Protein AF-0000000083392955 (afdb_homodimer)

pLDDT: mean 83.99, std 23.97, range [16.77, 98.88]

Secondary structure (DSSP, 8-state):
--------------------------------------S-------------S-----TT-GGGGBSSS-BSSGGGGB-TT--EEEE---SSHHHHHHHHHHHHHHHHHTT-EEEEPPB---TTS-GGG--B-HHHHB-HHHHHHHHTS--EEHHHHB----TT-S-TT--S--EEEEEEE---TT--SPPP-HHHHHHHTEEEEEEEPPGGGBSSTTTT---EEHHHHHHHH-SSS---TT-TTPPEEE--SSS----PPPSSEEEES--TTEE-SS-SSGGGSTT-HHHHHTGGG-PBPHHHHHHHHHHHHHHTT--TTPPPPPEEEEE---HHHHHT--STTTSS--HHHHHHHHHHHHHHHHHHH-PPP-EEEEE-----HHHHHHHHHTT-EE--HHHHTHHHHH-TTHHHHHHHHHHHT-SEEEEETT-HHHHHHHHHHHHHHS-EEEEE---/--------------------------------------S-------------S-----TT-GGGGBSSS-BSSGGGGB-TT--EEEE---SSHHHHHHHHHHHHHHHHHTT-EEEEPPB---TTS-GGG--B-HHHHB-HHHHHHHHTS--EEHHHHB----TT-S-TT--S--EEEEEEE---TT--SPPP-HHHHHHHTEEEEEEEPPGGGBSSTTTT---EEHHHHHHHH-SSS---TT-TTPPEEE--SSS----PPPSSEEEES--TTEE-SS-SSGGGSTT-HHHHHTGGG-PBPHHHHHHHHHHHHHHTT--TTPPPPPEEEEE---HHHHHT--STTTSS--HHHHHHHHHHHHHHHHHHH-----EEEEE-----HHHHHHHHHTT-EE--HHHHTHHHHH-TTHHHHHHHHHHHT-SEEEEETT-HHHHHHHHHHHHHHS-EEEEE---

Organism: Coprinellus micaceus (NCBI:txid71717)

Radius of gyration: 33.85 Å; Cα contacts (8 Å, |Δi|>4): 1683; chains: 2; bounding box: 64×130×114 Å

Solvent-accessible surface area (backbone atoms only — not comparable to full-atom values): 50991 Å² total; per-residue (Å²): 143,88,90,86,79,93,73,92,71,87,88,76,90,69,85,74,79,78,80,78,72,84,72,80,72,77,79,75,74,76,72,76,79,74,78,73,79,71,83,60,63,79,67,70,77,72,74,74,67,77,83,74,69,88,66,77,76,54,93,30,40,47,74,78,66,33,72,55,72,45,26,71,47,49,74,79,16,54,42,90,90,54,40,31,27,38,52,44,48,47,47,43,71,52,50,28,49,50,9,52,44,38,44,45,46,46,14,68,52,31,75,23,40,25,34,44,51,55,47,49,38,41,82,78,38,56,72,87,56,39,39,46,48,53,65,74,48,26,35,54,69,58,35,22,64,73,66,61,37,44,60,38,41,46,63,56,30,19,58,52,57,50,59,84,40,92,56,37,52,65,39,88,43,73,42,81,44,14,17,34,23,53,60,26,76,84,51,74,61,73,64,74,34,63,54,50,34,34,25,68,14,48,34,54,9,25,24,52,58,64,59,79,27,28,71,47,58,94,64,62,37,57,36,32,19,46,48,35,48,22,36,64,64,15,70,54,70,56,54,64,76,80,54,94,68,62,61,75,56,37,61,12,81,81,78,58,44,82,44,66,56,33,79,46,57,32,32,32,40,45,36,63,47,53,22,64,66,60,46,79,79,32,81,82,41,59,41,23,53,48,42,73,73,46,50,76,54,63,40,66,24,66,68,58,49,52,52,22,48,53,50,47,27,61,46,66,71,47,56,95,81,52,79,81,72,62,25,35,26,32,36,53,72,34,54,72,54,37,67,67,33,72,61,88,91,33,34,60,56,51,74,62,60,51,51,55,52,50,52,53,50,47,51,48,39,32,73,75,66,68,41,82,67,85,44,40,38,43,46,62,67,63,86,49,66,66,59,53,49,52,41,48,73,73,67,40,29,46,77,55,48,72,84,65,34,34,51,83,60,64,32,62,71,41,56,62,47,34,51,49,49,44,29,40,72,15,46,26,29,39,21,30,54,94,35,60,62,27,48,54,30,27,50,34,9,28,76,73,52,74,27,47,56,50,65,43,73,33,102,144,88,84,81,78,81,76,84,81,80,84,72,86,69,85,77,82,81,79,82,72,85,70,79,72,76,80,73,73,75,71,76,77,73,77,73,79,72,80,62,64,79,68,71,78,69,76,76,66,78,83,75,70,86,69,77,77,55,95,29,41,48,74,76,66,33,71,55,72,44,26,71,47,49,75,79,14,53,42,92,89,55,38,30,29,39,53,44,47,47,47,44,69,52,51,27,49,50,10,52,44,40,46,45,46,47,14,67,50,30,74,23,38,25,34,42,51,55,48,49,40,32,89,78,39,58,72,86,56,38,40,45,47,53,65,74,48,25,36,54,68,60,34,21,63,74,67,61,37,44,62,37,42,46,65,56,31,20,58,53,61,49,59,82,40,93,57,38,52,66,38,87,43,74,41,80,43,14,17,34,22,53,60,26,76,84,52,72,58,74,63,74,33,63,52,50,35,34,26,68,14,48,36,54,9,27,24,52,58,63,59,80,28,28,71,46,59,92,64,60,37,56,35,32,20,46,48,34,48,23,36,64,63,15,72,54,71,55,54,65,77,80,52,94,68,61,62,75,55,37,61,13,82,80,79,58,44,82,44,68,56,33,80,46,56,31,31,33,39,44,37,63,46,51,22,62,65,60,47,78,77,31,80,81,43,61,42,25,52,48,44,73,72,46,50,77,55,63,42,66,24,66,68,57,48,50,52,21,49,53,49,48,27,62,45,67,72,47,57,94,82,52,79,81,70,62,23,35,25,32,35,52,72,34,52,73,56,37,67,67,32,71,61,88,94,34,35,63,56,52,73,61,61,50,51,56,50,49,51,52,48,47,51,47,38,32,73,76,67,67,42,83,65,85,43,41,38,44,46,61,68,62,85,50,65,68,59,54,50,52,40,48,73,71,67,40,30,44,78,55,47,74,82,64,34,34,51,81,60,64,32,62,70,41,57,63,47,34,50,49,48,43,28,40,71,14,46,27,30,38,19,30,53,95,34,58,63,30,48,55,29,25,50,34,8,28,73,73,52,73,28,48,55,46,65,43,72,36,101

Structure (mmCIF, N/CA/C/O backbone):
data_AF-0000000083392955-model_v1
#
loop_
_entity.id
_entity.type
_entity.pdbx_description
1 polymer 'GDP-fucose protein O-fucosyltransferase'
#
loop_
_atom_site.group_PDB
_atom_site.id
_atom_site.type_symbol
_atom_site.label_atom_id
_atom_site.label_alt_id
_atom_site.label_comp_id
_atom_site.label_asym_id
_atom_site.label_entity_id
_atom_site.label_seq_id
_atom_site.pdbx_PDB_ins_code
_atom_site.Cartn_x
_atom_site.Cartn_y
_atom_site.Cartn_z
_atom_site.occupancy
_atom_site.B_iso_or_equiv
_atom_site.auth_seq_id
_atom_site.auth_comp_id
_atom_site.auth_asym_id
_atom_site.auth_atom_id
_atom_site.pdbx_PDB_model_num
ATOM 1 N N . MET A 1 1 ? 22.5 -73.875 43.156 1 19.03 1 MET A N 1
ATOM 2 C CA . MET A 1 1 ? 22.109 -74.875 42.188 1 19.03 1 MET A CA 1
ATOM 3 C C . MET A 1 1 ? 21.906 -74.25 40.812 1 19.03 1 MET A C 1
ATOM 5 O O . MET A 1 1 ? 21.656 -73.062 40.688 1 19.03 1 MET A O 1
ATOM 9 N N . PHE A 1 2 ? 21.406 -75.125 39.594 1 19.45 2 PHE A N 1
ATOM 10 C CA . PHE A 1 2 ? 21.891 -75.562 38.312 1 19.45 2 PHE A CA 1
ATOM 11 C C . PHE A 1 2 ? 21.453 -74.625 37.219 1 19.45 2 PHE A C 1
ATOM 13 O O . PHE A 1 2 ? 22.266 -74.188 36.375 1 19.45 2 PHE A O 1
ATOM 20 N N . LEU A 1 3 ? 20.156 -74.625 36.781 1 18.59 3 LEU A N 1
ATOM 21 C CA . LEU A 1 3 ? 19.656 -75.062 35.5 1 18.59 3 LEU A CA 1
ATOM 22 C C . LEU A 1 3 ? 19.844 -74 34.438 1 18.59 3 LEU A C 1
ATOM 24 O O . LEU A 1 3 ? 19.688 -72.812 34.719 1 18.59 3 LEU A O 1
ATOM 28 N N . LEU A 1 4 ? 19.875 -74.438 33.094 1 18.86 4 LEU A N 1
ATOM 29 C CA . LEU A 1 4 ? 20.484 -74.562 31.781 1 18.86 4 LEU A CA 1
ATOM 30 C C . LEU A 1 4 ? 19.922 -73.5 30.828 1 18.86 4 LEU A C 1
ATOM 32 O O . LEU A 1 4 ? 20.688 -72.812 30.156 1 18.86 4 LEU A O 1
ATOM 36 N N . LEU A 1 5 ? 18.625 -73.5 30.25 1 16.77 5 LEU A N 1
ATOM 37 C CA . LEU A 1 5 ? 18.25 -74.125 29 1 16.77 5 LEU A CA 1
ATOM 38 C C . LEU A 1 5 ? 18.219 -73.125 27.859 1 16.77 5 LEU A C 1
ATOM 40 O O . LEU A 1 5 ? 18.812 -73.375 26.812 1 16.77 5 LEU A O 1
ATOM 44 N N . CYS A 1 6 ? 17.047 -72.875 27.219 1 18.86 6 CYS A N 1
ATOM 45 C CA . CYS A 1 6 ? 16.75 -73.312 25.844 1 18.86 6 CYS A CA 1
ATOM 46 C C . CYS A 1 6 ? 17.25 -72.25 24.844 1 18.86 6 CYS A C 1
ATOM 48 O O . CYS A 1 6 ? 17.297 -71.062 25.156 1 18.86 6 CYS A O 1
ATOM 50 N N . MET A 1 7 ? 17.547 -72.562 23.391 1 17.59 7 MET A N 1
ATOM 51 C CA . MET A 1 7 ? 18.172 -72.812 22.094 1 17.59 7 MET A CA 1
ATOM 52 C C . MET A 1 7 ? 17.562 -71.875 21.031 1 17.59 7 MET A C 1
ATOM 54 O O . MET A 1 7 ? 18.062 -71.812 19.906 1 17.59 7 MET A O 1
ATOM 58 N N . LEU A 1 8 ? 16.375 -71.312 21.031 1 18.67 8 LEU A N 1
ATOM 59 C CA . LEU A 1 8 ? 15.695 -71.5 19.75 1 18.67 8 LEU A CA 1
ATOM 60 C C . LEU A 1 8 ? 16.516 -70.938 18.609 1 18.67 8 LEU A C 1
ATOM 62 O O . LEU A 1 8 ? 17.047 -69.812 18.703 1 18.67 8 LEU A O 1
ATOM 66 N N . ILE A 1 9 ? 16.781 -71.625 17.297 1 18.81 9 ILE A N 1
ATOM 67 C CA . ILE A 1 9 ? 17.453 -71.938 16.047 1 18.81 9 ILE A CA 1
ATOM 68 C C . ILE A 1 9 ? 17 -71 14.945 1 18.81 9 ILE A C 1
ATOM 70 O O . ILE A 1 9 ? 17.641 -70.938 13.898 1 18.81 9 ILE A O 1
ATOM 74 N N . VAL A 1 10 ? 16.094 -70.062 15.016 1 19.66 10 VAL A N 1
ATOM 75 C CA . VAL A 1 10 ? 15.359 -70.062 13.758 1 19.66 10 VAL A CA 1
ATOM 76 C C . VAL A 1 10 ? 16.328 -69.938 12.586 1 19.66 10 VAL A C 1
ATOM 78 O O . VAL A 1 10 ? 17.328 -69.188 12.672 1 19.66 10 VAL A O 1
ATOM 81 N N . ILE A 1 11 ? 16.078 -70.625 11.422 1 19.22 11 ILE A N 1
ATOM 82 C CA . ILE A 1 11 ? 16.406 -71.25 10.156 1 19.22 11 ILE A CA 1
ATOM 83 C C . ILE A 1 11 ? 16.984 -70.25 9.188 1 19.22 11 ILE A C 1
ATOM 85 O O . ILE A 1 11 ? 16.688 -69.062 9.305 1 19.22 11 ILE A O 1
ATOM 89 N N . GLY A 1 12 ? 17.688 -70.688 8.016 1 17.78 12 GLY A N 1
ATOM 90 C CA . GLY A 1 12 ? 18.672 -70.688 6.945 1 17.78 12 GLY A CA 1
ATOM 91 C C . GLY A 1 12 ? 18.266 -69.938 5.723 1 17.78 12 GLY A C 1
ATOM 92 O O . GLY A 1 12 ? 19.078 -69.688 4.82 1 17.78 12 GLY A O 1
ATOM 93 N N . SER A 1 13 ? 16.922 -69.75 5.277 1 18.7 13 SER A N 1
ATOM 94 C CA . SER A 1 13 ? 16.812 -70.062 3.852 1 18.7 13 SER A CA 1
ATOM 95 C C . SER A 1 13 ? 17.547 -69 3.012 1 18.7 13 SER A C 1
ATOM 97 O O . SER A 1 13 ? 17.609 -67.812 3.373 1 18.7 13 SER A O 1
ATOM 99 N N . THR A 1 14 ? 18.422 -69.438 1.959 1 19.56 14 THR A N 1
ATOM 100 C CA . THR A 1 14 ? 19.375 -69.125 0.909 1 19.56 14 THR A CA 1
ATOM 101 C C . THR A 1 14 ? 18.719 -68.375 -0.229 1 19.56 14 THR A C 1
ATOM 103 O O . THR A 1 14 ? 19.344 -68.062 -1.252 1 19.56 14 THR A O 1
ATOM 106 N N . LEU A 1 15 ? 17.5 -67.75 -0.23 1 19.7 15 LEU A N 1
ATOM 107 C CA . LEU A 1 15 ? 16.969 -67.688 -1.587 1 19.7 15 LEU A CA 1
ATOM 108 C C . LEU A 1 15 ? 17.922 -66.875 -2.49 1 19.7 15 LEU A C 1
ATOM 110 O O . LEU A 1 15 ? 18.328 -65.812 -2.166 1 19.7 15 LEU A O 1
ATOM 114 N N . SER A 1 16 ? 18.656 -67.562 -3.449 1 18.59 16 SER A N 1
ATOM 115 C CA . SER A 1 16 ? 19.609 -67.312 -4.512 1 18.59 16 SER A CA 1
ATOM 116 C C . SER A 1 16 ? 19.047 -66.312 -5.543 1 18.59 16 SER A C 1
ATOM 118 O O . SER A 1 16 ? 18.266 -66.75 -6.414 1 18.59 16 SER A O 1
ATOM 120 N N . LEU A 1 17 ? 18.25 -65.312 -5.215 1 19.48 17 LEU A N 1
ATOM 121 C CA . LEU A 1 17 ? 17.562 -64.75 -6.367 1 19.48 17 LEU A CA 1
ATOM 122 C C . LEU A 1 17 ? 18.547 -64.375 -7.469 1 19.48 17 LEU A C 1
ATOM 124 O O . LEU A 1 17 ? 19.547 -63.719 -7.211 1 19.48 17 LEU A O 1
ATOM 128 N N . PHE A 1 18 ? 18.516 -65.25 -8.578 1 19.3 18 PHE A N 1
ATOM 129 C CA . PHE A 1 18 ? 19.219 -65.25 -9.859 1 19.3 18 PHE A CA 1
ATOM 130 C C . PHE A 1 18 ? 19.109 -63.906 -10.57 1 19.3 18 PHE A C 1
ATOM 132 O O . PHE A 1 18 ? 18.016 -63.375 -10.719 1 19.3 18 PHE A O 1
ATOM 139 N N . SER A 1 19 ? 20.078 -62.969 -10.383 1 19.78 19 SER A N 1
ATOM 140 C CA . SER A 1 19 ? 20.375 -61.719 -11.094 1 19.78 19 SER A CA 1
ATOM 141 C C . SER A 1 19 ? 20.391 -61.938 -12.602 1 19.78 19 SER A C 1
ATOM 143 O O . SER A 1 19 ? 21.328 -62.531 -13.148 1 19.78 19 SER A O 1
ATOM 145 N N . LEU A 1 20 ? 19.203 -62.406 -13.188 1 19.58 20 LEU A N 1
ATOM 146 C CA . LEU A 1 20 ? 19.156 -62.594 -14.641 1 19.58 20 LEU A CA 1
ATOM 147 C C . LEU A 1 20 ? 19.656 -61.344 -15.359 1 19.58 20 LEU A C 1
ATOM 149 O O . LEU A 1 20 ? 19.203 -60.25 -15.086 1 19.58 20 LEU A O 1
ATOM 153 N N . SER A 1 21 ? 20.875 -61.344 -16.047 1 21.2 21 SER A N 1
ATOM 154 C CA . SER A 1 21 ? 21.766 -60.531 -16.875 1 21.2 21 SER A CA 1
ATOM 155 C C . SER A 1 21 ? 21.094 -60.156 -18.188 1 21.2 21 SER A C 1
ATOM 157 O O . SER A 1 21 ? 21.75 -59.688 -19.125 1 21.2 21 SER A O 1
ATOM 159 N N . THR A 1 22 ? 19.75 -60.219 -18.438 1 21.56 22 THR A N 1
ATOM 160 C CA . THR A 1 22 ? 19.438 -60.25 -19.859 1 21.56 22 THR A CA 1
ATOM 161 C C . THR A 1 22 ? 19.906 -58.969 -20.547 1 21.56 22 THR A C 1
ATOM 163 O O . THR A 1 22 ? 19.656 -57.875 -20.047 1 21.56 22 THR A O 1
ATOM 166 N N . THR A 1 23 ? 21.016 -58.969 -21.453 1 22.42 23 THR A N 1
ATOM 167 C CA . THR A 1 23 ? 21.766 -58.125 -22.359 1 22.42 23 THR A CA 1
ATOM 168 C C . THR A 1 23 ? 20.859 -57.531 -23.438 1 22.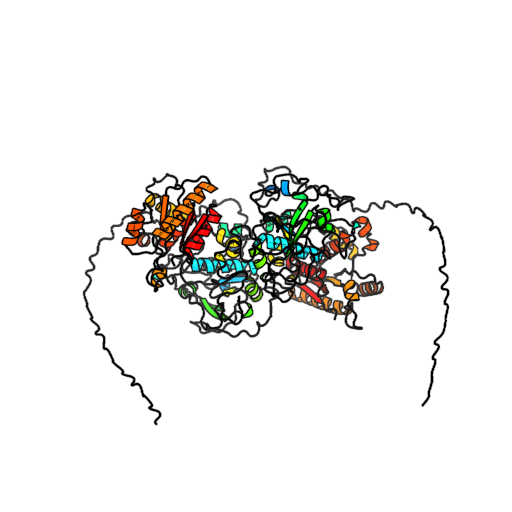42 23 THR A C 1
ATOM 170 O O . THR A 1 23 ? 21.328 -56.938 -24.406 1 22.42 23 THR A O 1
ATOM 173 N 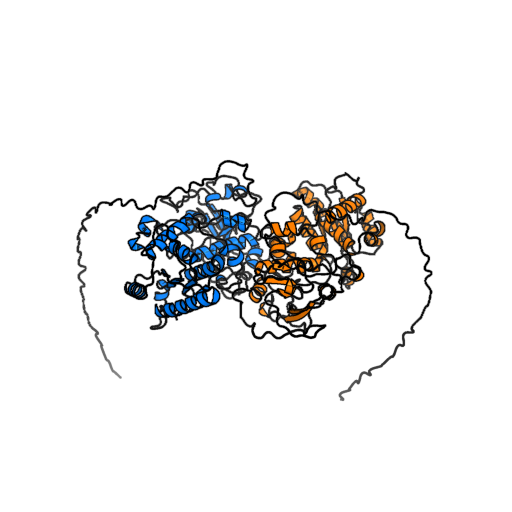N . ALA A 1 24 ? 19.562 -57.75 -23.5 1 23.28 24 ALA A N 1
ATOM 174 C CA . ALA A 1 24 ? 18.969 -57.531 -24.828 1 23.28 24 ALA A CA 1
ATOM 175 C C . ALA A 1 24 ? 19.141 -56.094 -25.281 1 23.28 24 ALA A C 1
ATOM 177 O O . ALA A 1 24 ? 18.844 -55.156 -24.547 1 23.28 24 ALA A O 1
ATOM 178 N N . ALA A 1 25 ? 19.906 -55.875 -26.375 1 23.69 25 ALA A N 1
ATOM 179 C CA . ALA A 1 25 ? 20.328 -54.719 -27.141 1 23.69 25 ALA A CA 1
ATOM 180 C C . ALA A 1 25 ? 19.125 -53.938 -27.672 1 23.69 25 ALA A C 1
ATOM 182 O O . ALA A 1 25 ? 18.344 -54.469 -28.469 1 23.69 25 ALA A O 1
ATOM 183 N N . PRO A 1 26 ? 18.344 -53.219 -26.922 1 22.53 26 PRO A N 1
ATOM 184 C CA . PRO A 1 26 ? 17.062 -52.812 -27.516 1 22.53 26 PRO A CA 1
ATOM 185 C C . PRO A 1 26 ? 17.219 -52.125 -28.859 1 22.53 26 PRO A C 1
ATOM 187 O O . PRO A 1 26 ? 18.156 -51.344 -29.047 1 22.53 26 PRO A O 1
ATOM 190 N N . ARG A 1 27 ? 16.922 -52.781 -29.922 1 20.64 27 ARG A N 1
ATOM 191 C CA . ARG A 1 27 ? 16.891 -52.312 -31.297 1 20.64 27 ARG A CA 1
ATOM 192 C C . ARG A 1 27 ? 16.312 -50.906 -31.391 1 20.64 27 ARG A C 1
ATOM 194 O O . ARG A 1 27 ? 15.234 -50.656 -30.844 1 20.64 27 ARG A O 1
ATOM 201 N N . ARG A 1 28 ? 17.094 -49.938 -31.859 1 23.45 28 ARG A N 1
ATOM 202 C CA . ARG A 1 28 ? 17.156 -48.5 -32.156 1 23.45 28 ARG A CA 1
ATOM 203 C C . ARG A 1 28 ? 16.156 -48.156 -33.25 1 23.45 28 ARG A C 1
ATOM 205 O O . ARG A 1 28 ? 16.562 -47.844 -34.375 1 23.45 28 ARG A O 1
ATOM 212 N N . ASP A 1 29 ? 15.188 -49.062 -33.438 1 19.38 29 ASP A N 1
ATOM 213 C CA . ASP A 1 29 ? 14.633 -48.656 -34.719 1 19.38 29 ASP A CA 1
ATOM 214 C C . ASP A 1 29 ? 14.18 -47.219 -34.719 1 19.38 29 ASP A C 1
ATOM 216 O O . ASP A 1 29 ? 13.664 -46.719 -33.719 1 19.38 29 ASP A O 1
ATOM 220 N N . TRP A 1 30 ? 14.711 -46.406 -35.656 1 20.78 30 TRP A N 1
ATOM 221 C CA . TRP A 1 30 ? 14.664 -45 -36.094 1 20.78 30 TRP A CA 1
ATOM 222 C C . TRP A 1 30 ? 13.234 -44.594 -36.438 1 20.78 30 TRP A C 1
ATOM 224 O O . TRP A 1 30 ? 12.656 -45.125 -37.406 1 20.78 30 TRP A O 1
ATOM 234 N N . ILE A 1 31 ? 12.289 -44.75 -35.594 1 24.34 31 ILE A N 1
ATOM 235 C CA . ILE A 1 31 ? 11.016 -44.312 -36.156 1 24.34 31 ILE A CA 1
ATOM 236 C C . ILE A 1 31 ? 11.156 -42.875 -36.688 1 24.34 31 ILE A C 1
ATOM 238 O O . ILE A 1 31 ? 11.641 -42 -36 1 24.34 31 ILE A O 1
ATOM 242 N N . PRO A 1 32 ? 11.117 -42.656 -37.969 1 23.09 32 PRO A N 1
ATOM 243 C CA . PRO A 1 32 ? 11.234 -41.375 -38.656 1 23.09 32 PRO A CA 1
ATOM 244 C C . PRO A 1 32 ? 10.344 -40.312 -38.062 1 23.09 32 PRO A C 1
ATOM 246 O O . PRO A 1 32 ? 9.281 -40.594 -37.531 1 23.09 32 PRO A O 1
ATOM 249 N N . SER A 1 33 ? 10.969 -39.219 -37.594 1 22.69 33 SER A N 1
ATOM 250 C CA . SER A 1 33 ? 10.484 -37.938 -37.094 1 22.69 33 SER A CA 1
ATOM 251 C C . SER A 1 33 ? 9.367 -37.375 -38 1 22.69 33 SER A C 1
ATOM 253 O O . SER A 1 33 ? 9.617 -37 -39.125 1 22.69 33 SER A O 1
ATOM 255 N N . VAL A 1 34 ? 8.32 -38.156 -38.062 1 23.47 34 VAL A N 1
ATOM 256 C CA . VAL A 1 34 ? 7.312 -37.5 -38.875 1 23.47 34 VAL A CA 1
ATOM 257 C C . VAL A 1 34 ? 7.074 -36.062 -38.375 1 23.47 34 VAL A C 1
ATOM 259 O O . VAL A 1 34 ? 6.906 -35.875 -37.188 1 23.47 34 VAL A O 1
ATOM 262 N N . ASN A 1 35 ? 7.59 -35.062 -39.062 1 23.75 35 ASN A N 1
ATOM 263 C CA . ASN A 1 35 ? 7.527 -33.594 -39.094 1 23.75 35 ASN A CA 1
ATOM 264 C C . ASN A 1 35 ? 6.094 -33.094 -38.938 1 23.75 35 ASN A C 1
ATOM 266 O O . ASN A 1 35 ? 5.391 -32.938 -39.938 1 23.75 35 ASN A O 1
ATOM 270 N N . PHE A 1 36 ? 5.309 -33.719 -38.125 1 24.27 36 PHE A N 1
ATOM 271 C CA . PHE A 1 36 ? 4.012 -33.062 -38.219 1 24.27 36 PHE A CA 1
ATOM 272 C C . PHE A 1 36 ? 4.105 -31.594 -37.781 1 24.27 36 PHE A C 1
ATOM 274 O O . PHE A 1 36 ? 4.645 -31.297 -36.719 1 24.27 36 PHE A O 1
ATOM 281 N N . GLY A 1 37 ? 4.117 -30.516 -38.625 1 27.23 37 GLY A N 1
ATOM 282 C CA . GLY A 1 37 ? 4.109 -29.062 -38.688 1 27.23 37 GLY A CA 1
ATOM 283 C C . GLY A 1 37 ? 3.15 -28.422 -37.719 1 27.23 37 GLY A C 1
ATOM 284 O O . GLY A 1 37 ? 2.631 -27.328 -37.969 1 27.23 37 GLY A O 1
ATOM 285 N N . GLY A 1 38 ? 2.693 -29.094 -36.719 1 30.77 38 GLY A N 1
ATOM 286 C CA . GLY A 1 38 ? 1.738 -28.266 -35.969 1 30.77 38 GLY A CA 1
ATOM 287 C C . GLY A 1 38 ? 2.361 -27.031 -35.375 1 30.77 38 GLY A C 1
ATOM 288 O O . GLY A 1 38 ? 3.578 -26.984 -35.156 1 30.77 38 GLY A O 1
ATOM 289 N N . ALA A 1 39 ? 1.661 -25.812 -35.25 1 36.84 39 ALA A N 1
ATOM 290 C CA . ALA A 1 39 ? 1.943 -24.391 -35.156 1 36.84 39 ALA A CA 1
ATOM 291 C C . ALA A 1 39 ? 2.594 -24.016 -33.844 1 36.84 39 ALA A C 1
ATOM 293 O O . ALA A 1 39 ? 1.902 -23.672 -32.875 1 36.84 39 ALA A O 1
ATOM 294 N N . CYS A 1 40 ? 3.295 -24.906 -33.219 1 41.59 40 CYS A N 1
ATOM 295 C CA . CYS A 1 40 ? 3.973 -24.188 -32.156 1 41.59 40 CYS A CA 1
ATOM 296 C C . CYS A 1 40 ? 4.941 -23.156 -32.719 1 41.59 40 CYS A C 1
ATOM 298 O O . CYS A 1 40 ? 6.145 -23.406 -32.844 1 41.59 40 CYS A O 1
ATOM 300 N N . GLN A 1 41 ? 4.84 -22.625 -33.938 1 31.86 41 GLN A N 1
ATOM 301 C CA . GLN A 1 41 ? 5.875 -21.734 -34.438 1 31.86 41 GLN A CA 1
ATOM 302 C C . GLN A 1 41 ? 6.117 -20.578 -33.438 1 31.86 41 GLN A C 1
ATOM 304 O O . GLN A 1 41 ? 5.172 -20.062 -32.844 1 31.86 41 GLN A O 1
ATOM 309 N N . LYS A 1 42 ? 7.242 -20.516 -33.094 1 39.25 42 LYS A N 1
ATOM 310 C CA . LYS A 1 42 ? 7.738 -19.328 -32.406 1 39.25 42 LYS A CA 1
ATOM 311 C C . LYS A 1 42 ? 7.324 -18.062 -33.125 1 39.25 42 LYS A C 1
ATOM 313 O O . LYS A 1 42 ? 7.906 -17.703 -34.156 1 39.25 42 LYS A O 1
ATOM 318 N N . GLN A 1 43 ? 5.996 -17.875 -33.438 1 30.84 43 GLN A N 1
ATOM 319 C CA . GLN A 1 43 ? 5.852 -16.547 -34.031 1 30.84 43 GLN A CA 1
ATOM 320 C C . GLN A 1 43 ? 6.566 -15.484 -33.219 1 30.84 43 GLN A C 1
ATOM 322 O O . GLN A 1 43 ? 6.348 -15.383 -32 1 30.84 43 GLN A O 1
ATOM 327 N N . GLU A 1 44 ? 7.582 -15.078 -33.781 1 31.92 44 GLU A N 1
ATOM 328 C CA . GLU A 1 44 ? 8.234 -13.883 -33.25 1 31.92 44 GLU A CA 1
ATOM 329 C C . GLU A 1 44 ? 7.219 -12.789 -32.938 1 31.92 44 GLU A C 1
ATOM 331 O O . GLU A 1 44 ? 6.375 -12.469 -33.781 1 31.92 44 GLU A O 1
ATOM 336 N N . VAL A 1 45 ? 6.895 -12.688 -31.797 1 33.22 45 VAL A N 1
ATOM 337 C CA . VAL A 1 45 ? 6.098 -11.523 -31.438 1 33.22 45 VAL A CA 1
ATOM 338 C C . VAL A 1 45 ? 6.684 -10.273 -32.094 1 33.22 45 VAL A C 1
ATOM 340 O O . VAL A 1 45 ? 7.801 -9.867 -31.781 1 33.22 45 VAL A O 1
ATOM 343 N N . LEU A 1 46 ? 6.402 -10.102 -33.406 1 29.44 46 LEU A N 1
ATOM 344 C CA . LEU A 1 46 ? 6.633 -8.75 -33.906 1 29.44 46 LEU A CA 1
ATOM 345 C C . LEU A 1 46 ? 5.934 -7.719 -33.031 1 29.44 46 LEU A C 1
ATOM 347 O O . LEU A 1 46 ? 4.711 -7.758 -32.875 1 29.44 46 LEU A O 1
ATOM 351 N N . ASP A 1 47 ? 6.668 -7.254 -32.125 1 30.69 47 ASP A N 1
ATOM 352 C CA . ASP A 1 47 ? 6.207 -5.988 -31.562 1 30.69 47 ASP A CA 1
ATOM 353 C C . ASP A 1 47 ? 5.871 -4.988 -32.656 1 30.69 47 ASP A C 1
ATOM 355 O O . ASP A 1 47 ? 6.754 -4.543 -33.406 1 30.69 47 ASP A O 1
ATOM 359 N N . ASP A 1 48 ? 4.977 -5.219 -33.438 1 31.12 48 ASP A N 1
ATOM 360 C CA . ASP A 1 48 ? 4.559 -4.129 -34.312 1 31.12 48 ASP A CA 1
ATOM 361 C C . ASP A 1 48 ? 4.375 -2.83 -33.531 1 31.12 48 ASP A C 1
ATOM 363 O O . ASP A 1 48 ? 3.27 -2.52 -33.062 1 31.12 48 ASP A O 1
ATOM 367 N N . VAL A 1 49 ? 5.352 -2.375 -32.812 1 30.39 49 VAL A N 1
ATOM 368 C CA . VAL A 1 49 ? 5.281 -0.968 -32.438 1 30.39 49 VAL A CA 1
ATOM 369 C C . VAL A 1 49 ? 5.289 -0.095 -33.688 1 30.39 49 VAL A C 1
ATOM 371 O O . VAL A 1 49 ? 6.188 -0.21 -34.531 1 30.39 49 VAL A O 1
ATOM 374 N N . ALA A 1 50 ? 4.215 0.391 -34.156 1 31.02 50 ALA A N 1
ATOM 375 C CA . ALA A 1 50 ? 4.207 1.531 -35.062 1 31.02 50 ALA A CA 1
ATOM 376 C C . ALA A 1 50 ? 5.355 2.486 -34.75 1 31.02 50 ALA A C 1
ATOM 378 O O . ALA A 1 50 ? 5.664 2.74 -33.594 1 31.02 50 ALA A O 1
ATOM 379 N N . PRO A 1 51 ? 6.324 2.816 -35.688 1 33.09 51 PRO A N 1
ATOM 380 C CA . PRO A 1 51 ? 7.438 3.75 -35.5 1 33.09 51 PRO A CA 1
ATOM 381 C C . PRO A 1 51 ? 7.027 5.02 -34.75 1 33.09 51 PRO A C 1
ATOM 383 O O . PRO A 1 51 ? 7.883 5.824 -34.375 1 33.09 51 PRO A O 1
ATOM 386 N N . THR A 1 52 ? 5.852 5.641 -35.062 1 33.53 52 THR A N 1
ATOM 387 C CA . THR A 1 52 ? 5.848 7.039 -35.5 1 33.53 52 THR A CA 1
ATOM 388 C C . THR A 1 52 ? 6.289 7.945 -34.344 1 33.53 52 THR A C 1
ATOM 390 O O . THR A 1 52 ? 7.055 8.891 -34.562 1 33.53 52 THR A O 1
ATOM 393 N N . GLU A 1 53 ? 5.172 8.438 -33.531 1 35.25 53 GLU A N 1
ATOM 394 C CA . GLU A 1 53 ? 5.164 9.688 -32.781 1 35.25 53 GLU A CA 1
ATOM 395 C C . GLU A 1 53 ? 6.16 9.641 -31.625 1 35.25 53 GLU A C 1
ATOM 397 O O . GLU A 1 53 ? 6.441 8.57 -31.078 1 35.25 53 GLU A O 1
ATOM 402 N N . VAL A 1 54 ? 7.055 10.555 -31.484 1 38.47 54 VAL A N 1
ATOM 403 C CA . VAL A 1 54 ? 7.957 10.797 -30.359 1 38.47 54 VAL A CA 1
ATOM 404 C C . VAL A 1 54 ? 7.336 10.25 -29.078 1 38.47 54 VAL A C 1
ATOM 406 O O . VAL A 1 54 ? 6.371 10.812 -28.562 1 38.47 54 VAL A O 1
ATOM 409 N N . LEU A 1 55 ? 7.07 9.008 -28.891 1 43.66 55 LEU A N 1
ATOM 410 C CA . LEU A 1 55 ? 6.383 8.344 -27.797 1 43.66 55 LEU A CA 1
ATOM 411 C C . LEU A 1 55 ? 6.906 8.836 -26.438 1 43.66 55 LEU A C 1
ATOM 413 O O . LEU A 1 55 ? 8.094 8.695 -26.141 1 43.66 55 LEU A O 1
ATOM 417 N N . GLN A 1 56 ? 6.379 9.844 -25.984 1 53.5 56 GLN A N 1
ATOM 418 C CA . GLN A 1 56 ? 6.664 10.297 -24.625 1 53.5 56 GLN A CA 1
ATOM 419 C C . GLN A 1 56 ? 6.855 9.117 -23.672 1 53.5 56 GLN A C 1
ATOM 421 O O . GLN A 1 56 ? 5.969 8.266 -23.547 1 53.5 56 GLN A O 1
ATOM 426 N N . VAL A 1 57 ? 8.102 8.766 -23.438 1 63.41 57 VAL A N 1
ATOM 427 C CA . VAL A 1 57 ? 8.477 7.715 -22.5 1 63.41 57 VAL A CA 1
ATOM 428 C C . VAL A 1 57 ? 7.789 7.953 -21.156 1 63.41 57 VAL A C 1
ATOM 430 O O . VAL A 1 57 ? 7.973 9 -20.531 1 63.41 57 VAL A O 1
ATOM 433 N N . GLU A 1 58 ? 6.941 6.984 -20.875 1 77.94 58 GLU A N 1
ATOM 434 C CA . GLU A 1 58 ? 6.207 7.078 -19.609 1 77.94 58 GLU A CA 1
ATOM 435 C C . GLU A 1 58 ? 7.152 7.082 -18.422 1 77.94 58 GLU A C 1
ATOM 437 O O . GLU A 1 58 ? 8.25 6.52 -18.484 1 77.94 58 GLU A O 1
ATOM 442 N N . PRO A 1 59 ? 6.832 7.715 -17.359 1 78.56 59 PRO A N 1
ATOM 443 C CA . PRO A 1 59 ? 7.699 7.797 -16.172 1 78.56 59 PRO A CA 1
ATOM 444 C C . PRO A 1 59 ? 8.008 6.426 -15.578 1 78.56 59 PRO A C 1
ATOM 446 O O . PRO A 1 59 ? 8.945 6.293 -14.789 1 78.56 59 PRO A O 1
ATOM 449 N N . TRP A 1 60 ? 7.309 5.438 -16.031 1 84.31 60 TRP A N 1
ATOM 450 C CA . TRP A 1 60 ? 7.539 4.117 -15.453 1 84.31 60 TRP A CA 1
ATOM 451 C C . TRP A 1 60 ? 8.188 3.186 -16.469 1 84.31 60 TRP A C 1
ATOM 453 O O . TRP A 1 60 ? 8.258 1.974 -16.25 1 84.31 60 TRP A O 1
ATOM 463 N N . ASP A 1 61 ? 8.695 3.85 -17.469 1 85.69 61 ASP A N 1
ATOM 464 C CA . ASP A 1 61 ? 9.406 3.047 -18.453 1 85.69 61 ASP A CA 1
ATOM 465 C C . ASP A 1 61 ? 10.688 2.459 -17.859 1 85.69 61 ASP A C 1
ATOM 467 O O . ASP A 1 61 ? 11.508 3.186 -17.297 1 85.69 61 ASP A O 1
ATOM 471 N N . SER A 1 62 ? 10.844 1.241 -18.031 1 84.75 62 SER A N 1
ATOM 472 C CA . SER A 1 62 ? 11.938 0.505 -17.422 1 84.75 62 SER A CA 1
ATOM 473 C C . SER A 1 62 ? 13.289 1.025 -17.906 1 84.75 62 SER A C 1
ATOM 475 O O . SER A 1 62 ? 14.273 1.001 -17.156 1 84.75 62 SER A O 1
ATOM 477 N N . SER A 1 63 ? 13.367 1.516 -19.078 1 87.94 63 SER A N 1
ATOM 478 C CA . SER A 1 63 ? 14.633 1.974 -19.641 1 87.94 63 SER A CA 1
ATOM 479 C C . SER A 1 63 ? 15.164 3.186 -18.891 1 87.94 63 SER A C 1
ATOM 481 O O . SER A 1 63 ? 16.359 3.48 -18.953 1 87.94 63 SER A O 1
ATOM 483 N N . ARG A 1 64 ? 14.305 3.805 -18.141 1 92 64 ARG A N 1
ATOM 484 C CA . ARG A 1 64 ? 14.695 4.992 -17.391 1 92 64 ARG A CA 1
ATOM 485 C C . ARG A 1 64 ? 15.391 4.617 -16.078 1 92 64 ARG A C 1
ATOM 487 O O . ARG A 1 64 ? 15.945 5.477 -15.398 1 92 64 ARG A O 1
ATOM 494 N N . TYR A 1 65 ? 15.398 3.391 -15.828 1 96.81 65 TYR A N 1
ATOM 495 C CA . TYR A 1 65 ? 15.828 3.016 -14.484 1 96.81 65 TYR A CA 1
ATOM 496 C C . TYR A 1 65 ? 17.062 2.119 -14.531 1 96.81 65 TYR A C 1
ATOM 498 O O . TYR A 1 65 ? 17.391 1.456 -13.547 1 96.81 65 TYR A O 1
ATOM 506 N N . VAL A 1 66 ? 17.641 2.045 -15.695 1 97.62 66 VAL A N 1
ATOM 507 C CA . VAL A 1 66 ? 18.969 1.451 -15.914 1 97.62 66 VAL A CA 1
ATOM 508 C C . VAL A 1 66 ? 19.828 2.396 -16.75 1 97.62 66 VAL A C 1
ATOM 510 O O . VAL A 1 66 ? 19.312 3.363 -17.328 1 97.62 66 VAL A O 1
ATOM 513 N N . LEU A 1 67 ? 21.078 2.15 -16.797 1 97.5 67 LEU A N 1
ATOM 514 C CA . LEU A 1 67 ? 22.016 3.035 -17.5 1 97.5 67 LEU A CA 1
ATOM 515 C C . LEU A 1 67 ? 21.969 2.775 -19 1 97.5 67 LEU A C 1
ATOM 517 O O . LEU A 1 67 ? 22.25 3.678 -19.797 1 97.5 67 LEU A O 1
ATOM 521 N N . GLY A 1 68 ? 21.656 1.534 -19.406 1 96.44 68 GLY A N 1
ATOM 522 C CA . GLY A 1 68 ? 21.625 1.185 -20.812 1 96.44 68 GLY A CA 1
ATOM 523 C C . GLY A 1 68 ? 21.266 -0.272 -21.062 1 96.44 68 GLY A C 1
ATOM 524 O O . GLY A 1 68 ? 20.453 -0.85 -20.344 1 96.44 68 GLY A O 1
ATOM 525 N N . SER A 1 69 ? 21.875 -0.769 -22.109 1 96.56 69 SER A N 1
ATOM 526 C CA . SER A 1 69 ? 21.688 -2.178 -22.438 1 96.56 69 SER A CA 1
ATOM 527 C C . SER A 1 69 ? 22.25 -3.08 -21.344 1 96.56 69 SER A C 1
ATOM 529 O O . SER A 1 69 ? 23.156 -2.682 -20.609 1 96.56 69 SER A O 1
ATOM 531 N N . PRO A 1 70 ? 21.703 -4.262 -21.266 1 96.44 70 PRO A N 1
ATOM 532 C CA . PRO A 1 70 ? 22.203 -5.188 -20.266 1 96.44 70 PRO A CA 1
ATOM 533 C C . PRO A 1 70 ? 23.719 -5.363 -20.344 1 96.44 70 PRO A C 1
ATOM 535 O O . PRO A 1 70 ? 24.297 -5.363 -21.438 1 96.44 70 PRO A O 1
ATOM 538 N N . THR A 1 71 ? 24.312 -5.531 -19.172 1 96.88 71 THR A N 1
ATOM 539 C CA . THR A 1 71 ? 25.766 -5.676 -19.078 1 96.88 71 THR A CA 1
ATOM 540 C C . THR A 1 71 ? 26.141 -7.039 -18.5 1 96.88 71 THR A C 1
ATOM 542 O O . THR A 1 71 ? 25.266 -7.77 -18.016 1 96.88 71 THR A O 1
ATOM 545 N N . ALA A 1 72 ? 27.406 -7.402 -18.594 1 95.75 72 ALA A N 1
ATOM 546 C CA . ALA A 1 72 ? 27.891 -8.672 -18.062 1 95.75 72 ALA A CA 1
ATOM 547 C C . ALA A 1 72 ? 27.703 -8.734 -16.547 1 95.75 72 ALA A C 1
ATOM 549 O O . ALA A 1 72 ? 27.328 -9.773 -16 1 95.75 72 ALA A O 1
ATOM 550 N N . LYS A 1 73 ? 27.906 -7.574 -15.93 1 96.81 73 LYS A N 1
ATOM 551 C CA . LYS A 1 73 ? 27.688 -7.406 -14.5 1 96.81 73 LYS A CA 1
ATOM 552 C C . LYS A 1 73 ? 26.469 -6.516 -14.227 1 96.81 73 LYS A C 1
ATOM 554 O O . LYS A 1 73 ? 26.344 -5.441 -14.812 1 96.81 73 LYS A O 1
ATOM 559 N N . TYR A 1 74 ? 25.625 -6.996 -13.305 1 97.31 74 TYR A N 1
ATOM 560 C CA . TYR A 1 74 ? 24.422 -6.211 -13.062 1 97.31 74 TYR A CA 1
ATOM 561 C C . TYR A 1 74 ? 24.766 -4.844 -12.484 1 97.31 74 TYR A C 1
ATOM 563 O O . TYR A 1 74 ? 24.094 -3.852 -12.781 1 97.31 74 TYR A O 1
ATOM 571 N N . ARG A 1 75 ? 25.797 -4.738 -11.703 1 97.31 75 ARG A N 1
ATOM 572 C CA . ARG A 1 75 ? 26.172 -3.52 -11 1 97.31 75 ARG A CA 1
ATOM 573 C C . ARG A 1 75 ? 26.516 -2.404 -11.984 1 97.31 75 ARG A C 1
ATOM 575 O O . ARG A 1 75 ? 26.297 -1.226 -11.695 1 97.31 75 ARG A O 1
ATOM 582 N N . ASP A 1 76 ? 26.969 -2.807 -13.102 1 97.31 76 ASP A N 1
ATOM 583 C CA . ASP A 1 76 ? 27.391 -1.834 -14.094 1 97.31 76 ASP A CA 1
ATOM 584 C C . ASP A 1 76 ? 26.203 -1.138 -14.742 1 97.31 76 ASP A C 1
ATOM 586 O O . ASP A 1 76 ? 26.359 -0.107 -15.398 1 97.31 76 ASP A O 1
ATOM 590 N N . ASN A 1 77 ? 25.062 -1.687 -14.562 1 98.06 77 ASN A N 1
ATOM 591 C CA . ASN A 1 77 ? 23.906 -1.168 -15.281 1 98.06 77 ASN A CA 1
ATOM 592 C C . ASN A 1 77 ? 22.922 -0.476 -14.344 1 98.06 77 ASN A C 1
ATOM 594 O O . ASN A 1 77 ? 21.906 0.063 -14.781 1 98.06 77 ASN A O 1
ATOM 598 N N . LEU A 1 78 ? 23.188 -0.487 -13.055 1 98.38 78 LEU A N 1
ATOM 599 C CA . LEU A 1 78 ? 22.312 0.164 -12.086 1 98.38 78 LEU A CA 1
ATOM 600 C C . LEU A 1 78 ? 22.594 1.661 -12.016 1 98.38 78 LEU A C 1
ATOM 602 O O . LEU A 1 78 ? 23.75 2.084 -12.078 1 98.38 78 LEU A O 1
ATOM 606 N N . ARG A 1 79 ? 21.578 2.367 -11.906 1 97.75 79 ARG A N 1
ATOM 607 C CA . ARG A 1 79 ? 21.719 3.805 -11.688 1 97.75 79 ARG A CA 1
ATOM 608 C C . ARG A 1 79 ? 22.172 4.102 -10.266 1 97.75 79 ARG A C 1
ATOM 610 O O . ARG A 1 79 ? 21.797 3.391 -9.328 1 97.75 79 ARG A O 1
ATOM 617 N N . ASN A 1 80 ? 22.797 5.234 -10.086 1 94.38 80 ASN A N 1
ATOM 618 C CA . ASN A 1 80 ? 23.312 5.605 -8.766 1 94.38 80 ASN A CA 1
ATOM 619 C C . ASN A 1 80 ? 22.234 6.289 -7.922 1 94.38 80 ASN A C 1
ATOM 621 O O . ASN A 1 80 ? 22.375 6.383 -6.699 1 94.38 80 ASN A O 1
ATOM 625 N N . ASP A 1 81 ? 21.203 6.719 -8.555 1 92.94 81 ASP A N 1
ATOM 626 C CA . ASP A 1 81 ? 20.203 7.496 -7.848 1 92.94 81 ASP A CA 1
ATOM 627 C C . ASP A 1 81 ? 18.938 6.664 -7.594 1 92.94 81 ASP A C 1
ATOM 629 O O . ASP A 1 81 ? 17.875 7.211 -7.305 1 92.94 81 ASP A O 1
ATOM 633 N N . THR A 1 82 ? 19.109 5.332 -7.84 1 96.25 82 THR A N 1
ATOM 634 C CA . THR A 1 82 ? 17.953 4.445 -7.75 1 96.25 82 THR A CA 1
ATOM 635 C C . THR A 1 82 ? 18.25 3.254 -6.844 1 96.25 82 THR A C 1
ATOM 637 O O . THR A 1 82 ? 19.359 2.705 -6.883 1 96.25 82 THR A O 1
ATOM 640 N N . ASN A 1 83 ? 17.328 2.91 -6.039 1 97.31 83 ASN A N 1
ATOM 641 C CA . ASN A 1 83 ? 17.406 1.688 -5.246 1 97.31 83 ASN A CA 1
ATOM 642 C C . ASN A 1 83 ? 16.547 0.576 -5.84 1 97.31 83 ASN A C 1
ATOM 644 O O . ASN A 1 83 ? 15.492 0.844 -6.422 1 97.31 83 ASN A O 1
ATOM 648 N N . TYR A 1 84 ? 17.016 -0.646 -5.672 1 98.69 84 TYR A N 1
ATOM 649 C CA . TYR A 1 84 ? 16.375 -1.79 -6.312 1 98.69 84 TYR A CA 1
ATOM 650 C C . TYR A 1 84 ? 16.078 -2.883 -5.293 1 98.69 84 TYR A C 1
ATOM 652 O O . TYR A 1 84 ? 16.641 -2.896 -4.199 1 98.69 84 TYR A O 1
ATOM 660 N N . ILE A 1 85 ? 15.18 -3.76 -5.676 1 98.81 85 ILE A N 1
ATOM 661 C CA . ILE A 1 85 ? 14.844 -4.914 -4.848 1 98.81 85 ILE A CA 1
ATOM 662 C C . ILE A 1 85 ? 14.672 -6.148 -5.73 1 98.81 85 ILE A C 1
ATOM 664 O O . ILE A 1 85 ? 14.156 -6.051 -6.848 1 98.81 85 I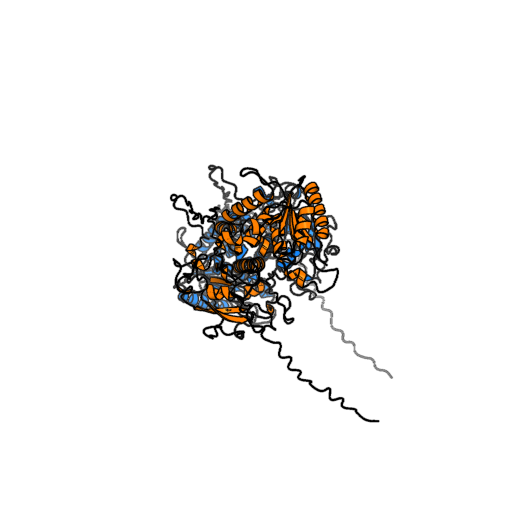LE A O 1
ATOM 668 N N . THR A 1 86 ? 15.102 -7.285 -5.234 1 98.75 86 THR A N 1
ATOM 669 C CA . THR A 1 86 ? 14.875 -8.555 -5.914 1 98.75 86 THR A CA 1
ATOM 670 C C . THR A 1 86 ? 14.75 -9.695 -4.906 1 98.75 86 THR A C 1
ATOM 672 O O . THR A 1 86 ? 14.906 -9.484 -3.699 1 98.75 86 THR A O 1
ATOM 675 N N . SER A 1 87 ? 14.281 -10.797 -5.367 1 98.06 87 SER A N 1
ATOM 676 C CA . SER A 1 87 ? 14.156 -12.039 -4.609 1 98.06 87 SER A CA 1
ATOM 677 C C . SER A 1 87 ? 14.18 -13.258 -5.527 1 98.06 87 SER A C 1
ATOM 679 O O . SER A 1 87 ? 14.055 -13.117 -6.746 1 98.06 87 SER A O 1
ATOM 681 N N . TRP A 1 88 ? 14.453 -14.32 -4.984 1 93.94 88 TRP A N 1
ATOM 682 C CA . TRP A 1 88 ? 14.266 -15.578 -5.699 1 93.94 88 TRP A CA 1
ATOM 683 C C . TRP A 1 88 ? 13.086 -16.359 -5.129 1 93.94 88 TRP A C 1
ATOM 685 O O . TRP A 1 88 ? 12.352 -15.852 -4.27 1 93.94 88 TRP A O 1
ATOM 695 N N . ALA A 1 89 ? 12.82 -17.422 -5.754 1 93.44 89 ALA A N 1
ATOM 696 C CA . ALA A 1 89 ? 11.68 -18.234 -5.352 1 93.44 89 ALA A CA 1
ATOM 697 C C . ALA A 1 89 ? 11.945 -19.719 -5.605 1 93.44 89 ALA A C 1
ATOM 699 O O . ALA A 1 89 ? 12.945 -20.078 -6.23 1 93.44 89 ALA A O 1
ATOM 700 N N . ASN A 1 90 ? 11.102 -20.484 -4.941 1 92.62 90 ASN A N 1
ATOM 701 C CA . ASN A 1 90 ? 11.203 -21.922 -5.16 1 92.62 90 ASN A CA 1
ATOM 702 C C . ASN A 1 90 ? 9.828 -22.578 -5.172 1 92.62 90 ASN A C 1
ATOM 704 O O . ASN A 1 90 ? 8.805 -21.891 -5.133 1 92.62 90 ASN A O 1
ATOM 708 N N . ALA A 1 91 ? 9.828 -23.859 -5.422 1 92.88 91 ALA A N 1
ATOM 709 C CA . ALA A 1 91 ? 8.617 -24.672 -5.469 1 92.88 91 ALA A CA 1
ATOM 710 C C . ALA A 1 91 ? 7.93 -24.547 -6.828 1 92.88 91 ALA A C 1
ATOM 712 O O . ALA A 1 91 ? 8.594 -24.391 -7.855 1 92.88 91 ALA A O 1
ATOM 713 N N . GLY A 1 92 ? 6.668 -24.828 -6.855 1 92.12 92 GLY A N 1
ATOM 714 C CA . GLY A 1 92 ? 5.922 -24.797 -8.109 1 92.12 92 GLY A CA 1
ATOM 715 C C . GLY A 1 92 ? 5.664 -23.391 -8.617 1 92.12 92 GLY A C 1
ATOM 716 O O . GLY A 1 92 ? 5.98 -22.406 -7.934 1 92.12 92 GLY A O 1
ATOM 717 N N . PHE A 1 93 ? 5.07 -23.328 -9.727 1 94.69 93 PHE A N 1
ATOM 718 C CA . PHE A 1 93 ? 4.871 -22.078 -10.445 1 94.69 93 PHE A CA 1
ATOM 719 C C . PHE A 1 93 ? 4.125 -21.062 -9.586 1 94.69 93 PHE A C 1
ATOM 721 O O . PHE A 1 93 ? 4.566 -19.922 -9.43 1 94.69 93 PHE A O 1
ATOM 728 N N . THR A 1 94 ? 3.047 -21.469 -9 1 96.81 94 THR A N 1
ATOM 729 C CA . THR A 1 94 ? 2.199 -20.5 -8.289 1 96.81 94 THR A CA 1
ATOM 730 C C . THR A 1 94 ? 2.873 -20.031 -7 1 96.81 94 THR A C 1
ATOM 732 O O . THR A 1 94 ? 2.715 -18.891 -6.598 1 96.81 94 THR A O 1
ATOM 735 N N . ASN A 1 95 ? 3.613 -20.938 -6.398 1 96.56 95 ASN A N 1
ATOM 736 C CA . ASN A 1 95 ? 4.371 -20.516 -5.23 1 96.56 95 ASN A CA 1
ATOM 737 C C . ASN A 1 95 ? 5.414 -19.453 -5.598 1 96.56 95 ASN A C 1
ATOM 739 O O . ASN A 1 95 ? 5.594 -18.469 -4.871 1 96.56 95 ASN A O 1
ATOM 743 N N . GLN A 1 96 ? 6.074 -19.688 -6.73 1 97.31 96 GLN A N 1
ATOM 744 C CA . GLN A 1 96 ? 7.02 -18.688 -7.211 1 97.31 96 GLN A CA 1
ATOM 745 C C . GLN A 1 96 ? 6.309 -17.375 -7.551 1 97.31 96 GLN A C 1
ATOM 747 O O . GLN A 1 96 ? 6.805 -16.297 -7.238 1 97.31 96 GLN A O 1
ATOM 752 N N . PHE A 1 97 ? 5.129 -17.562 -8.164 1 98.31 97 PHE A N 1
ATOM 753 C CA . PHE A 1 97 ? 4.32 -16.391 -8.5 1 98.31 97 PHE A CA 1
ATOM 754 C C . PHE A 1 97 ? 4.004 -15.578 -7.25 1 98.31 97 PHE A C 1
ATOM 756 O O . PHE A 1 97 ? 4.238 -14.367 -7.219 1 98.31 97 PHE A O 1
ATOM 763 N N . ILE A 1 98 ? 3.533 -16.188 -6.207 1 98.62 98 ILE A N 1
ATOM 764 C CA . ILE A 1 98 ? 3.178 -15.523 -4.957 1 98.62 98 ILE A CA 1
ATOM 765 C C . ILE A 1 98 ? 4.41 -14.836 -4.367 1 98.62 98 ILE A C 1
ATOM 767 O O . ILE A 1 98 ? 4.352 -13.672 -3.963 1 98.62 98 ILE A O 1
ATOM 771 N N . SER A 1 99 ? 5.516 -15.523 -4.402 1 98.19 99 SER A N 1
ATOM 772 C CA . SER A 1 99 ? 6.758 -14.992 -3.846 1 98.19 99 SER A CA 1
ATOM 773 C C . SER A 1 99 ? 7.191 -13.727 -4.578 1 98.19 99 SER A C 1
ATOM 775 O O . SER A 1 99 ? 7.535 -12.727 -3.949 1 98.19 99 SER A O 1
ATOM 777 N N . LEU A 1 100 ? 7.113 -13.766 -5.867 1 98.62 100 LEU A N 1
ATOM 778 C CA . LEU A 1 100 ? 7.602 -12.648 -6.676 1 98.62 100 LEU A CA 1
ATOM 779 C C . LEU A 1 100 ? 6.629 -11.477 -6.621 1 98.62 100 LEU A C 1
ATOM 781 O O . LEU A 1 100 ? 7.047 -10.32 -6.66 1 98.62 100 LEU A O 1
ATOM 785 N N . VAL A 1 101 ? 5.359 -11.766 -6.531 1 98.88 101 VAL A N 1
ATOM 786 C CA . VAL A 1 101 ? 4.371 -10.703 -6.383 1 98.88 101 VAL A CA 1
ATOM 787 C C . VAL A 1 101 ? 4.527 -10.039 -5.02 1 98.88 101 VAL A C 1
ATOM 789 O O . VAL A 1 101 ? 4.418 -8.812 -4.898 1 98.88 101 VAL A O 1
ATOM 792 N N . ASN A 1 102 ? 4.809 -10.852 -4 1 98.81 102 ASN A N 1
ATOM 793 C CA . ASN A 1 102 ? 5.145 -10.297 -2.695 1 98.81 102 ASN A CA 1
ATOM 794 C C . ASN A 1 102 ? 6.332 -9.344 -2.781 1 98.81 102 ASN A C 1
ATOM 796 O O . ASN A 1 102 ? 6.336 -8.289 -2.141 1 98.81 102 ASN A O 1
ATOM 800 N N . MET A 1 103 ? 7.277 -9.68 -3.568 1 98.81 103 MET A N 1
ATOM 801 C CA . MET A 1 103 ? 8.469 -8.859 -3.744 1 98.81 103 MET A CA 1
ATOM 802 C C . MET A 1 103 ? 8.125 -7.531 -4.406 1 98.81 103 MET A C 1
ATOM 804 O O . MET A 1 103 ? 8.602 -6.477 -3.984 1 98.81 103 MET A O 1
ATOM 808 N N . ILE A 1 104 ? 7.309 -7.578 -5.406 1 98.75 104 ILE A N 1
ATOM 809 C CA . ILE A 1 104 ? 6.902 -6.359 -6.094 1 98.75 104 ILE A CA 1
ATOM 810 C C . ILE A 1 104 ? 6.164 -5.441 -5.125 1 98.75 104 ILE A C 1
ATOM 812 O O . ILE A 1 104 ? 6.422 -4.234 -5.082 1 98.75 104 ILE A O 1
ATOM 816 N N . TYR A 1 105 ? 5.297 -6.035 -4.328 1 98.69 105 TYR A N 1
ATOM 817 C CA . TYR A 1 105 ? 4.57 -5.262 -3.328 1 98.69 105 TYR A CA 1
ATOM 818 C C . TYR A 1 105 ? 5.535 -4.617 -2.338 1 98.69 105 TYR A C 1
ATOM 820 O O . TYR A 1 105 ? 5.391 -3.439 -1.999 1 98.69 105 TYR A O 1
ATOM 828 N N . LEU A 1 106 ? 6.48 -5.395 -1.869 1 98.69 106 LEU A N 1
ATOM 829 C CA . LEU A 1 106 ? 7.477 -4.848 -0.956 1 98.69 106 LEU A CA 1
ATOM 830 C C . LEU A 1 106 ? 8.281 -3.736 -1.627 1 98.69 106 LEU A C 1
ATOM 832 O O . LEU A 1 106 ? 8.656 -2.758 -0.979 1 98.69 106 LEU A O 1
ATOM 836 N N . GLY A 1 107 ? 8.562 -3.885 -2.92 1 98.31 107 GLY A N 1
ATOM 837 C CA . GLY A 1 107 ? 9.188 -2.811 -3.672 1 98.31 107 GLY A CA 1
ATOM 838 C C . GLY A 1 107 ? 8.398 -1.517 -3.637 1 98.31 107 GLY A C 1
ATOM 839 O O . GLY A 1 107 ? 8.969 -0.437 -3.477 1 98.31 107 GLY A O 1
ATOM 840 N N . MET A 1 108 ? 7.109 -1.633 -3.717 1 96.69 108 MET A N 1
ATOM 841 C CA . MET A 1 108 ? 6.227 -0.471 -3.646 1 96.69 108 MET A CA 1
ATOM 842 C C . MET A 1 108 ? 6.32 0.199 -2.279 1 96.69 108 MET A C 1
ATOM 844 O O . MET A 1 108 ? 6.332 1.428 -2.186 1 96.69 108 MET A O 1
ATOM 848 N N . LEU A 1 109 ? 6.445 -0.615 -1.267 1 96.94 109 LEU A N 1
ATOM 849 C CA . LEU A 1 109 ? 6.469 -0.089 0.094 1 96.94 109 LEU A CA 1
ATOM 850 C C . LEU A 1 109 ? 7.812 0.563 0.399 1 96.94 109 LEU A C 1
ATOM 852 O O . LEU A 1 109 ? 7.934 1.33 1.356 1 96.94 109 LEU A O 1
ATOM 856 N N . THR A 1 110 ? 8.852 0.264 -0.355 1 96.62 110 THR A N 1
ATOM 857 C CA . THR A 1 110 ? 10.195 0.642 0.053 1 96.62 110 THR A CA 1
ATOM 858 C C . THR A 1 110 ? 10.82 1.6 -0.959 1 96.62 110 THR A C 1
ATOM 860 O O . THR A 1 110 ? 12.023 1.87 -0.908 1 96.62 110 THR A O 1
ATOM 863 N N . ASP A 1 111 ? 10.062 2.1 -1.874 1 92.56 111 ASP A N 1
ATOM 864 C CA . ASP A 1 111 ? 10.586 2.99 -2.906 1 92.56 111 ASP A CA 1
ATOM 865 C C . ASP A 1 111 ? 11.773 2.357 -3.629 1 92.56 111 ASP A C 1
ATOM 867 O O . ASP A 1 111 ? 12.836 2.975 -3.756 1 92.56 111 ASP A O 1
ATOM 871 N N . ARG A 1 112 ? 11.648 1.116 -3.957 1 97.19 112 ARG A N 1
ATOM 872 C CA . ARG A 1 112 ? 12.656 0.365 -4.695 1 97.19 112 ARG A CA 1
ATOM 873 C C . ARG A 1 112 ? 12.078 -0.202 -5.988 1 97.19 112 ARG A C 1
ATOM 875 O O . ARG A 1 112 ? 10.938 -0.661 -6.016 1 97.19 112 ARG A O 1
ATOM 882 N N . VAL A 1 113 ? 12.875 -0.173 -7.008 1 98.31 113 VAL A N 1
ATOM 883 C CA . VAL A 1 113 ? 12.477 -0.726 -8.297 1 98.31 113 VAL A CA 1
ATOM 884 C C . VAL A 1 113 ? 12.641 -2.244 -8.281 1 98.31 113 VAL A C 1
ATOM 886 O O . VAL A 1 113 ? 13.75 -2.754 -8.102 1 98.31 113 VAL A O 1
ATOM 889 N N . PRO A 1 114 ? 11.586 -2.959 -8.477 1 98.69 114 PRO A N 1
ATOM 890 C CA . PRO A 1 114 ? 11.727 -4.414 -8.539 1 98.69 114 PRO A CA 1
ATOM 891 C C . PRO A 1 114 ? 12.484 -4.879 -9.781 1 98.69 114 PRO A C 1
ATOM 893 O O . PRO A 1 114 ? 12.234 -4.379 -10.883 1 98.69 114 PRO A O 1
ATOM 896 N N . ILE A 1 115 ? 13.375 -5.727 -9.586 1 98.75 115 ILE A N 1
ATOM 897 C CA . ILE A 1 115 ? 13.984 -6.516 -10.648 1 98.75 115 ILE A CA 1
ATOM 898 C C . ILE A 1 115 ? 13.547 -7.973 -10.531 1 98.75 115 ILE A C 1
ATOM 900 O O . ILE A 1 115 ? 14.062 -8.719 -9.695 1 98.75 115 ILE A O 1
ATOM 904 N N . VAL A 1 116 ? 12.688 -8.352 -11.359 1 98.5 116 VAL A N 1
ATOM 905 C CA . VAL A 1 116 ? 12.016 -9.633 -11.219 1 98.5 116 VAL A CA 1
ATOM 906 C C . VAL A 1 116 ? 12.812 -10.719 -11.93 1 98.5 116 VAL A C 1
ATOM 908 O O . VAL A 1 116 ? 13.164 -10.57 -13.109 1 98.5 116 VAL A O 1
ATOM 911 N N . PRO A 1 117 ? 13.141 -11.758 -11.25 1 97.69 117 PRO A N 1
ATOM 912 C CA . PRO A 1 117 ? 13.766 -12.906 -11.906 1 97.69 117 PRO A CA 1
ATOM 913 C C . PRO A 1 117 ? 12.773 -13.719 -12.742 1 97.69 117 PRO A C 1
ATOM 915 O O . PRO A 1 117 ? 11.562 -13.508 -12.641 1 97.69 117 PRO A O 1
ATOM 918 N N . PRO A 1 118 ? 13.328 -14.547 -13.578 1 97.31 118 PRO A N 1
ATOM 919 C CA . PRO A 1 118 ? 12.43 -15.484 -14.258 1 97.31 118 PRO A CA 1
ATOM 920 C C . PRO A 1 118 ? 11.891 -16.562 -13.32 1 97.31 118 PRO A C 1
ATOM 922 O O . PRO A 1 118 ? 12.344 -16.672 -12.18 1 97.31 118 PRO A O 1
ATOM 925 N N . PHE A 1 119 ? 10.898 -17.234 -13.781 1 97 119 PHE A N 1
ATOM 926 C CA . PHE A 1 119 ? 10.562 -18.516 -13.156 1 97 119 PHE A CA 1
ATOM 927 C C . PHE A 1 119 ? 11.602 -19.578 -13.5 1 97 119 PHE A C 1
ATOM 929 O O . PHE A 1 119 ? 12.086 -19.641 -14.633 1 97 119 PHE A O 1
ATOM 936 N N . ALA A 1 120 ? 11.93 -20.359 -12.477 1 96 120 ALA A N 1
ATOM 937 C CA . ALA A 1 120 ? 12.961 -21.375 -12.664 1 96 120 ALA A CA 1
ATOM 938 C C . ALA A 1 120 ? 12.492 -22.719 -12.133 1 96 120 ALA A C 1
ATOM 940 O O . ALA A 1 120 ? 11.734 -22.797 -11.164 1 96 120 ALA A O 1
ATOM 941 N N . PRO A 1 121 ? 13.039 -23.766 -12.805 1 94.38 121 PRO A N 1
ATOM 942 C CA . PRO A 1 121 ? 12.641 -25.109 -12.398 1 94.38 121 PRO A CA 1
ATOM 943 C C . PRO A 1 121 ? 13.023 -25.438 -10.961 1 94.38 121 PRO A C 1
ATOM 945 O O . PRO A 1 121 ? 14.117 -25.094 -10.508 1 94.38 121 PRO A O 1
ATOM 948 N N . ASP A 1 122 ? 12.102 -26.078 -10.328 1 90.75 122 ASP A N 1
ATOM 949 C CA . ASP A 1 122 ? 12.273 -26.641 -8.992 1 90.75 122 ASP A CA 1
ATOM 950 C C . ASP A 1 122 ? 11.352 -27.828 -8.781 1 90.75 122 ASP A C 1
ATOM 952 O O . ASP A 1 122 ? 11.281 -28.734 -9.625 1 90.75 122 ASP A O 1
ATOM 956 N N . HIS A 1 123 ? 10.594 -28.156 -7.828 1 81.12 123 HIS A N 1
ATOM 957 C CA . HIS A 1 123 ? 9.773 -29.281 -7.375 1 81.12 123 HIS A CA 1
ATOM 958 C C . HIS A 1 123 ? 9 -29.891 -8.539 1 81.12 123 HIS A C 1
ATOM 960 O O . HIS A 1 123 ? 8.992 -31.125 -8.703 1 81.12 123 HIS A O 1
ATOM 966 N N . HIS A 1 124 ? 8.297 -29.156 -9.43 1 81.62 124 HIS A N 1
ATOM 967 C CA . HIS A 1 124 ? 7.324 -29.688 -10.375 1 81.62 124 HIS A CA 1
ATOM 968 C C . HIS A 1 124 ? 7.781 -29.484 -11.82 1 81.62 124 HIS A C 1
ATOM 970 O O . HIS A 1 124 ? 7.109 -29.922 -12.758 1 81.62 124 HIS A O 1
ATOM 976 N N . ILE A 1 125 ? 8.82 -28.875 -12.023 1 90.44 125 ILE A N 1
ATOM 977 C CA . ILE A 1 125 ? 9.383 -28.594 -13.344 1 90.44 125 ILE A CA 1
ATOM 978 C C . ILE A 1 125 ? 10.836 -29.078 -13.398 1 90.44 125 ILE A C 1
ATOM 980 O O . ILE A 1 125 ? 11.633 -28.766 -12.516 1 90.44 125 ILE A O 1
ATOM 984 N N . THR A 1 126 ? 11.086 -29.859 -14.367 1 91.5 126 THR A N 1
ATOM 985 C CA . THR A 1 126 ? 12.422 -30.438 -14.469 1 91.5 126 THR A CA 1
ATOM 986 C C . THR A 1 126 ? 13.438 -29.375 -14.883 1 91.5 126 THR A C 1
ATOM 988 O O . THR A 1 126 ? 13.086 -28.406 -15.555 1 91.5 126 THR A O 1
ATOM 991 N N . ARG A 1 127 ? 14.641 -29.578 -14.516 1 91.56 127 ARG A N 1
ATOM 992 C CA . ARG A 1 127 ? 15.727 -28.641 -14.805 1 91.56 127 ARG A CA 1
ATOM 993 C C . ARG A 1 127 ? 15.867 -28.422 -16.297 1 91.56 127 ARG A C 1
ATOM 995 O O . ARG A 1 127 ? 16.219 -27.328 -16.75 1 91.56 127 ARG A O 1
ATOM 1002 N N . GLU A 1 128 ? 15.555 -29.391 -17.062 1 90.44 128 GLU A N 1
ATOM 1003 C CA . GLU A 1 128 ? 15.727 -29.359 -18.516 1 90.44 128 GLU A CA 1
ATOM 1004 C C . GLU A 1 128 ? 14.734 -28.406 -19.156 1 90.44 128 GLU A C 1
ATOM 1006 O O . GLU A 1 128 ? 14.945 -27.953 -20.297 1 90.44 128 GLU A O 1
ATOM 1011 N N . ALA A 1 129 ? 13.727 -28.078 -18.438 1 93 129 ALA A N 1
ATOM 1012 C CA . ALA A 1 129 ? 12.711 -27.188 -18.984 1 93 129 ALA A CA 1
ATOM 1013 C C . ALA A 1 129 ? 13.242 -25.766 -19.125 1 93 129 ALA A C 1
ATOM 1015 O O . ALA A 1 129 ? 12.664 -24.953 -19.844 1 93 129 ALA A O 1
ATOM 1016 N N . GLY A 1 130 ? 14.391 -25.453 -18.438 1 94.25 130 GLY A N 1
ATOM 1017 C CA . GLY A 1 130 ? 14.93 -24.094 -18.469 1 94.25 130 GLY A CA 1
ATOM 1018 C C . GLY A 1 130 ? 14.062 -23.094 -17.734 1 94.25 130 GLY A C 1
ATOM 1019 O O . GLY A 1 130 ? 13.18 -23.469 -16.969 1 94.25 130 GLY A O 1
ATOM 1020 N N . ILE A 1 131 ? 14.359 -21.828 -17.969 1 95.44 131 ILE A N 1
ATOM 1021 C CA . ILE A 1 131 ? 13.648 -20.75 -17.297 1 95.44 131 ILE A CA 1
ATOM 1022 C C . ILE A 1 131 ? 12.57 -20.188 -18.234 1 95.44 131 ILE A C 1
ATOM 1024 O O . ILE A 1 131 ? 12.609 -20.422 -19.438 1 95.44 131 ILE A O 1
ATOM 1028 N N . ILE A 1 132 ? 11.625 -19.531 -17.703 1 96.31 132 ILE A N 1
ATOM 1029 C CA . ILE A 1 132 ? 10.664 -18.719 -18.438 1 96.31 132 ILE A CA 1
ATOM 1030 C C . ILE A 1 132 ? 10.539 -17.359 -17.766 1 96.31 132 ILE A C 1
ATOM 1032 O O . ILE A 1 132 ? 10.398 -17.266 -16.547 1 96.31 132 ILE A O 1
ATOM 1036 N N . THR A 1 133 ? 10.664 -16.312 -18.562 1 96.81 133 THR A N 1
ATOM 1037 C CA . THR A 1 133 ? 10.734 -14.992 -17.969 1 96.81 133 THR A CA 1
ATOM 1038 C C . THR A 1 133 ? 9.359 -14.531 -17.5 1 96.81 133 THR A C 1
ATOM 1040 O O . THR A 1 133 ? 8.336 -15.023 -18 1 96.81 133 THR A O 1
ATOM 1043 N N . PHE A 1 134 ? 9.375 -13.68 -16.578 1 97.75 134 PHE A N 1
ATOM 1044 C CA . PHE A 1 134 ? 8.141 -13.102 -16.031 1 97.75 134 PHE A CA 1
ATOM 1045 C C . PHE A 1 134 ? 7.34 -12.414 -17.141 1 97.75 134 PHE A C 1
ATOM 1047 O O . PHE A 1 134 ? 6.125 -12.594 -17.234 1 97.75 134 PHE A O 1
ATOM 1054 N N . GLY A 1 135 ? 8 -11.75 -18.047 1 96.69 135 GLY A N 1
ATOM 1055 C CA . GLY A 1 135 ? 7.383 -11 -19.125 1 96.69 135 GLY A CA 1
ATOM 1056 C C . GLY A 1 135 ? 6.895 -11.875 -20.266 1 96.69 135 GLY A C 1
ATOM 1057 O O . GLY A 1 135 ? 6.113 -11.43 -21.109 1 96.69 135 GLY A O 1
ATOM 1058 N N . GLU A 1 136 ? 7.371 -13.039 -20.328 1 96.06 136 GLU A N 1
ATOM 1059 C CA . GLU A 1 136 ? 6.832 -13.984 -21.312 1 96.06 136 GLU A CA 1
ATOM 1060 C C . GLU A 1 136 ? 5.445 -14.469 -20.906 1 96.06 136 GLU A C 1
ATOM 1062 O O . GLU A 1 136 ? 4.648 -14.875 -21.75 1 96.06 136 GLU A O 1
ATOM 1067 N N . ILE A 1 137 ? 5.188 -14.398 -19.656 1 98.25 137 ILE A N 1
ATOM 1068 C CA . ILE A 1 137 ? 3.916 -14.898 -19.141 1 98.25 137 ILE A CA 1
ATOM 1069 C C . ILE A 1 137 ? 2.947 -13.734 -18.938 1 98.25 137 ILE A C 1
ATOM 1071 O O . ILE A 1 137 ? 1.778 -13.812 -19.328 1 98.25 137 ILE A O 1
ATOM 1075 N N . PHE A 1 138 ? 3.451 -12.656 -18.359 1 98.62 138 PHE A N 1
ATOM 1076 C CA . PHE A 1 138 ? 2.57 -11.57 -17.938 1 98.62 138 PHE A CA 1
ATOM 1077 C C . PHE A 1 138 ? 2.857 -10.305 -18.75 1 98.62 138 PHE A C 1
ATOM 1079 O O . PHE A 1 138 ? 4.004 -10.055 -19.125 1 98.62 138 PHE A O 1
ATOM 1086 N N . ASN A 1 139 ? 1.872 -9.531 -18.984 1 97.81 139 ASN A N 1
ATOM 1087 C CA . ASN A 1 139 ? 1.975 -8.242 -19.656 1 97.81 139 ASN A CA 1
ATOM 1088 C C . ASN A 1 139 ? 2.557 -7.172 -18.75 1 97.81 139 ASN A C 1
ATOM 1090 O O . ASN A 1 139 ? 1.813 -6.465 -18.062 1 97.81 139 ASN A O 1
ATOM 1094 N N . LEU A 1 140 ? 3.826 -6.988 -18.844 1 96.38 140 LEU A N 1
ATOM 1095 C CA . LEU A 1 140 ? 4.512 -6.082 -17.922 1 96.38 140 LEU A CA 1
ATOM 1096 C C . LEU A 1 140 ? 4.227 -4.629 -18.281 1 96.38 140 LEU A C 1
ATOM 1098 O O . LEU A 1 140 ? 4.27 -3.75 -17.422 1 96.38 140 LEU A O 1
ATOM 1102 N N . THR A 1 141 ? 3.979 -4.359 -19.547 1 94.31 141 THR A N 1
ATOM 1103 C CA . THR A 1 141 ? 3.592 -3.012 -19.938 1 94.31 141 THR A CA 1
ATOM 1104 C C . THR A 1 141 ? 2.314 -2.582 -19.219 1 94.31 141 THR A C 1
ATOM 1106 O O . THR A 1 141 ? 2.25 -1.487 -18.656 1 94.31 141 THR A O 1
ATOM 1109 N N . HIS A 1 142 ? 1.398 -3.502 -19.25 1 95.25 142 HIS A N 1
ATOM 1110 C CA . HIS A 1 142 ? 0.143 -3.242 -18.562 1 95.25 142 HIS A CA 1
ATOM 1111 C C . HIS A 1 142 ? 0.37 -3.057 -17.062 1 95.25 142 HIS A C 1
ATOM 1113 O O . HIS A 1 142 ? -0.174 -2.129 -16.453 1 95.25 142 HIS A O 1
ATOM 1119 N N . LEU A 1 143 ? 1.152 -3.918 -16.5 1 96.81 143 LEU A N 1
ATOM 1120 C CA . LEU A 1 143 ? 1.375 -3.869 -15.055 1 96.81 143 LEU A CA 1
ATOM 1121 C C . LEU A 1 143 ? 2.037 -2.555 -14.656 1 96.81 143 LEU A C 1
ATOM 1123 O O . LEU A 1 143 ? 1.597 -1.898 -13.703 1 96.81 143 LEU A O 1
ATOM 1127 N N . ARG A 1 144 ? 3.074 -2.125 -15.367 1 95.75 144 ARG A N 1
ATOM 1128 C CA . ARG A 1 144 ? 3.773 -0.872 -15.102 1 95.75 144 ARG A CA 1
ATOM 1129 C C . ARG A 1 144 ? 2.822 0.316 -15.188 1 95.75 144 ARG A C 1
ATOM 1131 O O . ARG A 1 144 ? 2.838 1.194 -14.32 1 95.75 144 ARG A O 1
ATOM 1138 N N . ALA A 1 145 ? 2.051 0.28 -16.156 1 91.88 145 ALA A N 1
ATOM 1139 C CA . ALA A 1 145 ? 1.116 1.381 -16.375 1 91.88 145 ALA A CA 1
ATOM 1140 C C . ALA A 1 145 ? 0.065 1.438 -15.266 1 91.88 145 ALA A C 1
ATOM 1142 O O . ALA A 1 145 ? -0.307 2.521 -14.812 1 91.88 145 ALA A O 1
ATOM 1143 N N . THR A 1 146 ? -0.358 0.292 -14.914 1 92.38 146 THR A N 1
ATOM 1144 C CA . THR A 1 146 ? -1.407 0.21 -13.906 1 92.38 146 THR A CA 1
ATOM 1145 C C . THR A 1 146 ? -0.873 0.624 -12.531 1 92.38 146 THR A C 1
ATOM 1147 O O . THR A 1 146 ? -1.517 1.394 -11.82 1 92.38 146 THR A O 1
ATOM 1150 N N . LEU A 1 147 ? 0.318 0.145 -12.258 1 92.75 147 LEU A N 1
ATOM 1151 C CA . LEU A 1 147 ? 0.892 0.425 -10.953 1 92.75 147 LEU A CA 1
ATOM 1152 C C . LEU A 1 147 ? 1.618 1.767 -10.953 1 92.75 147 LEU A C 1
ATOM 1154 O O . LEU A 1 147 ? 1.915 2.316 -9.883 1 92.75 147 LEU A O 1
ATOM 1158 N N . ARG A 1 148 ? 2.105 2.195 -12.102 1 89.5 148 ARG A N 1
ATOM 1159 C CA . ARG A 1 148 ? 2.881 3.416 -12.297 1 89.5 148 ARG A CA 1
ATOM 1160 C C . ARG A 1 148 ? 4.234 3.324 -11.602 1 89.5 148 ARG A C 1
ATOM 1162 O O . ARG A 1 148 ? 4.672 4.281 -10.953 1 89.5 148 ARG A O 1
ATOM 1169 N N . ILE A 1 149 ? 4.684 2.223 -11.617 1 93 149 ILE A N 1
ATOM 1170 C CA . ILE A 1 149 ? 6.039 2.02 -11.109 1 93 149 ILE A CA 1
ATOM 1171 C C . ILE A 1 149 ? 6.859 1.249 -12.141 1 93 149 ILE A C 1
ATOM 1173 O O . ILE A 1 149 ? 6.312 0.481 -12.938 1 93 149 ILE A O 1
ATOM 1177 N N . PRO A 1 150 ? 8.125 1.501 -12.078 1 95.75 150 PRO A N 1
ATOM 1178 C CA . PRO A 1 150 ? 8.984 0.664 -12.922 1 95.75 150 PRO A CA 1
ATOM 1179 C C . PRO A 1 150 ? 9.109 -0.765 -12.398 1 95.75 150 PRO A C 1
ATOM 1181 O O . PRO A 1 150 ? 9.125 -0.981 -11.18 1 95.75 150 PRO A O 1
ATOM 1184 N N . ILE A 1 151 ? 9.062 -1.65 -13.227 1 98.06 151 ILE A N 1
ATOM 1185 C CA . ILE A 1 151 ? 9.336 -3.059 -12.961 1 98.06 151 ILE A CA 1
ATOM 1186 C C . ILE A 1 151 ? 10.305 -3.602 -14.008 1 98.06 151 ILE A C 1
ATOM 1188 O O . ILE A 1 151 ? 10.008 -3.59 -15.203 1 98.06 151 ILE A O 1
ATOM 1192 N N . LEU A 1 152 ? 11.422 -4.02 -13.539 1 98.38 152 LEU A N 1
ATOM 1193 C CA . LEU A 1 152 ? 12.453 -4.574 -14.414 1 98.38 152 LEU A CA 1
ATOM 1194 C C . LEU A 1 152 ? 12.469 -6.098 -14.336 1 98.38 152 LEU A C 1
ATOM 1196 O O . LEU A 1 152 ? 12.031 -6.676 -13.336 1 98.38 152 LEU A O 1
ATOM 1200 N N . GLU A 1 153 ? 12.93 -6.66 -15.383 1 97.88 153 GLU A N 1
ATOM 1201 C CA . GLU A 1 153 ? 13.391 -8.039 -15.336 1 97.88 153 GLU A CA 1
ATOM 1202 C C . GLU A 1 153 ? 14.914 -8.109 -15.266 1 97.88 153 GLU A C 1
ATOM 1204 O O . GLU A 1 153 ? 15.609 -7.207 -15.742 1 97.88 153 GLU A O 1
ATOM 1209 N N . TRP A 1 154 ? 15.383 -9.133 -14.719 1 97.25 154 TRP A N 1
ATOM 1210 C CA . TRP A 1 154 ? 16.828 -9.273 -14.617 1 97.25 154 TRP A CA 1
ATOM 1211 C C . TRP A 1 154 ? 17.484 -9.164 -15.992 1 97.25 154 TRP A C 1
ATOM 1213 O O . TRP A 1 154 ? 18.594 -8.641 -16.125 1 97.25 154 TRP A O 1
ATOM 1223 N N . ARG A 1 155 ? 16.859 -9.555 -17.031 1 95.44 155 ARG A N 1
ATOM 1224 C CA . ARG A 1 155 ? 17.422 -9.492 -18.375 1 95.44 155 ARG A CA 1
ATOM 1225 C C . ARG A 1 155 ? 17.516 -8.055 -18.859 1 95.44 155 ARG A C 1
ATOM 1227 O O . ARG A 1 155 ? 18.172 -7.773 -19.875 1 95.44 155 ARG A O 1
ATOM 1234 N N . ASP A 1 156 ? 16.75 -7.172 -18.203 1 96.38 156 ASP A N 1
ATOM 1235 C CA . ASP A 1 156 ? 16.875 -5.75 -18.516 1 96.38 156 ASP A CA 1
ATOM 1236 C C . ASP A 1 156 ? 18.156 -5.176 -17.938 1 96.38 156 ASP A C 1
ATOM 1238 O O . ASP A 1 156 ? 18.609 -4.105 -18.359 1 96.38 156 ASP A O 1
ATOM 1242 N N . VAL A 1 157 ? 18.766 -5.848 -17 1 97.81 157 VAL A N 1
ATOM 1243 C CA . VAL A 1 157 ? 19.875 -5.301 -16.219 1 97.81 157 VAL A CA 1
ATOM 1244 C C . VAL A 1 157 ? 21.172 -6.012 -16.594 1 97.81 157 VAL A C 1
ATOM 1246 O O . VAL A 1 157 ? 22.219 -5.371 -16.781 1 97.81 157 VAL A O 1
ATOM 1249 N N . LYS A 1 158 ? 21.062 -7.289 -16.734 1 96.88 158 LYS A N 1
ATOM 1250 C CA . LYS A 1 158 ? 22.234 -8.141 -16.953 1 96.88 158 LYS A CA 1
ATOM 1251 C C . LYS A 1 158 ? 22.078 -8.969 -18.219 1 96.88 158 LYS A C 1
ATOM 1253 O O . LYS A 1 158 ? 20.984 -9.453 -18.531 1 96.88 158 LYS A O 1
ATOM 1258 N N . ASP A 1 159 ? 23.25 -9.141 -18.875 1 95.19 159 ASP A N 1
ATOM 1259 C CA . ASP A 1 159 ? 23.281 -10.016 -20.047 1 95.19 159 ASP A CA 1
ATOM 1260 C C . ASP A 1 159 ? 23.188 -11.477 -19.641 1 95.19 159 ASP A C 1
ATOM 1262 O O . ASP A 1 159 ? 24.156 -12.07 -19.172 1 95.19 159 ASP A O 1
ATOM 1266 N N . LEU A 1 160 ? 21.984 -12.031 -19.812 1 95.75 160 LEU A N 1
ATOM 1267 C CA . LEU A 1 160 ? 21.688 -13.391 -19.375 1 95.75 160 LEU A CA 1
ATOM 1268 C C . LEU A 1 160 ? 21.25 -14.25 -20.547 1 95.75 160 LEU A C 1
ATOM 1270 O O . LEU A 1 160 ? 20.766 -13.734 -21.562 1 95.75 160 LEU A O 1
ATOM 1274 N N . PRO A 1 161 ? 21.438 -15.539 -20.375 1 93.5 161 PRO A N 1
ATOM 1275 C CA . PRO A 1 161 ? 20.891 -16.422 -21.406 1 93.5 161 PRO A CA 1
ATOM 1276 C C . PRO A 1 161 ? 19.375 -16.266 -21.562 1 93.5 161 PRO A C 1
ATOM 1278 O O . PRO A 1 161 ? 18.672 -16.078 -20.578 1 93.5 161 PRO A O 1
ATOM 1281 N N . SER A 1 162 ? 19 -16.344 -22.75 1 91.25 162 SER A N 1
ATOM 1282 C CA . SER A 1 162 ? 17.562 -16.266 -23.031 1 91.25 162 SER A CA 1
ATOM 1283 C C . SER A 1 162 ? 16.859 -17.547 -22.578 1 91.25 162 SER A C 1
ATOM 1285 O O . SER A 1 162 ? 17.5 -18.547 -22.281 1 91.25 162 SER A O 1
ATOM 1287 N N . SER A 1 163 ? 15.602 -17.531 -22.547 1 89.75 163 SER A N 1
ATOM 1288 C CA . SER A 1 163 ? 14.781 -18.672 -22.156 1 89.75 163 SER A CA 1
ATOM 1289 C C . SER A 1 163 ? 14.898 -19.797 -23.156 1 89.75 163 SER A C 1
ATOM 1291 O O . SER A 1 163 ? 14.578 -20.953 -22.859 1 89.75 163 SER A O 1
ATOM 1293 N N . SER A 1 164 ? 15.359 -19.469 -24.328 1 87.62 164 SER A N 1
ATOM 1294 C CA . SER A 1 164 ? 15.5 -20.469 -25.391 1 87.62 164 SER A CA 1
ATOM 1295 C C . SER A 1 164 ? 16.922 -21 -25.453 1 87.62 164 SER A C 1
ATOM 1297 O O . SER A 1 164 ? 17.234 -21.859 -26.281 1 87.62 164 SER A O 1
ATOM 1299 N N . ALA A 1 165 ? 17.656 -20.547 -24.516 1 89.19 165 ALA A N 1
ATOM 1300 C CA . ALA A 1 165 ? 19.062 -20.953 -24.547 1 89.19 165 ALA A CA 1
ATOM 1301 C C . ALA A 1 165 ? 19.219 -22.422 -24.172 1 89.19 165 ALA A C 1
ATOM 1303 O O . ALA A 1 165 ? 18.469 -22.922 -23.312 1 89.19 165 ALA A O 1
ATOM 1304 N N . LEU A 1 166 ? 20.203 -23.047 -24.703 1 85.69 166 LEU A N 1
ATOM 1305 C CA . LEU A 1 166 ? 20.516 -24.438 -24.406 1 85.69 166 LEU A CA 1
ATOM 1306 C C . LEU A 1 166 ? 21.047 -24.594 -22.984 1 85.69 166 LEU A C 1
ATOM 1308 O O . LEU A 1 166 ? 20.812 -25.609 -22.328 1 85.69 166 LEU A O 1
ATOM 1312 N N . GLN A 1 167 ? 21.734 -23.641 -22.625 1 89.38 167 GLN A N 1
ATOM 1313 C CA . GLN A 1 167 ? 22.312 -23.609 -21.281 1 89.38 167 GLN A CA 1
ATOM 1314 C C . GLN A 1 167 ? 21.844 -22.375 -20.516 1 89.38 167 GLN A C 1
ATOM 1316 O O . GLN A 1 167 ? 22.609 -21.422 -20.312 1 89.38 167 GLN A O 1
ATOM 1321 N N . PRO A 1 168 ? 20.719 -22.484 -19.938 1 92.06 168 PRO A N 1
ATOM 1322 C CA . PRO A 1 168 ? 20.141 -21.281 -19.344 1 92.06 168 PRO A CA 1
ATOM 1323 C C . PRO A 1 168 ? 20.734 -20.953 -17.984 1 92.06 168 PRO A C 1
ATOM 1325 O O . PRO A 1 168 ? 20.484 -19.875 -17.438 1 92.06 168 PRO A O 1
ATOM 1328 N N . TYR A 1 169 ? 21.609 -21.891 -17.453 1 90.62 169 TYR A N 1
ATOM 1329 C CA . TYR A 1 169 ? 22.109 -21.688 -16.094 1 90.62 169 TYR A CA 1
ATOM 1330 C C . TYR A 1 169 ? 23.578 -21.281 -16.109 1 90.62 169 TYR A C 1
ATOM 1332 O O . TYR A 1 169 ? 24.219 -21.219 -15.062 1 90.62 169 TYR A O 1
ATOM 1340 N N . ASP A 1 170 ? 24.125 -21.078 -17.281 1 82.62 170 ASP A N 1
ATOM 1341 C CA . ASP A 1 170 ? 25.531 -20.719 -17.406 1 82.62 170 ASP A CA 1
ATOM 1342 C C . ASP A 1 170 ? 25.719 -19.219 -17.594 1 82.62 170 ASP A C 1
ATOM 1344 O O . ASP A 1 170 ? 25.75 -18.734 -18.719 1 82.62 170 ASP A O 1
ATOM 1348 N N . ALA A 1 171 ? 25.766 -18.578 -16.453 1 75.56 171 ALA A N 1
ATOM 1349 C CA . ALA A 1 171 ? 26.031 -17.141 -16.531 1 75.56 171 ALA A CA 1
ATOM 1350 C C . ALA A 1 171 ? 27.516 -16.875 -16.766 1 75.56 171 ALA A C 1
ATOM 1352 O O . ALA A 1 171 ? 28.375 -17.609 -16.25 1 75.56 171 ALA A O 1
ATOM 1353 N N . VAL A 1 172 ? 27.703 -15.93 -17.516 1 73.62 172 VAL A N 1
ATOM 1354 C CA . VAL A 1 172 ? 29.078 -15.594 -17.891 1 73.62 172 VAL A CA 1
ATOM 1355 C C . VAL A 1 172 ? 29.828 -15.086 -16.656 1 73.62 172 VAL A C 1
ATOM 1357 O O . VAL A 1 172 ? 30.984 -15.477 -16.422 1 73.62 172 VAL A O 1
ATOM 1360 N N . GLU A 1 173 ? 29.234 -14.25 -15.945 1 90.12 173 GLU A N 1
ATOM 1361 C CA . GLU A 1 173 ? 29.844 -13.641 -14.766 1 90.12 173 GLU A CA 1
ATOM 1362 C C . GLU A 1 173 ? 29.016 -13.898 -13.516 1 90.12 173 GLU A C 1
ATOM 1364 O O . GLU A 1 173 ? 27.797 -13.672 -13.516 1 90.12 173 GLU A O 1
ATOM 1369 N N . VAL A 1 174 ? 29.703 -14.398 -12.492 1 94.81 174 VAL A N 1
ATOM 1370 C CA . VAL A 1 174 ? 29.062 -14.602 -11.195 1 94.81 174 VAL A CA 1
ATOM 1371 C C . VAL A 1 174 ? 29.453 -13.469 -10.25 1 94.81 174 VAL A C 1
ATOM 1373 O O . VAL A 1 174 ? 30.641 -13.227 -10.016 1 94.81 174 VAL A O 1
ATOM 1376 N N . GLU A 1 175 ? 28.516 -12.766 -9.742 1 96.62 175 GLU A N 1
ATOM 1377 C CA . GLU A 1 175 ? 28.766 -11.594 -8.898 1 96.62 175 GLU A CA 1
ATOM 1378 C C . GLU A 1 175 ? 28.391 -11.867 -7.449 1 96.62 175 GLU A C 1
ATOM 1380 O O . GLU A 1 175 ? 27.375 -12.523 -7.18 1 96.62 175 GLU A O 1
ATOM 1385 N N . ASP A 1 176 ? 29.219 -11.312 -6.574 1 97.75 176 ASP A N 1
ATOM 1386 C CA . ASP A 1 176 ? 28.969 -11.422 -5.137 1 97.75 176 ASP A CA 1
ATOM 1387 C C . ASP A 1 176 ? 27.906 -10.422 -4.688 1 97.75 176 ASP A C 1
ATOM 1389 O O . ASP A 1 176 ? 27.875 -9.281 -5.152 1 97.75 176 ASP A O 1
ATOM 1393 N N . ILE A 1 177 ? 27.047 -10.891 -3.74 1 97.44 177 ILE A N 1
ATOM 1394 C CA . ILE A 1 177 ? 26.047 -9.977 -3.203 1 97.44 177 ILE A CA 1
ATOM 1395 C C . ILE A 1 177 ? 25.609 -10.438 -1.816 1 97.44 177 ILE A C 1
ATOM 1397 O O . ILE A 1 177 ? 25.547 -11.641 -1.551 1 97.44 177 ILE A O 1
ATOM 1401 N N . GLY A 1 178 ? 25.422 -9.523 -0.899 1 97.06 178 GLY A N 1
ATOM 1402 C CA . GLY A 1 178 ? 24.781 -9.82 0.377 1 97.06 178 GLY A CA 1
ATOM 1403 C C . GLY A 1 178 ? 23.281 -9.617 0.36 1 97.06 178 GLY A C 1
ATOM 1404 O O . GLY A 1 178 ? 22.797 -8.586 -0.105 1 97.06 178 GLY A O 1
ATOM 1405 N N . CYS A 1 179 ? 22.5 -10.656 0.837 1 97.44 179 CYS A N 1
ATOM 1406 C CA . CYS A 1 179 ? 21.047 -10.617 0.805 1 97.44 179 CYS A CA 1
ATOM 1407 C C . CYS A 1 179 ? 20.469 -10.883 2.188 1 97.44 179 CYS A C 1
ATOM 1409 O O . CYS A 1 179 ? 21.172 -11.297 3.1 1 97.44 179 CYS A O 1
ATOM 1411 N N . TRP A 1 180 ? 19.219 -10.57 2.309 1 96.81 180 TRP A N 1
ATOM 1412 C CA . TRP A 1 180 ? 18.438 -10.922 3.492 1 96.81 180 TRP A CA 1
ATOM 1413 C C . TRP A 1 180 ? 17.844 -12.32 3.359 1 96.81 180 TRP A C 1
ATOM 1415 O O . TRP A 1 180 ? 17.5 -12.75 2.258 1 96.81 180 TRP A O 1
ATOM 1425 N N . SER A 1 181 ? 17.719 -13 4.516 1 97 181 SER A N 1
ATOM 1426 C CA . SER A 1 181 ? 16.938 -14.219 4.574 1 97 181 SER A CA 1
ATOM 1427 C C . SER A 1 181 ? 15.719 -14.055 5.484 1 97 181 SER A C 1
ATOM 1429 O O . SER A 1 181 ? 15.844 -13.555 6.605 1 97 181 SER A O 1
ATOM 1431 N N . THR A 1 182 ? 14.625 -14.492 5.008 1 96.5 182 THR A N 1
ATOM 1432 C CA . THR A 1 182 ? 13.414 -14.453 5.812 1 96.5 182 THR A CA 1
ATOM 1433 C C . THR A 1 182 ? 13.133 -15.812 6.449 1 96.5 182 THR A C 1
ATOM 1435 O O . THR A 1 182 ? 12.047 -16.047 6.973 1 96.5 182 THR A O 1
ATOM 1438 N N . ARG A 1 183 ? 14.062 -16.656 6.41 1 95.06 183 ARG A N 1
ATOM 1439 C CA . ARG A 1 183 ? 13.906 -17.969 7.027 1 95.06 183 ARG A CA 1
ATOM 1440 C C . ARG A 1 183 ? 13.766 -17.844 8.539 1 95.06 183 ARG A C 1
ATOM 1442 O O . ARG A 1 183 ? 14.336 -16.938 9.156 1 95.06 183 ARG A O 1
ATOM 1449 N N . GLN A 1 184 ? 13.055 -18.812 9.055 1 93.94 184 GLN A N 1
ATOM 1450 C CA . GLN A 1 184 ? 12.789 -18.797 10.492 1 93.94 184 GLN A CA 1
ATOM 1451 C C . GLN A 1 184 ? 14.062 -19 11.297 1 93.94 184 GLN A C 1
ATOM 1453 O O . GLN A 1 184 ? 15.086 -19.422 10.75 1 93.94 184 GLN A O 1
ATOM 1458 N N . GLU A 1 185 ? 13.992 -18.797 12.531 1 90.5 185 GLU A N 1
ATOM 1459 C CA . GLU A 1 185 ? 15.156 -18.734 13.414 1 90.5 185 GLU A CA 1
ATOM 1460 C C . GLU A 1 185 ? 15.828 -20.109 13.531 1 90.5 185 GLU A C 1
ATOM 1462 O O . GLU A 1 185 ? 17.047 -20.188 13.68 1 90.5 185 GLU A O 1
ATOM 1467 N N . SER A 1 186 ? 15.086 -21.078 13.422 1 91.88 186 SER A N 1
ATOM 1468 C CA . SER A 1 186 ? 15.625 -22.422 13.57 1 91.88 186 SER A CA 1
ATOM 1469 C C . SER A 1 186 ? 16.375 -22.859 12.32 1 91.88 186 SER A C 1
ATOM 1471 O O . SER A 1 186 ? 17.109 -23.844 12.344 1 91.88 186 SER A O 1
ATOM 1473 N N . SER A 1 187 ? 16.125 -22.125 11.305 1 90.75 187 SER A N 1
ATOM 1474 C CA . SER A 1 187 ? 16.781 -22.5 10.047 1 90.75 187 SER A CA 1
ATOM 1475 C C . SER A 1 187 ? 18.141 -21.828 9.906 1 90.75 187 SER A C 1
ATOM 1477 O O . SER A 1 187 ? 18.25 -20.609 10.031 1 90.75 187 SER A O 1
ATOM 1479 N N . ASN A 1 188 ? 19.125 -22.609 9.578 1 89.75 188 ASN A N 1
ATOM 1480 C CA . ASN A 1 188 ? 20.453 -22.062 9.406 1 89.75 188 ASN A CA 1
ATOM 1481 C C . ASN A 1 188 ? 20.891 -22.062 7.945 1 89.75 188 ASN A C 1
ATOM 1483 O O . ASN A 1 188 ? 22.078 -21.906 7.637 1 89.75 188 ASN A O 1
ATOM 1487 N N . SER A 1 189 ? 19.969 -22.297 7.105 1 91.69 189 SER A N 1
ATOM 1488 C CA . SER A 1 189 ? 20.219 -22.266 5.668 1 91.69 189 SER A CA 1
ATOM 1489 C C . SER A 1 189 ? 19.219 -21.359 4.957 1 91.69 189 SER A C 1
ATOM 1491 O O . SER A 1 189 ? 18.109 -21.125 5.453 1 91.69 189 SER A O 1
ATOM 1493 N N . ALA A 1 190 ? 19.672 -20.859 3.826 1 92.06 190 ALA A N 1
ATOM 1494 C CA . ALA A 1 190 ? 18.766 -20.078 2.982 1 92.06 190 ALA A CA 1
ATOM 1495 C C . ALA A 1 190 ? 17.859 -20.984 2.154 1 92.06 190 ALA A C 1
ATOM 1497 O O . ALA A 1 190 ? 18.141 -22.188 2.021 1 92.06 190 ALA A O 1
ATOM 1498 N N . THR A 1 191 ? 16.812 -20.391 1.712 1 90.69 191 THR A N 1
ATOM 1499 C CA . THR A 1 191 ? 15.938 -21.156 0.822 1 90.69 191 THR A CA 1
ATOM 1500 C C . THR A 1 191 ? 16.672 -21.547 -0.452 1 90.69 191 THR A C 1
ATOM 1502 O O . THR A 1 191 ? 17.328 -20.703 -1.087 1 90.69 191 THR A O 1
ATOM 1505 N N . PRO A 1 192 ? 16.594 -22.781 -0.743 1 84.94 192 PRO A N 1
ATOM 1506 C CA . PRO A 1 192 ? 17.266 -23.234 -1.962 1 84.94 192 PRO A CA 1
ATOM 1507 C C . PRO A 1 192 ? 16.641 -22.656 -3.23 1 84.94 192 PRO A C 1
ATOM 1509 O O . PRO A 1 192 ? 15.43 -22.75 -3.424 1 84.94 192 PRO A O 1
ATOM 1512 N N . ALA A 1 193 ? 17.375 -22 -4.016 1 90.44 193 ALA A N 1
ATOM 1513 C CA . ALA A 1 193 ? 16.969 -21.453 -5.309 1 90.44 193 ALA A CA 1
ATOM 1514 C C . ALA A 1 193 ? 18.109 -21.547 -6.32 1 90.44 193 ALA A C 1
ATOM 1516 O O . ALA A 1 193 ? 18.406 -20.562 -7.008 1 90.44 193 ALA A O 1
ATOM 1517 N N . GLU A 1 194 ? 18.594 -22.719 -6.438 1 89.94 194 GLU A N 1
ATOM 1518 C CA . GLU A 1 194 ? 19.828 -22.906 -7.184 1 89.94 194 GLU A CA 1
ATOM 1519 C C . GLU A 1 194 ? 19.656 -22.516 -8.648 1 89.94 194 GLU A C 1
ATOM 1521 O O . GLU A 1 194 ? 20.516 -21.859 -9.227 1 89.94 194 GLU A O 1
ATOM 1526 N N . THR A 1 195 ? 18.578 -22.938 -9.266 1 92.19 195 THR A N 1
ATOM 1527 C CA . THR A 1 195 ? 18.375 -22.656 -10.688 1 92.19 195 THR A CA 1
ATOM 1528 C C . THR A 1 195 ? 18.25 -21.156 -10.93 1 92.19 195 THR A C 1
ATOM 1530 O O . THR A 1 195 ? 18.75 -20.641 -11.93 1 92.19 195 THR A O 1
ATOM 1533 N N . HIS A 1 196 ? 17.656 -20.438 -9.969 1 92.38 196 HIS A N 1
ATOM 1534 C CA . HIS A 1 196 ? 17.609 -18.969 -10.062 1 92.38 196 HIS A CA 1
ATOM 1535 C C . HIS A 1 196 ? 19.016 -18.375 -9.984 1 92.38 196 HIS A C 1
ATOM 1537 O O . HIS A 1 196 ? 19.422 -17.609 -10.859 1 92.38 196 HIS A O 1
ATOM 1543 N N . ILE A 1 197 ? 19.703 -18.781 -8.984 1 93.38 197 ILE A N 1
ATOM 1544 C CA . ILE A 1 197 ? 21 -18.203 -8.625 1 93.38 197 ILE A CA 1
ATOM 1545 C C . ILE A 1 197 ? 22 -18.469 -9.742 1 93.38 197 ILE A C 1
ATOM 1547 O O . ILE A 1 197 ? 22.75 -17.562 -10.141 1 93.38 197 ILE A O 1
ATOM 1551 N N . ARG A 1 198 ? 21.938 -19.609 -10.281 1 93.75 198 ARG A N 1
ATOM 1552 C CA . ARG A 1 198 ? 22.844 -19.969 -11.367 1 93.75 198 ARG A CA 1
ATOM 1553 C C . ARG A 1 198 ? 22.484 -19.203 -12.641 1 93.75 198 ARG A C 1
ATOM 1555 O O . ARG A 1 198 ? 23.375 -18.688 -13.328 1 93.75 198 ARG A O 1
ATOM 1562 N N . HIS A 1 199 ? 21.25 -19.156 -12.945 1 95.75 199 HIS A N 1
ATOM 1563 C CA . HIS A 1 199 ? 20.844 -18.422 -14.133 1 95.75 199 HIS A CA 1
ATOM 1564 C C . HIS A 1 199 ? 21.266 -16.969 -14.055 1 95.75 199 HIS A C 1
ATOM 1566 O O . HIS A 1 199 ? 21.766 -16.391 -15.031 1 95.75 199 HIS A O 1
ATOM 1572 N N . LEU A 1 200 ? 21.109 -16.344 -12.875 1 96.06 200 LEU A N 1
ATOM 1573 C CA . LEU A 1 200 ? 21.344 -14.922 -12.695 1 96.06 200 LEU A CA 1
ATOM 1574 C C . LEU A 1 200 ? 22.844 -14.633 -12.562 1 96.06 200 LEU A C 1
ATOM 1576 O O . LEU A 1 200 ? 23.266 -13.477 -12.672 1 96.06 200 LEU A O 1
ATOM 1580 N N . GLY A 1 201 ? 23.562 -15.703 -12.344 1 95.25 201 GLY A N 1
ATOM 1581 C CA . GLY A 1 201 ? 24.984 -15.5 -12.125 1 95.25 201 GLY A CA 1
ATOM 1582 C C . GLY A 1 201 ? 25.281 -14.648 -10.914 1 95.25 201 GLY A C 1
ATOM 1583 O O . GLY A 1 201 ? 26.047 -13.68 -11 1 95.25 201 GLY A O 1
ATOM 1584 N N . ILE A 1 202 ? 24.688 -15.016 -9.805 1 95.94 202 ILE A N 1
ATOM 1585 C CA . ILE A 1 202 ? 24.953 -14.312 -8.555 1 95.94 202 ILE A CA 1
ATOM 1586 C C . ILE A 1 202 ? 25.375 -15.312 -7.484 1 95.94 202 ILE A C 1
ATOM 1588 O O . ILE A 1 202 ? 25.094 -16.516 -7.586 1 95.94 202 ILE A O 1
ATOM 1592 N N . ASP A 1 203 ? 26.141 -14.852 -6.52 1 96.5 203 ASP A N 1
ATOM 1593 C CA . ASP A 1 203 ? 26.609 -15.633 -5.375 1 96.5 203 ASP A CA 1
ATOM 1594 C C . ASP A 1 203 ? 26.234 -14.945 -4.059 1 96.5 203 ASP A C 1
ATOM 1596 O O . ASP A 1 203 ? 27.062 -14.234 -3.477 1 96.5 203 ASP A O 1
ATOM 1600 N N . PRO A 1 204 ? 25.047 -15.242 -3.541 1 97.25 204 PRO A N 1
ATOM 1601 C CA . PRO A 1 204 ? 24.562 -14.484 -2.381 1 97.25 204 PRO A CA 1
ATOM 1602 C C . PRO A 1 204 ? 25.047 -15.07 -1.056 1 97.25 204 PRO A C 1
ATOM 1604 O O . PRO A 1 204 ? 25.172 -16.297 -0.921 1 97.25 204 PRO A O 1
ATOM 1607 N N . SER A 1 205 ? 25.438 -14.25 -0.164 1 97.25 205 SER A N 1
ATOM 1608 C CA . SER A 1 205 ? 25.422 -14.531 1.267 1 97.25 205 SER A CA 1
ATOM 1609 C C . SER A 1 205 ? 24.172 -13.992 1.929 1 97.25 205 SER A C 1
ATOM 1611 O O . SER A 1 205 ? 23.469 -13.156 1.352 1 97.25 205 SER A O 1
ATOM 1613 N N . TYR A 1 206 ? 23.859 -14.516 3.162 1 97.06 206 TYR A N 1
ATOM 1614 C CA . TYR A 1 206 ? 22.562 -14.148 3.713 1 97.06 206 TYR A CA 1
ATOM 1615 C C . TYR A 1 206 ? 22.688 -13.727 5.172 1 97.06 206 TYR A C 1
ATOM 1617 O O . TYR A 1 206 ? 23.375 -14.375 5.957 1 97.06 206 TYR A O 1
ATOM 1625 N N . THR A 1 207 ? 22.078 -12.68 5.469 1 95.5 207 THR A N 1
ATOM 1626 C CA . THR A 1 207 ? 21.797 -12.227 6.828 1 95.5 207 THR A CA 1
ATOM 1627 C C . THR A 1 207 ? 20.312 -12.391 7.16 1 95.5 207 THR A C 1
ATOM 1629 O O . THR A 1 207 ? 19.453 -12.008 6.371 1 95.5 207 THR A O 1
ATOM 1632 N N . ARG A 1 208 ? 20.031 -12.984 8.289 1 94.88 208 ARG A N 1
ATOM 1633 C CA . ARG A 1 208 ? 18.641 -13.172 8.664 1 94.88 208 ARG A CA 1
ATOM 1634 C C . ARG A 1 208 ? 17.984 -11.836 9.031 1 94.88 208 ARG A C 1
ATOM 1636 O O . ARG A 1 208 ? 18.594 -11.008 9.703 1 94.88 208 ARG A O 1
ATOM 1643 N N . THR A 1 209 ? 16.781 -11.664 8.602 1 94.12 209 THR A N 1
ATOM 1644 C CA . THR A 1 209 ? 16.031 -10.484 9.039 1 94.12 209 THR A CA 1
ATOM 1645 C C . THR A 1 209 ? 15.836 -10.5 10.547 1 94.12 209 THR A C 1
ATOM 1647 O O . THR A 1 209 ? 15.773 -11.57 11.164 1 94.12 209 THR A O 1
ATOM 1650 N N . PRO A 1 210 ? 15.742 -9.336 11.133 1 92.5 210 PRO A N 1
ATOM 1651 C CA . PRO A 1 210 ? 15.539 -9.297 12.586 1 92.5 210 PRO A CA 1
ATOM 1652 C C . PRO A 1 210 ? 14.273 -10.031 13.023 1 92.5 210 PRO A C 1
ATOM 1654 O O . PRO A 1 210 ? 13.273 -10.039 12.297 1 92.5 210 PRO A O 1
ATOM 1657 N N . GLY A 1 211 ? 14.344 -10.531 14.273 1 91.25 211 GLY A N 1
ATOM 1658 C CA . GLY A 1 211 ? 13.25 -11.336 14.805 1 91.25 211 GLY A CA 1
ATOM 1659 C C . GLY A 1 211 ? 11.945 -10.578 14.891 1 91.25 211 GLY A C 1
ATOM 1660 O O . GLY A 1 211 ? 10.867 -11.164 14.75 1 91.25 211 GLY A O 1
ATOM 1661 N N . TYR A 1 212 ? 12.008 -9.297 15.047 1 91.5 212 TYR A N 1
ATOM 1662 C CA . TYR A 1 212 ? 10.797 -8.508 15.25 1 91.5 212 TYR A CA 1
ATOM 1663 C C . TYR A 1 212 ? 10.016 -8.367 13.945 1 91.5 212 TYR A C 1
ATOM 1665 O O . TYR A 1 212 ? 8.875 -7.91 13.953 1 91.5 212 TYR A O 1
ATOM 1673 N N . THR A 1 213 ? 10.625 -8.734 12.82 1 94.69 213 THR A N 1
ATOM 1674 C CA . THR A 1 213 ? 9.922 -8.664 11.539 1 94.69 213 THR A CA 1
ATOM 1675 C C . THR A 1 213 ? 8.945 -9.82 11.398 1 94.69 213 THR A C 1
ATOM 1677 O O . THR A 1 213 ? 8.102 -9.82 10.5 1 94.69 213 THR A O 1
ATOM 1680 N N . ARG A 1 214 ? 8.984 -10.742 12.297 1 95.5 214 ARG A N 1
ATOM 1681 C CA . ARG A 1 214 ? 8.156 -11.945 12.211 1 95.5 214 ARG A CA 1
ATOM 1682 C C . ARG A 1 214 ? 6.758 -11.68 12.766 1 95.5 214 ARG A C 1
ATOM 1684 O O . ARG A 1 214 ? 6.57 -10.805 13.609 1 95.5 214 ARG A O 1
ATOM 1691 N N . MET A 1 215 ? 5.832 -12.453 12.289 1 94.5 215 MET A N 1
ATOM 1692 C CA . MET A 1 215 ? 4.457 -12.367 12.773 1 94.5 215 MET A CA 1
ATOM 1693 C C . MET A 1 215 ? 4.383 -12.68 14.266 1 94.5 215 MET A C 1
ATOM 1695 O O . MET A 1 215 ? 3.678 -12 15.008 1 94.5 215 MET A O 1
ATOM 1699 N N . THR A 1 216 ? 5.062 -13.703 14.656 1 93.19 216 THR A N 1
ATOM 1700 C CA . THR A 1 216 ? 5.18 -14.078 16.062 1 93.19 216 THR A CA 1
ATOM 1701 C C . THR A 1 216 ? 6.645 -14.211 16.469 1 93.19 216 THR A C 1
ATOM 1703 O O . THR A 1 216 ? 7.203 -15.312 16.438 1 93.19 216 THR A O 1
ATOM 1706 N N . PRO A 1 217 ? 7.223 -13.133 16.969 1 90.06 217 PRO A N 1
ATOM 1707 C CA . PRO A 1 217 ? 8.641 -13.172 17.312 1 90.06 217 PRO A CA 1
ATOM 1708 C C . PRO A 1 217 ? 8.961 -14.227 18.375 1 90.06 217 PRO A C 1
ATOM 1710 O O . PRO A 1 217 ? 8.195 -14.406 19.328 1 90.06 217 PRO A O 1
ATOM 1713 N N . GLY A 1 218 ? 10 -14.922 18.219 1 88.38 218 GLY A N 1
ATOM 1714 C CA . GLY A 1 218 ? 10.492 -15.875 19.188 1 88.38 218 GLY A CA 1
ATOM 1715 C C . GLY A 1 218 ? 9.805 -17.234 19.109 1 88.38 218 GLY A C 1
ATOM 1716 O O . GLY A 1 218 ? 10.031 -18.094 19.953 1 88.38 218 GLY A O 1
ATOM 1717 N N . ARG A 1 219 ? 8.977 -17.516 18.078 1 91 219 ARG A N 1
ATOM 1718 C CA . ARG A 1 219 ? 8.219 -18.75 17.984 1 91 219 ARG A CA 1
ATOM 1719 C C . ARG A 1 219 ? 8.539 -19.484 16.688 1 91 219 ARG A C 1
ATOM 1721 O O . ARG A 1 219 ? 7.695 -20.219 16.156 1 91 219 ARG A O 1
ATOM 1728 N N . ASP A 1 220 ? 9.695 -19.188 16.156 1 92.81 220 ASP A N 1
ATOM 1729 C CA . ASP A 1 220 ? 10.18 -19.828 14.945 1 92.81 220 ASP A CA 1
ATOM 1730 C C . ASP A 1 220 ? 9.148 -19.734 13.82 1 92.81 220 ASP A C 1
ATOM 1732 O O . ASP A 1 220 ? 8.852 -20.734 13.156 1 92.81 220 ASP A O 1
ATOM 1736 N N . ASP A 1 221 ? 8.586 -18.594 13.664 1 93.38 221 ASP A N 1
ATOM 1737 C CA . ASP A 1 221 ? 7.535 -18.312 12.688 1 93.38 221 ASP A CA 1
ATOM 1738 C C . ASP A 1 221 ? 8.125 -18.078 11.297 1 93.38 221 ASP A C 1
ATOM 1740 O O . ASP A 1 221 ? 9.094 -17.328 11.141 1 93.38 221 ASP A O 1
ATOM 1744 N N . SER A 1 222 ? 7.508 -18.688 10.297 1 95.12 222 SER A N 1
ATOM 1745 C CA . SER A 1 222 ? 7.992 -18.516 8.93 1 95.12 222 SER A CA 1
ATOM 1746 C C . SER A 1 222 ? 7.5 -17.188 8.328 1 95.12 222 SER A C 1
ATOM 1748 O O . SER A 1 222 ? 8.086 -16.688 7.375 1 95.12 222 SER A O 1
ATOM 1750 N N . HIS A 1 223 ? 6.449 -16.719 8.898 1 97.69 223 HIS A N 1
ATOM 1751 C CA . HIS A 1 223 ? 5.832 -15.547 8.289 1 97.69 223 HIS A CA 1
ATOM 1752 C C . HIS A 1 223 ? 6.504 -14.258 8.758 1 97.69 223 HIS A C 1
ATOM 1754 O O . HIS A 1 223 ? 6.832 -14.125 9.938 1 97.69 223 HIS A O 1
ATOM 1760 N N . VAL A 1 224 ? 6.742 -13.359 7.836 1 97.75 224 VAL A N 1
ATOM 1761 C CA . VAL A 1 224 ? 7.32 -12.047 8.094 1 97.75 224 VAL A CA 1
ATOM 1762 C C . VAL A 1 224 ? 6.336 -10.961 7.66 1 97.75 224 VAL A C 1
ATOM 1764 O O . VAL A 1 224 ? 5.527 -11.172 6.754 1 97.75 224 VAL A O 1
ATOM 1767 N N . ILE A 1 225 ? 6.426 -9.828 8.305 1 98.06 225 ILE A N 1
ATOM 1768 C CA . ILE A 1 225 ? 5.484 -8.734 8.07 1 98.06 225 ILE A CA 1
ATOM 1769 C C . ILE A 1 225 ? 6.098 -7.719 7.109 1 98.06 225 ILE A C 1
ATOM 1771 O O . ILE A 1 225 ? 7.188 -7.195 7.363 1 98.06 225 ILE A O 1
ATOM 1775 N N . PHE A 1 226 ? 5.387 -7.344 6.039 1 98.44 226 PHE A N 1
ATOM 1776 C CA . PHE A 1 226 ? 5.883 -6.488 4.969 1 98.44 226 PHE A CA 1
ATOM 1777 C C . PHE A 1 226 ? 6.316 -5.133 5.516 1 98.44 226 PHE A C 1
ATOM 1779 O O . PHE A 1 226 ? 7.395 -4.637 5.184 1 98.44 226 PHE A O 1
ATOM 1786 N N . SER A 1 227 ? 5.477 -4.555 6.344 1 97.5 227 SER A N 1
ATOM 1787 C CA . SER A 1 227 ? 5.777 -3.211 6.824 1 97.5 227 SER A CA 1
ATOM 1788 C C . SER A 1 227 ? 7.039 -3.197 7.68 1 97.5 227 SER A C 1
ATOM 1790 O O . SER A 1 227 ? 7.801 -2.23 7.656 1 97.5 227 SER A O 1
ATOM 1792 N N . LYS A 1 228 ? 7.238 -4.234 8.414 1 96.19 228 LYS A N 1
ATOM 1793 C CA . LYS A 1 228 ? 8.445 -4.332 9.234 1 96.19 228 LYS A CA 1
ATOM 1794 C C . LYS A 1 228 ? 9.672 -4.594 8.367 1 96.19 228 LYS A C 1
ATOM 1796 O O . LYS A 1 228 ? 10.75 -4.043 8.625 1 96.19 228 LYS A O 1
ATOM 1801 N N . LEU A 1 229 ? 9.516 -5.406 7.371 1 96.88 229 LEU A N 1
ATOM 1802 C CA . LEU A 1 229 ? 10.602 -5.582 6.41 1 96.88 229 LEU A CA 1
ATOM 1803 C C . LEU A 1 229 ? 10.922 -4.27 5.707 1 96.88 229 LEU A C 1
ATOM 1805 O O . LEU A 1 229 ? 12.094 -3.941 5.5 1 96.88 229 LEU A O 1
ATOM 1809 N N . ALA A 1 230 ? 9.883 -3.562 5.367 1 97.38 230 ALA A N 1
ATOM 1810 C CA . ALA A 1 230 ? 10.062 -2.273 4.707 1 97.38 230 ALA A CA 1
ATOM 1811 C C . ALA A 1 230 ? 10.883 -1.323 5.578 1 97.38 230 ALA A C 1
ATOM 1813 O O . ALA A 1 230 ? 11.766 -0.622 5.086 1 97.38 230 ALA A O 1
ATOM 1814 N N . ALA A 1 231 ? 10.586 -1.325 6.824 1 95.69 231 ALA A N 1
ATOM 1815 C CA . ALA A 1 231 ? 11.328 -0.476 7.75 1 95.69 231 ALA A CA 1
ATOM 1816 C C . ALA A 1 231 ? 12.812 -0.834 7.75 1 95.69 231 ALA A C 1
ATOM 1818 O O . ALA A 1 231 ? 13.672 0.049 7.809 1 95.69 231 ALA A O 1
ATOM 1819 N N . VAL A 1 232 ? 13.102 -2.088 7.598 1 94 232 VAL A N 1
ATOM 1820 C CA . VAL A 1 232 ? 14.469 -2.592 7.656 1 94 232 VAL A CA 1
ATOM 1821 C C . VAL A 1 232 ? 15.234 -2.164 6.406 1 94 232 VAL A C 1
ATOM 1823 O O . VAL A 1 232 ? 16.406 -1.798 6.48 1 94 232 VAL A O 1
ATOM 1826 N N . VAL A 1 233 ? 14.547 -2.084 5.309 1 95 233 VAL A N 1
ATOM 1827 C CA . VAL A 1 233 ? 15.32 -1.981 4.07 1 95 233 VAL A CA 1
ATOM 1828 C C . VAL A 1 233 ? 15.078 -0.619 3.426 1 95 233 VAL A C 1
ATOM 1830 O O . VAL A 1 233 ? 15.625 -0.323 2.361 1 95 233 VAL A O 1
ATOM 1833 N N . TYR A 1 234 ? 14.211 0.239 4.016 1 95.44 234 TYR A N 1
ATOM 1834 C CA . TYR A 1 234 ? 13.938 1.542 3.418 1 95.44 234 TYR A CA 1
ATOM 1835 C C . TYR A 1 234 ? 15.219 2.367 3.305 1 95.44 234 TYR A C 1
ATOM 1837 O O . TYR A 1 234 ? 15.977 2.488 4.27 1 95.44 234 TYR A O 1
ATOM 1845 N N . PRO A 1 235 ? 15.438 2.938 2.172 1 91.56 235 PRO A N 1
ATOM 1846 C CA . PRO A 1 235 ? 16.75 3.525 1.937 1 91.56 235 PRO A CA 1
ATOM 1847 C C . PRO A 1 235 ? 16.922 4.895 2.596 1 91.56 235 PRO A C 1
ATOM 1849 O O . PRO A 1 235 ? 18.031 5.262 3 1 91.56 235 PRO A O 1
ATOM 1852 N N . LYS A 1 236 ? 15.875 5.637 2.699 1 86.12 236 LYS A N 1
ATOM 1853 C CA . LYS A 1 236 ? 15.977 6.988 3.236 1 86.12 236 LYS A CA 1
ATOM 1854 C C . LYS A 1 236 ? 15.781 6.996 4.75 1 86.12 236 LYS A C 1
ATOM 1856 O O . LYS A 1 236 ? 14.828 6.398 5.258 1 86.12 236 LYS A O 1
ATOM 1861 N N . ARG A 1 237 ? 16.688 7.637 5.402 1 81.38 237 ARG A N 1
ATOM 1862 C CA . ARG A 1 237 ? 16.641 7.707 6.859 1 81.38 237 ARG A CA 1
ATOM 1863 C C . ARG A 1 237 ? 16.453 6.32 7.469 1 81.38 237 ARG A C 1
ATOM 1865 O O . ARG A 1 237 ? 15.453 6.059 8.141 1 81.38 237 ARG A O 1
ATOM 1872 N N . PRO A 1 238 ? 17.406 5.531 7.223 1 76.94 238 PRO A N 1
ATOM 1873 C CA . PRO A 1 238 ? 17.266 4.121 7.59 1 76.94 238 PRO A CA 1
ATOM 1874 C C . PRO A 1 238 ? 16.922 3.926 9.07 1 76.94 238 PRO A C 1
ATOM 1876 O O . PRO A 1 238 ? 17.422 4.676 9.914 1 76.94 238 PRO A O 1
ATOM 1879 N N . TYR A 1 239 ? 16.047 2.949 9.203 1 75.06 239 TYR A N 1
ATOM 1880 C CA . TYR A 1 239 ? 15.609 2.51 10.523 1 75.06 239 TYR A CA 1
ATOM 1881 C C . TYR A 1 239 ? 16.734 1.779 11.258 1 75.06 239 TYR A C 1
ATOM 1883 O O . TYR A 1 239 ? 17.203 0.736 10.797 1 75.06 239 TYR A O 1
ATOM 1891 N N . ARG A 1 240 ? 17.469 2.35 12.102 1 67.19 240 ARG A N 1
ATOM 1892 C CA . ARG A 1 240 ? 18.703 1.819 12.664 1 67.19 240 ARG A CA 1
ATOM 1893 C C . ARG A 1 240 ? 18.422 0.96 13.891 1 67.19 240 ARG A C 1
ATOM 1895 O O . ARG A 1 240 ? 19.344 0.386 14.477 1 67.19 240 ARG A O 1
ATOM 1902 N N . ARG A 1 241 ? 17.344 0.675 14.055 1 63.47 241 ARG A N 1
ATOM 1903 C CA . ARG A 1 241 ? 17.156 -0.156 15.242 1 63.47 241 ARG A CA 1
ATOM 1904 C C . ARG A 1 241 ? 17.766 -1.541 15.039 1 63.47 241 ARG A C 1
ATOM 1906 O O . ARG A 1 241 ? 17.391 -2.258 14.109 1 63.47 241 ARG A O 1
ATOM 1913 N N . GLU A 1 242 ? 18.75 -1.928 15.82 1 59.59 242 GLU A N 1
ATOM 1914 C CA . GLU A 1 242 ? 19.312 -3.258 16.031 1 59.59 242 GLU A CA 1
ATOM 1915 C C . GLU A 1 242 ? 19.984 -3.775 14.758 1 59.59 242 GLU A C 1
ATOM 1917 O O . GLU A 1 242 ? 20.109 -4.988 14.57 1 59.59 242 GLU A O 1
ATOM 1922 N N . MET A 1 243 ? 20.344 -2.85 13.797 1 64.25 243 MET A N 1
ATOM 1923 C CA . MET A 1 243 ? 20.922 -3.33 12.547 1 64.25 243 MET A CA 1
ATOM 1924 C C . MET A 1 243 ? 22.422 -3.576 12.711 1 64.25 243 MET A C 1
ATOM 1926 O O . MET A 1 243 ? 23 -4.414 12.008 1 64.25 243 MET A O 1
ATOM 1930 N N . GLU A 1 244 ? 23.109 -2.818 13.477 1 58.81 244 GLU A N 1
ATOM 1931 C CA . GLU A 1 244 ? 24.562 -2.76 13.484 1 58.81 244 GLU A CA 1
ATOM 1932 C C . GLU A 1 244 ? 25.172 -4.105 13.875 1 58.81 244 GLU A C 1
ATOM 1934 O O . GLU A 1 244 ? 26.297 -4.43 13.477 1 58.81 244 GLU A O 1
ATOM 1939 N N . ASN A 1 245 ? 24.25 -5.086 14.18 1 66.31 245 ASN A N 1
ATOM 1940 C CA . ASN A 1 245 ? 24.953 -6.285 14.625 1 66.31 245 ASN A CA 1
ATOM 1941 C C . ASN A 1 245 ? 24.203 -7.555 14.25 1 66.31 245 ASN A C 1
ATOM 1943 O O . ASN A 1 245 ? 24.219 -8.531 14.992 1 66.31 245 ASN A O 1
ATOM 1947 N N . LEU A 1 246 ? 23.719 -7.406 13.078 1 81.31 246 LEU A N 1
ATOM 1948 C CA . LEU A 1 246 ? 23.047 -8.656 12.734 1 81.31 246 LEU A CA 1
ATOM 1949 C C . LEU A 1 246 ? 24.031 -9.68 12.195 1 81.31 246 LEU A C 1
ATOM 1951 O O . LEU A 1 246 ? 24.781 -9.391 11.258 1 81.31 246 LEU A O 1
ATOM 1955 N N . PRO A 1 247 ? 24.094 -10.789 12.898 1 78.88 247 PRO A N 1
ATOM 1956 C CA . PRO A 1 247 ? 25.047 -11.805 12.438 1 78.88 247 PRO A CA 1
ATOM 1957 C C . PRO A 1 247 ? 24.672 -12.391 11.078 1 78.88 247 PRO A C 1
ATOM 1959 O O . PRO A 1 247 ? 23.484 -12.547 10.773 1 78.88 247 PRO A O 1
ATOM 1962 N N . LEU A 1 248 ? 25.719 -12.664 10.352 1 88.62 248 LEU A N 1
ATOM 1963 C CA . LEU A 1 248 ? 25.547 -13.375 9.094 1 88.62 248 LEU A CA 1
ATOM 1964 C C . LEU A 1 248 ? 25.016 -14.789 9.336 1 88.62 248 LEU A C 1
ATOM 1966 O O . LEU A 1 248 ? 25.531 -15.5 10.211 1 88.62 248 LEU A O 1
ATOM 1970 N N . MET A 1 249 ? 24.094 -15.125 8.57 1 92.56 249 MET A N 1
ATOM 1971 C CA . MET A 1 249 ? 23.453 -16.422 8.711 1 92.56 249 MET A CA 1
ATOM 1972 C C . MET A 1 249 ? 24.203 -17.484 7.902 1 92.56 249 MET A C 1
ATOM 1974 O O . MET A 1 249 ? 24.5 -18.562 8.414 1 92.56 249 MET A O 1
ATOM 1978 N N . VAL A 1 250 ? 24.469 -17.156 6.598 1 94.44 250 VAL A N 1
ATOM 1979 C CA . VAL A 1 250 ? 25.062 -18.141 5.691 1 94.44 250 VAL A CA 1
ATOM 1980 C C . VAL A 1 250 ? 26.062 -17.438 4.77 1 94.44 250 VAL A C 1
ATOM 1982 O O . VAL A 1 250 ? 25.766 -16.375 4.211 1 94.44 250 VAL A O 1
ATOM 1985 N N . GLU A 1 251 ? 27.25 -18.031 4.652 1 95.62 251 GLU A N 1
ATOM 1986 C CA . GLU A 1 251 ? 28.219 -17.578 3.656 1 95.62 251 GLU A CA 1
ATOM 1987 C C . GLU A 1 251 ? 27.812 -18 2.252 1 95.62 251 GLU A C 1
ATOM 1989 O O . GLU A 1 251 ? 27 -18.922 2.092 1 95.62 251 GLU A O 1
ATOM 1994 N N . SER A 1 252 ? 28.391 -17.328 1.247 1 95.31 252 SER A N 1
ATOM 1995 C CA . SER A 1 252 ? 28.016 -17.641 -0.127 1 95.31 252 SER A CA 1
ATOM 1996 C C . SER A 1 252 ? 28.547 -19.016 -0.53 1 95.31 252 SER A C 1
ATOM 1998 O O . SER A 1 252 ? 29.516 -19.516 0.043 1 95.31 252 SER A O 1
ATOM 2000 N N . ARG A 1 253 ? 27.953 -19.609 -1.445 1 91.31 253 ARG A N 1
ATOM 2001 C CA . ARG A 1 253 ? 28.234 -21 -1.806 1 91.31 253 ARG A CA 1
ATOM 2002 C C . ARG A 1 253 ? 29.5 -21.109 -2.648 1 91.31 253 ARG A C 1
ATOM 2004 O O . ARG A 1 253 ? 30.297 -22.016 -2.461 1 91.31 253 ARG A O 1
ATOM 2011 N N . TYR A 1 254 ? 29.703 -20.203 -3.535 1 90.44 254 TYR A N 1
ATOM 2012 C CA . TYR A 1 254 ? 30.75 -20.359 -4.539 1 90.44 254 TYR A CA 1
ATOM 2013 C C . TYR A 1 254 ? 32.031 -19.672 -4.098 1 90.44 254 TYR A C 1
ATOM 2015 O O . TYR A 1 254 ? 33.094 -20.312 -4.016 1 90.44 254 TYR A O 1
ATOM 2023 N N . HIS A 1 255 ? 31.875 -18.422 -3.756 1 95.31 255 HIS A N 1
ATOM 2024 C CA . HIS A 1 255 ? 33.062 -17.641 -3.42 1 95.31 255 HIS A CA 1
ATOM 2025 C C . HIS A 1 255 ? 33.281 -17.594 -1.911 1 95.31 255 HIS A C 1
ATOM 2027 O O . HIS A 1 255 ? 34.281 -17.047 -1.44 1 95.31 255 HIS A O 1
ATOM 2033 N N . GLN A 1 256 ? 32.344 -18.016 -1.141 1 95.62 256 GLN A N 1
ATOM 2034 C CA . GLN A 1 256 ? 32.438 -18.125 0.312 1 95.62 256 GLN A CA 1
ATOM 2035 C C . GLN A 1 256 ? 32.656 -16.766 0.958 1 95.62 256 GLN A C 1
ATOM 2037 O O . GLN A 1 256 ? 33.469 -16.656 1.896 1 95.62 256 GLN A O 1
ATOM 2042 N N . HIS A 1 257 ? 32.094 -15.82 0.365 1 95.88 257 HIS A N 1
ATOM 2043 C CA . HIS A 1 257 ? 32.188 -14.484 0.955 1 95.88 257 HIS A CA 1
ATOM 2044 C C . HIS A 1 257 ? 31.094 -14.273 2.008 1 95.88 257 HIS A C 1
ATOM 2046 O O . HIS A 1 257 ? 30.141 -15.039 2.084 1 95.88 257 HIS A O 1
ATOM 2052 N N . ARG A 1 258 ? 31.359 -13.258 2.834 1 94.88 258 ARG A N 1
ATOM 2053 C CA . ARG A 1 258 ? 30.453 -12.836 3.895 1 94.88 258 ARG A CA 1
ATOM 2054 C C . ARG A 1 258 ? 30.156 -11.344 3.789 1 94.88 258 ARG A C 1
ATOM 2056 O O . ARG A 1 258 ? 30.844 -10.523 4.391 1 94.88 258 ARG A O 1
ATOM 2063 N N . LEU A 1 259 ? 29.156 -11.047 3.053 1 95.19 259 LEU A N 1
ATOM 2064 C CA . LEU A 1 259 ? 28.797 -9.641 2.838 1 95.19 259 LEU A CA 1
ATOM 2065 C C . LEU A 1 259 ? 27.516 -9.289 3.57 1 95.19 259 LEU A C 1
ATOM 2067 O O . LEU A 1 259 ? 26.578 -10.094 3.615 1 95.19 259 LEU A O 1
ATOM 2071 N N . PRO A 1 260 ? 27.469 -8.109 4.125 1 93.62 260 PRO A N 1
ATOM 2072 C CA . PRO A 1 260 ? 26.172 -7.625 4.602 1 93.62 260 PRO A CA 1
ATOM 2073 C C . PRO A 1 260 ? 25.188 -7.383 3.469 1 93.62 260 PRO A C 1
ATOM 2075 O O . PRO A 1 260 ? 25.578 -7.27 2.307 1 93.62 260 PRO A O 1
ATOM 2078 N N . PRO A 1 261 ? 23.938 -7.305 3.781 1 95.19 261 PRO A N 1
ATOM 2079 C CA . PRO A 1 261 ? 22.953 -7.051 2.73 1 95.19 261 PRO A CA 1
ATOM 2080 C C . PRO A 1 261 ? 23.25 -5.785 1.932 1 95.19 261 PRO A C 1
ATOM 2082 O O . PRO A 1 261 ? 23.672 -4.773 2.504 1 95.19 261 PRO A O 1
ATOM 2085 N N . ASP A 1 262 ? 23.078 -5.918 0.663 1 95.88 262 ASP A N 1
ATOM 2086 C CA . ASP A 1 262 ? 23.359 -4.816 -0.251 1 95.88 262 ASP A CA 1
ATOM 2087 C C . ASP A 1 262 ? 22.344 -3.682 -0.078 1 95.88 262 ASP A C 1
ATOM 2089 O O . ASP A 1 262 ? 21.141 -3.896 -0.199 1 95.88 262 ASP A O 1
ATOM 2093 N N . PRO A 1 263 ? 22.797 -2.488 0.112 1 93.38 263 PRO A N 1
ATOM 2094 C CA . PRO A 1 263 ? 21.859 -1.399 0.377 1 93.38 263 PRO A CA 1
ATOM 2095 C C . PRO A 1 263 ? 21.172 -0.885 -0.89 1 93.38 263 PRO A C 1
ATOM 2097 O O . PRO A 1 263 ? 20.078 -0.329 -0.824 1 93.38 263 PRO A O 1
ATOM 2100 N N . GLN A 1 264 ? 21.844 -1.025 -2 1 96.94 264 GLN A N 1
ATOM 2101 C CA . GLN A 1 264 ? 21.25 -0.516 -3.23 1 96.94 264 GLN A CA 1
ATOM 2102 C C . GLN A 1 264 ? 20.328 -1.552 -3.861 1 96.94 264 GLN A C 1
ATOM 2104 O O . GLN A 1 264 ? 19.172 -1.252 -4.176 1 96.94 264 GLN A O 1
ATOM 2109 N N . LEU A 1 265 ? 20.875 -2.752 -4.082 1 98.44 265 LEU A N 1
ATOM 2110 C CA . LEU A 1 265 ? 20.047 -3.869 -4.535 1 98.44 265 LEU A CA 1
ATOM 2111 C C . LEU A 1 265 ? 19.703 -4.801 -3.375 1 98.44 265 LEU A C 1
ATOM 2113 O O . LEU A 1 265 ? 20.406 -5.789 -3.143 1 98.44 265 LEU A O 1
ATOM 2117 N N . THR A 1 266 ? 18.656 -4.441 -2.744 1 97.94 266 THR A N 1
ATOM 2118 C CA . THR A 1 266 ? 18.219 -5.305 -1.655 1 97.94 266 THR A CA 1
ATOM 2119 C C . THR A 1 266 ? 17.641 -6.613 -2.197 1 97.94 266 THR A C 1
ATOM 2121 O O . THR A 1 266 ? 16.891 -6.605 -3.172 1 97.94 266 THR A O 1
ATOM 2124 N N . CYS A 1 267 ? 18.062 -7.699 -1.595 1 97.94 267 CYS A N 1
ATOM 2125 C CA . CYS A 1 267 ? 17.594 -8.992 -2.082 1 97.94 267 CYS A CA 1
ATOM 2126 C C . CYS A 1 267 ? 17.219 -9.906 -0.922 1 97.94 267 CYS A C 1
ATOM 2128 O O . CYS A 1 267 ? 17.75 -9.773 0.182 1 97.94 267 CYS A O 1
ATOM 2130 N N . PHE A 1 268 ? 16.25 -10.75 -1.169 1 98.12 268 PHE A N 1
ATOM 2131 C CA . PHE A 1 268 ? 15.75 -11.727 -0.206 1 98.12 268 PHE A CA 1
ATOM 2132 C C . PHE A 1 268 ? 15.836 -13.133 -0.773 1 98.12 268 PHE A C 1
ATOM 2134 O O . PHE A 1 268 ? 15.641 -13.344 -1.974 1 98.12 268 PHE A O 1
ATOM 2141 N N . ASP A 1 269 ? 16.047 -14.125 0.049 1 96.81 269 ASP A N 1
ATOM 2142 C CA . ASP A 1 269 ? 16.062 -15.508 -0.415 1 96.81 269 ASP A CA 1
ATOM 2143 C C . ASP A 1 269 ? 14.648 -15.977 -0.776 1 96.81 269 ASP A C 1
ATOM 2145 O O . ASP A 1 269 ? 14.477 -16.766 -1.702 1 96.81 269 ASP A O 1
ATOM 2149 N N . ILE A 1 270 ? 13.688 -15.539 0.027 1 96.44 270 ILE A N 1
ATOM 2150 C CA . ILE A 1 270 ? 12.312 -15.93 -0.272 1 96.44 270 ILE A CA 1
ATOM 2151 C C . ILE A 1 270 ? 11.344 -14.945 0.38 1 96.44 270 ILE A C 1
ATOM 2153 O O . ILE A 1 270 ? 11.578 -14.484 1.498 1 96.44 270 ILE A O 1
ATOM 2157 N N . LEU A 1 271 ? 10.25 -14.664 -0.297 1 98.19 271 LEU A N 1
ATOM 2158 C CA . LEU A 1 271 ? 9.242 -13.766 0.266 1 98.19 271 LEU A CA 1
ATOM 2159 C C . LEU A 1 271 ? 7.863 -14.414 0.22 1 98.19 271 LEU A C 1
ATOM 2161 O O . LEU A 1 271 ? 6.852 -13.734 0.411 1 98.19 271 LEU A O 1
ATOM 2165 N N . TYR A 1 272 ? 7.805 -15.719 0.002 1 97.75 272 TYR A N 1
ATOM 2166 C CA . TYR A 1 272 ? 6.551 -16.453 -0.082 1 97.75 272 TYR A CA 1
ATOM 2167 C C . TYR A 1 272 ? 5.715 -16.266 1.176 1 97.75 272 TYR A C 1
ATOM 2169 O O . TYR A 1 272 ? 4.488 -16.141 1.1 1 97.75 272 TYR A O 1
ATOM 2177 N N . TYR A 1 273 ? 6.324 -16.141 2.311 1 97.88 273 TYR A N 1
ATOM 2178 C CA . TYR A 1 273 ? 5.625 -16.109 3.592 1 97.88 273 TYR A CA 1
ATOM 2179 C C . TYR A 1 273 ? 5.402 -14.68 4.051 1 97.88 273 TYR A C 1
ATOM 2181 O O . TYR A 1 273 ? 5.117 -14.43 5.227 1 97.88 273 TYR A O 1
ATOM 2189 N N . GLY A 1 274 ? 5.535 -13.734 3.17 1 98.19 274 GLY A N 1
ATOM 2190 C CA . GLY A 1 274 ? 5.219 -12.359 3.518 1 98.19 274 GLY A CA 1
ATOM 2191 C C . GLY A 1 274 ? 3.744 -12.141 3.805 1 98.19 274 GLY A C 1
ATOM 2192 O O . GLY A 1 274 ? 2.885 -12.719 3.135 1 98.19 274 GLY A O 1
ATOM 2193 N N . THR A 1 275 ? 3.451 -11.266 4.793 1 98 275 THR A N 1
ATOM 2194 C CA . THR A 1 275 ? 2.082 -10.914 5.16 1 98 275 THR A CA 1
ATOM 2195 C C . THR A 1 275 ? 1.993 -9.453 5.59 1 98 275 THR A C 1
ATOM 2197 O O . THR A 1 275 ? 3.008 -8.836 5.914 1 98 275 THR A O 1
ATOM 2200 N N . SER A 1 276 ? 0.827 -8.93 5.555 1 97.38 276 SER A N 1
ATOM 2201 C CA . SER A 1 276 ? 0.604 -7.566 6.016 1 97.38 276 SER A CA 1
ATOM 2202 C C . SER A 1 276 ? 0.572 -7.496 7.539 1 97.38 276 SER A C 1
ATOM 2204 O O . SER A 1 276 ? 0.656 -6.41 8.117 1 97.38 276 SER A O 1
ATOM 2206 N N . GLY A 1 277 ? 0.502 -8.641 8.164 1 95.75 277 GLY A N 1
ATOM 2207 C CA . GLY A 1 277 ? 0.427 -8.688 9.609 1 95.75 277 GLY A CA 1
ATOM 2208 C C . GLY A 1 277 ? -0.97 -8.977 10.125 1 95.75 277 GLY A C 1
ATOM 2209 O O . GLY A 1 277 ? -1.158 -9.227 11.32 1 95.75 277 GLY A O 1
ATOM 2210 N N . ALA A 1 278 ? -1.958 -9.039 9.227 1 94.56 278 ALA A N 1
ATOM 2211 C CA . ALA A 1 278 ? -3.332 -9.305 9.648 1 94.56 278 ALA A CA 1
ATOM 2212 C C . ALA A 1 278 ? -3.574 -10.797 9.828 1 94.56 278 ALA A C 1
ATOM 2214 O O . ALA A 1 278 ? -4.18 -11.219 10.82 1 94.56 278 ALA A O 1
ATOM 2215 N N . GLU A 1 279 ? -3.123 -11.594 8.883 1 94.31 279 GLU A N 1
ATOM 2216 C CA . GLU A 1 279 ? -3.25 -13.047 8.914 1 94.31 279 GLU A CA 1
ATOM 2217 C C . GLU A 1 279 ? -2.088 -13.711 8.18 1 94.31 279 GLU A C 1
ATOM 2219 O O . GLU A 1 279 ? -1.399 -13.078 7.383 1 94.31 279 GLU A O 1
ATOM 2224 N N . VAL A 1 280 ? -1.88 -14.945 8.547 1 94.62 280 VAL A N 1
ATOM 2225 C CA . VAL A 1 280 ? -0.92 -15.75 7.797 1 94.62 280 VAL A CA 1
ATOM 2226 C C . VAL A 1 280 ? -1.562 -16.25 6.508 1 94.62 280 VAL A C 1
ATOM 2228 O O . VAL A 1 280 ? -2.789 -16.328 6.406 1 94.62 280 VAL A O 1
ATOM 2231 N N . PHE A 1 281 ? -0.834 -16.547 5.5 1 95 281 PHE A N 1
ATOM 2232 C CA . PHE A 1 281 ? -1.317 -17.016 4.211 1 95 281 PHE A CA 1
ATOM 2233 C C . PHE A 1 281 ? -2.465 -16.156 3.707 1 95 281 PHE A C 1
ATOM 2235 O O . PHE A 1 281 ? -3.533 -16.656 3.363 1 95 281 PHE A O 1
ATOM 2242 N N . GLU A 1 282 ? -2.193 -14.906 3.58 1 94.06 282 GLU A N 1
ATOM 2243 C CA . GLU A 1 282 ? -3.197 -13.859 3.443 1 94.06 282 GLU A CA 1
ATOM 2244 C C . GLU A 1 282 ? -3.811 -13.859 2.045 1 94.06 282 GLU A C 1
ATOM 2246 O O . GLU A 1 282 ? -4.859 -13.25 1.821 1 94.06 282 GLU A O 1
ATOM 2251 N N . TRP A 1 283 ? -3.205 -14.516 1.103 1 96 283 TRP A N 1
ATOM 2252 C CA . TRP A 1 283 ? -3.713 -14.539 -0.265 1 96 283 TRP A CA 1
ATOM 2253 C C . TRP A 1 283 ? -5.125 -15.109 -0.311 1 96 283 TRP A C 1
ATOM 2255 O O . TRP A 1 283 ? -5.871 -14.867 -1.263 1 96 283 TRP A O 1
ATOM 2265 N N . ARG A 1 284 ? -5.488 -15.852 0.683 1 93.69 284 ARG A N 1
ATOM 2266 C CA . ARG A 1 284 ? -6.789 -16.516 0.701 1 93.69 284 ARG A CA 1
ATOM 2267 C C . ARG A 1 284 ? -7.895 -15.539 1.099 1 93.69 284 ARG A C 1
ATOM 2269 O O . ARG A 1 284 ? -9.078 -15.836 0.943 1 93.69 284 ARG A O 1
ATOM 2276 N N . PHE A 1 285 ? -7.527 -14.375 1.598 1 94.75 285 PHE A N 1
ATOM 2277 C CA . PHE A 1 285 ? -8.523 -13.422 2.084 1 94.75 285 PHE A CA 1
ATOM 2278 C C . PHE A 1 285 ? -8.734 -12.297 1.074 1 94.75 285 PHE A C 1
ATOM 2280 O O . PHE A 1 285 ? -7.801 -11.891 0.38 1 94.75 285 PHE A O 1
ATOM 2287 N N . GLY A 1 286 ? -9.938 -11.805 1.104 1 93.38 286 GLY A N 1
ATOM 2288 C CA . GLY A 1 286 ? -10.273 -10.711 0.201 1 93.38 286 GLY A CA 1
ATOM 2289 C C . GLY A 1 286 ? -9.438 -9.469 0.434 1 93.38 286 GLY A C 1
ATOM 2290 O O . GLY A 1 286 ? -9.125 -8.742 -0.509 1 93.38 286 GLY A O 1
ATOM 2291 N N . PHE A 1 287 ? -8.961 -9.234 1.594 1 95.75 287 PHE A N 1
ATOM 2292 C CA . PHE A 1 287 ? -8.305 -7.988 1.972 1 95.75 287 PHE A CA 1
ATOM 2293 C C . PHE A 1 287 ? -6.812 -8.039 1.646 1 95.75 287 PHE A C 1
ATOM 2295 O O . PHE A 1 287 ? -6.082 -7.082 1.907 1 95.75 287 PHE A O 1
ATOM 2302 N N . SER A 1 288 ? -6.312 -9.102 1.127 1 96.81 288 SER A N 1
ATOM 2303 C CA . SER A 1 288 ? -4.883 -9.211 0.855 1 96.81 288 SER A CA 1
ATOM 2304 C C . SER A 1 288 ? -4.391 -8.031 0.025 1 96.81 288 SER A C 1
ATOM 2306 O O . SER A 1 288 ? -4.758 -7.887 -1.144 1 96.81 288 SER A O 1
ATOM 2308 N N . PRO A 1 289 ? -3.543 -7.234 0.609 1 96.94 289 PRO A N 1
ATOM 2309 C CA . PRO A 1 289 ? -3.08 -6.086 -0.171 1 96.94 289 PRO A CA 1
ATOM 2310 C C . PRO A 1 289 ? -2.225 -6.492 -1.368 1 96.94 289 PRO A C 1
ATOM 2312 O O . PRO A 1 289 ? -2.262 -5.832 -2.41 1 96.94 289 PRO A O 1
ATOM 2315 N N . VAL A 1 290 ? -1.529 -7.578 -1.244 1 98.31 290 VAL A N 1
ATOM 2316 C CA . VAL A 1 290 ? -0.633 -8 -2.314 1 98.31 290 VAL A CA 1
ATOM 2317 C C . VAL A 1 290 ? -1.446 -8.398 -3.545 1 98.31 290 VAL A C 1
ATOM 2319 O O . VAL A 1 290 ? -1.139 -7.977 -4.664 1 98.31 290 VAL A O 1
ATOM 2322 N N . TRP A 1 291 ? -2.504 -9.188 -3.279 1 97.94 291 TRP A N 1
ATOM 2323 C CA . TRP A 1 291 ? -3.365 -9.539 -4.402 1 97.94 291 TRP A CA 1
ATOM 2324 C C . TRP A 1 291 ? -4.039 -8.297 -4.984 1 97.94 291 TRP A C 1
ATOM 2326 O O . TRP A 1 291 ? -4.023 -8.086 -6.199 1 97.94 291 TRP A O 1
ATOM 2336 N N . ASN A 1 292 ? -4.547 -7.488 -4.152 1 96.75 292 ASN A N 1
ATOM 2337 C CA . ASN A 1 292 ? -5.387 -6.371 -4.578 1 96.75 292 ASN A CA 1
ATOM 2338 C C . ASN A 1 292 ? -4.566 -5.285 -5.27 1 96.75 292 ASN A C 1
ATOM 2340 O O . ASN A 1 292 ? -5.047 -4.633 -6.195 1 96.75 292 ASN A O 1
ATOM 2344 N N . MET A 1 293 ? -3.34 -5.117 -4.84 1 96.56 293 MET A N 1
ATOM 2345 C CA . MET A 1 293 ? -2.555 -4.008 -5.367 1 96.56 293 MET A CA 1
ATOM 2346 C C . MET A 1 293 ? -1.66 -4.469 -6.516 1 96.56 293 MET A C 1
ATOM 2348 O O . MET A 1 293 ? -1.278 -3.672 -7.371 1 96.56 293 MET A O 1
ATOM 2352 N N . VAL A 1 294 ? -1.336 -5.77 -6.516 1 98.31 294 VAL A N 1
ATOM 2353 C CA . VAL A 1 294 ? -0.384 -6.223 -7.527 1 98.31 294 VAL A CA 1
ATOM 2354 C C . VAL A 1 294 ? -0.957 -7.422 -8.273 1 98.31 294 VAL A C 1
ATOM 2356 O O . VAL A 1 294 ? -1.167 -7.359 -9.492 1 98.31 294 VAL A O 1
ATOM 2359 N N . GLY A 1 295 ? -1.313 -8.445 -7.559 1 98.5 295 GLY A N 1
ATOM 2360 C CA . GLY A 1 295 ? -1.637 -9.75 -8.125 1 98.5 295 GLY A CA 1
ATOM 2361 C C . GLY A 1 295 ? -2.738 -9.695 -9.164 1 98.5 295 GLY A C 1
ATOM 2362 O O . GLY A 1 295 ? -2.621 -10.297 -10.234 1 98.5 295 GLY A O 1
ATOM 2363 N N . LYS A 1 296 ? -3.785 -9.031 -8.875 1 97.19 296 LYS A N 1
ATOM 2364 C CA . LYS A 1 296 ? -4.949 -9.055 -9.758 1 97.19 296 LYS A CA 1
ATOM 2365 C C . LYS A 1 296 ? -4.68 -8.281 -11.047 1 97.19 296 LYS A C 1
ATOM 2367 O O . LYS A 1 296 ? -5.453 -8.375 -12.008 1 97.19 296 LYS A O 1
ATOM 2372 N N . HIS A 1 297 ? -3.543 -7.555 -11.094 1 97.69 297 HIS A N 1
ATOM 2373 C CA . HIS A 1 297 ? -3.256 -6.738 -12.273 1 97.69 297 HIS A CA 1
ATOM 2374 C C . HIS A 1 297 ? -2.275 -7.441 -13.203 1 97.69 297 HIS A C 1
ATOM 2376 O O . HIS A 1 297 ? -1.915 -6.906 -14.25 1 97.69 297 HIS A O 1
ATOM 2382 N N . LEU A 1 298 ? -1.837 -8.594 -12.805 1 98.62 298 LEU A N 1
ATOM 2383 C CA . LEU A 1 298 ? -0.925 -9.367 -13.641 1 98.62 298 LEU A CA 1
ATOM 2384 C C . LEU A 1 298 ? -1.693 -10.18 -14.68 1 98.62 298 LEU A C 1
ATOM 2386 O O . LEU A 1 298 ? -1.889 -11.383 -14.516 1 98.62 298 LEU A O 1
ATOM 2390 N N . LEU A 1 299 ? -1.947 -9.5 -15.797 1 98.62 299 LEU A N 1
ATOM 2391 C CA . LEU A 1 299 ? -2.643 -10.141 -16.906 1 98.62 299 LEU A CA 1
ATOM 2392 C C . LEU A 1 299 ? -1.68 -10.977 -17.734 1 98.62 299 LEU A C 1
ATOM 2394 O O . LEU A 1 299 ? -0.526 -10.594 -17.938 1 98.62 299 LEU A O 1
ATOM 2398 N N . PHE A 1 300 ? -2.229 -12.039 -18.219 1 98.62 300 PHE A N 1
ATOM 2399 C CA . PHE A 1 300 ? -1.416 -12.883 -19.094 1 98.62 300 PHE A CA 1
ATOM 2400 C C . PHE A 1 300 ? -1.171 -12.195 -20.438 1 98.62 300 PHE A C 1
ATOM 2402 O O . PHE A 1 300 ? -2.002 -11.414 -20.891 1 98.62 300 PHE A O 1
ATOM 2409 N N . ASN A 1 301 ? -0.094 -12.539 -21.031 1 97.25 301 ASN A N 1
ATOM 2410 C CA . ASN A 1 301 ? 0.145 -12.117 -22.406 1 97.25 301 ASN A CA 1
ATOM 2411 C C . ASN A 1 301 ? -0.874 -12.719 -23.359 1 97.25 301 ASN A C 1
ATOM 2413 O O . ASN A 1 301 ? -1.275 -13.875 -23.203 1 97.25 301 ASN A O 1
ATOM 2417 N N . GLN A 1 302 ? -1.115 -11.961 -24.359 1 96.62 302 GLN A N 1
ATOM 2418 C CA . GLN A 1 302 ? -2.164 -12.352 -25.297 1 96.62 302 GLN A CA 1
ATOM 2419 C C . GLN A 1 302 ? -1.822 -13.664 -26 1 96.62 302 GLN A C 1
ATOM 2421 O O . GLN A 1 302 ? -2.709 -14.469 -26.281 1 96.62 302 GLN A O 1
ATOM 2426 N N . ARG A 1 303 ? -0.63 -13.836 -26.219 1 95.19 303 ARG A N 1
ATOM 2427 C CA . ARG A 1 303 ? -0.211 -15.055 -26.891 1 95.19 303 ARG A CA 1
ATOM 2428 C C . ARG A 1 303 ? -0.568 -16.281 -26.062 1 95.19 303 ARG A C 1
ATOM 2430 O O . ARG A 1 303 ? -1.029 -17.297 -26.609 1 95.19 303 ARG A O 1
ATOM 2437 N N . LEU A 1 304 ? -0.31 -16.219 -24.828 1 97.31 304 LEU A N 1
ATOM 2438 C CA . LEU A 1 304 ? -0.625 -17.328 -23.922 1 97.31 304 LEU A CA 1
ATOM 2439 C C . LEU A 1 304 ? -2.133 -17.516 -23.812 1 97.31 304 LEU A C 1
ATOM 2441 O O . LEU A 1 304 ? -2.613 -18.656 -23.766 1 97.31 304 LEU A O 1
ATOM 2445 N N . VAL A 1 305 ? -2.879 -16.469 -23.844 1 98.19 305 VAL A N 1
ATOM 2446 C CA . VAL A 1 305 ? -4.336 -16.531 -23.781 1 98.19 305 VAL A CA 1
ATOM 2447 C C . VAL A 1 305 ? -4.883 -17.219 -25.031 1 98.19 305 VAL A C 1
ATOM 2449 O O . VAL A 1 305 ? -5.734 -18.109 -24.922 1 98.19 305 VAL A O 1
ATOM 2452 N N . GLU A 1 306 ? -4.34 -16.859 -26.109 1 96.44 306 GLU A N 1
ATOM 2453 C CA . GLU A 1 306 ? -4.812 -17.453 -27.359 1 96.44 306 GLU A CA 1
ATOM 2454 C C . GLU A 1 306 ? -4.473 -18.938 -27.438 1 96.44 306 GLU A C 1
ATOM 2456 O O . GLU A 1 306 ? -5.262 -19.734 -27.953 1 96.44 306 GLU A O 1
ATOM 2461 N N . ARG A 1 307 ? -3.336 -19.234 -26.953 1 96.44 307 ARG A N 1
ATOM 2462 C CA . ARG A 1 307 ? -2.979 -20.641 -26.906 1 96.44 307 ARG A CA 1
ATOM 2463 C C . ARG A 1 307 ? -3.979 -21.438 -26.062 1 96.44 307 ARG A C 1
ATOM 2465 O O . ARG A 1 307 ? -4.469 -22.484 -26.484 1 96.44 307 ARG A O 1
ATOM 2472 N N . SER A 1 308 ? -4.277 -20.922 -24.922 1 98 308 SER A N 1
ATOM 2473 C CA . SER A 1 308 ? -5.227 -21.594 -24.031 1 98 308 SER A CA 1
ATOM 2474 C C . SER A 1 308 ? -6.613 -21.656 -24.656 1 98 308 SER A C 1
ATOM 2476 O O . SER A 1 308 ? -7.32 -22.656 -24.516 1 98 308 SER A O 1
ATOM 2478 N N . ARG A 1 309 ? -6.988 -20.656 -25.359 1 97.5 309 ARG A N 1
ATOM 2479 C CA . ARG A 1 309 ? -8.273 -20.672 -26.062 1 97.5 309 ARG A CA 1
ATOM 2480 C C . ARG A 1 309 ? -8.312 -21.781 -27.109 1 97.5 309 ARG A C 1
ATOM 2482 O O . ARG A 1 309 ? -9.359 -22.406 -27.312 1 97.5 309 ARG A O 1
ATOM 2489 N N . GLY A 1 310 ? -7.199 -21.922 -27.781 1 96.69 310 GLY A N 1
ATOM 2490 C CA . GLY A 1 310 ? -7.125 -23.031 -28.703 1 96.69 310 GLY A CA 1
ATOM 2491 C C . GLY A 1 310 ? -7.371 -24.375 -28.047 1 96.69 310 GLY A C 1
ATOM 2492 O O . GLY A 1 310 ? -8.125 -25.203 -28.578 1 96.69 310 GLY A O 1
ATOM 2493 N N . TYR A 1 311 ? -6.781 -24.594 -26.906 1 97.62 311 TYR A N 1
ATOM 2494 C CA . TYR A 1 311 ? -7 -25.828 -26.156 1 97.62 311 TYR A CA 1
ATOM 2495 C C . TYR A 1 311 ? -8.461 -25.953 -25.734 1 97.62 311 TYR A C 1
ATOM 2497 O O . TYR A 1 311 ? -9.039 -27.047 -25.812 1 97.62 311 TYR A O 1
ATOM 2505 N N . LEU A 1 312 ? -9.031 -24.875 -25.312 1 98.06 312 LEU A N 1
ATOM 2506 C CA . LEU A 1 312 ? -10.422 -24.875 -24.875 1 98.06 312 LEU A CA 1
ATOM 2507 C C . LEU A 1 312 ? -11.352 -25.266 -26.031 1 98.06 312 LEU A C 1
ATOM 2509 O O . LEU A 1 312 ? -12.273 -26.062 -25.859 1 98.06 312 LEU A O 1
ATOM 2513 N N . ARG A 1 313 ? -11.086 -24.719 -27.188 1 97.31 313 ARG A N 1
ATOM 2514 C CA . ARG A 1 313 ? -11.922 -25.016 -28.344 1 97.31 313 ARG A CA 1
ATOM 2515 C C . ARG A 1 313 ? -11.883 -26.5 -28.688 1 97.31 313 ARG A C 1
ATOM 2517 O O . ARG A 1 313 ? -12.922 -27.109 -28.953 1 97.31 313 ARG A O 1
ATOM 2524 N N . ARG A 1 314 ? -10.719 -27.047 -28.609 1 96.56 314 ARG A N 1
ATOM 2525 C CA . ARG A 1 314 ? -10.578 -28.469 -28.906 1 96.56 314 ARG A CA 1
ATOM 2526 C C . ARG A 1 314 ? -11.203 -29.328 -27.797 1 96.56 314 ARG A C 1
ATOM 2528 O O . ARG A 1 314 ? -11.883 -30.312 -28.078 1 96.56 314 ARG A O 1
ATOM 2535 N N . ALA A 1 315 ? -11.023 -28.875 -26.578 1 97.19 315 ALA A N 1
ATOM 2536 C CA . ALA A 1 315 ? -11.586 -29.625 -25.469 1 97.19 315 ALA A CA 1
ATOM 2537 C C . ALA A 1 315 ? -13.109 -29.609 -25.5 1 97.19 315 ALA A C 1
ATOM 2539 O O . ALA A 1 315 ? -13.766 -30.594 -25.125 1 97.19 315 ALA A O 1
ATOM 2540 N N . PHE A 1 316 ? -13.664 -28.484 -25.953 1 97.38 316 PHE A N 1
ATOM 2541 C CA . PHE A 1 316 ? -15.109 -28.312 -25.984 1 97.38 316 PHE A CA 1
ATOM 2542 C C . PHE A 1 316 ? -15.672 -28.672 -27.359 1 97.38 316 PHE A C 1
ATOM 2544 O O . PHE A 1 316 ? -16.859 -28.484 -27.609 1 97.38 316 PHE A O 1
ATOM 2551 N N . SER A 1 317 ? -14.883 -29.078 -28.25 1 95.56 317 SER A N 1
ATOM 2552 C CA . SER A 1 317 ? -15.281 -29.438 -29.609 1 95.56 317 SER A CA 1
ATOM 2553 C C . SER A 1 317 ? -15.969 -28.281 -30.312 1 95.56 317 SER A C 1
ATOM 2555 O O . SER A 1 317 ? -17.047 -28.438 -30.891 1 95.56 317 SER A O 1
ATOM 2557 N N . LEU A 1 318 ? -15.242 -27.156 -30.25 1 95.94 318 LEU A N 1
ATOM 2558 C CA . LEU A 1 318 ? -15.75 -25.953 -30.875 1 95.94 318 LEU A CA 1
ATOM 2559 C C . LEU A 1 318 ? -15.016 -25.656 -32.188 1 95.94 318 LEU A C 1
ATOM 2561 O O . LEU A 1 318 ? -13.859 -26.031 -32.344 1 95.94 318 LEU A O 1
ATOM 2565 N N . GLY A 1 319 ? -15.734 -24.969 -33.062 1 91.38 319 GLY A N 1
ATOM 2566 C CA . GLY A 1 319 ? -15.094 -24.484 -34.281 1 91.38 319 GLY A CA 1
ATOM 2567 C C . GLY A 1 319 ? -14.102 -23.375 -34.031 1 91.38 319 GLY A C 1
ATOM 2568 O O . GLY A 1 319 ? -14.078 -22.781 -32.938 1 91.38 319 GLY A O 1
ATOM 2569 N N . GLU A 1 320 ? -13.336 -23.094 -35.062 1 87.62 320 GLU A N 1
ATOM 2570 C CA . GLU A 1 320 ? -12.242 -22.141 -34.938 1 87.62 320 GLU A CA 1
ATOM 2571 C C . GLU A 1 320 ? -12.766 -20.734 -34.625 1 87.62 320 GLU A C 1
ATOM 2573 O O . GLU A 1 320 ? -12.109 -19.969 -33.906 1 87.62 320 GLU A O 1
ATOM 2578 N N . HIS A 1 321 ? -13.938 -20.375 -35 1 89.56 321 HIS A N 1
ATOM 2579 C CA . HIS A 1 321 ? -14.43 -19.016 -34.812 1 89.56 321 HIS A CA 1
ATOM 2580 C C . HIS A 1 321 ? -15.602 -18.969 -33.844 1 89.56 321 HIS A C 1
ATOM 2582 O O . HIS A 1 321 ? -16.172 -17.906 -33.594 1 89.56 321 HIS A O 1
ATOM 2588 N N . GLU A 1 322 ? -15.82 -20.109 -33.281 1 92.75 322 GLU A N 1
ATOM 2589 C CA . GLU A 1 322 ? -16.906 -20.156 -32.312 1 92.75 322 GLU A CA 1
ATOM 2590 C C . GLU A 1 322 ? -16.469 -19.562 -30.984 1 92.75 322 GLU A C 1
ATOM 2592 O O . GLU A 1 322 ? -15.359 -19.812 -30.531 1 92.75 322 GLU A O 1
ATOM 2597 N N . SER A 1 323 ? -17.391 -18.828 -30.438 1 94.44 323 SER A N 1
ATOM 2598 C CA . SER A 1 323 ? -17.109 -18.25 -29.125 1 94.44 323 SER A CA 1
ATOM 2599 C C . SER A 1 323 ? -17.094 -19.328 -28.047 1 94.44 323 SER A C 1
ATOM 2601 O O . SER A 1 323 ? -17.891 -20.281 -28.094 1 94.44 323 SER A O 1
ATOM 2603 N N . ILE A 1 324 ? -16.188 -19.203 -27.188 1 96.56 324 ILE A N 1
ATOM 2604 C CA . ILE A 1 324 ? -16.109 -20.125 -26.047 1 96.56 324 ILE A CA 1
ATOM 2605 C C . ILE A 1 324 ? -17.234 -19.812 -25.062 1 96.56 324 ILE A C 1
ATOM 2607 O O . ILE A 1 324 ? -17.328 -18.688 -24.547 1 96.56 324 ILE A O 1
ATOM 2611 N N . PRO A 1 325 ? -18.109 -20.672 -24.812 1 96.44 325 PRO A N 1
ATOM 2612 C CA . PRO A 1 325 ? -19.203 -20.422 -23.875 1 96.44 325 PRO A CA 1
ATOM 2613 C C . PRO A 1 325 ? -18.719 -20.312 -22.422 1 96.44 325 PRO A C 1
ATOM 2615 O O . PRO A 1 325 ? -17.609 -20.719 -22.109 1 96.44 325 PRO A O 1
ATOM 2618 N N . PRO A 1 326 ? -19.609 -19.734 -21.562 1 96.81 326 PRO A N 1
ATOM 2619 C CA . PRO A 1 326 ? -19.266 -19.766 -20.141 1 96.81 326 PRO A CA 1
ATOM 2620 C C . PRO A 1 326 ? -19.078 -21.172 -19.609 1 96.81 326 PRO A C 1
ATOM 2622 O O . PRO A 1 326 ? -19.797 -22.094 -20 1 96.81 326 PRO A O 1
ATOM 2625 N N . PHE A 1 327 ? -18.094 -21.328 -18.812 1 98.31 327 PHE A N 1
ATOM 2626 C CA . PHE A 1 327 ? -17.812 -22.656 -18.25 1 98.31 327 PHE A CA 1
ATOM 2627 C C . PHE A 1 327 ? -17.312 -22.531 -16.828 1 98.31 327 PHE A C 1
ATOM 2629 O O . PHE A 1 327 ? -17.016 -21.422 -16.359 1 98.31 327 PHE A O 1
ATOM 2636 N N . ILE A 1 328 ? -17.359 -23.672 -16.109 1 98.69 328 ILE A N 1
ATOM 2637 C CA . ILE A 1 328 ? -16.781 -23.781 -14.773 1 98.69 328 ILE A CA 1
ATOM 2638 C C . ILE A 1 328 ? -15.469 -24.562 -14.844 1 98.69 328 ILE A C 1
ATOM 2640 O O . ILE A 1 328 ? -15.414 -25.656 -15.406 1 98.69 328 ILE A O 1
ATOM 2644 N N . ALA A 1 329 ? -14.406 -23.906 -14.43 1 98.81 329 ALA A N 1
ATOM 2645 C CA . ALA A 1 329 ? -13.125 -24.594 -14.305 1 98.81 329 ALA A CA 1
ATOM 2646 C C . ALA A 1 329 ? -13.039 -25.359 -12.984 1 98.81 329 ALA A C 1
ATOM 2648 O O . ALA A 1 329 ? -13.477 -24.859 -11.945 1 98.81 329 ALA A O 1
ATOM 2649 N N . ILE A 1 330 ? -12.5 -26.578 -13.023 1 98.06 330 ILE A N 1
ATOM 2650 C CA . ILE A 1 330 ? -12.359 -27.453 -11.859 1 98.06 330 ILE A CA 1
ATOM 2651 C C . ILE A 1 330 ? -10.906 -27.906 -11.727 1 98.06 330 ILE A C 1
ATOM 2653 O O . ILE A 1 330 ? -10.336 -28.453 -12.672 1 98.06 330 ILE A O 1
ATOM 2657 N N . HIS A 1 331 ? -10.297 -27.594 -10.68 1 97.06 331 HIS A N 1
ATOM 2658 C CA . HIS A 1 331 ? -8.945 -28.094 -10.414 1 97.06 331 HIS A CA 1
ATOM 2659 C C . HIS A 1 331 ? -8.938 -29.094 -9.266 1 97.06 331 HIS A C 1
ATOM 2661 O O . HIS A 1 331 ? -9.18 -28.719 -8.117 1 97.06 331 HIS A O 1
ATOM 2667 N N . ILE A 1 332 ? -8.648 -30.297 -9.578 1 93.88 332 ILE A N 1
ATOM 2668 C CA . ILE A 1 332 ? -8.586 -31.375 -8.602 1 93.88 332 ILE A CA 1
ATOM 2669 C C . ILE A 1 332 ? -7.141 -31.828 -8.414 1 93.88 332 ILE A C 1
ATOM 2671 O O . ILE A 1 332 ? -6.625 -32.625 -9.219 1 93.88 332 ILE A O 1
ATOM 2675 N N . ARG A 1 333 ? -6.598 -31.359 -7.383 1 89.06 333 ARG A N 1
ATOM 2676 C CA . ARG A 1 333 ? -5.203 -31.688 -7.094 1 89.06 333 ARG A CA 1
ATOM 2677 C C . ARG A 1 333 ? -5.082 -33.062 -6.469 1 89.06 333 ARG A C 1
ATOM 2679 O O . ARG A 1 333 ? -5.703 -33.344 -5.445 1 89.06 333 ARG A O 1
ATOM 2686 N N . GLN A 1 334 ? -4.305 -34 -6.984 1 79.06 334 GLN A N 1
ATOM 2687 C CA . GLN A 1 334 ? -4.188 -35.375 -6.473 1 79.06 334 GLN A CA 1
ATOM 2688 C C . GLN A 1 334 ? -2.746 -35.688 -6.102 1 79.06 334 GLN A C 1
ATOM 2690 O O . GLN A 1 334 ? -2.492 -36.312 -5.066 1 79.06 334 GLN A O 1
ATOM 2695 N N . GLY A 1 335 ? -1.829 -35.25 -6.906 1 66.88 335 GLY A N 1
ATOM 2696 C CA . GLY A 1 335 ? -0.435 -35.625 -6.797 1 66.88 335 GLY A CA 1
ATOM 2697 C C . GLY A 1 335 ? 0.047 -35.719 -5.359 1 66.88 335 GLY A C 1
ATOM 2698 O O . GLY A 1 335 ? -0.26 -36.688 -4.652 1 66.88 335 GLY A O 1
ATOM 2699 N N . ASP A 1 336 ? 0.705 -34.75 -4.855 1 57.22 336 ASP A N 1
ATOM 2700 C CA . ASP A 1 336 ? 1.342 -34.719 -3.541 1 57.22 336 ASP A CA 1
ATOM 2701 C C . ASP A 1 336 ? 0.301 -34.719 -2.424 1 57.22 336 ASP A C 1
ATOM 2703 O O . ASP A 1 336 ? 0.587 -35.125 -1.298 1 57.22 336 ASP A O 1
ATOM 2707 N N . PHE A 1 337 ? -0.833 -34.312 -2.75 1 57.66 337 PHE A N 1
ATOM 2708 C CA . PHE A 1 337 ? -1.894 -34.281 -1.749 1 57.66 337 PHE A CA 1
ATOM 2709 C C . PHE A 1 337 ? -2.412 -35.688 -1.461 1 57.66 337 PHE A C 1
ATOM 2711 O O . PHE A 1 337 ? -2.801 -36 -0.331 1 57.66 337 PHE A O 1
ATOM 2718 N N . GLY A 1 338 ? -2.371 -36.438 -2.557 1 51.06 338 GLY A N 1
ATOM 2719 C CA . GLY A 1 338 ? -2.719 -37.844 -2.377 1 51.06 338 GLY A CA 1
ATOM 2720 C C . GLY A 1 338 ? -1.719 -38.625 -1.526 1 51.06 338 GLY A C 1
ATOM 2721 O O . GLY A 1 338 ? -2.1 -39.469 -0.739 1 51.06 338 GLY A O 1
ATOM 2722 N N . LEU A 1 339 ? -0.481 -38.219 -1.695 1 50.47 339 LEU A N 1
ATOM 2723 C CA . LEU A 1 339 ? 0.562 -38.906 -0.949 1 50.47 339 LEU A CA 1
ATOM 2724 C C . LEU A 1 339 ? 0.461 -38.594 0.541 1 50.47 339 LEU A C 1
ATOM 2726 O O . LEU A 1 339 ? 0.859 -39.406 1.376 1 50.47 339 LEU A O 1
ATOM 2730 N N . GLN A 1 340 ? 0.055 -37.438 0.863 1 50.88 340 GLN A N 1
ATOM 2731 C CA . GLN A 1 340 ? -0.057 -37.094 2.275 1 50.88 340 GLN A CA 1
ATOM 2732 C C . GLN A 1 340 ? -1.3 -37.719 2.9 1 50.88 340 GLN A C 1
ATOM 2734 O O . GLN A 1 340 ? -1.532 -37.562 4.102 1 50.88 340 GLN A O 1
ATOM 2739 N N . CYS A 1 341 ? -1.984 -38.312 2.078 1 51.78 341 CYS A N 1
ATOM 2740 C CA . CYS A 1 341 ? -3.201 -38.938 2.58 1 51.78 341 CYS A CA 1
ATOM 2741 C C . CYS A 1 341 ? -2.875 -40.188 3.396 1 51.78 341 CYS A C 1
ATOM 2743 O O . CYS A 1 341 ? -2.576 -41.25 2.836 1 51.78 341 CYS A O 1
ATOM 2745 N N . ASN A 1 342 ? -2.078 -40.156 4.328 1 43.38 342 ASN A N 1
ATOM 2746 C CA . ASN A 1 342 ? -1.836 -41.344 5.133 1 43.38 342 ASN A CA 1
ATOM 2747 C C . ASN A 1 342 ? -3.141 -41.938 5.633 1 43.38 342 ASN A C 1
ATOM 2749 O O . ASN A 1 342 ? -3.133 -43.031 6.258 1 43.38 342 ASN A O 1
ATOM 2753 N N . LEU A 1 343 ? -4.184 -41.125 6.246 1 42.41 343 LEU A N 1
ATOM 2754 C CA . LEU A 1 343 ? -5.293 -41.844 6.871 1 42.41 343 LEU A CA 1
ATOM 2755 C C . LEU A 1 343 ? -6.246 -42.375 5.816 1 42.41 343 LEU A C 1
ATOM 2757 O O . LEU A 1 343 ? -6.641 -41.656 4.891 1 42.41 343 LEU A O 1
ATOM 2761 N N . PRO A 1 344 ? -6.535 -43.625 5.777 1 39.12 344 PRO A N 1
ATOM 2762 C CA . PRO A 1 344 ? -7.527 -44.375 5.008 1 39.12 344 PRO A CA 1
ATOM 2763 C C . PRO A 1 344 ? -8.914 -43.75 5.055 1 39.12 344 PRO A C 1
ATOM 2765 O O . PRO A 1 344 ? -9.422 -43.438 6.133 1 39.12 344 PRO A O 1
ATOM 2768 N N . GLY A 1 345 ? -9.617 -43.25 3.908 1 42.25 345 GLY A N 1
ATOM 2769 C CA . GLY A 1 345 ? -10.969 -42.719 3.799 1 42.25 345 GLY A CA 1
ATOM 2770 C C . GLY A 1 345 ? -11.008 -41.219 3.594 1 42.25 345 GLY A C 1
ATOM 2771 O O . GLY A 1 345 ? -12.055 -40.656 3.283 1 42.25 345 GLY A O 1
ATOM 2772 N N . HIS A 1 346 ? -10.055 -40.375 4.168 1 44.81 346 HIS A N 1
ATOM 2773 C CA . HIS A 1 346 ? -10.219 -38.938 4.27 1 44.81 346 HIS A CA 1
ATOM 2774 C C . HIS A 1 346 ? -9.562 -38.219 3.09 1 44.81 346 HIS A C 1
ATOM 2776 O O . HIS A 1 346 ? -9.695 -37 2.947 1 44.81 346 HIS A O 1
ATOM 2782 N N . CYS A 1 347 ? -8.484 -38.625 2.441 1 48.97 347 CYS A N 1
ATOM 2783 C CA . CYS A 1 347 ? -7.531 -37.656 1.911 1 48.97 347 CYS A CA 1
ATOM 2784 C C . CYS A 1 347 ? -7.984 -37.125 0.557 1 48.97 347 CYS A C 1
ATOM 2786 O O . CYS A 1 347 ? -7.688 -35.969 0.199 1 48.97 347 CYS A O 1
ATOM 2788 N N . LEU A 1 348 ? -7.836 -38.125 -0.6 1 54.22 348 LEU A N 1
ATOM 2789 C CA . LEU A 1 348 ? -8.039 -37.594 -1.94 1 54.22 348 LEU A CA 1
ATOM 2790 C C . LEU A 1 348 ? -9.5 -37.219 -2.16 1 54.22 348 LEU A C 1
ATOM 2792 O O . LEU A 1 348 ? -10.398 -38 -1.885 1 54.22 348 LEU A O 1
ATOM 2796 N N . GLY A 1 349 ? -9.891 -36 -2.154 1 56.88 349 GLY A N 1
ATOM 2797 C CA . GLY A 1 349 ? -11.25 -35.594 -2.486 1 56.88 349 GLY A CA 1
ATOM 2798 C C . GLY A 1 349 ? -11.836 -36.344 -3.66 1 56.88 349 GLY A C 1
ATOM 2799 O O . GLY A 1 349 ? -11.18 -36.5 -4.695 1 56.88 349 GLY A O 1
ATOM 2800 N N . SER A 1 350 ? -12.758 -37.281 -3.334 1 67.44 350 SER A N 1
ATOM 2801 C CA . SER A 1 350 ? -13.492 -37.969 -4.391 1 67.44 350 SER A CA 1
ATOM 2802 C C . SER A 1 350 ? -14.102 -36.969 -5.383 1 67.44 350 SER A C 1
ATOM 2804 O O . SER A 1 350 ? -14.344 -35.812 -5.039 1 67.44 350 SER A O 1
ATOM 2806 N N . VAL A 1 351 ? -13.961 -37.375 -6.684 1 83.81 351 VAL A N 1
ATOM 2807 C CA . VAL A 1 351 ? -14.594 -36.594 -7.75 1 83.81 351 VAL A CA 1
ATOM 2808 C C . VAL A 1 351 ? -15.992 -36.188 -7.32 1 83.81 351 VAL A C 1
ATOM 2810 O O . VAL A 1 351 ? -16.469 -35.094 -7.703 1 83.81 351 VAL A O 1
ATOM 2813 N N . ASP A 1 352 ? -16.547 -36.938 -6.293 1 83.62 352 ASP A N 1
ATOM 2814 C CA . ASP A 1 352 ? -17.906 -36.688 -5.855 1 83.62 352 ASP A CA 1
ATOM 2815 C C . ASP A 1 352 ? -18.016 -35.344 -5.121 1 83.62 352 ASP A C 1
ATOM 2817 O O . ASP A 1 352 ? -19 -34.625 -5.277 1 83.62 352 ASP A O 1
ATOM 2821 N N . LEU A 1 353 ? -17.031 -35.094 -4.34 1 87.69 353 LEU A N 1
ATOM 2822 C CA . LEU A 1 353 ? -17.047 -33.812 -3.611 1 87.69 353 LEU A CA 1
ATOM 2823 C C . LEU A 1 353 ? -17.016 -32.656 -4.574 1 87.69 353 LEU A C 1
ATOM 2825 O O . LEU A 1 353 ? -17.641 -31.609 -4.309 1 87.69 353 LEU A O 1
ATOM 2829 N N . PHE A 1 354 ? -16.422 -32.812 -5.613 1 94.44 354 PHE A N 1
ATOM 2830 C CA . PHE A 1 354 ? -16.328 -31.75 -6.594 1 94.44 354 PHE A CA 1
ATOM 2831 C C . PHE A 1 354 ? -17.625 -31.625 -7.391 1 94.44 354 PHE A C 1
ATOM 2833 O O . PHE A 1 354 ? -18 -30.531 -7.793 1 94.44 354 PHE A O 1
ATOM 2840 N N . VAL A 1 355 ? -18.266 -32.75 -7.539 1 95.31 355 VAL A N 1
ATOM 2841 C CA . VAL A 1 355 ? -19.547 -32.719 -8.234 1 95.31 355 VAL A CA 1
ATOM 2842 C C . VAL A 1 355 ? -20.531 -31.844 -7.477 1 95.31 355 VAL A C 1
ATOM 2844 O O . VAL A 1 355 ? -21.203 -31 -8.07 1 95.31 355 VAL A O 1
ATOM 2847 N N . ASP A 1 356 ? -20.547 -32 -6.191 1 94.88 356 ASP A N 1
ATOM 2848 C CA . ASP A 1 356 ? -21.453 -31.219 -5.363 1 94.88 356 ASP A CA 1
ATOM 2849 C C . ASP A 1 356 ? -21.078 -29.734 -5.402 1 94.88 356 ASP A C 1
ATOM 2851 O O . ASP A 1 356 ? -21.953 -28.875 -5.488 1 94.88 356 ASP A O 1
ATOM 2855 N N . ALA A 1 357 ? -19.844 -29.484 -5.34 1 96.31 357 ALA A N 1
ATOM 2856 C CA . ALA A 1 357 ? -19.375 -28.094 -5.371 1 96.31 357 ALA A CA 1
ATOM 2857 C C . ALA A 1 357 ? -19.703 -27.438 -6.707 1 96.31 357 ALA A C 1
ATOM 2859 O O . ALA A 1 357 ? -20.078 -26.266 -6.754 1 96.31 357 ALA A O 1
ATOM 2860 N N . VAL A 1 358 ? -19.562 -28.172 -7.754 1 97.44 358 VAL A N 1
ATOM 2861 C CA . VAL A 1 358 ? -19.875 -27.656 -9.086 1 97.44 358 VAL A CA 1
ATOM 2862 C C . VAL A 1 358 ? -21.359 -27.312 -9.18 1 97.44 358 VAL A C 1
ATOM 2864 O O . VAL A 1 358 ? -21.719 -26.266 -9.711 1 97.44 358 VAL A O 1
ATOM 2867 N N . LYS A 1 359 ? -22.172 -28.156 -8.617 1 96.56 359 LYS A N 1
ATOM 2868 C CA . LYS A 1 359 ? -23.609 -27.891 -8.609 1 96.56 359 LYS A CA 1
ATOM 2869 C C . LYS A 1 359 ? -23.922 -26.609 -7.848 1 96.56 359 LYS A C 1
ATOM 2871 O O . LYS A 1 359 ? -24.766 -25.828 -8.281 1 96.56 359 LYS A O 1
ATOM 2876 N N . ARG A 1 360 ? -23.266 -26.438 -6.773 1 96.44 360 ARG A N 1
ATOM 2877 C CA . ARG A 1 360 ? -23.469 -25.219 -5.996 1 96.44 360 ARG A CA 1
ATOM 2878 C C . ARG A 1 360 ? -23.031 -23.984 -6.781 1 96.44 360 ARG A C 1
ATOM 2880 O O . ARG A 1 360 ? -23.703 -22.953 -6.758 1 96.44 360 ARG A O 1
ATOM 2887 N N . GLN A 1 361 ? -21.953 -24.156 -7.508 1 96.12 361 GLN A N 1
ATOM 2888 C CA . GLN A 1 361 ? -21.469 -23.047 -8.32 1 96.12 361 GLN A CA 1
ATOM 2889 C C . GLN A 1 361 ? -22.422 -22.719 -9.453 1 96.12 361 GLN A C 1
ATOM 2891 O O . GLN A 1 361 ? -22.641 -21.547 -9.781 1 96.12 361 GLN A O 1
ATOM 2896 N N . GLU A 1 362 ? -22.984 -23.703 -10.023 1 97.06 362 GLU A N 1
ATOM 2897 C CA . GLU A 1 362 ? -23.969 -23.516 -11.078 1 97.06 362 GLU A CA 1
ATOM 2898 C C . GLU A 1 362 ? -25.188 -22.75 -10.562 1 97.06 362 GLU A C 1
ATOM 2900 O O . GLU A 1 362 ? -25.672 -21.828 -11.211 1 97.06 362 GLU A O 1
ATOM 2905 N N . LYS A 1 363 ? -25.609 -23.172 -9.438 1 96.44 363 LYS A N 1
ATOM 2906 C CA . LYS A 1 363 ? -26.766 -22.516 -8.828 1 96.44 363 LYS A CA 1
ATOM 2907 C C . LYS A 1 363 ? -26.469 -21.047 -8.523 1 96.44 363 LYS A C 1
ATOM 2909 O O . LYS A 1 363 ? -27.328 -20.188 -8.742 1 96.44 363 LYS A O 1
ATOM 2914 N N . GLN A 1 364 ? -25.344 -20.844 -8.078 1 95.12 364 GLN A N 1
ATOM 2915 C CA . GLN A 1 364 ? -24.953 -19.484 -7.738 1 95.12 364 GLN A CA 1
ATOM 2916 C C . GLN A 1 364 ? -24.891 -18.609 -8.984 1 95.12 364 GLN A C 1
ATOM 2918 O O . GLN A 1 364 ? -25.359 -17.469 -8.969 1 95.12 364 GLN A O 1
ATOM 2923 N N . LEU A 1 365 ? -24.266 -19.062 -10.008 1 96 365 LEU A N 1
ATOM 2924 C CA . LEU A 1 365 ? -24.141 -18.312 -11.25 1 96 365 LEU A CA 1
ATOM 2925 C C . LEU A 1 365 ? -25.516 -18.047 -11.859 1 96 365 LEU A C 1
ATOM 2927 O O . LEU A 1 365 ? -25.766 -16.953 -12.375 1 96 365 LEU A O 1
ATOM 2931 N N . LEU A 1 366 ? -26.359 -19.047 -11.727 1 95.94 366 LEU A N 1
ATOM 2932 C CA . LEU A 1 366 ? -27.719 -18.875 -12.219 1 95.94 366 LEU A CA 1
ATOM 2933 C C . LEU A 1 366 ? -28.469 -17.812 -11.406 1 95.94 366 LEU A C 1
ATOM 2935 O O . LEU A 1 366 ? -29.109 -16.922 -11.969 1 95.94 366 LEU A O 1
ATOM 2939 N N . ALA A 1 367 ? -28.391 -17.906 -10.164 1 95.56 367 ALA A N 1
ATOM 2940 C CA . ALA A 1 367 ? -29.109 -17.016 -9.258 1 95.56 367 ALA A CA 1
ATOM 2941 C C . ALA A 1 367 ? -28.594 -15.586 -9.359 1 95.56 367 ALA A C 1
ATOM 2943 O O . ALA A 1 367 ? -29.391 -14.633 -9.383 1 95.56 367 ALA A O 1
ATOM 2944 N N . SER A 1 368 ? -27.312 -15.445 -9.445 1 92.12 368 SER A N 1
ATOM 2945 C CA . SER A 1 368 ? -26.719 -14.117 -9.328 1 92.12 368 SER A CA 1
ATOM 2946 C C . SER A 1 368 ? -26.594 -13.445 -10.688 1 92.12 368 SER A C 1
ATOM 2948 O O . SER A 1 368 ? -26.656 -12.219 -10.797 1 92.12 368 SER A O 1
ATOM 2950 N N . LYS A 1 369 ? -26.469 -14.234 -11.742 1 94.12 369 LYS A N 1
ATOM 2951 C CA . LYS A 1 369 ? -26.156 -13.633 -13.031 1 94.12 369 LYS A CA 1
ATOM 2952 C C . LYS A 1 369 ? -27.109 -14.109 -14.117 1 94.12 369 LYS A C 1
ATOM 2954 O O . LYS A 1 369 ? -27.016 -13.68 -15.266 1 94.12 369 LYS A O 1
ATOM 2959 N N . GLY A 1 370 ? -27.922 -15.016 -13.758 1 94.56 370 GLY A N 1
ATOM 2960 C CA . GLY A 1 370 ? -28.797 -15.594 -14.766 1 94.56 370 GLY A CA 1
ATOM 2961 C C . GLY A 1 370 ? -28.062 -16.406 -15.797 1 94.56 370 GLY A C 1
ATOM 2962 O O . GLY A 1 370 ? -28.531 -16.578 -16.922 1 94.56 370 GLY A O 1
ATOM 2963 N N . MET A 1 371 ? -26.906 -16.875 -15.453 1 95.38 371 MET A N 1
ATOM 2964 C CA . MET A 1 371 ? -26.031 -17.578 -16.391 1 95.38 371 MET A CA 1
ATOM 2965 C C . MET A 1 371 ? -26.172 -19.094 -16.25 1 95.38 371 MET A C 1
ATOM 2967 O O . MET A 1 371 ? -25.969 -19.641 -15.156 1 95.38 371 MET A O 1
ATOM 2971 N N . VAL A 1 372 ? -26.531 -19.719 -17.281 1 94.38 372 VAL A N 1
ATOM 2972 C CA . VAL A 1 372 ? -26.547 -21.172 -17.344 1 94.38 372 VAL A CA 1
ATOM 2973 C C . VAL A 1 372 ? -25.25 -21.688 -17.938 1 94.38 372 VAL A C 1
ATOM 2975 O O . VAL A 1 372 ? -24.875 -21.312 -19.047 1 94.38 372 VAL A O 1
ATOM 2978 N N . VAL A 1 373 ? -24.641 -22.484 -17.172 1 93.56 373 VAL A N 1
ATOM 2979 C CA . VAL A 1 373 ? -23.359 -23.031 -17.609 1 93.56 373 VAL A CA 1
ATOM 2980 C C . VAL A 1 373 ? -23.547 -24.469 -18.094 1 93.56 373 VAL A C 1
ATOM 2982 O O . VAL A 1 373 ? -24.266 -25.25 -17.469 1 93.56 373 VAL A O 1
ATOM 2985 N N . GLY A 1 374 ? -22.922 -24.766 -19.234 1 89.94 374 GLY A N 1
ATOM 2986 C CA . GLY A 1 374 ? -23.062 -26.109 -19.797 1 89.94 374 GLY A CA 1
ATOM 2987 C C . GLY A 1 374 ? -21.734 -26.766 -20.109 1 89.94 374 GLY A C 1
ATOM 2988 O O . GLY A 1 374 ? -21.688 -27.844 -20.703 1 89.94 374 GLY A O 1
ATOM 2989 N N . ARG A 1 375 ? -20.688 -26.141 -19.797 1 97 375 ARG A N 1
ATOM 2990 C CA . ARG A 1 375 ? -19.359 -26.703 -20.031 1 97 375 ARG A CA 1
ATOM 2991 C C . ARG A 1 375 ? -18.531 -26.703 -18.766 1 97 375 ARG A C 1
ATOM 2993 O O . ARG A 1 375 ? -18.625 -25.781 -17.953 1 97 375 ARG A O 1
ATOM 3000 N N . TRP A 1 376 ? -17.734 -27.797 -18.562 1 98.38 376 TRP A N 1
ATOM 3001 C CA . TRP A 1 376 ? -16.859 -27.969 -17.422 1 98.38 376 TRP A CA 1
ATOM 3002 C C . TRP A 1 376 ? -15.469 -28.391 -17.859 1 98.38 376 TRP A C 1
ATOM 3004 O O . TRP A 1 376 ? -15.32 -29.234 -18.75 1 98.38 376 TRP A O 1
ATOM 3014 N N . LEU A 1 377 ? -14.461 -27.75 -17.312 1 98.69 377 LEU A N 1
ATOM 3015 C CA . LEU A 1 377 ? -13.078 -28.078 -17.641 1 98.69 377 LEU A CA 1
ATOM 3016 C C . LEU A 1 377 ? -12.328 -28.516 -16.391 1 98.69 377 LEU A C 1
ATOM 3018 O O . LEU A 1 377 ? -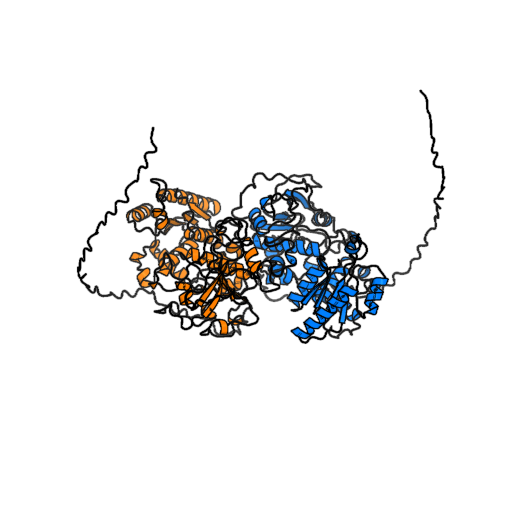12.18 -27.75 -15.438 1 98.69 377 LEU A O 1
ATOM 3022 N N . VAL A 1 378 ? -11.781 -29.719 -16.422 1 97.62 378 VAL A N 1
ATOM 3023 C CA . VAL A 1 378 ? -11.039 -30.266 -15.289 1 97.62 378 VAL A CA 1
ATOM 3024 C C . VAL A 1 378 ? -9.539 -30.203 -15.578 1 97.62 378 VAL A C 1
ATOM 3026 O O . VAL A 1 378 ? -9.102 -30.531 -16.688 1 97.62 378 VAL A O 1
ATOM 3029 N N . SER A 1 379 ? -8.805 -29.703 -14.664 1 96.56 379 SER A N 1
ATOM 3030 C CA . SER A 1 379 ? -7.352 -29.828 -14.641 1 96.56 379 SER A CA 1
ATOM 3031 C C . SER A 1 379 ? -6.891 -30.609 -13.414 1 96.56 379 SER A C 1
ATOM 3033 O O . SER A 1 379 ? -7.449 -30.453 -12.32 1 96.56 379 SER A O 1
ATOM 3035 N N . SER A 1 380 ? -5.953 -31.469 -13.594 1 92.94 380 SER A N 1
ATOM 3036 C CA . SER A 1 380 ? -5.41 -32.281 -12.516 1 92.94 380 SER A CA 1
ATOM 3037 C C . SER A 1 380 ? -4.027 -32.812 -12.875 1 92.94 380 SER A C 1
ATOM 3039 O O . SER A 1 380 ? -3.676 -32.906 -14.055 1 92.94 380 SER A O 1
ATOM 3041 N N . ASP A 1 381 ? -3.279 -33.125 -11.875 1 87.56 381 ASP A N 1
ATOM 3042 C CA . ASP A 1 381 ? -1.989 -33.75 -12.094 1 87.56 381 ASP A CA 1
ATOM 3043 C C . ASP A 1 381 ? -2.09 -35.281 -11.891 1 87.56 381 ASP A C 1
ATOM 3045 O O . ASP A 1 381 ? -1.072 -35.969 -11.766 1 87.56 381 ASP A O 1
ATOM 3049 N N . SER A 1 382 ? -3.295 -35.781 -11.891 1 88.31 382 SER A N 1
ATOM 3050 C CA . SER A 1 382 ? -3.504 -37.219 -11.727 1 88.31 382 SER A CA 1
ATOM 3051 C C . SER A 1 382 ? -2.994 -37.969 -12.938 1 88.31 382 SER A C 1
ATOM 3053 O O . SER A 1 382 ? -3.23 -37.594 -14.078 1 88.31 382 SER A O 1
ATOM 3055 N N . THR A 1 383 ? -2.357 -39.094 -12.633 1 84.69 383 THR A N 1
ATOM 3056 C CA . THR A 1 383 ? -1.93 -40 -13.695 1 84.69 383 THR A CA 1
ATOM 3057 C C . THR A 1 383 ? -2.783 -41.281 -13.703 1 84.69 383 THR A C 1
ATOM 3059 O O . THR A 1 383 ? -2.512 -42.219 -14.461 1 84.69 383 THR A O 1
ATOM 3062 N N . ASP A 1 384 ? -3.828 -41.281 -12.898 1 86.25 384 ASP A N 1
ATOM 3063 C CA . ASP A 1 384 ? -4.695 -42.438 -12.766 1 86.25 384 ASP A CA 1
ATOM 3064 C C . ASP A 1 384 ? -5.766 -42.469 -13.852 1 86.25 384 ASP A C 1
ATOM 3066 O O . ASP A 1 384 ? -6.648 -41.594 -13.875 1 86.25 384 ASP A O 1
ATOM 3070 N N . PRO A 1 385 ? -5.707 -43.531 -14.602 1 89.06 385 PRO A N 1
ATOM 3071 C CA . PRO A 1 385 ? -6.723 -43.594 -15.656 1 89.06 385 PRO A CA 1
ATOM 3072 C C . PRO A 1 385 ? -8.141 -43.688 -15.102 1 89.06 385 PRO A C 1
ATOM 3074 O O . PRO A 1 385 ? -9.086 -43.188 -15.727 1 89.06 385 PRO A O 1
ATOM 3077 N N . LYS A 1 386 ? -8.273 -44.281 -13.969 1 88.5 386 LYS A N 1
ATOM 3078 C CA . LYS A 1 386 ? -9.602 -44.375 -13.367 1 88.5 386 LYS A CA 1
ATOM 3079 C C . LYS A 1 386 ? -10.164 -43 -13.039 1 88.5 386 LYS A C 1
ATOM 3081 O O . LYS A 1 386 ? -11.367 -42.781 -13.164 1 88.5 386 LYS A O 1
ATOM 3086 N N . PHE A 1 387 ? -9.305 -42.125 -12.617 1 90.12 387 PHE A N 1
ATOM 3087 C CA . PHE A 1 387 ? -9.695 -40.75 -12.344 1 90.12 387 PHE A CA 1
ATOM 3088 C C . PHE A 1 387 ? -10.25 -40.094 -13.594 1 90.12 387 PHE A C 1
ATOM 3090 O O . PHE A 1 387 ? -11.312 -39.469 -13.555 1 90.12 387 PHE A O 1
ATOM 3097 N N . TRP A 1 388 ? -9.656 -40.219 -14.648 1 92.12 388 TRP A N 1
ATOM 3098 C CA . TRP A 1 388 ? -10.047 -39.562 -15.898 1 92.12 388 TRP A CA 1
ATOM 3099 C C . TRP A 1 388 ? -11.297 -40.219 -16.484 1 92.12 388 TRP A C 1
ATOM 3101 O O . TRP A 1 388 ? -12.117 -39.562 -17.125 1 92.12 388 TRP A O 1
ATOM 3111 N N . ASP A 1 389 ? -11.422 -41.531 -16.203 1 93 389 ASP A N 1
ATOM 3112 C CA . ASP A 1 389 ? -12.656 -42.219 -16.594 1 93 389 ASP A CA 1
ATOM 3113 C C . ASP A 1 389 ? -13.859 -41.594 -15.875 1 93 389 ASP A C 1
ATOM 3115 O O . ASP A 1 389 ? -14.922 -41.438 -16.469 1 93 389 ASP A O 1
ATOM 3119 N N . GLU A 1 390 ? -13.625 -41.375 -14.648 1 92.81 390 GLU A N 1
ATOM 3120 C CA . GLU A 1 390 ? -14.688 -40.75 -13.859 1 92.81 390 GLU A CA 1
ATOM 3121 C C . GLU A 1 390 ? -15.031 -39.375 -14.383 1 92.81 390 GLU A C 1
ATOM 3123 O O . GLU A 1 390 ? -16.203 -39 -14.484 1 92.81 390 GLU A O 1
ATOM 3128 N N . VAL A 1 391 ? -14.031 -38.594 -14.734 1 94.69 391 VAL A N 1
ATOM 3129 C CA . VAL A 1 391 ? -14.211 -37.25 -15.273 1 94.69 391 VAL A CA 1
ATOM 3130 C C . VAL A 1 391 ? -15.008 -37.312 -16.578 1 94.69 391 VAL A C 1
ATOM 3132 O O . VAL A 1 391 ? -15.969 -36.562 -16.75 1 94.69 391 VAL A O 1
ATOM 3135 N N . ASN A 1 392 ? -14.672 -38.281 -17.328 1 94.44 392 ASN A N 1
ATOM 3136 C CA . ASN A 1 392 ? -15.359 -38.469 -18.609 1 94.44 392 ASN A CA 1
ATOM 3137 C C . ASN A 1 392 ? -16.812 -38.875 -18.406 1 94.44 392 ASN A C 1
ATOM 3139 O O . ASN A 1 392 ? -17.688 -38.438 -19.141 1 94.44 392 ASN A O 1
ATOM 3143 N N . ALA A 1 393 ? -16.984 -39.719 -17.469 1 95.69 393 ALA A N 1
ATOM 3144 C CA . ALA A 1 393 ? -18.328 -40.219 -17.203 1 95.69 393 ALA A CA 1
ATOM 3145 C C . ALA A 1 393 ? -19.25 -39.094 -16.766 1 95.69 393 ALA A C 1
ATOM 3147 O O . ALA A 1 393 ? -20.453 -39.156 -16.984 1 95.69 393 ALA A O 1
ATOM 3148 N N . LEU A 1 394 ? -18.719 -38.062 -16.234 1 95.94 394 LEU A N 1
ATOM 3149 C CA . LEU A 1 394 ? -19.5 -36.906 -15.773 1 95.94 394 LEU A CA 1
ATOM 3150 C C . LEU A 1 394 ? -19.75 -35.938 -16.906 1 95.94 394 LEU A C 1
ATOM 3152 O O . LEU A 1 394 ? -20.484 -34.938 -16.734 1 95.94 394 LEU A O 1
ATOM 3156 N N . GLY A 1 395 ? -19.109 -36.188 -18.047 1 95.75 395 GLY A N 1
ATOM 3157 C CA . GLY A 1 395 ? -19.234 -35.281 -19.172 1 95.75 395 GLY A CA 1
ATOM 3158 C C . GLY A 1 395 ? -18.328 -34.062 -19.062 1 95.75 395 GLY A C 1
ATOM 3159 O O . GLY A 1 395 ? -18.547 -33.062 -19.766 1 95.75 395 GLY A O 1
ATOM 3160 N N . TRP A 1 396 ? -17.422 -34.062 -18.141 1 97.75 396 TRP A N 1
ATOM 3161 C CA . TRP A 1 396 ? -16.484 -32.969 -17.984 1 97.75 396 TRP A CA 1
ATOM 3162 C C . TRP A 1 396 ? -15.32 -33.094 -18.969 1 97.75 396 TRP A C 1
ATOM 3164 O O . TRP A 1 396 ? -14.867 -34.188 -19.266 1 97.75 396 TRP A O 1
ATOM 3174 N N . SER A 1 397 ? -14.93 -31.953 -19.5 1 97.88 397 SER A N 1
ATOM 3175 C CA . SER A 1 397 ? -13.812 -31.906 -20.438 1 97.88 397 SER A CA 1
ATOM 3176 C C . SER A 1 397 ? -12.492 -31.656 -19.719 1 97.88 397 SER A C 1
ATOM 3178 O O . SER A 1 397 ? -12.484 -31.266 -18.547 1 97.88 397 SER A O 1
ATOM 3180 N N . TYR A 1 398 ? -11.43 -31.906 -20.359 1 97.31 398 TYR A N 1
ATOM 3181 C CA . TYR A 1 398 ? -10.086 -31.625 -19.859 1 97.31 398 TYR A CA 1
ATOM 3182 C C . TYR A 1 398 ? -9.102 -31.469 -21.016 1 97.31 398 TYR A C 1
ATOM 3184 O O . TYR A 1 398 ? -9.398 -31.844 -22.156 1 97.31 398 TYR A O 1
ATOM 3192 N N . PHE A 1 399 ? -7.973 -30.828 -20.766 1 97.19 399 PHE A N 1
ATOM 3193 C CA . PHE A 1 399 ? -6.91 -30.781 -21.766 1 97.19 399 PHE A CA 1
ATOM 3194 C C . PHE A 1 399 ? -6.133 -32.094 -21.797 1 97.19 399 PHE A C 1
ATOM 3196 O O . PHE A 1 399 ? -5.496 -32.469 -20.797 1 97.19 399 PHE A O 1
ATOM 3203 N N . ASP A 1 400 ? -6.246 -32.781 -22.859 1 94.31 400 ASP A N 1
ATOM 3204 C CA . ASP A 1 400 ? -5.426 -33.969 -23.047 1 94.31 400 ASP A CA 1
ATOM 3205 C C . ASP A 1 400 ? -4.016 -33.625 -23.5 1 94.31 400 ASP A C 1
ATOM 3207 O O . ASP A 1 400 ? -3.703 -33.688 -24.688 1 94.31 400 ASP A O 1
ATOM 3211 N N . HIS A 1 401 ? -3.201 -33.375 -22.578 1 94.56 401 HIS A N 1
ATOM 3212 C CA . HIS A 1 401 ? -1.87 -32.844 -22.859 1 94.56 401 HIS A CA 1
ATOM 3213 C C . HIS A 1 401 ? -1.021 -33.875 -23.609 1 94.56 401 HIS A C 1
ATOM 3215 O O . HIS A 1 401 ? -0.119 -33.5 -24.359 1 94.56 401 HIS A O 1
ATOM 3221 N N . GLU A 1 402 ? -1.294 -35.094 -23.359 1 92.56 402 GLU A N 1
ATOM 3222 C CA . GLU A 1 402 ? -0.581 -36.125 -24.109 1 92.56 402 GLU A CA 1
ATOM 3223 C C . GLU A 1 402 ? -0.979 -36.094 -25.578 1 92.56 402 GLU A C 1
ATOM 3225 O O . GLU A 1 402 ? -0.117 -36.062 -26.453 1 92.56 402 GLU A O 1
ATOM 3230 N N . ALA A 1 403 ? -2.25 -36.125 -25.75 1 93.12 403 ALA A N 1
ATOM 3231 C CA . ALA A 1 403 ? -2.75 -36.094 -27.125 1 93.12 403 ALA A CA 1
ATOM 3232 C C . ALA A 1 403 ? -2.326 -34.812 -27.828 1 93.12 403 ALA A C 1
ATOM 3234 O O . ALA A 1 403 ? -2.037 -34.844 -29.031 1 93.12 403 ALA A O 1
ATOM 3235 N N . GLU A 1 404 ? -2.297 -33.781 -27.141 1 94.94 404 GLU A N 1
ATOM 3236 C CA . GLU A 1 404 ? -1.938 -32.469 -27.688 1 94.94 404 GLU A CA 1
ATOM 3237 C C . GLU A 1 404 ? -0.426 -32.344 -27.844 1 94.94 404 GLU A C 1
ATOM 3239 O O . GLU A 1 404 ? 0.055 -31.406 -28.484 1 94.94 404 GLU A O 1
ATOM 3244 N N . GLN A 1 405 ? 0.302 -33.219 -27.234 1 95.75 405 GLN A N 1
ATOM 3245 C CA . GLN A 1 405 ? 1.76 -33.156 -27.234 1 95.75 405 GLN A CA 1
ATOM 3246 C C . GLN A 1 405 ? 2.254 -31.812 -26.719 1 95.75 405 GLN A C 1
ATOM 3248 O O . GLN A 1 405 ? 3.119 -31.188 -27.344 1 95.75 405 GLN A O 1
ATOM 3253 N N . THR A 1 406 ? 1.622 -31.391 -25.656 1 94.94 406 THR A N 1
ATOM 3254 C CA . THR A 1 406 ? 1.93 -30.078 -25.109 1 94.94 406 THR A CA 1
ATOM 3255 C C . THR A 1 406 ? 3.398 -30 -24.703 1 94.94 406 THR A C 1
ATOM 3257 O O . THR A 1 406 ? 4.082 -29.016 -25.031 1 94.94 406 THR A O 1
ATOM 3260 N N . LEU A 1 407 ? 3.924 -30.984 -24.031 1 92.69 407 LEU A N 1
ATOM 3261 C CA . LEU A 1 407 ? 5.312 -31.016 -23.578 1 92.69 407 LEU A CA 1
ATOM 3262 C C . LEU A 1 407 ? 6.266 -30.938 -24.781 1 92.69 407 LEU A C 1
ATOM 3264 O O . LEU A 1 407 ? 7.184 -30.109 -24.797 1 92.69 407 LEU A O 1
ATOM 3268 N N . GLU A 1 408 ? 5.98 -31.734 -25.734 1 92.25 408 GLU A N 1
ATOM 3269 C CA . GLU A 1 408 ? 6.859 -31.859 -26.891 1 92.25 408 GLU A CA 1
ATOM 3270 C C . GLU A 1 408 ? 6.824 -30.609 -27.75 1 92.25 408 GLU A C 1
ATOM 3272 O O . GLU A 1 408 ? 7.855 -30.156 -28.266 1 92.25 408 GLU A O 1
ATOM 3277 N N . LYS A 1 409 ? 5.668 -30.062 -27.844 1 92 409 LYS A N 1
ATOM 3278 C CA . LYS A 1 409 ? 5.492 -28.953 -28.766 1 92 409 LYS A CA 1
ATOM 3279 C C . LYS A 1 409 ? 5.812 -27.625 -28.094 1 92 409 LYS A C 1
ATOM 3281 O O . LYS A 1 409 ? 6.289 -26.688 -28.75 1 92 409 LYS A O 1
ATOM 3286 N N . CYS A 1 410 ? 5.508 -27.531 -26.828 1 91.19 410 CYS A N 1
ATOM 3287 C CA . CYS A 1 410 ? 5.52 -26.203 -26.234 1 91.19 410 CYS A CA 1
ATOM 3288 C C . CYS A 1 410 ? 6.441 -26.156 -25.016 1 91.19 410 CYS A C 1
ATOM 3290 O O . CYS A 1 410 ? 6.754 -25.062 -24.516 1 91.19 410 CYS A O 1
ATOM 3292 N N . GLY A 1 411 ? 6.93 -27.297 -24.594 1 91.06 411 GLY A N 1
ATOM 3293 C CA . GLY A 1 411 ? 7.801 -27.312 -23.422 1 91.06 411 GLY A CA 1
ATOM 3294 C C . GLY A 1 411 ? 7.059 -27.594 -22.125 1 91.06 411 GLY A C 1
ATOM 3295 O O . GLY A 1 411 ? 5.832 -27.453 -22.062 1 91.06 411 GLY A O 1
ATOM 3296 N N . GLU A 1 412 ? 7.762 -27.828 -21.141 1 93.25 412 GLU A N 1
ATOM 3297 C CA . GLU A 1 412 ? 7.223 -28.328 -19.875 1 93.25 412 GLU A CA 1
ATOM 3298 C C . GLU A 1 412 ? 6.445 -27.234 -19.141 1 93.25 412 GLU A C 1
ATOM 3300 O O . GLU A 1 412 ? 5.461 -27.516 -18.453 1 93.25 412 GLU A O 1
ATOM 3305 N N . TRP A 1 413 ? 6.836 -25.969 -19.25 1 94.94 413 TRP A N 1
ATOM 3306 C CA . TRP A 1 413 ? 6.188 -24.859 -18.562 1 94.94 413 TRP A CA 1
ATOM 3307 C C . TRP A 1 413 ? 4.766 -24.656 -19.078 1 94.94 413 TRP A C 1
ATOM 3309 O O . TRP A 1 413 ? 3.906 -24.141 -18.359 1 94.94 413 TRP A O 1
ATOM 3319 N N . GLN A 1 414 ? 4.508 -25.094 -20.203 1 94.81 414 GLN A N 1
ATOM 3320 C CA . GLN A 1 414 ? 3.271 -24.719 -20.875 1 94.81 414 GLN A CA 1
ATOM 3321 C C . GLN A 1 414 ? 2.088 -25.516 -20.344 1 94.81 414 GLN A C 1
ATOM 3323 O O . GLN A 1 414 ? 0.949 -25.047 -20.375 1 94.81 414 GLN A O 1
ATOM 3328 N N . THR A 1 415 ? 2.322 -26.719 -19.906 1 93.81 415 THR A N 1
ATOM 3329 C CA . THR A 1 415 ? 1.229 -27.547 -19.422 1 93.81 415 THR A CA 1
ATOM 3330 C C . THR A 1 415 ? 0.486 -26.844 -18.281 1 93.81 415 THR A C 1
ATOM 3332 O O . THR A 1 415 ? -0.709 -26.562 -18.406 1 93.81 415 THR A O 1
ATOM 3335 N N . PRO A 1 416 ? 1.199 -26.453 -17.219 1 94.62 416 PRO A N 1
ATOM 3336 C CA . PRO A 1 416 ? 0.467 -25.75 -16.156 1 94.62 416 PRO A CA 1
ATOM 3337 C C . PRO A 1 416 ? 0.011 -24.359 -16.594 1 94.62 416 PRO A C 1
ATOM 3339 O O . PRO A 1 416 ? -1.021 -23.875 -16.125 1 94.62 416 PRO A O 1
ATOM 3342 N N . LEU A 1 417 ? 0.687 -23.719 -17.484 1 97.5 417 LEU A N 1
ATOM 3343 C CA . LEU A 1 417 ? 0.373 -22.344 -17.859 1 97.5 417 LEU A CA 1
ATOM 3344 C C . LEU A 1 417 ? -0.932 -22.281 -18.641 1 97.5 417 LEU A C 1
ATOM 3346 O O . LEU A 1 417 ? -1.777 -21.422 -18.375 1 97.5 417 LEU A O 1
ATOM 3350 N N . VAL A 1 418 ? -1.1 -23.188 -19.578 1 97.81 418 VAL A N 1
ATOM 3351 C CA . VAL A 1 418 ? -2.326 -23.172 -20.375 1 97.81 418 VAL A CA 1
ATOM 3352 C C . VAL A 1 418 ? -3.521 -23.5 -19.484 1 97.81 418 VAL A C 1
ATOM 3354 O O . VAL A 1 418 ? -4.609 -22.953 -19.656 1 97.81 418 VAL A O 1
ATOM 3357 N N . ASP A 1 419 ? -3.316 -24.375 -18.531 1 98 419 ASP A N 1
ATOM 3358 C CA . ASP A 1 419 ? -4.375 -24.672 -17.562 1 98 419 ASP A CA 1
ATOM 3359 C C . ASP A 1 419 ? -4.738 -23.438 -16.75 1 98 419 ASP A C 1
ATOM 3361 O O . ASP A 1 419 ? -5.918 -23.109 -16.594 1 98 419 ASP A O 1
ATOM 3365 N N . MET A 1 420 ? -3.752 -22.797 -16.297 1 98.06 420 MET A N 1
ATOM 3366 C CA . MET A 1 420 ? -3.945 -21.625 -15.453 1 98.06 420 MET A CA 1
ATOM 3367 C C . MET A 1 420 ? -4.684 -20.531 -16.203 1 98.06 420 MET A C 1
ATOM 3369 O O . MET A 1 420 ? -5.562 -19.859 -15.648 1 98.06 420 MET A O 1
ATOM 3373 N N . VAL A 1 421 ? -4.262 -20.328 -17.375 1 98.69 421 VAL A N 1
ATOM 3374 C CA . VAL A 1 421 ? -4.914 -19.312 -18.188 1 98.69 421 VAL A CA 1
ATOM 3375 C C . VAL A 1 421 ? -6.375 -19.703 -18.422 1 98.69 421 VAL A C 1
ATOM 3377 O O . VAL A 1 421 ? -7.27 -18.859 -18.328 1 98.69 421 VAL A O 1
ATOM 3380 N N . ALA A 1 422 ? -6.609 -20.953 -18.719 1 98.75 422 ALA A N 1
ATOM 3381 C CA . ALA A 1 422 ? -7.984 -21.406 -18.906 1 98.75 422 ALA A CA 1
ATOM 3382 C C . ALA A 1 422 ? -8.828 -21.141 -17.672 1 98.75 422 ALA A C 1
ATOM 3384 O O . ALA A 1 422 ? -9.977 -20.703 -17.766 1 98.75 422 ALA A O 1
ATOM 3385 N N . HIS A 1 423 ? -8.242 -21.453 -16.516 1 98.62 423 HIS A N 1
ATOM 3386 C CA . HIS A 1 423 ? -8.938 -21.156 -15.258 1 98.62 423 HIS A CA 1
ATOM 3387 C C . HIS A 1 423 ? -9.391 -19.703 -15.211 1 98.62 423 HIS A C 1
ATOM 3389 O O . HIS A 1 423 ? -10.523 -19.422 -14.836 1 98.62 423 HIS A O 1
ATOM 3395 N N . SER A 1 424 ? -8.562 -18.797 -15.609 1 98.5 424 SER A N 1
ATOM 3396 C CA . SER A 1 424 ? -8.812 -17.375 -15.484 1 98.5 424 SER A CA 1
ATOM 3397 C C . SER A 1 424 ? -9.922 -16.922 -16.422 1 98.5 424 SER A C 1
ATOM 3399 O O . SER A 1 424 ? -10.477 -15.828 -16.266 1 98.5 424 SER A O 1
ATOM 3401 N N . LEU A 1 425 ? -10.25 -17.703 -17.391 1 98.19 425 LEU A N 1
ATOM 3402 C CA . LEU A 1 425 ? -11.266 -17.359 -18.391 1 98.19 425 LEU A CA 1
ATOM 3403 C C . LEU A 1 425 ? -12.633 -17.891 -17.969 1 98.19 425 LEU A C 1
ATOM 3405 O O . LEU A 1 425 ? -13.641 -17.578 -18.625 1 98.19 425 LEU A O 1
ATOM 3409 N N . ALA A 1 426 ? -12.742 -18.625 -16.906 1 98.69 426 ALA A N 1
ATOM 3410 C CA . ALA A 1 426 ? -13.961 -19.328 -16.516 1 98.69 426 ALA A CA 1
ATOM 3411 C C . ALA A 1 426 ? -14.938 -18.375 -15.836 1 98.69 426 ALA A C 1
ATOM 3413 O O . ALA A 1 426 ? -14.539 -17.328 -15.297 1 98.69 426 ALA A O 1
ATOM 3414 N N . ALA A 1 427 ? -16.188 -18.75 -15.844 1 97.81 427 ALA A N 1
ATOM 3415 C CA . ALA A 1 427 ? -17.234 -18 -15.164 1 97.81 427 ALA A CA 1
ATOM 3416 C C . ALA A 1 427 ? -17.312 -18.391 -13.688 1 97.81 427 ALA A C 1
ATOM 3418 O O . ALA A 1 427 ? -17.766 -17.594 -12.852 1 97.81 427 ALA A O 1
ATOM 3419 N N . GLY A 1 428 ? -16.938 -19.562 -13.406 1 98.31 428 GLY A N 1
ATOM 3420 C CA . GLY A 1 428 ? -16.875 -20.109 -12.062 1 98.31 428 GLY A CA 1
ATOM 3421 C C . GLY A 1 428 ? -15.711 -21.047 -11.859 1 98.31 428 GLY A C 1
ATOM 3422 O O . GLY A 1 428 ? -15.133 -21.547 -12.828 1 98.31 428 GLY A O 1
ATOM 3423 N N . PHE A 1 429 ? -15.383 -21.234 -10.633 1 98.5 429 PHE A N 1
ATOM 3424 C CA . PHE A 1 429 ? -14.203 -22.047 -10.352 1 98.5 429 PHE A CA 1
ATOM 3425 C C . PHE A 1 429 ? -14.414 -22.906 -9.102 1 98.5 429 PHE A C 1
ATOM 3427 O O . PHE A 1 429 ? -14.969 -22.422 -8.109 1 98.5 429 PHE A O 1
ATOM 3434 N N . VAL A 1 430 ? -14.047 -24.141 -9.195 1 98.06 430 VAL A N 1
ATOM 3435 C CA . VAL A 1 430 ? -14 -25.062 -8.055 1 98.06 430 VAL A CA 1
ATOM 3436 C C . VAL A 1 430 ? -12.609 -25.688 -7.953 1 98.06 430 VAL A C 1
ATOM 3438 O O . VAL A 1 430 ? -12.094 -26.25 -8.922 1 98.06 430 VAL A O 1
ATOM 3441 N N . GLY A 1 431 ? -11.992 -25.5 -6.879 1 96.69 431 GLY A N 1
ATOM 3442 C CA . GLY A 1 431 ? -10.633 -26 -6.738 1 96.69 431 GLY A CA 1
ATOM 3443 C C . GLY A 1 431 ? -10.398 -26.734 -5.43 1 96.69 431 GLY A C 1
ATOM 3444 O O . GLY A 1 431 ? -11.336 -26.938 -4.652 1 96.69 431 GLY A O 1
ATOM 3445 N N . THR A 1 432 ? -9.211 -27.188 -5.234 1 93.88 432 THR A N 1
ATOM 3446 C CA . THR A 1 432 ? -8.781 -27.906 -4.047 1 93.88 432 THR A CA 1
ATOM 3447 C C . THR A 1 432 ? -8.281 -26.953 -2.977 1 93.88 432 THR A C 1
ATOM 3449 O O . THR A 1 432 ? -7.434 -26.094 -3.25 1 93.88 432 THR A O 1
ATOM 3452 N N . GLU A 1 433 ? -8.734 -27.125 -1.767 1 91.31 433 GLU A N 1
ATOM 3453 C CA . GLU A 1 433 ? -8.258 -26.312 -0.652 1 91.31 433 GLU A CA 1
ATOM 3454 C C . GLU A 1 433 ? -6.773 -26.547 -0.389 1 91.31 433 GLU A C 1
ATOM 3456 O O . GLU A 1 433 ? -6.277 -27.656 -0.548 1 91.31 433 GLU A O 1
ATOM 3461 N N . ASP A 1 434 ? -6.012 -25.484 -0.09 1 88.62 434 ASP A N 1
ATOM 3462 C CA . ASP A 1 434 ? -4.602 -25.453 0.283 1 88.62 434 ASP A CA 1
ATOM 3463 C C . ASP A 1 434 ? -3.705 -25.547 -0.951 1 88.62 434 ASP A C 1
ATOM 3465 O O . ASP A 1 434 ? -2.479 -25.578 -0.833 1 88.62 434 ASP A O 1
ATOM 3469 N N . SER A 1 435 ? -4.348 -25.672 -2.133 1 92.81 435 SER A N 1
ATOM 3470 C CA . SER A 1 435 ? -3.598 -25.547 -3.381 1 92.81 435 SER A CA 1
ATOM 3471 C C . SER A 1 435 ? -3.479 -24.078 -3.809 1 92.81 435 SER A C 1
ATOM 3473 O O . SER A 1 435 ? -4.484 -23.422 -4.094 1 92.81 435 SER A O 1
ATOM 3475 N N . THR A 1 436 ? -2.285 -23.656 -3.912 1 96 436 THR A N 1
ATOM 3476 C CA . THR A 1 436 ? -2.09 -22.281 -4.348 1 96 436 THR A CA 1
ATOM 3477 C C . THR A 1 436 ? -2.494 -22.109 -5.809 1 96 436 THR A C 1
ATOM 3479 O O . THR A 1 436 ? -2.951 -21.047 -6.215 1 96 436 THR A O 1
ATOM 3482 N N . PHE A 1 437 ? -2.393 -23.234 -6.562 1 96.5 437 PHE A N 1
ATOM 3483 C CA . PHE A 1 437 ? -2.848 -23.234 -7.945 1 96.5 437 PHE A CA 1
ATOM 3484 C C . PHE A 1 437 ? -4.352 -23 -8.023 1 96.5 437 PHE A C 1
ATOM 3486 O O . PHE A 1 437 ? -4.812 -22.141 -8.789 1 96.5 437 PHE A O 1
ATOM 3493 N N . SER A 1 438 ? -5.098 -23.641 -7.164 1 97 438 SER A N 1
ATOM 3494 C CA . SER A 1 438 ? -6.543 -23.453 -7.074 1 97 438 SER A CA 1
ATOM 3495 C C . SER A 1 438 ? -6.895 -22.062 -6.551 1 97 438 SER A C 1
ATOM 3497 O O . SER A 1 438 ? -7.777 -21.391 -7.09 1 97 438 SER A O 1
ATOM 3499 N N . LEU A 1 439 ? -6.148 -21.688 -5.59 1 97.62 439 LEU A N 1
ATOM 3500 C CA . LEU A 1 439 ? -6.434 -20.391 -4.957 1 97.62 439 LEU A CA 1
ATOM 3501 C C . LEU A 1 439 ? -6.32 -19.25 -5.965 1 97.62 439 LEU A C 1
ATOM 3503 O O . LEU A 1 439 ? -7.25 -18.469 -6.117 1 97.62 439 LEU A O 1
ATOM 3507 N N . VAL A 1 440 ? -5.242 -19.203 -6.66 1 98.5 440 VAL A N 1
ATOM 3508 C CA . VAL A 1 440 ? -4.996 -18.109 -7.59 1 98.5 440 VAL A CA 1
ATOM 3509 C C . VAL A 1 440 ? -5.953 -18.219 -8.773 1 98.5 440 VAL A C 1
ATOM 3511 O O . VAL A 1 440 ? -6.426 -17.203 -9.289 1 98.5 440 VAL A O 1
ATOM 3514 N N . GLY A 1 441 ? -6.242 -19.453 -9.141 1 98.38 441 GLY A N 1
ATOM 3515 C CA . GLY A 1 441 ? -7.262 -19.625 -10.164 1 98.38 441 GLY A CA 1
ATOM 3516 C C . GLY A 1 441 ? -8.609 -19.047 -9.773 1 98.38 441 GLY A C 1
ATOM 3517 O O . GLY A 1 441 ? -9.219 -18.297 -10.539 1 98.38 441 GLY A O 1
ATOM 3518 N N . GLY A 1 442 ? -9.031 -19.375 -8.594 1 98 442 GLY A N 1
ATOM 3519 C CA . GLY A 1 442 ? -10.289 -18.859 -8.086 1 98 442 GLY A CA 1
ATOM 3520 C C . GLY A 1 442 ? -10.305 -17.344 -7.969 1 98 442 GLY A C 1
ATOM 3521 O O . GLY A 1 442 ? -11.297 -16.703 -8.32 1 98 442 GLY A O 1
ATOM 3522 N N . ARG A 1 443 ? -9.211 -16.766 -7.547 1 97.62 443 ARG A N 1
ATOM 3523 C CA . ARG A 1 443 ? -9.133 -15.32 -7.375 1 97.62 443 ARG A CA 1
ATOM 3524 C C . ARG A 1 443 ? -9.227 -14.602 -8.719 1 97.62 443 ARG A C 1
ATOM 3526 O O . ARG A 1 443 ? -9.867 -13.555 -8.82 1 97.62 443 ARG A O 1
ATOM 3533 N N . ARG A 1 444 ? -8.602 -15.188 -9.711 1 98.44 444 ARG A N 1
ATOM 3534 C CA . ARG A 1 444 ? -8.68 -14.586 -11.039 1 98.44 444 ARG A CA 1
ATOM 3535 C C . ARG A 1 444 ? -10.102 -14.617 -11.578 1 98.44 444 ARG A C 1
ATOM 3537 O O . ARG A 1 444 ? -10.586 -13.633 -12.141 1 98.44 444 ARG A O 1
ATOM 3544 N N . VAL A 1 445 ? -10.781 -15.711 -11.336 1 98.06 445 VAL A N 1
ATOM 3545 C CA . VAL A 1 445 ? -12.164 -15.82 -11.789 1 98.06 445 VAL A CA 1
ATOM 3546 C C . VAL A 1 445 ? -13.016 -14.75 -11.109 1 98.06 445 VAL A C 1
ATOM 3548 O O . VAL A 1 445 ? -13.828 -14.086 -11.758 1 98.06 445 VAL A O 1
ATOM 3551 N N . GLU A 1 446 ? -12.805 -14.562 -9.883 1 96.06 446 GLU A N 1
ATOM 3552 C CA . GLU A 1 446 ? -13.586 -13.609 -9.117 1 96.06 446 GLU A CA 1
ATOM 3553 C C . GLU A 1 446 ? -13.289 -12.172 -9.547 1 96.06 446 GLU A C 1
ATOM 3555 O O . GLU A 1 446 ? -14.203 -11.406 -9.844 1 96.06 446 GLU A O 1
ATOM 3560 N N . ASP A 1 447 ? -12.078 -11.805 -9.703 1 95.81 447 ASP A N 1
ATOM 3561 C CA . ASP A 1 447 ? -11.711 -10.406 -9.883 1 95.81 447 ASP A CA 1
ATOM 3562 C C . ASP A 1 447 ? -11.703 -10.031 -11.367 1 95.81 447 ASP A C 1
ATOM 3564 O O . ASP A 1 447 ? -11.914 -8.867 -11.719 1 95.81 447 ASP A O 1
ATOM 3568 N N . TRP A 1 448 ? -11.398 -11.062 -12.211 1 97.44 448 TRP A N 1
ATOM 3569 C CA . TRP A 1 448 ? -11.289 -10.734 -13.633 1 97.44 448 TRP A CA 1
ATOM 3570 C C . TRP A 1 448 ? -12.625 -10.914 -14.344 1 97.44 448 TRP A C 1
ATOM 3572 O O . TRP A 1 448 ? -12.898 -10.25 -15.344 1 97.44 448 TRP A O 1
ATOM 3582 N N . ASN A 1 449 ? -13.453 -11.797 -13.773 1 95.94 449 ASN A N 1
ATOM 3583 C CA . ASN A 1 449 ? -14.672 -12.141 -14.5 1 95.94 449 ASN A CA 1
ATOM 3584 C C . ASN A 1 449 ? -15.914 -11.906 -13.648 1 95.94 449 ASN A C 1
ATOM 3586 O O . ASN A 1 449 ? -17.016 -12.289 -14.039 1 95.94 449 ASN A O 1
ATOM 3590 N N . ASN A 1 450 ? -15.719 -11.242 -12.484 1 93.06 450 ASN A N 1
ATOM 3591 C CA . ASN A 1 450 ? -16.828 -11.086 -11.555 1 93.06 450 ASN A CA 1
ATOM 3592 C C . ASN A 1 450 ? -17.531 -12.422 -11.289 1 93.06 450 ASN A C 1
ATOM 3594 O O . ASN A 1 450 ? -18.75 -12.492 -11.242 1 93.06 450 ASN A O 1
ATOM 3598 N N . GLY A 1 451 ? -16.703 -13.461 -11.242 1 93.62 451 GLY A N 1
ATOM 3599 C CA . GLY A 1 451 ? -17.219 -14.797 -10.984 1 93.62 451 GLY A CA 1
ATOM 3600 C C . GLY A 1 451 ? -17.141 -15.195 -9.523 1 93.62 451 GLY A C 1
ATOM 3601 O O . GLY A 1 451 ? -17.016 -14.344 -8.648 1 93.62 451 GLY A O 1
ATOM 3602 N N . SER A 1 452 ? -17.453 -16.484 -9.32 1 92.25 452 SER A N 1
ATOM 3603 C CA . SER A 1 452 ? -17.375 -17.031 -7.973 1 92.25 452 SER A CA 1
ATOM 3604 C C . SER A 1 452 ? -16.516 -18.297 -7.941 1 92.25 452 SER A C 1
ATOM 3606 O O . SER A 1 452 ? -16.359 -18.969 -8.969 1 92.25 452 SER A O 1
ATOM 3608 N N . TYR A 1 453 ? -15.914 -18.484 -6.824 1 96 453 TYR A N 1
ATOM 3609 C CA . TYR A 1 453 ? -15.156 -19.719 -6.715 1 96 453 TYR A CA 1
ATOM 3610 C C . TYR A 1 453 ? -15.344 -20.359 -5.344 1 96 453 TYR A C 1
ATOM 3612 O O . TYR A 1 453 ? -15.758 -19.688 -4.391 1 96 453 TYR A O 1
ATOM 3620 N N . GLU A 1 454 ? -15.102 -21.641 -5.309 1 95.94 454 GLU A N 1
ATOM 3621 C CA . GLU A 1 454 ? -15.172 -22.453 -4.094 1 95.94 454 GLU A CA 1
ATOM 3622 C C . GLU A 1 454 ? -13.984 -23.406 -4 1 95.94 454 GLU A C 1
ATOM 3624 O O . GLU A 1 454 ? -13.57 -23.984 -5 1 95.94 454 GLU A O 1
ATOM 3629 N N . LEU A 1 455 ? -13.414 -23.438 -2.846 1 94.44 455 LEU A N 1
ATOM 3630 C CA . LEU A 1 455 ? -12.344 -24.406 -2.596 1 94.44 455 LEU A CA 1
ATOM 3631 C C . LEU A 1 455 ? -12.836 -25.547 -1.709 1 94.44 455 LEU A C 1
ATOM 3633 O O . LEU A 1 455 ? -13.375 -25.312 -0.628 1 94.44 455 LEU A O 1
ATOM 3637 N N . VAL A 1 456 ? -12.617 -26.719 -2.168 1 92.31 456 VAL A N 1
ATOM 3638 C CA . VAL A 1 456 ? -13.141 -27.922 -1.526 1 92.31 456 VAL A CA 1
ATOM 3639 C C . VAL A 1 456 ? -12.055 -28.562 -0.659 1 92.31 456 VAL A C 1
ATOM 3641 O O . VAL A 1 456 ? -10.914 -28.719 -1.099 1 92.31 456 VAL A O 1
ATOM 3644 N N . THR A 1 457 ? -12.445 -28.859 0.615 1 85.19 457 THR A N 1
ATOM 3645 C CA . THR A 1 457 ? -11.555 -29.594 1.51 1 85.19 457 THR A CA 1
ATOM 3646 C C . THR A 1 457 ? -11.586 -31.078 1.206 1 85.19 457 THR A C 1
ATOM 3648 O O . THR A 1 457 ? -12.664 -31.672 1.067 1 85.19 457 THR A O 1
ATOM 3651 N N . GLN A 1 458 ? -10.453 -31.641 0.913 1 68.56 458 GLN A N 1
ATOM 3652 C CA . GLN A 1 458 ? -10.422 -33.062 0.591 1 68.56 458 GLN A CA 1
ATOM 3653 C C . GLN A 1 458 ? -10.328 -33.906 1.856 1 68.56 458 GLN A C 1
ATOM 3655 O O . GLN A 1 458 ? -10.5 -35.125 1.808 1 68.56 458 GLN A O 1
ATOM 3660 N N . HIS A 1 459 ? -10.633 -33.469 3.188 1 56.56 459 HIS A N 1
ATOM 3661 C CA . HIS A 1 459 ? -10.547 -34.375 4.336 1 56.56 459 HIS A CA 1
ATOM 3662 C C . HIS A 1 459 ? -11.875 -35.062 4.59 1 56.56 459 HIS A C 1
ATOM 3664 O O . HIS A 1 459 ? -12.938 -34.531 4.285 1 56.56 459 HIS A O 1
ATOM 3670 N N . MET B 1 1 ? -0.956 -0.444 75.625 1 20.48 1 MET B N 1
ATOM 3671 C CA . MET B 1 1 ? -1.25 0.947 75.25 1 20.48 1 MET B CA 1
ATOM 3672 C C . MET B 1 1 ? -1.883 1.053 73.875 1 20.48 1 MET B C 1
ATOM 3674 O O . MET B 1 1 ? -1.429 0.407 72.938 1 20.48 1 MET B O 1
ATOM 3678 N N . PHE B 1 2 ? -3.055 1.995 73.562 1 24.44 2 PHE B N 1
ATOM 3679 C CA . PHE B 1 2 ? -4.332 2.244 72.938 1 24.44 2 PHE B CA 1
ATOM 3680 C C . PHE B 1 2 ? -4.117 2.805 71.5 1 24.44 2 PHE B C 1
ATOM 3682 O O . PHE B 1 2 ? -3.098 3.445 71.25 1 24.44 2 PHE B O 1
ATOM 3689 N N . LEU B 1 3 ? -5.004 2.514 70.438 1 23.69 3 LEU B N 1
ATOM 3690 C CA . LEU B 1 3 ? -5.434 2.49 69.062 1 23.69 3 LEU B CA 1
ATOM 3691 C C . LEU B 1 3 ? -5.816 3.887 68.562 1 23.69 3 LEU B C 1
ATOM 3693 O O . LEU B 1 3 ? -6.945 4.332 68.812 1 23.69 3 LEU B O 1
ATOM 3697 N N . LEU B 1 4 ? -5.059 5.02 68.875 1 22.44 4 LEU B N 1
ATOM 3698 C CA . LEU B 1 4 ? -5.73 6.312 68.812 1 22.44 4 LEU B CA 1
ATOM 3699 C C . LEU B 1 4 ? -6.148 6.645 67.438 1 22.44 4 LEU B C 1
ATOM 3701 O O . LEU B 1 4 ? -5.32 6.645 66.5 1 22.44 4 LEU B O 1
ATOM 3705 N N . LEU B 1 5 ? -7.5 6.715 67 1 22.38 5 LEU B N 1
ATOM 3706 C CA . LEU B 1 5 ? -8.445 6.875 65.875 1 22.38 5 LEU B CA 1
ATOM 3707 C C . LEU B 1 5 ? -8.367 8.281 65.312 1 22.38 5 LEU B C 1
ATOM 3709 O O . LEU B 1 5 ? -8.836 9.242 65.938 1 22.38 5 LEU B O 1
ATOM 3713 N N . CYS B 1 6 ? -7.203 8.812 64.875 1 21.36 6 CYS B N 1
ATOM 3714 C CA . CYS B 1 6 ? -7.18 10.258 64.688 1 21.36 6 CYS B CA 1
ATOM 3715 C C . CYS B 1 6 ? -8.125 10.656 63.531 1 21.36 6 CYS B C 1
ATOM 3717 O O . CYS B 1 6 ? -7.949 10.219 62.406 1 21.36 6 CYS B O 1
ATOM 3719 N N . MET B 1 7 ? -9.391 11.055 63.781 1 20.38 7 MET B N 1
ATOM 3720 C CA . MET B 1 7 ? -10.555 11.461 63 1 20.38 7 MET B CA 1
ATOM 3721 C C . MET B 1 7 ? -10.289 12.773 62.281 1 20.38 7 MET B C 1
ATOM 3723 O O . MET B 1 7 ? -10.148 13.828 62.906 1 20.38 7 MET B O 1
ATOM 3727 N N . LEU B 1 8 ? -9.359 12.875 61.312 1 21.03 8 LEU B N 1
ATOM 3728 C CA . LEU B 1 8 ? -9.016 14.188 60.781 1 21.03 8 LEU B CA 1
ATOM 3729 C C . LEU B 1 8 ? -10.234 14.852 60.156 1 21.03 8 LEU B C 1
ATOM 3731 O O . LEU B 1 8 ? -10.914 14.25 59.312 1 21.03 8 LEU B O 1
ATOM 3735 N N . ILE B 1 9 ? -10.797 15.953 60.719 1 19.95 9 ILE B N 1
ATOM 3736 C CA . ILE B 1 9 ? -11.938 16.844 60.594 1 19.95 9 ILE B CA 1
ATOM 3737 C C . ILE B 1 9 ? -11.859 17.578 59.25 1 19.95 9 ILE B C 1
ATOM 3739 O O . ILE B 1 9 ? -10.797 18.078 58.875 1 19.95 9 ILE B O 1
ATOM 3743 N N . VAL B 1 10 ? -12.969 17.562 58.312 1 21.06 10 VAL B N 1
ATOM 3744 C CA . VAL B 1 10 ? -13.516 17.906 57 1 21.06 10 VAL B CA 1
ATOM 3745 C C . VAL B 1 10 ? -13.633 19.422 56.875 1 21.06 10 VAL B C 1
ATOM 3747 O O . VAL B 1 10 ? -14.219 19.922 55.938 1 21.06 10 VAL B O 1
ATOM 3750 N N . ILE B 1 11 ? -12.688 20.297 57.375 1 20.53 11 ILE B N 1
ATOM 3751 C CA . ILE B 1 11 ? -13.195 21.656 57.531 1 20.53 11 ILE B CA 1
ATOM 3752 C C . ILE B 1 11 ? -13.57 22.203 56.156 1 20.53 11 ILE B C 1
ATOM 3754 O O . ILE B 1 11 ? -12.789 22.109 55.188 1 20.53 11 ILE B O 1
ATOM 3758 N N . GLY B 1 12 ? -14.898 22.703 55.844 1 19.03 12 GLY B N 1
ATOM 3759 C CA . GLY B 1 12 ? -15.867 23.219 54.875 1 19.03 12 GLY B CA 1
ATOM 3760 C C . GLY B 1 12 ? -15.516 24.609 54.375 1 19.03 12 GLY B C 1
ATOM 3761 O O . GLY B 1 12 ? -16.344 25.281 53.781 1 19.03 12 GLY B O 1
ATOM 3762 N N . SER B 1 13 ? -14.297 25.203 54.5 1 19.33 13 SER B N 1
ATOM 3763 C CA . SER B 1 13 ? -14.398 26.672 54.438 1 19.33 13 SER B CA 1
ATOM 3764 C C . SER B 1 13 ? -14.875 27.125 53.062 1 19.33 13 SER B C 1
ATOM 3766 O O . SER B 1 13 ? -14.406 26.625 52.031 1 19.33 13 SER B O 1
ATOM 3768 N N . THR B 1 14 ? -16.078 27.812 52.938 1 19.88 14 THR B N 1
ATOM 3769 C CA . THR B 1 14 ? -16.969 28.453 51.969 1 19.88 14 THR B CA 1
ATOM 3770 C C . THR B 1 14 ? -16.328 29.688 51.344 1 19.88 14 THR B C 1
ATOM 3772 O O . THR B 1 14 ? -16.984 30.453 50.656 1 19.88 14 THR B O 1
ATOM 3775 N N . LEU B 1 15 ? -15.039 29.828 51 1 19.41 15 LEU B N 1
ATOM 3776 C CA . LEU B 1 15 ? -14.602 31.172 50.625 1 19.41 15 LEU B CA 1
ATOM 3777 C C . LEU B 1 15 ? -15.422 31.719 49.469 1 19.41 15 LEU B C 1
ATOM 3779 O O . LEU B 1 15 ? -15.508 31.078 48.438 1 19.41 15 LEU B O 1
ATOM 3783 N N . SER B 1 16 ? -16.422 32.656 49.688 1 18.95 16 SER B N 1
ATOM 3784 C CA . SER B 1 16 ? -17.375 33.438 48.969 1 18.95 16 SER B CA 1
ATOM 3785 C C . SER B 1 16 ? -16.672 34.406 47.969 1 18.95 16 SER B C 1
ATOM 3787 O O . SER B 1 16 ? -16.078 35.375 48.406 1 18.95 16 SER B O 1
ATOM 3789 N N . LEU B 1 17 ? -15.805 34.031 47.094 1 19.19 17 LEU B N 1
ATOM 3790 C CA . LEU B 1 17 ? -15.125 35 46.281 1 19.19 17 LEU B CA 1
ATOM 3791 C C . LEU B 1 17 ? -16.125 35.906 45.562 1 19.19 17 LEU B C 1
ATOM 3793 O O . LEU B 1 17 ? -17.094 35.406 44.969 1 19.19 17 LEU B O 1
ATOM 3797 N N . PHE B 1 18 ? -16.234 37.219 45.938 1 19.58 18 PHE B N 1
ATOM 3798 C CA . PHE B 1 18 ? -16.953 38.438 45.594 1 19.58 18 PHE B CA 1
ATOM 3799 C C . PHE B 1 18 ? -16.891 38.688 44.094 1 19.58 18 PHE B C 1
ATOM 3801 O O . PHE B 1 18 ? -15.859 38.469 43.438 1 19.58 18 PHE B O 1
ATOM 3808 N N . SER B 1 19 ? -18.062 38.844 43.312 1 19.34 19 SER B N 1
ATOM 3809 C CA . SER B 1 19 ? -18.578 39.062 41.969 1 19.34 19 SER B CA 1
ATOM 3810 C C . SER B 1 19 ? -18.219 40.469 41.5 1 19.34 19 SER B C 1
ATOM 3812 O O . SER B 1 19 ? -18.844 41.438 41.906 1 19.34 19 SER B O 1
ATOM 3814 N N . LEU B 1 20 ? -17 40.969 41.656 1 20.2 20 LEU B N 1
ATOM 3815 C CA . LEU B 1 20 ? -16.875 42.375 41.25 1 20.2 20 LEU B CA 1
ATOM 3816 C C . LEU B 1 20 ? -17.406 42.594 39.844 1 20.2 20 LEU B C 1
ATOM 3818 O O . LEU B 1 20 ? -16.953 41.938 38.906 1 20.2 20 LEU B O 1
ATOM 3822 N N . SER B 1 21 ? -18.641 43.188 39.625 1 20.72 21 SER B N 1
ATOM 3823 C CA . SER B 1 21 ? -19.547 43.562 38.562 1 20.72 21 SER B CA 1
ATOM 3824 C C . SER B 1 21 ? -18.938 44.719 37.719 1 20.72 21 SER B C 1
ATOM 3826 O O . SER B 1 21 ? -19.656 45.438 37.031 1 20.72 21 SER B O 1
ATOM 3828 N N . THR B 1 22 ? -17.656 44.938 37.594 1 20.92 22 THR B N 1
ATOM 3829 C CA . THR B 1 22 ? -17.344 46.25 37.062 1 20.92 22 THR B CA 1
ATOM 3830 C C . THR B 1 22 ? -17.922 46.438 35.656 1 20.92 22 THR B C 1
ATOM 3832 O O . THR B 1 22 ? -17.75 45.562 34.812 1 20.92 22 THR B O 1
ATOM 3835 N N . THR B 1 23 ? -19.031 47.25 35.438 1 22.14 23 THR B N 1
ATOM 3836 C CA . THR B 1 23 ? -19.891 47.719 34.344 1 22.14 23 THR B CA 1
ATOM 3837 C C . THR B 1 23 ? -19.094 48.5 33.312 1 22.14 23 THR B C 1
ATOM 3839 O O . THR B 1 23 ? -19.672 49.094 32.406 1 22.14 23 THR B O 1
ATOM 3842 N N . ALA B 1 24 ? -17.844 48.719 33.375 1 23.33 24 ALA B N 1
ATOM 3843 C CA . ALA B 1 24 ? -17.375 49.844 32.562 1 23.33 24 ALA B CA 1
ATOM 3844 C C . ALA B 1 24 ? -17.719 49.656 31.094 1 23.33 24 ALA B C 1
ATOM 3846 O O . ALA B 1 24 ? -17.484 48.562 30.531 1 23.33 24 ALA B O 1
ATOM 3847 N N . ALA B 1 25 ? -18.578 50.469 30.547 1 22.83 25 ALA B N 1
ATOM 3848 C CA . ALA B 1 25 ? -19.172 50.625 29.219 1 22.83 25 ALA B CA 1
ATOM 3849 C C . ALA B 1 25 ? -18.094 50.781 28.156 1 22.83 25 ALA B C 1
ATOM 3851 O O . ALA B 1 25 ? -17.328 51.75 28.188 1 22.83 25 ALA B O 1
ATOM 3852 N N . PRO B 1 26 ? -17.297 49.844 27.766 1 22.73 26 PRO B N 1
ATOM 3853 C CA . PRO B 1 26 ? -16.172 50.281 26.953 1 22.73 26 PRO B CA 1
ATOM 3854 C C . PRO B 1 26 ? -16.625 51.094 25.719 1 22.73 26 PRO B C 1
ATOM 3856 O O . PRO B 1 26 ? -17.641 50.75 25.125 1 22.73 26 PRO B O 1
ATOM 3859 N N . ARG B 1 27 ? -16.438 52.375 25.734 1 21.14 27 ARG B N 1
ATOM 3860 C CA . ARG B 1 27 ? -16.672 53.344 24.656 1 21.14 27 ARG B CA 1
ATOM 3861 C C . ARG B 1 27 ? -16.25 52.75 23.312 1 21.14 27 ARG B C 1
ATOM 3863 O O . ARG B 1 27 ? -15.141 52.25 23.156 1 21.14 27 ARG B O 1
ATOM 3870 N N . ARG B 1 28 ? -17.219 52.531 22.438 1 23.27 28 ARG B N 1
ATOM 3871 C CA . ARG B 1 28 ? -17.359 52 21.078 1 23.27 28 ARG B CA 1
ATOM 3872 C C . ARG B 1 28 ? -16.625 52.906 20.094 1 23.27 28 ARG B C 1
ATOM 3874 O O . ARG B 1 28 ? -17.25 53.688 19.391 1 23.27 28 ARG B O 1
ATOM 3881 N N . ASP B 1 29 ? -15.609 53.625 20.625 1 19.67 29 ASP B N 1
ATOM 3882 C CA . ASP B 1 29 ? -15.312 54.562 19.547 1 19.67 29 ASP B CA 1
ATOM 3883 C C . ASP B 1 29 ? -15.078 53.844 18.219 1 19.67 29 ASP B C 1
ATOM 3885 O O . ASP B 1 29 ? -14.461 52.781 18.188 1 19.67 29 ASP B O 1
ATOM 3889 N N . TRP B 1 30 ? -15.914 54.125 17.266 1 20.53 30 TRP B N 1
ATOM 3890 C CA . TRP B 1 30 ? -16.109 53.719 15.867 1 20.53 30 TRP B CA 1
ATOM 3891 C C . TRP B 1 30 ? -14.836 53.938 15.055 1 20.53 30 TRP B C 1
ATOM 3893 O O . TRP B 1 30 ? -14.406 55.094 14.859 1 20.53 30 TRP B O 1
ATOM 3903 N N . ILE B 1 31 ? -13.719 53.406 15.438 1 24.19 31 ILE B N 1
ATOM 3904 C CA . ILE B 1 31 ? -12.664 53.781 14.484 1 24.19 31 ILE B CA 1
ATOM 3905 C C . ILE B 1 31 ? -13.094 53.375 13.078 1 24.19 31 ILE B C 1
ATOM 3907 O O . ILE B 1 31 ? -13.523 52.25 12.844 1 24.19 31 ILE B O 1
ATOM 3911 N N . PRO B 1 32 ? -13.375 54.312 12.211 1 22.83 32 PRO B N 1
ATOM 3912 C CA . PRO B 1 32 ? -13.781 54.125 10.82 1 22.83 32 PRO B CA 1
ATOM 3913 C C . PRO B 1 32 ? -12.898 53.094 10.086 1 22.83 32 PRO B C 1
ATOM 3915 O O . PRO B 1 32 ? -11.695 53 10.359 1 22.83 32 PRO B O 1
ATOM 3918 N N . SER B 1 33 ? -13.484 51.969 9.742 1 22.09 33 SER B N 1
ATOM 3919 C CA . SER B 1 33 ? -12.953 50.906 8.906 1 22.09 33 SER B CA 1
ATOM 3920 C C . SER B 1 33 ? -12.211 51.469 7.695 1 22.09 33 SER B C 1
ATOM 3922 O O . SER B 1 33 ? -12.828 52.062 6.809 1 22.09 33 SER B O 1
ATOM 3924 N N . VAL B 1 34 ? -11.164 52.156 8 1 23.2 34 VAL B N 1
ATOM 3925 C CA . VAL B 1 34 ? -10.461 52.531 6.789 1 23.2 34 VAL B CA 1
ATOM 3926 C C . VAL B 1 34 ? -10.289 51.344 5.871 1 23.2 34 VAL B C 1
ATOM 3928 O O . VAL B 1 34 ? -9.883 50.25 6.324 1 23.2 34 VAL B O 1
ATOM 3931 N N . ASN B 1 35 ? -11.031 51.281 4.793 1 23.03 35 ASN B N 1
ATOM 3932 C CA . ASN B 1 35 ? -11.141 50.438 3.604 1 23.03 35 ASN B CA 1
ATOM 3933 C C . ASN B 1 35 ? -9.773 50.188 2.979 1 23.03 35 ASN B C 1
ATOM 3935 O O . ASN B 1 35 ? -9.305 50.969 2.148 1 23.03 35 ASN B O 1
ATOM 3939 N N . PHE B 1 36 ? -8.781 49.969 3.766 1 23.81 36 PHE B N 1
ATOM 3940 C CA . PHE B 1 36 ? -7.625 49.812 2.896 1 23.81 36 PHE B CA 1
ATOM 3941 C C . PHE B 1 36 ? -7.797 48.562 2.016 1 23.81 36 PHE B C 1
ATOM 3943 O O . PHE B 1 36 ? -8.141 47.5 2.504 1 23.81 36 PHE B O 1
ATOM 3950 N N . GLY B 1 37 ? -8.133 48.594 0.681 1 26.67 37 GLY B N 1
ATOM 3951 C CA . GLY B 1 37 ? -8.312 47.75 -0.497 1 26.67 37 GLY B CA 1
ATOM 3952 C C . GLY B 1 37 ? -7.246 46.688 -0.631 1 26.67 37 GLY B C 1
ATOM 3953 O O . GLY B 1 37 ? -6.863 46.312 -1.744 1 26.67 37 GLY B O 1
ATOM 3954 N N . GLY B 1 38 ? -6.52 46.344 0.36 1 30.66 38 GLY B N 1
ATOM 3955 C CA . GLY B 1 38 ? -5.543 45.344 -0.084 1 30.66 38 GLY B CA 1
ATOM 3956 C C . GLY B 1 38 ? -6.172 44.062 -0.547 1 30.66 38 GLY B C 1
ATOM 3957 O O . GLY B 1 38 ? -7.277 43.719 -0.127 1 30.66 38 GLY B O 1
ATOM 3958 N N . ALA B 1 39 ? -5.789 43.344 -1.686 1 34.81 39 ALA B N 1
ATOM 3959 C CA . ALA B 1 39 ? -6.305 42.406 -2.668 1 34.81 39 ALA B CA 1
ATOM 3960 C C . ALA B 1 39 ? -6.574 41.062 -2.029 1 34.81 39 ALA B C 1
ATOM 3962 O O . ALA B 1 39 ? -5.676 40.219 -1.928 1 34.81 39 ALA B O 1
ATOM 3963 N N . CYS B 1 40 ? -7.023 40.969 -0.875 1 41.94 40 CYS B N 1
ATOM 3964 C CA . CYS B 1 40 ? -7.516 39.625 -0.683 1 41.94 40 CYS B CA 1
ATOM 3965 C C . CYS B 1 40 ? -8.664 39.312 -1.64 1 41.94 40 CYS B C 1
ATOM 3967 O O . CYS B 1 40 ? -9.828 39.5 -1.297 1 41.94 40 CYS B O 1
ATOM 3969 N N . GLN B 1 41 ? -8.828 39.906 -2.811 1 32.31 41 GLN B N 1
ATOM 3970 C CA . GLN B 1 41 ? -10.008 39.625 -3.623 1 32.31 41 GLN B CA 1
ATOM 3971 C C . GLN B 1 41 ? -10.188 38.125 -3.824 1 32.31 41 GLN B C 1
ATOM 3973 O O . GLN B 1 41 ? -9.211 37.406 -4.027 1 32.31 41 GLN B O 1
ATOM 3978 N N . LYS B 1 42 ? -11.234 37.719 -3.471 1 38.88 42 LYS B N 1
ATOM 3979 C CA . LYS B 1 42 ? -11.734 36.406 -3.844 1 38.88 42 LYS B CA 1
ATOM 3980 C C . LYS B 1 42 ? -11.609 36.156 -5.348 1 38.88 42 LYS B C 1
ATOM 3982 O O . LYS B 1 42 ? -12.422 36.688 -6.125 1 38.88 42 LYS B O 1
ATOM 3987 N N . GLN B 1 43 ? -10.422 36.375 -5.965 1 30.61 43 GLN B N 1
ATOM 3988 C CA . GLN B 1 43 ? -10.531 36 -7.371 1 30.61 43 GLN B CA 1
ATOM 3989 C C . GLN B 1 43 ? -11.18 34.625 -7.523 1 30.61 43 GLN B C 1
ATOM 3991 O O . GLN B 1 43 ? -10.75 33.656 -6.902 1 30.61 43 GLN B O 1
ATOM 3996 N N . GLU B 1 44 ? -12.344 34.719 -8 1 32.28 44 GLU B N 1
ATOM 3997 C CA . GLU B 1 44 ? -12.992 33.5 -8.461 1 32.28 44 GLU B CA 1
ATOM 3998 C C . GLU B 1 44 ? -12.047 32.656 -9.305 1 32.28 44 GLU B C 1
ATOM 4000 O O . GLU B 1 44 ? -11.398 33.156 -10.227 1 32.28 44 GLU B O 1
ATOM 4005 N N . VAL B 1 45 ? -11.57 31.734 -8.742 1 33.88 45 VAL B N 1
ATOM 4006 C CA . VAL B 1 45 ? -10.797 30.781 -9.531 1 33.88 45 VAL B CA 1
ATOM 4007 C C . VAL B 1 45 ? -11.562 30.422 -10.805 1 33.88 45 VAL B C 1
ATOM 4009 O O . VAL B 1 45 ? -12.641 29.828 -10.75 1 33.88 45 VAL B O 1
ATOM 4012 N N . LEU B 1 46 ? -11.523 31.344 -11.781 1 29.59 46 LEU B N 1
ATOM 4013 C CA . LEU B 1 46 ? -11.914 30.844 -13.102 1 29.59 46 LEU B CA 1
ATOM 4014 C C . LEU B 1 46 ? -11.133 29.578 -13.453 1 29.59 46 LEU B C 1
ATOM 4016 O O . LEU B 1 46 ? -9.906 29.609 -13.516 1 29.59 46 LEU B O 1
ATOM 4020 N N . ASP B 1 47 ? -11.727 28.5 -13.125 1 31.48 47 ASP B N 1
ATOM 4021 C CA . ASP B 1 47 ? -11.242 27.312 -13.805 1 31.48 47 ASP B CA 1
ATOM 4022 C C . ASP B 1 47 ? -11.148 27.531 -15.312 1 31.48 47 ASP B C 1
ATOM 4024 O O . ASP B 1 47 ? -12.172 27.703 -15.984 1 31.48 47 ASP B O 1
ATOM 4028 N N . ASP B 1 48 ? -10.375 28.344 -15.742 1 31.25 48 ASP B N 1
ATOM 4029 C CA . ASP B 1 48 ? -10.156 28.359 -17.188 1 31.25 48 ASP B CA 1
ATOM 4030 C C . ASP B 1 48 ? -9.945 26.953 -17.719 1 31.25 48 ASP B C 1
ATOM 4032 O O . ASP B 1 48 ? -8.805 26.5 -17.859 1 31.25 48 ASP B O 1
ATOM 4036 N N . VAL B 1 49 ? -10.867 26.047 -17.516 1 30.34 49 VAL B N 1
ATOM 4037 C CA . VAL B 1 49 ? -10.828 24.875 -18.359 1 30.34 49 VAL B CA 1
ATOM 4038 C C . VAL B 1 49 ? -11.102 25.266 -19.812 1 30.34 49 VAL B C 1
ATOM 4040 O O . VAL B 1 49 ? -12.117 25.906 -20.109 1 30.34 49 VAL B O 1
ATOM 4043 N N . ALA B 1 50 ? -10.148 25.422 -20.641 1 30.72 50 ALA B N 1
ATOM 4044 C CA . ALA B 1 50 ? -10.367 25.391 -22.078 1 30.72 50 ALA B CA 1
ATOM 4045 C C . ALA B 1 50 ? -11.5 24.422 -22.438 1 30.72 50 ALA B C 1
ATOM 4047 O O . ALA B 1 50 ? -11.609 23.344 -21.859 1 30.72 50 ALA B O 1
ATOM 4048 N N . PRO B 1 51 ? -12.602 24.875 -23.125 1 32.81 51 PRO B N 1
ATOM 4049 C CA . PRO B 1 51 ? -13.758 24.078 -23.531 1 32.81 51 PRO B CA 1
ATOM 4050 C C . PRO B 1 51 ? -13.359 22.688 -24.031 1 32.81 51 PRO B C 1
ATOM 4052 O O . PRO B 1 51 ? -14.156 21.75 -23.953 1 32.81 51 PRO B O 1
ATOM 4055 N N . THR B 1 52 ? -12.492 22.609 -25.078 1 33.28 52 THR B N 1
ATOM 4056 C CA . THR B 1 52 ? -12.844 22.016 -26.359 1 33.28 52 THR B CA 1
ATOM 4057 C C . THR B 1 52 ? -12.914 20.484 -26.25 1 33.28 52 THR B C 1
ATOM 4059 O O . THR B 1 52 ? -13.641 19.844 -27 1 33.28 52 THR B O 1
ATOM 4062 N N . GLU B 1 53 ? -11.625 19.844 -26.156 1 35 53 GLU B N 1
ATOM 4063 C CA . GLU B 1 53 ? -11.492 18.469 -26.656 1 35 53 GLU B CA 1
ATOM 4064 C C . GLU B 1 53 ? -12.266 17.484 -25.781 1 35 53 GLU B C 1
ATOM 4066 O O . GLU B 1 53 ? -12.398 17.703 -24.562 1 35 53 GLU B O 1
ATOM 4071 N N . VAL B 1 54 ? -13.18 16.688 -26.281 1 37.81 54 VAL B N 1
ATOM 4072 C CA . VAL B 1 54 ? -13.891 15.578 -25.656 1 37.81 54 VAL B CA 1
ATOM 4073 C C . VAL B 1 54 ? -13.031 14.984 -24.547 1 37.81 54 VAL B C 1
ATOM 4075 O O . VAL B 1 54 ? -12.031 14.312 -24.812 1 37.81 54 VAL B O 1
ATOM 4078 N N . LEU B 1 55 ? -12.68 15.633 -23.469 1 43.34 55 LEU B N 1
ATOM 4079 C CA . LEU B 1 55 ? -11.766 15.25 -22.406 1 43.34 55 LEU B CA 1
ATOM 4080 C C . LEU B 1 55 ? -12.086 13.852 -21.891 1 43.34 55 LEU B C 1
ATOM 4082 O O . LEU B 1 55 ? -13.195 13.602 -21.391 1 43.34 55 LEU B O 1
ATOM 4086 N N . GLN B 1 56 ? -11.578 12.914 -22.453 1 53.5 56 GLN B N 1
ATOM 4087 C CA . GLN B 1 56 ? -11.672 11.547 -21.953 1 53.5 56 GLN B CA 1
ATOM 4088 C C . GLN B 1 56 ? -11.602 11.523 -20.422 1 53.5 56 GLN B C 1
ATOM 4090 O O . GLN B 1 56 ? -10.641 12.031 -19.828 1 53.5 56 GLN B O 1
ATOM 4095 N N . VAL B 1 57 ? -12.742 11.453 -19.781 1 64.06 57 VAL B N 1
ATOM 4096 C CA . VAL B 1 57 ? -12.867 11.344 -18.328 1 64.06 57 VAL B CA 1
ATOM 4097 C C . VAL B 1 57 ? -11.969 10.219 -17.812 1 64.06 57 VAL B C 1
ATOM 4099 O O . VAL B 1 57 ? -12.125 9.062 -18.219 1 64.06 57 VAL B O 1
ATOM 4102 N N . GLU B 1 58 ? -11.016 10.664 -17.047 1 79.19 58 GLU B N 1
ATOM 4103 C CA . GLU B 1 58 ? -10.07 9.703 -16.469 1 79.19 58 GLU B CA 1
ATOM 4104 C C . GLU B 1 58 ? -10.781 8.695 -15.57 1 79.19 58 GLU B C 1
ATOM 4106 O O . GLU B 1 58 ? -11.82 9.008 -14.984 1 79.19 58 GLU B O 1
ATOM 4111 N N . PRO B 1 59 ? -10.328 7.516 -15.461 1 80 59 PRO B N 1
ATOM 4112 C CA . PRO B 1 59 ? -10.969 6.484 -14.641 1 80 59 PRO B CA 1
ATOM 4113 C C . PRO B 1 59 ? -11.055 6.871 -13.164 1 80 59 PRO B C 1
ATOM 4115 O O . PRO B 1 59 ? -11.828 6.281 -12.406 1 80 59 PRO B O 1
ATOM 4118 N N . TRP B 1 60 ? -10.344 7.895 -12.805 1 85 60 TRP B N 1
ATOM 4119 C CA . TRP B 1 60 ? -10.352 8.273 -11.391 1 85 60 TRP B CA 1
ATOM 4120 C C . TRP B 1 60 ? -11.102 9.586 -11.188 1 85 60 TRP B C 1
ATOM 4122 O O . TRP B 1 60 ? -11.031 10.188 -10.109 1 85 60 TRP B O 1
ATOM 4132 N N . ASP B 1 61 ? -11.828 9.891 -12.203 1 86.62 61 ASP B N 1
ATOM 4133 C CA . ASP B 1 61 ? -12.641 11.102 -12.07 1 86.62 61 ASP B CA 1
ATOM 4134 C C . ASP B 1 61 ? -13.734 10.914 -11.016 1 86.62 61 ASP B C 1
ATOM 4136 O O . ASP B 1 61 ? -14.492 9.945 -11.07 1 86.62 61 ASP B O 1
ATOM 4140 N N . SER B 1 62 ? -13.805 11.812 -10.156 1 85.31 62 SER B N 1
ATOM 4141 C CA . SER B 1 62 ? -14.703 11.719 -9.016 1 85.31 62 SER B CA 1
ATOM 4142 C C . SER B 1 62 ? -16.156 11.633 -9.453 1 85.31 62 SER B C 1
ATOM 4144 O O . SER B 1 62 ? -16.984 11 -8.789 1 85.31 62 SER B O 1
ATOM 4146 N N . SER B 1 63 ? -16.5 12.219 -10.555 1 88.31 63 SER B N 1
ATOM 4147 C CA . SER B 1 63 ? -17.875 12.242 -11.023 1 88.31 63 SER B CA 1
ATOM 4148 C C . SER B 1 63 ? -18.359 10.836 -11.375 1 88.31 63 SER B C 1
ATOM 4150 O O . SER B 1 63 ? -19.562 10.586 -11.414 1 88.31 63 SER B O 1
ATOM 4152 N N . ARG B 1 64 ? -17.438 9.945 -11.539 1 92.31 64 ARG B N 1
ATOM 4153 C CA . ARG B 1 64 ? -17.781 8.578 -11.906 1 92.31 64 ARG B CA 1
ATOM 4154 C C . ARG B 1 64 ? -18.172 7.762 -10.68 1 92.31 64 ARG B C 1
ATOM 4156 O O . ARG B 1 64 ? -18.656 6.633 -10.805 1 92.31 64 ARG B O 1
ATOM 4163 N N . TYR B 1 65 ? -18.031 8.344 -9.578 1 96.94 65 TYR B N 1
ATOM 4164 C CA . TYR B 1 65 ? -18.156 7.527 -8.375 1 96.94 65 TYR B CA 1
ATOM 4165 C C . TYR B 1 65 ? -19.297 8.039 -7.492 1 96.94 65 TYR B C 1
ATOM 4167 O O . TYR B 1 65 ? -19.375 7.688 -6.312 1 96.94 65 TYR B O 1
ATOM 4175 N N . VAL B 1 66 ? -20.078 8.922 -8.055 1 97.75 66 VAL B N 1
ATOM 4176 C CA . VAL B 1 66 ? -21.344 9.359 -7.488 1 97.75 66 VAL B CA 1
ATOM 4177 C C . VAL B 1 66 ? -22.438 9.312 -8.562 1 97.75 66 VAL B C 1
ATOM 4179 O O . VAL B 1 66 ? -22.141 9.18 -9.75 1 97.75 66 VAL B O 1
ATOM 4182 N N . LEU B 1 67 ? -23.656 9.391 -8.156 1 97.62 67 LEU B N 1
ATOM 4183 C CA . LEU B 1 67 ? -24.766 9.281 -9.086 1 97.62 67 LEU B CA 1
ATOM 4184 C C . LEU B 1 67 ? -25 10.602 -9.828 1 97.62 67 LEU B C 1
ATOM 4186 O O . LEU B 1 67 ? -25.5 10.609 -10.953 1 97.62 67 LEU B O 1
ATOM 4190 N N . GLY B 1 68 ? -24.656 11.727 -9.195 1 96.62 68 GLY B N 1
ATOM 4191 C CA . GLY B 1 68 ? -24.859 13.031 -9.805 1 96.62 68 GLY B CA 1
ATOM 4192 C C . GLY B 1 68 ? -24.438 14.188 -8.914 1 96.62 68 GLY B C 1
ATOM 4193 O O . GLY B 1 68 ? -23.453 14.078 -8.18 1 96.62 68 GLY B O 1
ATOM 4194 N N . SER B 1 69 ? -25.188 15.25 -9.055 1 96.62 69 SER B N 1
ATOM 4195 C CA . SER B 1 69 ? -24.938 16.422 -8.219 1 96.62 69 SER B CA 1
ATOM 4196 C C . SER B 1 69 ? -25.203 16.109 -6.75 1 96.62 69 SER B C 1
ATOM 4198 O O . SER B 1 69 ? -26 15.211 -6.434 1 96.62 69 SER B O 1
ATOM 4200 N N . PRO B 1 70 ? -24.547 16.859 -5.906 1 96.5 70 PRO B N 1
ATOM 4201 C CA . PRO B 1 70 ? -24.766 16.625 -4.48 1 96.5 70 PRO B CA 1
ATOM 4202 C C . PRO B 1 70 ? -26.25 16.656 -4.105 1 96.5 70 PRO B C 1
ATOM 4204 O O . PRO B 1 70 ? -27.016 17.438 -4.676 1 96.5 70 PRO B O 1
ATOM 4207 N N . THR B 1 71 ? -26.594 15.836 -3.146 1 96.88 71 THR B N 1
ATOM 4208 C CA . THR B 1 71 ? -27.984 15.719 -2.699 1 96.88 71 THR B CA 1
ATOM 4209 C C . THR B 1 71 ? -28.109 16.109 -1.23 1 96.88 71 THR B C 1
ATOM 4211 O O . THR B 1 71 ? -27.109 16.281 -0.536 1 96.88 71 THR B O 1
ATOM 4214 N N . ALA B 1 72 ? -29.344 16.281 -0.773 1 95.88 72 ALA B N 1
ATOM 4215 C CA . ALA B 1 72 ? -29.594 16.641 0.621 1 95.88 72 ALA B CA 1
ATOM 4216 C C . ALA B 1 72 ? -29.125 15.539 1.563 1 95.88 72 ALA B C 1
ATOM 4218 O O . ALA B 1 72 ? -28.562 15.82 2.627 1 95.88 72 ALA B O 1
ATOM 4219 N N . LYS B 1 73 ? -29.297 14.328 1.111 1 96.88 73 LYS B N 1
ATOM 4220 C CA . LYS B 1 73 ? -28.828 13.148 1.827 1 96.88 73 LYS B CA 1
ATOM 4221 C C . LYS B 1 73 ? -27.672 12.477 1.083 1 96.88 73 LYS B C 1
ATOM 4223 O O . LYS B 1 73 ? -27.75 12.258 -0.127 1 96.88 73 LYS B O 1
ATOM 4228 N N . TYR B 1 74 ? -26.625 12.148 1.849 1 97.38 74 TYR B N 1
ATOM 4229 C CA . TYR B 1 74 ? -25.469 11.578 1.166 1 97.38 74 TYR B CA 1
ATOM 4230 C C . TYR B 1 74 ? -25.812 10.234 0.543 1 97.38 74 TYR B C 1
ATOM 4232 O O . TYR B 1 74 ? -25.312 9.883 -0.527 1 97.38 74 TYR B O 1
ATOM 4240 N N . ARG B 1 75 ? -26.688 9.477 1.15 1 97.38 75 ARG B N 1
ATOM 4241 C CA . ARG B 1 75 ? -27.031 8.125 0.723 1 97.38 75 ARG B CA 1
ATOM 4242 C C . ARG B 1 75 ? -27.641 8.133 -0.673 1 97.38 75 ARG B C 1
ATOM 4244 O O . ARG B 1 75 ? -27.484 7.172 -1.433 1 97.38 75 ARG B O 1
ATOM 4251 N N . ASP B 1 76 ? -28.25 9.188 -0.974 1 97.38 76 ASP B N 1
ATOM 4252 C CA . ASP B 1 76 ? -28.953 9.281 -2.252 1 97.38 76 ASP B CA 1
ATOM 4253 C C . ASP B 1 76 ? -27.969 9.438 -3.406 1 97.38 76 ASP B C 1
ATOM 4255 O O . ASP B 1 76 ? -28.328 9.266 -4.57 1 97.38 76 ASP B O 1
ATOM 4259 N N . ASN B 1 77 ? -26.781 9.773 -3.102 1 98.12 77 ASN B N 1
ATOM 4260 C CA . ASN B 1 77 ? -25.828 10.094 -4.16 1 98.12 77 ASN B CA 1
ATOM 4261 C C . ASN B 1 77 ? -24.75 9.023 -4.285 1 98.12 77 ASN B C 1
ATOM 4263 O O . ASN B 1 77 ? -23.875 9.109 -5.156 1 98.12 77 ASN B O 1
ATOM 4267 N N . LEU B 1 78 ? -24.766 8.023 -3.432 1 98.38 78 LEU B N 1
ATOM 4268 C CA . LEU B 1 78 ? -23.781 6.945 -3.498 1 98.38 78 LEU B CA 1
ATOM 4269 C C . LEU B 1 78 ? -24.172 5.91 -4.543 1 98.38 78 LEU B C 1
ATOM 4271 O O . LEU B 1 78 ? -25.359 5.582 -4.684 1 98.38 78 LEU B O 1
ATOM 4275 N N . ARG B 1 79 ? -23.219 5.457 -5.207 1 97.81 79 ARG B N 1
ATOM 4276 C CA . ARG B 1 79 ? -23.453 4.367 -6.152 1 97.81 79 ARG B CA 1
ATOM 4277 C C . ARG B 1 79 ? -23.656 3.045 -5.418 1 97.81 79 ARG B C 1
ATOM 4279 O O . ARG B 1 79 ? -23.062 2.82 -4.363 1 97.81 79 ARG B O 1
ATOM 4286 N N . ASN B 1 80 ? -24.312 2.115 -6.066 1 94.31 80 ASN B N 1
ATOM 4287 C CA . ASN B 1 80 ? -24.609 0.827 -5.445 1 94.31 80 ASN B CA 1
ATOM 4288 C C . ASN B 1 80 ? -23.469 -0.165 -5.656 1 94.31 80 ASN B C 1
ATOM 4290 O O . ASN B 1 80 ? -23.391 -1.192 -4.98 1 94.31 80 ASN B O 1
ATOM 4294 N N . ASP B 1 81 ? -22.594 0.149 -6.551 1 93 81 ASP B N 1
ATOM 4295 C CA . ASP B 1 81 ? -21.547 -0.799 -6.898 1 93 81 ASP B CA 1
ATOM 4296 C C . ASP B 1 81 ? -20.203 -0.349 -6.34 1 93 81 ASP B C 1
ATOM 4298 O O . ASP B 1 81 ? -19.156 -0.822 -6.781 1 93 81 ASP B O 1
ATOM 4302 N N . THR B 1 82 ? -20.281 0.682 -5.457 1 96.31 82 THR B N 1
ATOM 4303 C CA . THR B 1 82 ? -19.062 1.281 -4.938 1 96.31 82 THR B CA 1
ATOM 4304 C C . THR B 1 82 ? -19.094 1.326 -3.412 1 96.31 82 THR B C 1
ATOM 4306 O O . THR B 1 82 ? -20.125 1.61 -2.811 1 96.31 82 THR B O 1
ATOM 4309 N N . ASN B 1 83 ? -18.016 1.011 -2.816 1 97.25 83 ASN B N 1
ATOM 4310 C CA . ASN B 1 83 ? -17.828 1.18 -1.377 1 97.25 83 ASN B CA 1
ATOM 4311 C C . ASN B 1 83 ? -17 2.418 -1.054 1 97.25 83 ASN B C 1
ATOM 4313 O O . ASN B 1 83 ? -16.109 2.785 -1.815 1 97.25 83 ASN B O 1
ATOM 4317 N N . TYR B 1 84 ? -17.328 3.035 0.071 1 98.69 84 TYR B N 1
ATOM 4318 C CA . TYR B 1 84 ? -16.719 4.312 0.431 1 98.69 84 TYR B CA 1
ATOM 4319 C C . TYR B 1 84 ? -16.125 4.258 1.838 1 98.69 84 TYR B C 1
ATOM 4321 O O . TYR B 1 84 ? -16.484 3.387 2.633 1 98.69 84 TYR B O 1
ATOM 4329 N N . ILE B 1 85 ? -15.25 5.191 2.104 1 98.75 85 ILE B N 1
ATOM 4330 C CA . ILE B 1 85 ? -14.672 5.328 3.436 1 98.75 85 ILE B CA 1
ATOM 4331 C C . ILE B 1 85 ? -14.555 6.805 3.799 1 98.75 85 ILE B C 1
ATOM 4333 O O . ILE B 1 85 ? -14.266 7.641 2.939 1 98.75 85 ILE B O 1
ATOM 4337 N N . THR B 1 86 ? -14.781 7.117 5.051 1 98.75 86 THR B N 1
ATOM 4338 C CA . THR B 1 86 ? -14.578 8.469 5.562 1 98.75 86 THR B CA 1
ATOM 4339 C C . THR B 1 86 ? -14.172 8.438 7.031 1 98.75 86 THR B C 1
ATOM 4341 O O . THR B 1 86 ? -14.125 7.371 7.645 1 98.75 86 THR B O 1
ATOM 4344 N N . SER B 1 87 ? -13.695 9.531 7.492 1 98.06 87 SER B N 1
ATOM 4345 C CA . SER B 1 87 ? -13.328 9.758 8.883 1 98.06 87 SER B CA 1
ATOM 4346 C C . SER B 1 87 ? -13.406 11.234 9.242 1 98.06 87 SER B C 1
ATOM 4348 O O . SER B 1 87 ? -13.547 12.086 8.367 1 98.06 87 SER B O 1
ATOM 4350 N N . TRP B 1 88 ? -13.469 11.5 10.43 1 93.88 88 TRP B N 1
ATOM 4351 C CA . TRP B 1 88 ? -13.305 12.875 10.906 1 93.88 88 TRP B CA 1
ATOM 4352 C C . TRP B 1 88 ? -12 13.031 11.68 1 93.88 88 TRP B C 1
ATOM 4354 O O . TRP B 1 88 ? -11.18 12.102 11.727 1 93.88 88 TRP B O 1
ATOM 4364 N N . ALA B 1 89 ? -11.742 14.203 12.047 1 93.31 89 ALA B N 1
ATOM 4365 C CA . ALA B 1 89 ? -10.484 14.508 12.719 1 93.31 89 ALA B CA 1
ATOM 4366 C C . ALA B 1 89 ? -10.664 15.625 13.742 1 93.31 89 ALA B C 1
ATOM 4368 O O . ALA B 1 89 ? -11.719 16.266 13.797 1 93.31 89 ALA B O 1
ATOM 4369 N N . ASN B 1 90 ? -9.656 15.672 14.594 1 92.56 90 ASN B N 1
ATOM 4370 C CA . ASN B 1 90 ? -9.664 16.75 15.57 1 92.56 90 ASN B CA 1
ATOM 4371 C C . ASN B 1 90 ? -8.258 17.312 15.805 1 92.56 90 ASN B C 1
ATOM 4373 O O . ASN B 1 90 ? -7.32 16.953 15.094 1 92.56 90 ASN B O 1
ATOM 4377 N N . ALA B 1 91 ? -8.195 18.297 16.625 1 92.75 91 ALA B N 1
ATOM 4378 C CA . ALA B 1 91 ? -6.949 18.969 16.984 1 92.75 91 ALA B CA 1
ATOM 4379 C C . ALA B 1 91 ? -6.547 19.984 15.93 1 92.75 91 ALA B C 1
ATOM 4381 O O . ALA B 1 91 ? -7.402 20.609 15.297 1 92.75 91 ALA B O 1
ATOM 4382 N N . GLY B 1 92 ? -5.273 20.297 15.875 1 92.12 92 GLY B N 1
ATOM 4383 C CA . GLY B 1 92 ? -4.785 21.312 14.945 1 92.12 92 GLY B CA 1
ATOM 4384 C C . GLY B 1 92 ? -4.754 20.812 13.508 1 92.12 92 GLY B C 1
ATOM 4385 O O . GLY B 1 92 ? -5.023 19.641 13.242 1 92.12 92 GLY B O 1
ATOM 4386 N N . PHE B 1 93 ? -4.395 21.688 12.664 1 94.69 93 PHE B N 1
ATOM 4387 C CA . PHE B 1 93 ? -4.445 21.453 11.227 1 94.69 93 PHE B CA 1
ATOM 4388 C C . PHE B 1 93 ? -3.645 20.219 10.852 1 94.69 93 PHE B C 1
ATOM 4390 O O . PHE B 1 93 ? -4.148 19.328 10.156 1 94.69 93 PHE B O 1
ATOM 4397 N N . THR B 1 94 ? -2.439 20.125 11.305 1 96.81 94 THR B N 1
ATOM 4398 C CA . THR B 1 94 ? -1.562 19.047 10.859 1 96.81 94 THR B CA 1
ATOM 4399 C C . THR B 1 94 ? -2.023 17.703 11.414 1 96.81 94 THR B C 1
ATOM 4401 O O . THR B 1 94 ? -1.895 16.672 10.758 1 96.81 94 THR B O 1
ATOM 4404 N N . ASN B 1 95 ? -2.551 17.766 12.617 1 96.56 95 ASN B N 1
ATOM 4405 C CA . ASN B 1 95 ? -3.111 16.531 13.148 1 96.56 95 ASN B CA 1
ATOM 4406 C C . ASN B 1 95 ? -4.293 16.047 12.312 1 96.56 95 ASN B C 1
ATOM 4408 O O . ASN B 1 95 ? -4.422 14.844 12.047 1 96.56 95 ASN B O 1
ATOM 4412 N N . GLN B 1 96 ? -5.145 17 11.938 1 97.31 96 GLN B N 1
ATOM 4413 C CA . GLN B 1 96 ? -6.246 16.641 11.055 1 97.31 96 GLN B CA 1
ATOM 4414 C C . GLN B 1 96 ? -5.73 16.125 9.711 1 97.31 96 GLN B C 1
ATOM 4416 O O . GLN B 1 96 ? -6.25 15.148 9.164 1 97.31 96 GLN B O 1
ATOM 4421 N N . PHE B 1 97 ? -4.68 16.812 9.234 1 98.31 97 PHE B N 1
ATOM 4422 C CA . PHE B 1 97 ? -4.051 16.391 7.98 1 98.31 97 PHE B CA 1
ATOM 4423 C C . PHE B 1 97 ? -3.58 14.953 8.07 1 98.31 97 PHE B C 1
ATOM 4425 O O . PHE B 1 97 ? -3.91 14.133 7.203 1 98.31 97 PHE B O 1
ATOM 4432 N N . ILE B 1 98 ? -2.863 14.586 9.094 1 98.62 98 ILE B N 1
ATOM 4433 C CA . ILE B 1 98 ? -2.338 13.234 9.281 1 98.62 98 ILE B CA 1
ATOM 4434 C C . ILE B 1 98 ? -3.492 12.242 9.359 1 98.62 98 ILE B C 1
ATOM 4436 O O . ILE B 1 98 ? -3.461 11.195 8.703 1 98.62 98 ILE B O 1
ATOM 4440 N N . SER B 1 99 ? -4.516 12.602 10.078 1 98.19 99 SER B N 1
ATOM 4441 C CA . SER B 1 99 ? -5.672 11.727 10.242 1 98.19 99 SER B CA 1
ATOM 4442 C C . SER B 1 99 ? -6.344 11.438 8.906 1 98.19 99 SER B C 1
ATOM 4444 O O . SER B 1 99 ? -6.652 10.281 8.594 1 98.19 99 SER B O 1
ATOM 4446 N N . LEU B 1 100 ? -6.512 12.453 8.125 1 98.62 100 LEU B N 1
ATOM 4447 C CA . LEU B 1 100 ? -7.238 12.32 6.867 1 98.62 100 LEU B CA 1
ATOM 4448 C C . LEU B 1 100 ? -6.387 11.617 5.82 1 98.62 100 LEU B C 1
ATOM 4450 O O . LEU B 1 100 ? -6.906 10.867 4.988 1 98.62 100 LEU B O 1
ATOM 4454 N N . VAL B 1 101 ? -5.102 11.852 5.852 1 98.88 101 VAL B N 1
ATOM 4455 C CA . VAL B 1 101 ? -4.207 11.148 4.941 1 98.88 101 VAL B CA 1
ATOM 4456 C C . VAL B 1 101 ? -4.16 9.664 5.305 1 98.88 101 VAL B C 1
ATOM 4458 O O . VAL B 1 101 ? -4.141 8.805 4.422 1 98.88 101 VAL B O 1
ATOM 4461 N N . ASN B 1 102 ? -4.168 9.383 6.609 1 98.81 102 ASN B N 1
ATOM 4462 C CA . ASN B 1 102 ? -4.301 7.996 7.055 1 98.81 102 ASN B CA 1
ATOM 4463 C C . ASN B 1 102 ? -5.562 7.344 6.496 1 98.81 102 ASN B C 1
ATOM 4465 O O . ASN B 1 102 ? -5.535 6.184 6.086 1 98.81 102 ASN B O 1
ATOM 4469 N N . MET B 1 103 ? -6.598 8.086 6.441 1 98.81 103 MET B N 1
ATOM 4470 C CA . MET B 1 103 ? -7.867 7.582 5.93 1 98.81 103 MET B CA 1
ATOM 4471 C C . MET B 1 103 ? -7.77 7.27 4.441 1 98.81 103 MET B C 1
ATOM 4473 O O . MET B 1 103 ? -8.25 6.23 3.988 1 98.81 103 MET B O 1
ATOM 4477 N N . ILE B 1 104 ? -7.164 8.133 3.707 1 98.75 104 ILE B N 1
ATOM 4478 C CA . ILE B 1 104 ? -7.004 7.918 2.273 1 98.75 104 ILE B CA 1
ATOM 4479 C C . ILE B 1 104 ? -6.18 6.656 2.031 1 98.75 104 ILE B C 1
ATOM 4481 O O . ILE B 1 104 ? -6.527 5.832 1.181 1 98.75 104 ILE B O 1
ATOM 4485 N N . TYR B 1 105 ? -5.129 6.516 2.809 1 98.69 105 TYR B N 1
ATOM 4486 C CA . TYR B 1 105 ? -4.301 5.32 2.695 1 98.69 105 TYR B CA 1
ATOM 4487 C C . TYR B 1 105 ? -5.113 4.062 2.996 1 98.69 105 TYR B C 1
ATOM 4489 O O . TYR B 1 105 ? -5.012 3.066 2.275 1 98.69 105 TYR B O 1
ATOM 4497 N N . LEU B 1 106 ? -5.879 4.117 4.066 1 98.69 106 LEU B N 1
ATOM 4498 C CA . LEU B 1 106 ? -6.727 2.979 4.395 1 98.69 106 LEU B CA 1
ATOM 4499 C C . LEU B 1 106 ? -7.734 2.709 3.281 1 98.69 106 LEU B C 1
ATOM 4501 O O . LEU B 1 106 ? -8.062 1.554 3.004 1 98.69 106 LEU B O 1
ATOM 4505 N N . GLY B 1 107 ? -8.242 3.764 2.656 1 98.25 107 GLY B N 1
ATOM 4506 C CA . GLY B 1 107 ? -9.094 3.594 1.492 1 98.25 107 GLY B CA 1
ATOM 4507 C C . GLY B 1 107 ? -8.43 2.812 0.374 1 98.25 107 GLY B C 1
ATOM 4508 O O . GLY B 1 107 ? -9.062 1.949 -0.243 1 98.25 107 GLY B O 1
ATOM 4509 N N . MET B 1 108 ? -7.184 3.066 0.172 1 96.56 108 MET B N 1
ATOM 4510 C CA . MET B 1 108 ? -6.414 2.348 -0.841 1 96.56 108 MET B CA 1
ATOM 4511 C C . MET B 1 108 ? -6.301 0.868 -0.493 1 96.56 108 MET B C 1
ATOM 4513 O O . MET B 1 108 ? -6.402 0.01 -1.371 1 96.56 108 MET B O 1
ATOM 4517 N N . LEU B 1 109 ? -6.152 0.601 0.772 1 96.94 109 LEU B N 1
ATOM 4518 C CA . LEU B 1 109 ? -5.965 -0.777 1.213 1 96.94 109 LEU B CA 1
ATOM 4519 C C . LEU B 1 109 ? -7.281 -1.55 1.157 1 96.94 109 LEU B C 1
ATOM 4521 O O . LEU B 1 109 ? -7.281 -2.781 1.185 1 96.94 109 LEU B O 1
ATOM 4525 N N . THR B 1 110 ? -8.414 -0.865 1.119 1 96.56 110 THR B N 1
ATOM 4526 C CA . THR B 1 110 ? -9.688 -1.541 1.341 1 96.56 110 THR B CA 1
ATOM 4527 C C . THR B 1 110 ? -10.578 -1.435 0.106 1 96.56 110 THR B C 1
ATOM 4529 O O . THR B 1 110 ? -11.766 -1.748 0.164 1 96.56 110 THR B O 1
ATOM 4532 N N . ASP B 1 111 ? -10.047 -1 -0.99 1 92.5 111 ASP B N 1
ATOM 4533 C CA . ASP B 1 111 ? -10.844 -0.832 -2.205 1 92.5 111 ASP B CA 1
ATOM 4534 C C . ASP B 1 111 ? -12.078 0.02 -1.94 1 92.5 111 ASP B C 1
ATOM 4536 O O . ASP B 1 111 ? -13.195 -0.374 -2.285 1 92.5 111 ASP B O 1
ATOM 4540 N N . ARG B 1 112 ? -11.906 1.081 -1.221 1 97.12 112 ARG B N 1
ATOM 4541 C CA . ARG B 1 112 ? -12.969 2.033 -0.906 1 97.12 112 ARG B CA 1
ATOM 4542 C C . ARG B 1 112 ? -12.602 3.438 -1.375 1 97.12 112 ARG B C 1
ATOM 4544 O O . ARG B 1 112 ? -11.445 3.857 -1.25 1 97.12 112 ARG B O 1
ATOM 4551 N N . VAL B 1 113 ? -13.562 4.129 -1.891 1 98.31 113 VAL B N 1
ATOM 4552 C CA . VAL B 1 113 ? -13.375 5.504 -2.336 1 98.31 113 VAL B CA 1
ATOM 4553 C C . VAL B 1 113 ? -13.391 6.445 -1.133 1 98.31 113 VAL B C 1
ATOM 4555 O O . VAL B 1 113 ? -14.398 6.527 -0.419 1 98.31 113 VAL B O 1
ATOM 4558 N N . PRO B 1 114 ? -12.336 7.133 -0.908 1 98.69 114 PRO B N 1
ATOM 4559 C CA . PRO B 1 114 ? -12.352 8.102 0.191 1 98.69 114 PRO B CA 1
ATOM 4560 C C . PRO B 1 114 ? -13.289 9.281 -0.076 1 98.69 114 PRO B C 1
ATOM 4562 O O . PRO B 1 114 ? -13.297 9.82 -1.184 1 98.69 114 PRO B O 1
ATOM 4565 N N . ILE B 1 115 ? -14.047 9.594 0.861 1 98.75 115 ILE B N 1
ATOM 4566 C CA . ILE B 1 115 ? -14.781 10.852 0.922 1 98.75 115 ILE B CA 1
ATOM 4567 C C . ILE B 1 115 ? -14.203 11.734 2.025 1 98.75 115 ILE B C 1
ATOM 4569 O O . ILE B 1 115 ? -14.484 11.523 3.207 1 98.75 115 ILE B O 1
ATOM 4573 N N . VAL B 1 116 ? -13.5 12.688 1.635 1 98.5 116 VAL B N 1
ATOM 4574 C CA . VAL B 1 116 ? -12.695 13.461 2.576 1 98.5 116 VAL B CA 1
ATOM 4575 C C . VAL B 1 116 ? -13.523 14.633 3.119 1 98.5 116 VAL B C 1
ATOM 4577 O O . VAL B 1 116 ? -14.109 15.398 2.35 1 98.5 116 VAL B O 1
ATOM 4580 N N . PRO B 1 117 ? -13.609 14.75 4.402 1 97.75 117 PRO B N 1
ATOM 4581 C CA . PRO B 1 117 ? -14.242 15.93 4.992 1 97.75 117 PRO B CA 1
ATOM 4582 C C . PRO B 1 117 ? -13.359 17.172 4.906 1 97.75 117 PRO B C 1
ATOM 4584 O O . PRO B 1 117 ? -12.172 17.078 4.574 1 97.75 117 PRO B O 1
ATOM 4587 N N . PRO B 1 118 ? -13.984 18.297 5.129 1 97.31 118 PRO B N 1
ATOM 4588 C CA . PRO B 1 118 ? -13.148 19.5 5.254 1 97.31 118 PRO B CA 1
ATOM 4589 C C . PRO B 1 118 ? -12.344 19.516 6.555 1 97.31 118 PRO B C 1
ATOM 4591 O O . PRO B 1 118 ? -12.539 18.672 7.422 1 97.31 118 PRO B O 1
ATOM 4594 N N . PHE B 1 119 ? -11.398 20.391 6.605 1 97.06 119 PHE B N 1
ATOM 4595 C CA . PHE B 1 119 ? -10.836 20.75 7.902 1 97.06 119 PHE B CA 1
ATOM 4596 C C . PHE B 1 119 ? -11.812 21.609 8.703 1 97.06 119 PHE B C 1
ATOM 4598 O O . PHE B 1 119 ? -12.5 22.469 8.148 1 97.06 119 PHE B O 1
ATOM 4605 N N . ALA B 1 120 ? -11.859 21.281 9.977 1 96.06 120 ALA B N 1
ATOM 4606 C CA . ALA B 1 120 ? -12.812 21.984 10.836 1 96.06 120 ALA B CA 1
ATOM 4607 C C . ALA B 1 120 ? -12.141 22.484 12.109 1 96.06 120 ALA B C 1
ATOM 4609 O O . ALA B 1 120 ? -11.203 21.859 12.617 1 96.06 120 ALA B O 1
ATOM 4610 N N . PRO B 1 121 ? -12.695 23.609 12.594 1 94.44 121 PRO B N 1
ATOM 4611 C CA . PRO B 1 121 ? -12.102 24.203 13.789 1 94.44 121 PRO B CA 1
ATOM 4612 C C . PRO B 1 121 ? -12.148 23.281 15 1 94.44 121 PRO B C 1
ATOM 4614 O O . PRO B 1 121 ? -13.172 22.625 15.234 1 94.44 121 PRO B O 1
ATOM 4617 N N . ASP B 1 122 ? -11.031 23.281 15.594 1 90.81 122 ASP B N 1
ATOM 4618 C CA . ASP B 1 122 ? -10.836 22.609 16.875 1 90.81 122 ASP B CA 1
ATOM 4619 C C . ASP B 1 122 ? -9.711 23.266 17.672 1 90.81 122 ASP B C 1
ATOM 4621 O O . ASP B 1 122 ? -9.359 24.422 17.422 1 90.81 122 ASP B O 1
ATOM 4625 N N . HIS B 1 123 ? -9.062 22.891 18.672 1 81.69 123 HIS B N 1
ATOM 4626 C CA . HIS B 1 123 ? -8.047 23.312 19.641 1 81.69 123 HIS B CA 1
ATOM 4627 C C . HIS B 1 123 ? -7.445 24.656 19.25 1 81.69 123 HIS B C 1
ATOM 4629 O O . HIS B 1 123 ? -7.34 25.547 20.078 1 81.69 123 HIS B O 1
ATOM 4635 N N . HIS B 1 124 ? -6.965 24.906 17.922 1 81.81 124 HIS B N 1
ATOM 4636 C CA . HIS B 1 124 ? -6.148 26.062 17.562 1 81.81 124 HIS B CA 1
ATOM 4637 C C . HIS B 1 124 ? -6.887 26.984 16.609 1 81.81 124 HIS B C 1
ATOM 4639 O O . HIS B 1 124 ? -6.367 28.031 16.219 1 81.81 124 HIS B O 1
ATOM 4645 N N . ILE B 1 125 ? -7.988 26.656 16.203 1 90.5 125 ILE B N 1
ATOM 4646 C CA . ILE B 1 125 ? -8.812 27.438 15.281 1 90.5 125 ILE B CA 1
ATOM 4647 C C . ILE B 1 125 ? -10.195 27.656 15.891 1 90.5 125 ILE B C 1
ATOM 4649 O O . ILE B 1 125 ? -10.844 26.703 16.344 1 90.5 125 ILE B O 1
ATOM 4653 N N . THR B 1 126 ? -10.555 28.875 15.953 1 91.69 126 THR B N 1
ATOM 4654 C CA . THR B 1 126 ? -11.828 29.203 16.578 1 91.69 126 THR B CA 1
ATOM 4655 C C . THR B 1 126 ? -12.992 28.75 15.703 1 91.69 126 THR B C 1
ATOM 4657 O O . THR B 1 126 ? -12.859 28.672 14.477 1 91.69 126 THR B O 1
ATOM 4660 N N . ARG B 1 127 ? -14.086 28.484 16.297 1 91.75 127 ARG B N 1
ATOM 4661 C CA . ARG B 1 127 ? -15.281 28.016 15.602 1 91.75 127 ARG B CA 1
ATOM 4662 C C . ARG B 1 127 ? -15.734 29.016 14.539 1 91.75 127 ARG B C 1
ATOM 4664 O O . ARG B 1 127 ? -16.25 28.609 13.492 1 91.75 127 ARG B O 1
ATOM 4671 N N . GLU B 1 128 ? -15.484 30.234 14.773 1 90.62 128 GLU B N 1
ATOM 4672 C CA . GLU B 1 128 ? -15.93 31.312 13.891 1 90.62 128 GLU B CA 1
ATOM 4673 C C . GLU B 1 128 ? -15.172 31.281 12.57 1 90.62 128 GLU B C 1
ATOM 4675 O O . GLU B 1 128 ? -15.641 31.844 11.57 1 90.62 128 GLU B O 1
ATOM 4680 N N . ALA B 1 129 ? -14.078 30.625 12.562 1 93.06 129 ALA B N 1
ATOM 4681 C CA . ALA B 1 129 ? -13.258 30.562 11.352 1 93.06 129 ALA B CA 1
ATOM 4682 C C . ALA B 1 129 ? -13.938 29.719 10.281 1 93.06 129 ALA B C 1
ATOM 4684 O O . ALA B 1 129 ? -13.578 29.797 9.102 1 93.06 129 ALA B O 1
ATOM 4685 N N . GLY B 1 130 ? -14.945 28.891 10.68 1 94.38 130 GLY B N 1
ATOM 4686 C CA . GLY B 1 130 ? -15.602 28.016 9.727 1 94.38 130 GLY B CA 1
ATOM 4687 C C . GLY B 1 130 ? -14.711 26.875 9.25 1 94.38 130 GLY B C 1
ATOM 4688 O O . GLY B 1 130 ? -13.672 26.609 9.844 1 94.38 130 GLY B O 1
ATOM 4689 N N . ILE B 1 131 ? -15.172 26.203 8.195 1 95.5 131 ILE B N 1
ATOM 4690 C CA . ILE B 1 131 ? -14.445 25.062 7.637 1 95.5 131 ILE B CA 1
ATOM 4691 C C . ILE B 1 131 ? -13.625 25.516 6.43 1 95.5 131 ILE B C 1
ATOM 4693 O O . ILE B 1 131 ? -13.875 26.594 5.871 1 95.5 131 ILE B O 1
ATOM 4697 N N . ILE B 1 132 ? -12.656 24.797 6.078 1 96.44 132 ILE B N 1
ATOM 4698 C CA . ILE B 1 132 ? -11.93 24.922 4.82 1 96.44 132 ILE B CA 1
ATOM 4699 C C . ILE B 1 132 ? -11.797 23.547 4.16 1 96.44 132 ILE B C 1
ATOM 4701 O O . ILE B 1 132 ? -11.445 22.562 4.82 1 96.44 132 ILE B O 1
ATOM 4705 N N . THR B 1 133 ? -12.172 23.484 2.906 1 96.81 133 THR B N 1
ATOM 4706 C CA . THR B 1 133 ? -12.25 22.172 2.279 1 96.81 133 THR B CA 1
ATOM 4707 C C . THR B 1 133 ? -10.852 21.641 1.954 1 96.81 133 THR B C 1
ATOM 4709 O O . THR B 1 133 ? -9.906 22.422 1.834 1 96.81 133 THR B O 1
ATOM 4712 N N . PHE B 1 134 ? -10.766 20.391 1.873 1 97.81 134 PHE B N 1
ATOM 4713 C CA . PHE B 1 134 ? -9.516 19.719 1.535 1 97.81 134 PHE B CA 1
ATOM 4714 C C . PHE B 1 134 ? -9 20.188 0.182 1 97.81 134 PHE B C 1
ATOM 4716 O O . PHE B 1 134 ? -7.812 20.484 0.035 1 97.81 134 PHE B O 1
ATOM 4723 N N . GLY B 1 135 ? -9.875 20.406 -0.763 1 96.75 135 GLY B N 1
ATOM 4724 C CA . GLY B 1 135 ? -9.531 20.797 -2.121 1 96.75 135 GLY B CA 1
ATOM 4725 C C . GLY B 1 135 ? -9.203 22.266 -2.248 1 96.75 135 GLY B C 1
ATOM 4726 O O . GLY B 1 135 ? -8.633 22.703 -3.256 1 96.75 135 GLY B O 1
ATOM 4727 N N . GLU B 1 136 ? -9.578 23.031 -1.316 1 96.12 136 GLU B N 1
ATOM 4728 C CA . GLU B 1 136 ? -9.148 24.422 -1.307 1 96.12 136 GLU B CA 1
ATOM 4729 C C . GLU B 1 136 ? -7.676 24.547 -0.944 1 96.12 136 GLU B C 1
ATOM 4731 O O . GLU B 1 136 ? -7.02 25.531 -1.312 1 96.12 136 GLU B O 1
ATOM 4736 N N . ILE B 1 137 ? -7.199 23.578 -0.278 1 98.25 137 ILE B N 1
ATOM 4737 C CA . ILE B 1 137 ? -5.812 23.625 0.182 1 98.25 137 ILE B CA 1
ATOM 4738 C C . ILE B 1 137 ? -4.93 22.812 -0.762 1 98.25 137 ILE B C 1
ATOM 4740 O O . ILE B 1 137 ? -3.854 23.266 -1.156 1 98.25 137 ILE B O 1
ATOM 4744 N N . PHE B 1 138 ? -5.402 21.625 -1.127 1 98.62 138 PHE B N 1
ATOM 4745 C CA . PHE B 1 138 ? -4.559 20.703 -1.868 1 98.62 138 PHE B CA 1
ATOM 4746 C C . PHE B 1 138 ? -5.105 20.469 -3.273 1 98.62 138 PHE B C 1
ATOM 4748 O O . PHE B 1 138 ? -6.32 20.484 -3.482 1 98.62 138 PHE B O 1
ATOM 4755 N N . ASN B 1 139 ? -4.258 20.25 -4.199 1 97.88 139 ASN B N 1
ATOM 4756 C CA . ASN B 1 139 ? -4.605 19.938 -5.582 1 97.88 139 ASN B CA 1
ATOM 4757 C C . ASN B 1 139 ? -5.094 18.5 -5.723 1 97.88 139 ASN B C 1
ATOM 4759 O O . ASN B 1 139 ? -4.297 17.594 -5.977 1 97.88 139 ASN B O 1
ATOM 4763 N N . LEU B 1 140 ? -6.367 18.328 -5.688 1 96.5 140 LEU B N 1
ATOM 4764 C CA . LEU B 1 140 ? -6.945 16.984 -5.691 1 96.5 140 LEU B CA 1
ATOM 4765 C C . LEU B 1 140 ? -6.863 16.359 -7.078 1 96.5 140 LEU B C 1
ATOM 4767 O O . LEU B 1 140 ? -6.812 15.141 -7.211 1 96.5 140 LEU B O 1
ATOM 4771 N N . THR B 1 141 ? -6.887 17.188 -8.102 1 94.5 141 THR B N 1
ATOM 4772 C CA . THR B 1 141 ? -6.699 16.656 -9.453 1 94.5 141 THR B CA 1
ATOM 4773 C C . THR B 1 141 ? -5.352 15.953 -9.578 1 94.5 141 THR B C 1
ATOM 4775 O O . THR B 1 141 ? -5.277 14.828 -10.078 1 94.5 141 THR B O 1
ATOM 4778 N N . HIS B 1 142 ? -4.383 16.641 -9.07 1 95.31 142 HIS B N 1
ATOM 4779 C CA . HIS B 1 142 ? -3.045 16.062 -9.078 1 95.31 142 HIS B CA 1
ATOM 4780 C C . HIS B 1 142 ? -2.998 14.781 -8.25 1 95.31 142 HIS B C 1
ATOM 4782 O O . HIS B 1 142 ? -2.434 13.773 -8.695 1 95.31 142 HIS B O 1
ATOM 4788 N N . LEU B 1 143 ? -3.574 14.82 -7.098 1 96.81 143 LEU B N 1
ATOM 4789 C CA . LEU B 1 143 ? -3.521 13.664 -6.211 1 96.81 143 LEU B CA 1
ATOM 4790 C C . LEU B 1 143 ? -4.211 12.461 -6.844 1 96.81 143 LEU B C 1
ATOM 4792 O O . LEU B 1 143 ? -3.66 11.359 -6.848 1 96.81 143 LEU B O 1
ATOM 4796 N N . ARG B 1 144 ? -5.398 12.648 -7.402 1 95.81 144 ARG B N 1
ATOM 4797 C CA . ARG B 1 144 ? -6.145 11.586 -8.07 1 95.81 144 ARG B CA 1
ATOM 4798 C C . ARG B 1 144 ? -5.332 10.977 -9.203 1 95.81 144 ARG B C 1
ATOM 4800 O O . ARG B 1 144 ? -5.262 9.75 -9.336 1 95.81 144 ARG B O 1
ATOM 4807 N N . ALA B 1 145 ? -4.762 11.805 -9.93 1 92.06 145 ALA B N 1
ATOM 4808 C CA . ALA B 1 145 ? -3.986 11.352 -11.078 1 92.06 145 ALA B CA 1
ATOM 4809 C C . ALA B 1 145 ? -2.758 10.562 -10.641 1 92.06 145 ALA B C 1
ATOM 4811 O O . ALA B 1 145 ? -2.41 9.555 -11.25 1 92.06 145 ALA B O 1
ATOM 4812 N N . THR B 1 146 ? -2.158 11.062 -9.633 1 92.44 146 THR B N 1
ATOM 4813 C CA . THR B 1 146 ? -0.936 10.438 -9.141 1 92.44 146 THR B CA 1
ATOM 4814 C C . THR B 1 146 ? -1.237 9.078 -8.516 1 92.44 146 THR B C 1
ATOM 4816 O O . THR B 1 146 ? -0.54 8.102 -8.781 1 92.44 146 THR B O 1
ATOM 4819 N N . LEU B 1 147 ? -2.316 9.062 -7.758 1 92.75 147 LEU B N 1
ATOM 4820 C CA . LEU B 1 147 ? -2.656 7.824 -7.059 1 92.75 147 LEU B CA 1
ATOM 4821 C C . LEU B 1 147 ? -3.488 6.906 -7.949 1 92.75 147 LEU B C 1
ATOM 4823 O O . LEU B 1 147 ? -3.629 5.715 -7.664 1 92.75 147 LEU B O 1
ATOM 4827 N N . ARG B 1 148 ? -4.211 7.48 -8.891 1 89.62 148 ARG B N 1
ATOM 4828 C CA . ARG B 1 148 ? -5.117 6.789 -9.805 1 89.62 148 ARG B CA 1
ATOM 4829 C C . ARG B 1 148 ? -6.301 6.191 -9.047 1 89.62 148 ARG B C 1
ATOM 4831 O O . ARG B 1 148 ? -6.691 5.051 -9.297 1 89.62 148 ARG B O 1
ATOM 4838 N N . ILE B 1 149 ? -6.664 6.859 -8.133 1 93.12 149 ILE B N 1
ATOM 4839 C CA . ILE B 1 149 ? -7.871 6.484 -7.414 1 93.12 149 ILE B CA 1
ATOM 4840 C C . ILE B 1 149 ? -8.805 7.688 -7.297 1 93.12 149 ILE B C 1
ATOM 4842 O O . ILE B 1 149 ? -8.352 8.836 -7.305 1 93.12 149 ILE B O 1
ATOM 4846 N N . PRO B 1 150 ? -10.039 7.367 -7.207 1 95.88 150 PRO B N 1
ATOM 4847 C CA . PRO B 1 150 ? -10.961 8.461 -6.918 1 95.88 150 PRO B CA 1
ATOM 4848 C C . PRO B 1 150 ? -10.859 8.961 -5.48 1 95.88 150 PRO B C 1
ATOM 4850 O O . PRO B 1 150 ? -10.617 8.172 -4.562 1 95.88 150 PRO B O 1
ATOM 4853 N N . ILE B 1 151 ? -10.891 10.164 -5.332 1 98.06 151 ILE B N 1
ATOM 4854 C CA . ILE B 1 151 ? -10.977 10.828 -4.035 1 98.06 151 ILE B CA 1
ATOM 4855 C C . ILE B 1 151 ? -12.078 11.891 -4.078 1 98.06 151 ILE B C 1
ATOM 4857 O O . ILE B 1 151 ? -12.008 12.836 -4.875 1 98.06 151 ILE B O 1
ATOM 4861 N N . LEU B 1 152 ? -13.039 11.703 -3.266 1 98.38 152 LEU B N 1
ATOM 4862 C CA . LEU B 1 152 ? -14.164 12.633 -3.18 1 98.38 152 LEU B CA 1
ATOM 4863 C C . LEU B 1 152 ? -14.023 13.539 -1.964 1 98.38 152 LEU B C 1
ATOM 4865 O O . LEU B 1 152 ? -13.352 13.188 -0.992 1 98.38 152 LEU B O 1
ATOM 4869 N N . GLU B 1 153 ? -14.617 14.656 -2.082 1 97.88 153 GLU B N 1
ATOM 4870 C CA . GLU B 1 153 ? -14.945 15.461 -0.906 1 97.88 153 GLU B CA 1
ATOM 4871 C C . GLU B 1 153 ? -16.406 15.312 -0.526 1 97.88 153 GLU B C 1
ATOM 4873 O O . GLU B 1 153 ? -17.25 15.039 -1.383 1 97.88 153 GLU B O 1
ATOM 4878 N N . TRP B 1 154 ? -16.672 15.5 0.684 1 97.31 154 TRP B N 1
ATOM 4879 C CA . TRP B 1 154 ? -18.062 15.391 1.122 1 97.31 154 TRP B CA 1
ATOM 4880 C C . TRP B 1 154 ? -18.969 16.312 0.31 1 97.31 154 TRP B C 1
ATOM 4882 O O . TRP B 1 154 ? -20.125 15.977 0.04 1 97.31 154 TRP B O 1
ATOM 4892 N N . ARG B 1 155 ? -18.516 17.406 -0.147 1 95.56 155 ARG B N 1
ATOM 4893 C CA . ARG B 1 155 ? -19.328 18.359 -0.918 1 95.56 155 ARG B CA 1
ATOM 4894 C C . ARG B 1 155 ? -19.641 17.797 -2.305 1 95.56 155 ARG B C 1
ATOM 4896 O O . ARG B 1 155 ? -20.5 18.328 -3.01 1 95.56 155 ARG B O 1
ATOM 4903 N N . ASP B 1 156 ? -18.844 16.797 -2.715 1 96.5 156 ASP B N 1
ATOM 4904 C CA . ASP B 1 156 ? -19.156 16.125 -3.971 1 96.5 156 ASP B CA 1
ATOM 4905 C C . ASP B 1 156 ? -20.359 15.203 -3.816 1 96.5 156 ASP B C 1
ATOM 4907 O O . ASP B 1 156 ? -20.969 14.805 -4.809 1 96.5 156 ASP B O 1
ATOM 4911 N N . VAL B 1 157 ? -20.719 14.852 -2.613 1 97.88 157 VAL B N 1
ATOM 4912 C CA . VAL B 1 157 ? -21.703 13.812 -2.344 1 97.88 157 VAL B CA 1
ATOM 4913 C C . VAL B 1 157 ? -22.984 14.438 -1.788 1 97.88 157 VAL B C 1
ATOM 4915 O O . VAL B 1 157 ? -24.094 14.07 -2.193 1 97.88 157 VAL B O 1
ATOM 4918 N N . LYS B 1 158 ? -22.797 15.367 -0.92 1 96.94 158 LYS B N 1
ATOM 4919 C CA . LYS B 1 158 ? -23.906 15.961 -0.183 1 96.94 158 LYS B CA 1
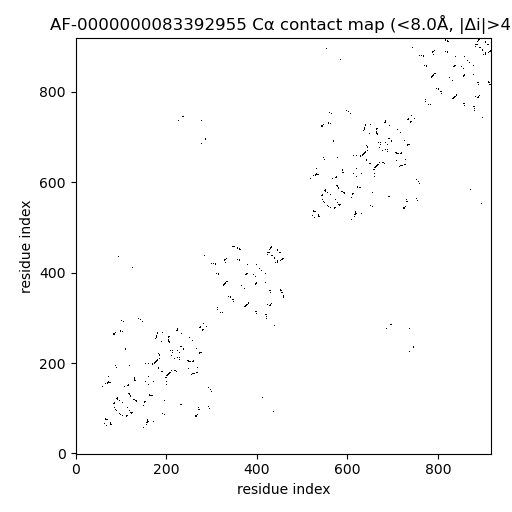ATOM 4920 C C . LYS B 1 158 ? -23.922 17.484 -0.35 1 96.94 158 LYS B C 1
ATOM 4922 O O . LYS B 1 158 ? -22.859 18.125 -0.372 1 96.94 158 LYS B O 1
ATOM 4927 N N . ASP B 1 159 ? -25.172 17.984 -0.409 1 95.25 159 ASP B N 1
ATOM 4928 C CA . ASP B 1 159 ? -25.344 19.438 -0.45 1 95.25 159 ASP B CA 1
ATOM 4929 C C . ASP B 1 159 ? -25.031 20.062 0.908 1 95.25 159 ASP B C 1
ATOM 4931 O O . ASP B 1 159 ? -25.844 19.984 1.835 1 95.25 159 ASP B O 1
ATOM 4935 N N . LEU B 1 160 ? -23.859 20.672 1.002 1 95.88 160 LEU B N 1
ATOM 4936 C CA . LEU B 1 160 ? -23.344 21.219 2.25 1 95.88 160 LEU B CA 1
ATOM 4937 C C . LEU B 1 160 ? -23.062 22.719 2.105 1 95.88 160 LEU B C 1
ATOM 4939 O O . LEU B 1 160 ? -22.828 23.203 0.997 1 95.88 160 LEU B O 1
ATOM 4943 N N . PRO B 1 161 ? -23.109 23.391 3.225 1 93.5 161 PRO B N 1
ATOM 4944 C CA . PRO B 1 161 ? -22.688 24.797 3.148 1 93.5 161 PRO B CA 1
ATOM 4945 C C . PRO B 1 161 ? -21.25 24.953 2.65 1 93.5 161 PRO B C 1
ATOM 4947 O O . PRO B 1 161 ? -20.391 24.141 2.973 1 93.5 161 PRO B O 1
ATOM 4950 N N . SER B 1 162 ? -21.094 25.938 1.902 1 91.38 162 SER B N 1
ATOM 4951 C CA . SER B 1 162 ? -19.75 26.234 1.414 1 91.38 162 SER B CA 1
ATOM 4952 C C . SER B 1 162 ? -18.859 26.766 2.531 1 91.38 162 SER B C 1
ATOM 4954 O O . SER B 1 162 ? -19.344 27.109 3.609 1 91.38 162 SER B O 1
ATOM 4956 N N . SER B 1 163 ? -17.625 26.844 2.311 1 89.81 163 SER B N 1
ATOM 4957 C CA . SER B 1 163 ? -16.656 27.344 3.275 1 89.81 163 SER B CA 1
ATOM 4958 C C . SER B 1 163 ? -16.859 28.828 3.539 1 89.81 163 SER B C 1
ATOM 4960 O O . SER B 1 163 ? -16.391 29.359 4.547 1 89.81 163 SER B O 1
ATOM 4962 N N . SER B 1 164 ? -17.547 29.469 2.652 1 87.94 164 SER B N 1
ATOM 4963 C CA . SER B 1 164 ? -17.797 30.906 2.793 1 87.94 164 SER B CA 1
ATOM 4964 C C . SER B 1 164 ? -19.156 31.172 3.434 1 87.94 164 SER B C 1
ATOM 4966 O O . SER B 1 164 ? -19.547 32.312 3.631 1 87.94 164 SER B O 1
ATOM 4968 N N . ALA B 1 165 ? -19.75 30.094 3.785 1 89.38 165 ALA B N 1
ATOM 4969 C CA . ALA B 1 165 ? -21.094 30.25 4.344 1 89.38 165 ALA B CA 1
ATOM 4970 C C . ALA B 1 165 ? -21.031 30.875 5.734 1 89.38 165 ALA B C 1
ATOM 4972 O O . ALA B 1 165 ? -20.109 30.609 6.504 1 89.38 165 ALA B O 1
ATOM 4973 N N . LEU B 1 166 ? -22.047 31.609 6.066 1 86.25 166 LEU B N 1
ATOM 4974 C CA . LEU B 1 166 ? -22.156 32.25 7.375 1 86.25 166 LEU B CA 1
ATOM 4975 C C . LEU B 1 166 ? -22.406 31.203 8.469 1 86.25 166 LEU B C 1
ATOM 4977 O O . LEU B 1 166 ? -21.953 31.359 9.602 1 86.25 166 LEU B O 1
ATOM 4981 N N . GLN B 1 167 ? -23.109 30.234 8.102 1 89.62 167 GLN B N 1
ATOM 4982 C CA . GLN B 1 167 ? -23.406 29.141 9.016 1 89.62 167 GLN B CA 1
ATOM 4983 C C . GLN B 1 167 ? -22.922 27.812 8.453 1 89.62 167 GLN B C 1
ATOM 4985 O O . GLN B 1 167 ? -23.719 27 7.992 1 89.62 167 GLN B O 1
ATOM 4990 N N . PRO B 1 168 ? -21.719 27.547 8.68 1 92.25 168 PRO B N 1
ATOM 4991 C CA . PRO B 1 168 ? -21.156 26.375 8.016 1 92.25 168 PRO B CA 1
ATOM 4992 C C . PRO B 1 168 ? -21.5 25.078 8.734 1 92.25 168 PRO B C 1
ATOM 4994 O O . PRO B 1 168 ? -21.25 23.984 8.203 1 92.25 168 PRO B O 1
ATOM 4997 N N . TYR B 1 169 ? -22.172 25.188 9.953 1 90.81 169 TYR B N 1
ATOM 4998 C CA . TYR B 1 169 ? -22.422 24 10.742 1 90.81 169 TYR B CA 1
ATOM 4999 C C . TYR B 1 169 ? -23.891 23.609 10.703 1 90.81 169 TYR B C 1
ATOM 5001 O O . TYR B 1 169 ? -24.328 22.734 11.445 1 90.81 169 TYR B O 1
ATOM 5009 N N . ASP B 1 170 ? -24.656 24.312 9.898 1 82.81 170 ASP B N 1
ATOM 5010 C CA . ASP B 1 170 ? -26.094 24.062 9.828 1 82.81 170 ASP B CA 1
ATOM 5011 C C . ASP B 1 170 ? -26.453 23.234 8.594 1 82.81 170 ASP B C 1
ATOM 5013 O O . ASP B 1 170 ? -26.812 23.781 7.551 1 82.81 170 ASP B O 1
ATOM 5017 N N . ALA B 1 171 ? -26.312 21.969 8.797 1 76.25 171 ALA B N 1
ATOM 5018 C CA . ALA B 1 171 ? -26.719 21.094 7.703 1 76.25 171 ALA B CA 1
ATOM 5019 C C . ALA B 1 171 ? -28.234 20.938 7.652 1 76.25 171 ALA B C 1
ATOM 5021 O O . ALA B 1 171 ? -28.891 20.922 8.695 1 76.25 171 ALA B O 1
ATOM 5022 N N . VAL B 1 172 ? -28.656 20.891 6.512 1 73.75 172 VAL B N 1
ATOM 5023 C CA . VAL B 1 172 ? -30.094 20.828 6.293 1 73.75 172 VAL B CA 1
ATOM 5024 C C . VAL B 1 172 ? -30.641 19.5 6.793 1 73.75 172 VAL B C 1
ATOM 5026 O O . VAL B 1 172 ? -31.688 19.453 7.457 1 73.75 172 VAL B O 1
ATOM 5029 N N . GLU B 1 173 ? -30 18.469 6.465 1 90.12 173 GLU B N 1
ATOM 5030 C CA . GLU B 1 173 ? -30.422 17.125 6.832 1 90.12 173 GLU B CA 1
ATOM 5031 C C . GLU B 1 173 ? -29.344 16.406 7.645 1 90.12 173 GLU B C 1
ATOM 5033 O O . GLU B 1 173 ? -28.172 16.391 7.25 1 90.12 173 GLU B O 1
ATOM 5038 N N . VAL B 1 174 ? -29.781 15.875 8.781 1 94.94 174 VAL B N 1
ATOM 5039 C CA . VAL B 1 174 ? -28.906 15.078 9.617 1 94.94 174 VAL B CA 1
ATOM 5040 C C . VAL B 1 174 ? -29.188 13.594 9.422 1 94.94 174 VAL B C 1
ATOM 5042 O O . VAL B 1 174 ? -30.328 13.141 9.633 1 94.94 174 VAL B O 1
ATOM 5045 N N . GLU B 1 175 ? -28.25 12.859 9 1 96.69 175 GLU B N 1
ATOM 5046 C CA . GLU B 1 175 ? -28.438 11.453 8.672 1 96.69 175 GLU B CA 1
ATOM 5047 C C . GLU B 1 175 ? -27.766 10.547 9.703 1 96.69 175 GLU B C 1
ATOM 5049 O O . GLU B 1 175 ? -26.672 10.844 10.172 1 96.69 175 GLU B O 1
ATOM 5054 N N . ASP B 1 176 ? -28.469 9.438 9.992 1 97.75 176 ASP B N 1
ATOM 5055 C CA . ASP B 1 176 ? -27.953 8.43 10.906 1 97.75 176 ASP B CA 1
ATOM 5056 C C . ASP B 1 176 ? -26.922 7.543 10.219 1 97.75 176 ASP B C 1
ATOM 5058 O O . ASP B 1 176 ? -27.094 7.172 9.055 1 97.75 176 ASP B O 1
ATOM 5062 N N . ILE B 1 177 ? -25.859 7.203 10.977 1 97.44 177 ILE B N 1
ATOM 5063 C CA . ILE B 1 177 ? -24.859 6.289 10.414 1 97.44 177 ILE B CA 1
ATOM 5064 C C . ILE B 1 177 ? -24.125 5.566 11.547 1 97.44 177 ILE B C 1
ATOM 5066 O O . ILE B 1 177 ? -23.906 6.137 12.617 1 97.44 177 ILE B O 1
ATOM 5070 N N . GLY B 1 178 ? -23.844 4.301 11.375 1 97 178 GLY B N 1
ATOM 5071 C CA . GLY B 1 178 ? -22.969 3.566 12.273 1 97 178 GLY B CA 1
ATOM 5072 C C . GLY B 1 178 ? -21.516 3.584 11.828 1 97 178 GLY B C 1
ATOM 5073 O O . GLY B 1 178 ? -21.219 3.32 10.664 1 97 178 GLY B O 1
ATOM 5074 N N . CYS B 1 179 ? -20.578 3.947 12.773 1 97.31 179 CYS B N 1
ATOM 5075 C CA . CYS B 1 179 ? -19.156 4.082 12.453 1 97.31 179 CYS B CA 1
ATOM 5076 C C . CYS B 1 179 ? -18.312 3.24 13.398 1 97.31 179 CYS B C 1
ATOM 5078 O O . CYS B 1 179 ? -18.797 2.744 14.414 1 97.31 179 CYS B O 1
ATOM 5080 N N . TRP B 1 180 ? -17.109 3.059 13 1 96.75 180 TRP B N 1
ATOM 5081 C CA . TRP B 1 180 ? -16.078 2.447 13.844 1 96.75 180 TRP B CA 1
ATOM 5082 C C . TRP B 1 180 ? -15.406 3.492 14.719 1 96.75 180 TRP B C 1
ATOM 5084 O O . TRP B 1 180 ? -15.242 4.645 14.312 1 96.75 180 TRP B O 1
ATOM 5094 N N . SER B 1 181 ? -14.992 3.057 15.922 1 96.94 181 SER B N 1
ATOM 5095 C CA . SER B 1 181 ? -14.102 3.863 16.75 1 96.94 181 SER B CA 1
ATOM 5096 C C . SER B 1 181 ? -12.758 3.17 16.953 1 96.94 181 SER B C 1
ATOM 5098 O O . SER B 1 181 ? -12.711 1.985 17.297 1 96.94 181 SER B O 1
ATOM 5100 N N . THR B 1 182 ? -11.742 3.918 16.797 1 96.44 182 THR B N 1
ATOM 5101 C CA . THR B 1 182 ? -10.406 3.381 17.031 1 96.44 182 THR B CA 1
ATOM 5102 C C . THR B 1 182 ? -9.906 3.781 18.406 1 96.44 182 THR B C 1
ATOM 5104 O O . THR B 1 182 ? -8.719 3.615 18.719 1 96.44 182 THR B O 1
ATOM 5107 N N . ARG B 1 183 ? -10.742 4.277 19.203 1 95.06 183 ARG B N 1
ATOM 5108 C CA . ARG B 1 183 ? -10.359 4.656 20.562 1 95.06 183 ARG B CA 1
ATOM 5109 C C . ARG B 1 183 ? -9.953 3.434 21.391 1 95.06 183 ARG B C 1
ATOM 5111 O O . ARG B 1 183 ? -10.484 2.338 21.172 1 95.06 183 ARG B O 1
ATOM 5118 N N . GLN B 1 184 ? -9.07 3.721 22.297 1 93.94 184 GLN B N 1
ATOM 5119 C CA . GLN B 1 184 ? -8.547 2.633 23.125 1 93.94 184 GLN B CA 1
ATOM 5120 C C . GLN B 1 184 ? -9.633 2.041 24.016 1 93.94 184 GLN B C 1
ATOM 5122 O O . GLN B 1 184 ? -10.695 2.639 24.188 1 93.94 184 GLN B O 1
ATOM 5127 N N . GLU B 1 185 ? -9.352 0.975 24.594 1 90.5 185 GLU B N 1
ATOM 5128 C CA . GLU B 1 185 ? -10.328 0.163 25.328 1 90.5 185 GLU B CA 1
ATOM 5129 C C . GLU B 1 185 ? -10.844 0.896 26.562 1 90.5 185 GLU B C 1
ATOM 5131 O O . GLU B 1 185 ? -12.008 0.733 26.938 1 90.5 185 GLU B O 1
ATOM 5136 N N . SER B 1 186 ? -10.055 1.656 27.109 1 91.88 186 SER B N 1
ATOM 5137 C CA . SER B 1 186 ? -10.438 2.352 28.328 1 91.88 186 SER B CA 1
ATOM 5138 C C . SER B 1 186 ? -11.367 3.527 28.031 1 91.88 186 SER B C 1
ATOM 5140 O O . SER B 1 186 ? -12 4.07 28.938 1 91.88 186 SER B O 1
ATOM 5142 N N . SER B 1 187 ? -11.375 3.861 26.797 1 90.75 187 SER B N 1
ATOM 5143 C CA . SER B 1 187 ? -12.203 5.004 26.422 1 90.75 187 SER B CA 1
ATOM 5144 C C . SER B 1 187 ? -13.625 4.566 26.078 1 90.75 187 SER B C 1
ATOM 5146 O O . SER B 1 187 ? -13.82 3.688 25.234 1 90.75 187 SER B O 1
ATOM 5148 N N . ASN B 1 188 ? -14.578 5.215 26.656 1 89.62 188 ASN B N 1
ATOM 5149 C CA . ASN B 1 188 ? -15.969 4.871 26.391 1 89.62 188 ASN B CA 1
ATOM 5150 C C . ASN B 1 188 ? -16.672 5.953 25.562 1 89.62 188 ASN B C 1
ATOM 5152 O O . ASN B 1 188 ? -17.891 5.98 25.484 1 89.62 188 ASN B O 1
ATOM 5156 N N . SER B 1 189 ? -15.898 6.816 25.062 1 91.31 189 SER B N 1
ATOM 5157 C CA . SER B 1 189 ? -16.422 7.867 24.188 1 91.31 189 SER B CA 1
ATOM 5158 C C . SER B 1 189 ? -15.656 7.918 22.859 1 91.31 189 SER B C 1
ATOM 5160 O O . SER B 1 189 ? -14.5 7.496 22.797 1 91.31 189 SER B O 1
ATOM 5162 N N . ALA B 1 190 ? -16.359 8.438 21.859 1 91.69 190 ALA B N 1
ATOM 5163 C CA . ALA B 1 190 ? -15.703 8.664 20.578 1 91.69 190 ALA B CA 1
ATOM 5164 C C . ALA B 1 190 ? -14.891 9.961 20.609 1 91.69 190 ALA B C 1
ATOM 5166 O O . ALA B 1 190 ? -15.078 10.797 21.5 1 91.69 190 ALA B O 1
ATOM 5167 N N . THR B 1 191 ? -13.992 10.016 19.672 1 90.38 191 THR B N 1
ATOM 5168 C CA . THR B 1 191 ? -13.234 11.258 19.547 1 90.38 191 THR B CA 1
ATOM 5169 C C . THR B 1 191 ? -14.164 12.422 19.203 1 90.38 191 THR B C 1
ATOM 5171 O O . THR B 1 191 ? -14.992 12.312 18.297 1 90.38 191 THR B O 1
ATOM 5174 N N . PRO B 1 192 ? -14.016 13.43 19.953 1 84.38 192 PRO B N 1
ATOM 5175 C CA . PRO B 1 192 ? -14.867 14.594 19.672 1 84.38 192 PRO B CA 1
ATOM 5176 C C . PRO B 1 192 ? -14.539 15.25 18.328 1 84.38 192 PRO B C 1
ATOM 5178 O O . PRO B 1 192 ? -13.383 15.57 18.062 1 84.38 192 PRO B O 1
ATOM 5181 N N . ALA B 1 193 ? -15.461 15.367 17.469 1 90.31 193 ALA B N 1
ATOM 5182 C CA . ALA B 1 193 ? -15.359 16.047 16.188 1 90.31 193 ALA B CA 1
ATOM 5183 C C . ALA B 1 193 ? -16.656 16.781 15.844 1 90.31 193 ALA B C 1
ATOM 5185 O O . ALA B 1 193 ? -17.172 16.656 14.734 1 90.31 193 ALA B O 1
ATOM 5186 N N . GLU B 1 194 ? -17.047 17.562 16.781 1 89.88 194 GLU B N 1
ATOM 5187 C CA . GLU B 1 194 ? -18.375 18.156 16.703 1 89.88 194 GLU B CA 1
ATOM 5188 C C . GLU B 1 194 ? -18.531 19.047 15.477 1 89.88 194 GLU B C 1
ATOM 5190 O O . GLU B 1 194 ? -19.531 18.984 14.773 1 89.88 194 GLU B O 1
ATOM 5195 N N . THR B 1 195 ? -17.547 19.875 15.188 1 92.25 195 THR B N 1
ATOM 5196 C CA . THR B 1 195 ? -17.641 20.797 14.062 1 92.25 195 THR B CA 1
ATOM 5197 C C . THR B 1 195 ? -17.703 20.031 12.742 1 92.25 195 THR B C 1
ATOM 5199 O O . THR B 1 195 ? -18.438 20.422 11.828 1 92.25 195 THR B O 1
ATOM 5202 N N . HIS B 1 196 ? -17 18.891 12.672 1 92.5 196 HIS B N 1
ATOM 5203 C CA . HIS B 1 196 ? -17.109 18.047 11.492 1 92.5 196 HIS B CA 1
ATOM 5204 C C . HIS B 1 196 ? -18.516 17.469 11.344 1 92.5 196 HIS B C 1
ATOM 5206 O O . HIS B 1 196 ? -19.141 17.609 10.297 1 92.5 196 HIS B O 1
ATOM 5212 N N . ILE B 1 197 ? -18.953 16.906 12.406 1 93.31 197 ILE B N 1
ATOM 5213 C CA . ILE B 1 197 ? -20.203 16.156 12.43 1 93.31 197 ILE B CA 1
ATOM 5214 C C . ILE B 1 197 ? -21.375 17.078 12.125 1 93.31 197 ILE B C 1
ATOM 5216 O O . ILE B 1 197 ? -22.266 16.734 11.344 1 93.31 197 ILE B O 1
ATOM 5220 N N . ARG B 1 198 ? -21.312 18.234 12.672 1 93.75 198 ARG B N 1
ATOM 5221 C CA . ARG B 1 198 ? -22.375 19.203 12.438 1 93.75 198 ARG B CA 1
ATOM 5222 C C . ARG B 1 198 ? -22.344 19.734 11.008 1 93.75 198 ARG B C 1
ATOM 5224 O O . ARG B 1 198 ? -23.375 19.844 10.359 1 93.75 198 ARG B O 1
ATOM 5231 N N . HIS B 1 199 ? -21.188 20.031 10.539 1 95.81 199 HIS B N 1
ATOM 5232 C CA . HIS B 1 199 ? -21.078 20.516 9.164 1 95.81 199 HIS B CA 1
ATOM 5233 C C . HIS B 1 199 ? -21.609 19.484 8.18 1 95.81 199 HIS B C 1
ATOM 5235 O O . HIS B 1 199 ? -22.328 19.812 7.238 1 95.81 199 HIS B O 1
ATOM 5241 N N . LEU B 1 200 ? -21.281 18.203 8.406 1 96 200 LEU B N 1
ATOM 5242 C CA . LEU B 1 200 ? -21.625 17.125 7.473 1 96 200 LEU B CA 1
ATOM 5243 C C . LEU B 1 200 ? -23.078 16.719 7.617 1 96 200 LEU B C 1
ATOM 5245 O O . LEU B 1 200 ? -23.625 16.031 6.754 1 96 200 LEU B O 1
ATOM 5249 N N . GLY B 1 201 ? -23.641 17.172 8.711 1 95.25 201 GLY B N 1
ATOM 5250 C CA . GLY B 1 201 ? -25.016 16.75 8.961 1 95.25 201 GLY B CA 1
ATOM 5251 C C . GLY B 1 201 ? -25.156 15.25 9.117 1 95.25 201 GLY B C 1
ATOM 5252 O O . GLY B 1 201 ? -26 14.633 8.461 1 95.25 201 GLY B O 1
ATOM 5253 N N . ILE B 1 202 ? -24.328 14.68 9.961 1 95.94 202 ILE B N 1
ATOM 5254 C CA . ILE B 1 202 ? -24.406 13.25 10.242 1 95.94 202 ILE B CA 1
ATOM 5255 C C . ILE B 1 202 ? -24.531 13.031 11.75 1 95.94 202 ILE B C 1
ATOM 5257 O O . ILE B 1 202 ? -24.156 13.898 12.547 1 95.94 202 ILE B O 1
ATOM 5261 N N . ASP B 1 203 ? -25.125 11.938 12.133 1 96.5 203 ASP B N 1
ATOM 5262 C CA . ASP B 1 203 ? -25.297 11.516 13.516 1 96.5 203 ASP B CA 1
ATOM 5263 C C . ASP B 1 203 ? -24.766 10.102 13.734 1 96.5 203 ASP B C 1
ATOM 5265 O O . ASP B 1 203 ? -25.531 9.133 13.703 1 96.5 203 ASP B O 1
ATOM 5269 N N . PRO B 1 204 ? -23.469 10 14.062 1 97.19 204 PRO B N 1
ATOM 5270 C CA . PRO B 1 204 ? -22.844 8.672 14.109 1 97.19 204 PRO B CA 1
ATOM 5271 C C . PRO B 1 204 ? -23.016 7.988 15.461 1 97.19 204 PRO B C 1
ATOM 5273 O O . PRO B 1 204 ? -23 8.656 16.5 1 97.19 204 PRO B O 1
ATOM 5276 N N . SER B 1 205 ? -23.312 6.742 15.469 1 97.19 205 SER B N 1
ATOM 5277 C CA . SER B 1 205 ? -23 5.828 16.562 1 97.19 205 SER B CA 1
ATOM 5278 C C . SER B 1 205 ? -21.703 5.086 16.312 1 97.19 205 SER B C 1
ATOM 5280 O O . SER B 1 205 ? -21.203 5.055 15.195 1 97.19 205 SER B O 1
ATOM 5282 N N . TYR B 1 206 ? -21.125 4.508 17.406 1 97 206 TYR B N 1
ATOM 5283 C CA . TYR B 1 206 ? -19.781 3.971 17.219 1 97 206 TYR B CA 1
ATOM 5284 C C . TYR B 1 206 ? -19.672 2.574 17.828 1 97 206 TYR B C 1
ATOM 5286 O O . TYR B 1 206 ? -20.141 2.326 18.938 1 97 206 TYR B O 1
ATOM 5294 N N . THR B 1 207 ? -19.109 1.736 17.094 1 95.38 207 THR B N 1
ATOM 5295 C CA . THR B 1 207 ? -18.625 0.433 17.531 1 95.38 207 THR B CA 1
ATOM 5296 C C . THR B 1 207 ? -17.094 0.414 17.594 1 95.38 207 THR B C 1
ATOM 5298 O O . THR B 1 207 ? -16.422 0.839 16.641 1 95.38 207 THR B O 1
ATOM 5301 N N . ARG B 1 208 ? -16.547 -0.042 18.672 1 94.81 208 ARG B N 1
ATOM 5302 C CA . ARG B 1 208 ? -15.094 -0.085 18.797 1 94.81 208 ARG B CA 1
ATOM 5303 C C . ARG B 1 208 ? -14.508 -1.156 17.875 1 94.81 208 ARG B C 1
ATOM 5305 O O . ARG B 1 208 ? -15.055 -2.256 17.766 1 94.81 208 ARG B O 1
ATOM 5312 N N . THR B 1 209 ? -13.43 -0.839 17.25 1 94.06 209 THR B N 1
ATOM 5313 C CA . THR B 1 209 ? -12.719 -1.854 16.484 1 94.06 209 THR B CA 1
ATOM 5314 C C . THR B 1 209 ? -12.234 -2.982 17.391 1 94.06 209 THR B C 1
ATOM 5316 O O . THR B 1 209 ? -11.961 -2.764 18.578 1 94.06 209 THR B O 1
ATOM 5319 N N . PRO B 1 210 ? -12.125 -4.152 16.828 1 92.38 210 PRO B N 1
ATOM 5320 C CA . PRO B 1 210 ? -11.656 -5.27 17.656 1 92.38 210 PRO B CA 1
ATOM 5321 C C . PRO B 1 210 ? -10.273 -5.02 18.25 1 92.38 210 PRO B C 1
ATOM 5323 O O . PRO B 1 210 ? -9.43 -4.367 17.625 1 92.38 210 PRO B O 1
ATOM 5326 N N . GLY B 1 211 ? -10.062 -5.668 19.422 1 91.25 211 GLY B N 1
ATOM 5327 C CA . GLY B 1 211 ? -8.828 -5.465 20.156 1 91.25 211 GLY B CA 1
ATOM 5328 C C . GLY B 1 211 ? -7.594 -5.895 19.391 1 91.25 211 GLY B C 1
ATOM 5329 O O . GLY B 1 211 ? -6.52 -5.309 19.547 1 91.25 211 GLY B O 1
ATOM 5330 N N . TYR B 1 212 ? -7.734 -6.836 18.516 1 91.38 212 TYR B N 1
ATOM 5331 C CA . TYR B 1 212 ? -6.586 -7.383 17.812 1 91.38 212 TYR B CA 1
ATOM 5332 C C . TYR B 1 212 ? -6.082 -6.406 16.75 1 91.38 212 TYR B C 1
ATOM 5334 O O . TYR B 1 212 ? -5 -6.594 16.188 1 91.38 212 TYR B O 1
ATOM 5342 N N . THR B 1 213 ? -6.867 -5.363 16.453 1 94.62 213 THR B N 1
ATOM 5343 C CA . THR B 1 213 ? -6.43 -4.371 15.469 1 94.62 213 THR B CA 1
ATOM 5344 C C . THR B 1 213 ? -5.395 -3.43 16.078 1 94.62 213 THR B C 1
ATOM 5346 O O . THR B 1 213 ? -4.738 -2.672 15.367 1 94.62 213 THR B O 1
ATOM 5349 N N . ARG B 1 214 ? -5.184 -3.523 17.344 1 95.5 214 ARG B N 1
ATOM 5350 C CA . ARG B 1 214 ? -4.285 -2.611 18.047 1 95.5 214 ARG B CA 1
ATOM 5351 C C . ARG B 1 214 ? -2.836 -3.076 17.938 1 95.5 214 ARG B C 1
ATOM 5353 O O . ARG B 1 214 ? -2.574 -4.266 17.766 1 95.5 214 ARG B O 1
ATOM 5360 N N . MET B 1 215 ? -1.956 -2.148 18.062 1 94.69 215 MET B N 1
ATOM 5361 C CA . MET B 1 215 ? -0.527 -2.445 18.031 1 94.69 215 MET B CA 1
ATOM 5362 C C . MET B 1 215 ? -0.15 -3.383 19.188 1 94.69 215 MET B C 1
ATOM 5364 O O . MET B 1 215 ? 0.616 -4.328 18.984 1 94.69 215 MET B O 1
ATOM 5368 N N . THR B 1 216 ? -0.645 -3.084 20.344 1 93.25 216 THR B N 1
ATOM 5369 C CA . THR B 1 216 ? -0.468 -3.938 21.516 1 93.25 216 THR B CA 1
ATOM 5370 C C . THR B 1 216 ? -1.816 -4.285 22.141 1 93.25 216 THR B C 1
ATOM 5372 O O . THR B 1 216 ? -2.273 -3.602 23.062 1 93.25 216 THR B O 1
ATOM 5375 N N . PRO B 1 217 ? -2.385 -5.406 21.734 1 90.12 217 PRO B N 1
ATOM 5376 C CA . PRO B 1 217 ? -3.707 -5.777 22.234 1 90.12 217 PRO B CA 1
ATOM 5377 C C . PRO B 1 217 ? -3.729 -5.938 23.766 1 90.12 217 PRO B C 1
ATOM 5379 O O . PRO B 1 217 ? -2.789 -6.488 24.344 1 90.12 217 PRO B O 1
ATOM 5382 N N . GLY B 1 218 ? -4.719 -5.457 24.391 1 88.44 218 GLY B N 1
ATOM 5383 C CA . GLY B 1 218 ? -4.934 -5.645 25.812 1 88.44 218 GLY B CA 1
ATOM 5384 C C . GLY B 1 218 ? -4.152 -4.664 26.672 1 88.44 218 GLY B C 1
ATOM 5385 O O . GLY B 1 218 ? -4.125 -4.789 27.891 1 88.44 218 GLY B O 1
ATOM 5386 N N . ARG B 1 219 ? -3.52 -3.617 26.094 1 91.12 219 ARG B N 1
ATOM 5387 C CA . ARG B 1 219 ? -2.684 -2.688 26.844 1 91.12 219 ARG B CA 1
ATOM 5388 C C . ARG B 1 219 ? -3.17 -1.252 26.672 1 91.12 219 ARG B C 1
ATOM 5390 O O . ARG B 1 219 ? -2.377 -0.31 26.734 1 91.12 219 ARG B O 1
ATOM 5397 N N . ASP B 1 220 ? -4.418 -1.161 26.312 1 93.06 220 ASP B N 1
ATOM 5398 C CA . ASP B 1 220 ? -5.059 0.14 26.156 1 93.06 220 ASP B CA 1
ATOM 5399 C C . ASP B 1 220 ? -4.27 1.027 25.188 1 93.06 220 ASP B C 1
ATOM 5401 O O . ASP B 1 220 ? -4.023 2.199 25.484 1 93.06 220 ASP B O 1
ATOM 5405 N N . ASP B 1 221 ? -3.838 0.454 24.125 1 93.44 221 ASP B N 1
ATOM 5406 C CA . ASP B 1 221 ? -3.021 1.118 23.109 1 93.44 221 ASP B CA 1
ATOM 5407 C C . ASP B 1 221 ? -3.881 1.979 22.188 1 93.44 221 ASP B C 1
ATOM 5409 O O . ASP B 1 221 ? -4.914 1.526 21.688 1 93.44 221 ASP B O 1
ATOM 5413 N N . SER B 1 222 ? -3.414 3.188 21.922 1 95.12 222 SER B N 1
ATOM 5414 C CA . SER B 1 222 ? -4.16 4.078 21.031 1 95.12 222 SER B CA 1
ATOM 5415 C C . SER B 1 222 ? -3.906 3.742 19.562 1 95.12 222 SER B C 1
ATOM 5417 O O . SER B 1 222 ? -4.707 4.09 18.703 1 95.12 222 SER B O 1
ATOM 5419 N N . HIS B 1 223 ? -2.812 3.111 19.359 1 97.75 223 HIS B N 1
ATOM 5420 C CA . HIS B 1 223 ? -2.426 2.887 17.969 1 97.75 223 HIS B CA 1
ATOM 5421 C C . HIS B 1 223 ? -3.105 1.646 17.406 1 97.75 223 HIS B C 1
ATOM 5423 O O . HIS B 1 223 ? -3.221 0.626 18.094 1 97.75 223 HIS B O 1
ATOM 5429 N N . VAL B 1 224 ? -3.598 1.754 16.188 1 97.75 224 VAL B N 1
ATOM 5430 C CA . VAL B 1 224 ? -4.23 0.667 15.445 1 97.75 224 VAL B CA 1
ATOM 5431 C C . VAL B 1 224 ? -3.447 0.391 14.164 1 97.75 224 VAL B C 1
ATOM 5433 O O . VAL B 1 224 ? -2.807 1.29 13.617 1 97.75 224 VAL B O 1
ATOM 5436 N N . ILE B 1 225 ? -3.504 -0.833 13.703 1 98 225 ILE B N 1
ATOM 5437 C CA . ILE B 1 225 ? -2.721 -1.267 12.555 1 98 225 ILE B CA 1
ATOM 5438 C C . ILE B 1 225 ? -3.592 -1.241 11.297 1 98 225 ILE B C 1
ATOM 5440 O O . ILE B 1 225 ? -4.652 -1.868 11.258 1 98 225 ILE B O 1
ATOM 5444 N N . PHE B 1 226 ? -3.133 -0.594 10.219 1 98.44 226 PHE B N 1
ATOM 5445 C CA . PHE B 1 226 ? -3.896 -0.365 9 1 98.44 226 PHE B CA 1
ATOM 5446 C C . PHE B 1 226 ? -4.336 -1.686 8.383 1 98.44 226 PHE B C 1
ATOM 5448 O O . PHE B 1 226 ? -5.496 -1.846 8 1 98.44 226 PHE B O 1
ATOM 5455 N N . SER B 1 227 ? -3.406 -2.611 8.289 1 97.44 227 SER B N 1
ATOM 5456 C CA . SER B 1 227 ? -3.73 -3.863 7.613 1 97.44 227 SER B CA 1
ATOM 5457 C C . SER B 1 227 ? -4.801 -4.641 8.375 1 97.44 227 SER B C 1
ATOM 5459 O O . SER B 1 227 ? -5.641 -5.305 7.762 1 97.44 227 SER B O 1
ATOM 5461 N N . LYS B 1 228 ? -4.766 -4.562 9.656 1 96 228 LYS B N 1
ATOM 5462 C CA . LYS B 1 228 ? -5.781 -5.234 10.461 1 96 228 LYS B CA 1
ATOM 5463 C C . LYS B 1 228 ? -7.125 -4.516 10.359 1 96 228 LYS B C 1
ATOM 5465 O O . LYS B 1 228 ? -8.172 -5.16 10.305 1 96 228 LYS B O 1
ATOM 5470 N N . LEU B 1 229 ? -7.094 -3.219 10.344 1 96.81 229 LEU B N 1
ATOM 5471 C CA . LEU B 1 229 ? -8.32 -2.471 10.094 1 96.81 229 LEU B CA 1
ATOM 5472 C C . LEU B 1 229 ? -8.891 -2.805 8.711 1 96.81 229 LEU B C 1
ATOM 5474 O O . LEU B 1 229 ? -10.102 -2.961 8.555 1 96.81 229 LEU B O 1
ATOM 5478 N N . ALA B 1 230 ? -7.996 -2.896 7.766 1 97.25 230 ALA B N 1
ATOM 5479 C CA . ALA B 1 230 ? -8.422 -3.234 6.406 1 97.25 230 ALA B CA 1
ATOM 5480 C C . ALA B 1 230 ? -9.141 -4.582 6.375 1 97.25 230 ALA B C 1
ATOM 5482 O O . ALA B 1 230 ? -10.164 -4.73 5.707 1 97.25 230 ALA B O 1
ATOM 5483 N N . ALA B 1 231 ? -8.609 -5.504 7.09 1 95.44 231 ALA B N 1
ATOM 5484 C CA . ALA B 1 231 ? -9.234 -6.82 7.156 1 95.44 231 ALA B CA 1
ATOM 5485 C C . ALA B 1 231 ? -10.656 -6.723 7.707 1 95.44 231 ALA B C 1
ATOM 5487 O O . ALA B 1 231 ? -11.562 -7.414 7.238 1 95.44 231 ALA B O 1
ATOM 5488 N N . VAL B 1 232 ? -10.859 -5.828 8.617 1 93.75 232 VAL B N 1
ATOM 5489 C CA . VAL B 1 232 ? -12.141 -5.676 9.289 1 93.75 232 VAL B CA 1
ATOM 5490 C C . VAL B 1 232 ? -13.164 -5.062 8.328 1 93.75 232 VAL B C 1
ATOM 5492 O O . VAL B 1 232 ? -14.328 -5.461 8.32 1 93.75 232 VAL B O 1
ATOM 5495 N N . VAL B 1 233 ? -12.703 -4.203 7.469 1 94.81 233 VAL B N 1
ATOM 5496 C CA . VAL B 1 233 ? -13.695 -3.395 6.77 1 94.81 233 VAL B CA 1
ATOM 5497 C C . VAL B 1 233 ? -13.703 -3.748 5.285 1 94.81 233 VAL B C 1
ATOM 5499 O O . VAL B 1 233 ? -14.461 -3.172 4.504 1 94.81 233 VAL B O 1
ATOM 5502 N N . TYR B 1 234 ? -12.828 -4.664 4.84 1 95.38 234 TYR B N 1
ATOM 5503 C CA . TYR B 1 234 ? -12.789 -5.02 3.426 1 95.38 234 TYR B CA 1
ATOM 5504 C C . TYR B 1 234 ? -14.133 -5.566 2.965 1 95.38 234 TYR B C 1
ATOM 5506 O O . TYR B 1 234 ? -14.711 -6.441 3.617 1 95.38 234 TYR B O 1
ATOM 5514 N N . PRO B 1 235 ? -14.602 -5.102 1.873 1 91.38 235 PRO B N 1
ATOM 5515 C CA . PRO B 1 235 ? -15.992 -5.406 1.524 1 91.38 235 PRO B CA 1
ATOM 5516 C C . PRO B 1 235 ? -16.156 -6.809 0.935 1 91.38 235 PRO B C 1
ATOM 5518 O O . PRO B 1 235 ? -17.203 -7.441 1.12 1 91.38 235 PRO B O 1
ATOM 5521 N N . LYS B 1 236 ? -15.188 -7.281 0.234 1 86 236 LYS B N 1
ATOM 5522 C CA . LYS B 1 236 ? -15.312 -8.578 -0.426 1 86 236 LYS B CA 1
ATOM 5523 C C . LYS B 1 236 ? -14.828 -9.703 0.483 1 86 236 LYS B C 1
ATOM 5525 O O . LYS B 1 236 ? -13.758 -9.617 1.078 1 86 236 LYS B O 1
ATOM 5530 N N . ARG B 1 237 ? -15.641 -10.703 0.577 1 80.69 237 ARG B N 1
ATOM 5531 C CA . ARG B 1 237 ? -15.312 -11.852 1.415 1 80.69 237 ARG B CA 1
ATOM 5532 C C . ARG B 1 237 ? -14.891 -11.406 2.812 1 80.69 237 ARG B C 1
ATOM 5534 O O . ARG B 1 237 ? -13.766 -11.664 3.238 1 80.69 237 ARG B O 1
ATOM 5541 N N . PRO B 1 238 ? -15.789 -10.773 3.436 1 75.56 238 PRO B N 1
ATOM 5542 C CA . PRO B 1 238 ? -15.453 -10.141 4.711 1 75.56 238 PRO B CA 1
ATOM 5543 C C . PRO B 1 238 ? -14.844 -11.125 5.711 1 75.56 238 PRO B C 1
ATOM 5545 O O . PRO B 1 238 ? -15.234 -12.289 5.762 1 75.56 238 PRO B O 1
ATOM 5548 N N . TYR B 1 239 ? -13.852 -10.54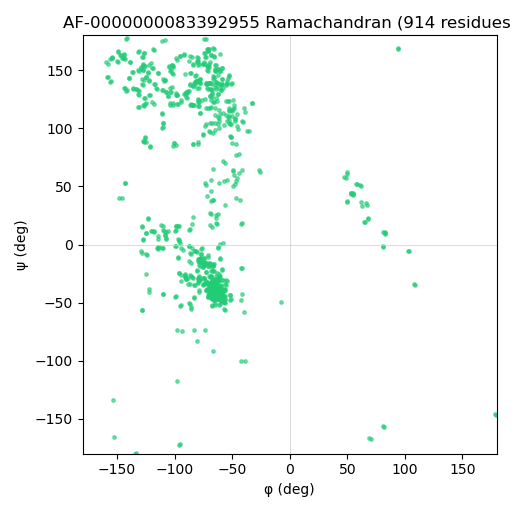7 6.355 1 73.94 239 TYR B N 1
ATOM 5549 C CA . TYR B 1 239 ? -13.133 -11.25 7.418 1 73.94 239 TYR B CA 1
ATOM 5550 C C . TYR B 1 239 ? -14.023 -11.438 8.641 1 73.94 239 TYR B C 1
ATOM 5552 O O . TYR B 1 239 ? -14.484 -10.469 9.242 1 73.94 239 TYR B O 1
ATOM 5560 N N . ARG B 1 240 ? -14.656 -12.516 8.859 1 66.56 240 ARG B N 1
ATOM 5561 C CA . ARG B 1 240 ? -15.719 -12.711 9.844 1 66.56 240 ARG B CA 1
ATOM 5562 C C . ARG B 1 240 ? -15.148 -13.086 11.203 1 66.56 240 ARG B C 1
ATOM 5564 O O . ARG B 1 240 ? -15.891 -13.297 12.164 1 66.56 240 ARG B O 1
ATOM 5571 N N . ARG B 1 241 ? -14.016 -12.922 11.312 1 62.84 241 ARG B N 1
ATOM 5572 C CA . ARG B 1 241 ? -13.547 -13.273 12.656 1 62.84 241 ARG B CA 1
ATOM 5573 C C . ARG B 1 241 ? -14.078 -12.289 13.695 1 62.84 241 ARG B C 1
ATOM 5575 O O . ARG B 1 241 ? -13.836 -11.086 13.594 1 62.84 241 ARG B O 1
ATOM 5582 N N . GLU B 1 242 ? -14.852 -12.734 14.648 1 59.44 242 GLU B N 1
ATOM 5583 C CA . GLU B 1 242 ? -15.266 -12.094 15.898 1 59.44 242 GLU B CA 1
ATOM 5584 C C . GLU B 1 242 ? -16.109 -10.859 15.633 1 59.44 242 GLU B C 1
ATOM 5586 O O . GLU B 1 242 ? -16.172 -9.953 16.469 1 59.44 242 GLU B O 1
ATOM 5591 N N . MET B 1 243 ? -16.719 -10.727 14.391 1 63.78 243 MET B N 1
ATOM 5592 C CA . MET B 1 243 ? -17.484 -9.516 14.094 1 63.78 243 MET B CA 1
ATOM 5593 C C . MET B 1 243 ? -18.891 -9.609 14.672 1 63.78 243 MET B C 1
ATOM 5595 O O . MET B 1 243 ? -19.5 -8.594 15 1 63.78 243 MET B O 1
ATOM 5599 N N . GLU B 1 244 ? -19.484 -10.75 14.688 1 58.34 244 GLU B N 1
ATOM 5600 C CA . GLU B 1 244 ? -20.922 -10.914 14.914 1 58.34 244 GLU B CA 1
ATOM 5601 C C . GLU B 1 244 ? -21.312 -10.414 16.297 1 58.34 244 GLU B C 1
ATOM 5603 O O . GLU B 1 244 ? -22.469 -10.008 16.516 1 58.34 244 GLU B O 1
ATOM 5608 N N . ASN B 1 245 ? -20.266 -9.992 17.062 1 66 245 ASN B N 1
ATOM 5609 C CA . ASN B 1 245 ? -20.766 -9.633 18.391 1 66 245 ASN B CA 1
ATOM 5610 C C . ASN B 1 245 ? -19.984 -8.469 18.984 1 66 245 ASN B C 1
ATOM 5612 O O . ASN B 1 245 ? -19.766 -8.422 20.203 1 66 245 ASN B O 1
ATOM 5616 N N . LEU B 1 246 ? -19.75 -7.609 18.062 1 81 246 LEU B N 1
ATOM 5617 C CA . LEU B 1 246 ? -19.047 -6.488 18.672 1 81 246 LEU B CA 1
ATOM 5618 C C . LEU B 1 246 ? -20.031 -5.512 19.312 1 81 246 LEU B C 1
ATOM 5620 O O . LEU B 1 246 ? -20.953 -5.047 18.656 1 81 246 LEU B O 1
ATOM 5624 N N . PRO B 1 247 ? -19.859 -5.344 20.609 1 78.44 247 PRO B N 1
ATOM 5625 C CA . PRO B 1 247 ? -20.797 -4.43 21.266 1 78.44 247 PRO B CA 1
ATOM 5626 C C . PRO B 1 247 ? -20.625 -2.984 20.812 1 78.44 247 PRO B C 1
ATOM 5628 O O . PRO B 1 247 ? -19.516 -2.545 20.531 1 78.44 247 PRO B O 1
ATOM 5631 N N . LEU B 1 248 ? -21.766 -2.348 20.766 1 88.44 248 LEU B N 1
ATOM 5632 C CA . LEU B 1 248 ? -21.781 -0.912 20.5 1 88.44 248 LEU B CA 1
ATOM 5633 C C . LEU B 1 248 ? -21.094 -0.155 21.625 1 88.44 248 LEU B C 1
ATOM 5635 O O . LEU B 1 248 ? -21.344 -0.414 22.812 1 88.44 248 LEU B O 1
ATOM 5639 N N . MET B 1 249 ? -20.281 0.723 21.25 1 92.38 249 MET B N 1
ATOM 5640 C CA . MET B 1 249 ? -19.516 1.505 22.219 1 92.38 249 MET B CA 1
ATOM 5641 C C . MET B 1 249 ? -20.312 2.732 22.672 1 92.38 249 MET B C 1
ATOM 5643 O O . MET B 1 249 ? -20.406 2.998 23.859 1 92.38 249 MET B O 1
ATOM 5647 N N . VAL B 1 250 ? -20.828 3.508 21.656 1 94.38 250 VAL B N 1
ATOM 5648 C CA . VAL B 1 250 ? -21.5 4.766 21.969 1 94.38 250 VAL B CA 1
ATOM 5649 C C . VAL B 1 250 ? -22.719 4.941 21.047 1 94.38 250 VAL B C 1
ATOM 5651 O O . VAL B 1 250 ? -22.625 4.723 19.844 1 94.38 250 VAL B O 1
ATOM 5654 N N . GLU B 1 251 ? -23.859 5.301 21.656 1 95.62 251 GLU B N 1
ATOM 5655 C CA . GLU B 1 251 ? -25.031 5.695 20.875 1 95.62 251 GLU B CA 1
ATOM 5656 C C . GLU B 1 251 ? -24.844 7.074 20.25 1 95.62 251 GLU B C 1
ATOM 5658 O O . GLU B 1 251 ? -23.984 7.852 20.703 1 95.62 251 GLU B O 1
ATOM 5663 N N . SER B 1 252 ? -25.656 7.359 19.219 1 95.31 252 SER B N 1
ATOM 5664 C CA . SER B 1 252 ? -25.516 8.648 18.562 1 95.31 252 SER B CA 1
ATOM 5665 C C . SER B 1 252 ? -25.984 9.789 19.469 1 95.31 252 SER B C 1
ATOM 5667 O O . SER B 1 252 ? -26.781 9.578 20.375 1 95.31 252 SER B O 1
ATOM 5669 N N . ARG B 1 253 ? -25.531 10.914 19.234 1 91.31 253 ARG B N 1
ATOM 5670 C CA . ARG B 1 253 ? -25.734 12.055 20.125 1 91.31 253 ARG B CA 1
ATOM 5671 C C . ARG B 1 253 ? -27.125 12.648 19.938 1 91.31 253 ARG B C 1
ATOM 5673 O O . ARG B 1 253 ? -27.781 13.016 20.906 1 91.31 253 ARG B O 1
ATOM 5680 N N . TYR B 1 254 ? -27.578 12.75 18.734 1 90.56 254 TYR B N 1
ATOM 5681 C CA . TYR B 1 254 ? -28.781 13.523 18.453 1 90.56 254 TYR B CA 1
ATOM 5682 C C . TYR B 1 254 ? -30.016 12.633 18.438 1 90.56 254 TYR B C 1
ATOM 5684 O O . TYR B 1 254 ? -30.984 12.883 19.172 1 90.56 254 TYR B O 1
ATOM 5692 N N . HIS B 1 255 ? -29.906 11.586 17.656 1 95.31 255 HIS B N 1
ATOM 5693 C CA . HIS B 1 255 ? -31.078 10.727 17.5 1 95.31 255 HIS B CA 1
ATOM 5694 C C . HIS B 1 255 ? -31.016 9.523 18.438 1 95.31 255 HIS B C 1
ATOM 5696 O O . HIS B 1 255 ? -31.953 8.719 18.5 1 95.31 255 HIS B O 1
ATOM 5702 N N . GLN B 1 256 ? -29.922 9.281 19.047 1 95.62 256 GLN B N 1
ATOM 5703 C CA . GLN B 1 256 ? -29.719 8.234 20.047 1 95.62 256 GLN B CA 1
ATOM 5704 C C . GLN B 1 256 ? -29.953 6.852 19.453 1 95.62 256 GLN B C 1
ATOM 5706 O O . GLN B 1 256 ? -30.562 5.988 20.078 1 95.62 256 GLN B O 1
ATOM 5711 N N . HIS B 1 257 ? -29.562 6.746 18.25 1 95.94 257 HIS B N 1
ATOM 5712 C CA . HIS B 1 257 ? -29.672 5.438 17.609 1 95.94 257 HIS B CA 1
ATOM 5713 C C . HIS B 1 257 ? -28.438 4.59 17.891 1 95.94 257 HIS B C 1
ATOM 5715 O O . HIS B 1 257 ? -27.422 5.105 18.344 1 95.94 257 HIS B O 1
ATOM 5721 N N . ARG B 1 258 ? -28.641 3.285 17.656 1 94.81 258 ARG B N 1
ATOM 5722 C CA . ARG B 1 258 ? -27.594 2.281 17.812 1 94.81 258 ARG B CA 1
ATOM 5723 C C . ARG B 1 258 ? -27.453 1.441 16.547 1 94.81 258 ARG B C 1
ATOM 5725 O O . ARG B 1 258 ? -28.094 0.405 16.406 1 94.81 258 ARG B O 1
ATOM 5732 N N . LEU B 1 259 ? -26.625 1.905 15.68 1 95.25 259 LEU B N 1
ATOM 5733 C CA . LEU B 1 259 ? -26.438 1.213 14.406 1 95.25 259 LEU B CA 1
ATOM 5734 C C . LEU B 1 259 ? -25.078 0.542 14.344 1 95.25 259 LEU B C 1
ATOM 5736 O O . LEU B 1 259 ? -24.078 1.1 14.82 1 95.25 259 LEU B O 1
ATOM 5740 N N . PRO B 1 260 ? -25.047 -0.638 13.773 1 93.56 260 PRO B N 1
ATOM 5741 C CA . PRO B 1 260 ? -23.734 -1.197 13.461 1 93.56 260 PRO B CA 1
ATOM 5742 C C . PRO B 1 260 ? -22.984 -0.399 12.391 1 93.56 260 PRO B C 1
ATOM 5744 O O . PRO B 1 260 ? -23.609 0.375 11.656 1 93.56 260 PRO B O 1
ATOM 5747 N N . PRO B 1 261 ? -21.719 -0.569 12.297 1 95.06 261 PRO B N 1
ATOM 5748 C CA . PRO B 1 261 ? -20.969 0.159 11.266 1 95.06 261 PRO B CA 1
ATOM 5749 C C . PRO B 1 261 ? -21.531 -0.066 9.859 1 95.06 261 PRO B C 1
ATOM 5751 O O . PRO B 1 261 ? -21.906 -1.187 9.516 1 95.06 261 PRO B O 1
ATOM 5754 N N . ASP B 1 262 ? -21.578 1.004 9.148 1 95.75 262 ASP B N 1
ATOM 5755 C CA . ASP B 1 262 ? -22.125 0.974 7.793 1 95.75 262 ASP B CA 1
ATOM 5756 C C . ASP B 1 262 ? -21.203 0.207 6.848 1 95.75 262 ASP B C 1
ATOM 5758 O O . ASP B 1 262 ? -20.031 0.546 6.703 1 95.75 262 ASP B O 1
ATOM 5762 N N . PRO B 1 263 ? -21.703 -0.748 6.129 1 93.19 263 PRO B N 1
ATOM 5763 C CA . PRO B 1 263 ? -20.828 -1.56 5.285 1 93.19 263 PRO B CA 1
ATOM 5764 C C . PRO B 1 263 ? -20.453 -0.858 3.982 1 93.19 263 PRO B C 1
ATOM 5766 O O . PRO B 1 263 ? -19.406 -1.165 3.393 1 93.19 263 PRO B O 1
ATOM 5769 N N . GLN B 1 264 ? -21.297 0.025 3.533 1 96.81 264 GLN B N 1
ATOM 5770 C CA . GLN B 1 264 ? -21 0.695 2.273 1 96.81 264 GLN B CA 1
ATOM 5771 C C . GLN B 1 264 ? -20.109 1.922 2.504 1 96.81 264 GLN B C 1
ATOM 5773 O O . GLN B 1 264 ? -19.062 2.072 1.867 1 96.81 264 GLN B O 1
ATOM 5778 N N . LEU B 1 265 ? -20.594 2.812 3.387 1 98.38 265 LEU B N 1
ATOM 5779 C CA . LEU B 1 265 ? -19.781 3.945 3.809 1 98.38 265 LEU B CA 1
ATOM 5780 C C . LEU B 1 265 ? -19.156 3.686 5.172 1 98.38 265 LEU B C 1
ATOM 5782 O O . LEU B 1 265 ? -19.703 4.074 6.203 1 98.38 265 LEU B O 1
ATOM 5786 N N . THR B 1 266 ? -18.031 3.068 5.09 1 97.88 266 THR B N 1
ATOM 5787 C CA . THR B 1 266 ? -17.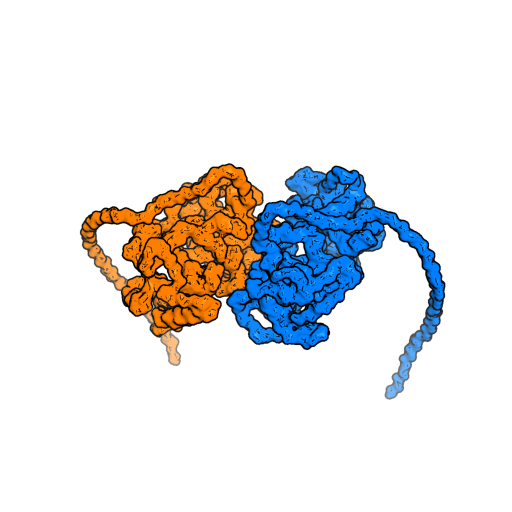328 2.832 6.344 1 97.88 266 THR B CA 1
ATOM 5788 C C . THR B 1 266 ? -16.75 4.133 6.895 1 97.88 266 THR B C 1
ATOM 5790 O O . THR B 1 266 ? -16.203 4.941 6.145 1 97.88 266 THR B O 1
ATOM 5793 N N . CYS B 1 267 ? -16.953 4.328 8.188 1 97.94 267 CYS B N 1
ATOM 5794 C CA . CYS B 1 267 ? -16.469 5.566 8.789 1 97.94 267 CYS B CA 1
ATOM 5795 C C . CYS B 1 267 ? -15.797 5.293 10.125 1 97.94 267 CYS B C 1
ATOM 5797 O O . CYS B 1 267 ? -16.109 4.312 10.797 1 97.94 267 CYS B O 1
ATOM 5799 N N . PHE B 1 268 ? -14.82 6.098 10.43 1 98.06 268 PHE B N 1
ATOM 5800 C CA . PHE B 1 268 ? -14.062 6.027 11.672 1 98.06 268 PHE B CA 1
ATOM 5801 C C . PHE B 1 268 ? -14.117 7.355 12.422 1 98.06 268 PHE B C 1
ATOM 5803 O O . PHE B 1 268 ? -14.133 8.422 11.805 1 98.06 268 PHE B O 1
ATOM 5810 N N . ASP B 1 269 ? -14.086 7.336 13.719 1 96.75 269 ASP B N 1
ATOM 5811 C CA . ASP B 1 269 ? -14.062 8.57 14.492 1 96.75 269 ASP B CA 1
ATOM 5812 C C . ASP B 1 269 ? -12.719 9.281 14.367 1 96.75 269 ASP B C 1
ATOM 5814 O O . ASP B 1 269 ? -12.648 10.508 14.367 1 96.75 269 ASP B O 1
ATOM 5818 N N . ILE B 1 270 ? -11.664 8.469 14.344 1 96.38 270 ILE B N 1
ATOM 5819 C CA . ILE B 1 270 ? -10.344 9.078 14.203 1 96.38 270 ILE B CA 1
ATOM 5820 C C . ILE B 1 270 ? -9.359 8.039 13.672 1 96.38 270 ILE B C 1
ATOM 5822 O O . ILE B 1 270 ? -9.414 6.867 14.047 1 96.38 270 ILE B O 1
ATOM 5826 N N . LEU B 1 271 ? -8.438 8.484 12.836 1 98.19 271 LEU B N 1
ATOM 5827 C CA . LEU B 1 271 ? -7.422 7.574 12.312 1 98.19 271 LEU B CA 1
ATOM 5828 C C . LEU B 1 271 ? -6.023 8.148 12.516 1 98.19 271 LEU B C 1
ATOM 5830 O O . LEU B 1 271 ? -5.059 7.668 11.914 1 98.19 271 LEU B O 1
ATOM 5834 N N . TYR B 1 272 ? -5.902 9.156 13.375 1 97.75 272 TYR B N 1
ATOM 5835 C CA . TYR B 1 272 ? -4.629 9.805 13.664 1 97.75 272 TYR B CA 1
ATOM 5836 C C . TYR B 1 272 ? -3.588 8.789 14.125 1 97.75 272 TYR B C 1
ATOM 5838 O O . TYR B 1 272 ? -2.416 8.883 13.75 1 97.75 272 TYR B O 1
ATOM 5846 N N . TYR B 1 273 ? -3.98 7.785 14.844 1 97.94 273 TYR B N 1
ATOM 5847 C CA . TYR B 1 273 ? -3.059 6.848 15.469 1 97.94 273 TYR B CA 1
ATOM 5848 C C . TYR B 1 273 ? -2.877 5.602 14.609 1 97.94 273 TYR B C 1
ATOM 5850 O O . TYR B 1 273 ? -2.383 4.578 15.094 1 97.94 273 TYR B O 1
ATOM 5858 N N . GLY B 1 274 ? -3.258 5.66 13.367 1 98.19 274 GLY B N 1
ATOM 5859 C CA . GLY B 1 274 ? -3.004 4.547 12.469 1 98.19 274 GLY B CA 1
ATOM 5860 C C . GLY B 1 274 ? -1.529 4.32 12.195 1 98.19 274 GLY B C 1
ATOM 5861 O O . GLY B 1 274 ? -0.765 5.277 12.055 1 98.19 274 GLY B O 1
ATOM 5862 N N . THR B 1 275 ? -1.135 3.027 12.086 1 98.06 275 THR B N 1
ATOM 5863 C CA . THR B 1 275 ? 0.242 2.65 11.781 1 98.06 275 THR B CA 1
ATOM 5864 C C . THR B 1 275 ? 0.281 1.396 10.914 1 98.06 275 THR B C 1
ATOM 5866 O O . THR B 1 275 ? -0.706 0.663 10.828 1 98.06 275 THR B O 1
ATOM 5869 N N . SER B 1 276 ? 1.37 1.195 10.281 1 97.44 276 SER B N 1
ATOM 5870 C CA . SER B 1 276 ? 1.553 -0.009 9.477 1 97.44 276 SER B CA 1
ATOM 5871 C C . SER B 1 276 ? 1.865 -1.217 10.352 1 97.44 276 SER B C 1
ATOM 5873 O O . SER B 1 276 ? 1.794 -2.359 9.898 1 97.44 276 SER B O 1
ATOM 5875 N N . GLY B 1 277 ? 2.158 -0.962 11.602 1 95.81 277 GLY B N 1
ATOM 5876 C CA . GLY B 1 277 ? 2.51 -2.035 12.516 1 95.81 277 GLY B CA 1
ATOM 5877 C C . GLY B 1 277 ? 3.998 -2.117 12.797 1 95.81 277 GLY B C 1
ATOM 5878 O O . GLY B 1 277 ? 4.426 -2.85 13.688 1 95.81 277 GLY B O 1
ATOM 5879 N N . ALA B 1 278 ? 4.805 -1.308 12.109 1 94.75 278 ALA B N 1
ATOM 5880 C CA . ALA B 1 278 ? 6.25 -1.339 12.305 1 94.75 278 ALA B CA 1
ATOM 5881 C C . ALA B 1 278 ? 6.656 -0.5 13.516 1 94.75 278 ALA B C 1
ATOM 5883 O O . ALA B 1 278 ? 7.461 -0.938 14.344 1 94.75 278 ALA B O 1
ATOM 5884 N N . GLU B 1 279 ? 6.113 0.697 13.617 1 94.56 279 GLU B N 1
ATOM 5885 C CA . GLU B 1 279 ? 6.371 1.619 14.719 1 94.56 279 GLU B CA 1
ATOM 5886 C C . GLU B 1 279 ? 5.152 2.498 15 1 94.56 279 GLU B C 1
ATOM 5888 O O . GLU B 1 279 ? 4.273 2.633 14.148 1 94.56 279 GLU B O 1
ATOM 5893 N N . VAL B 1 280 ? 5.117 2.986 16.188 1 94.75 280 VAL B N 1
ATOM 5894 C CA . VAL B 1 280 ? 4.105 3.984 16.516 1 94.75 280 VAL B CA 1
ATOM 5895 C C . VAL B 1 280 ? 4.539 5.352 15.992 1 94.75 280 VAL B C 1
ATOM 5897 O O . VAL B 1 280 ? 5.727 5.586 15.758 1 94.75 280 VAL B O 1
ATOM 5900 N N . PHE B 1 281 ? 3.662 6.242 15.727 1 95.25 281 PHE B N 1
ATOM 5901 C CA . PHE B 1 281 ? 3.936 7.578 15.211 1 95.25 281 PHE B CA 1
ATOM 5902 C C . PHE B 1 281 ? 4.879 7.512 14.016 1 95.25 281 PHE B C 1
ATOM 5904 O O . PHE B 1 281 ? 5.906 8.195 13.992 1 95.25 281 PHE B O 1
ATOM 5911 N N . GLU B 1 282 ? 4.477 6.785 13.047 1 94.25 282 GLU B N 1
ATOM 5912 C CA . GLU B 1 282 ? 5.34 6.309 11.969 1 94.25 282 GLU B CA 1
ATOM 5913 C C . GLU B 1 282 ? 5.676 7.438 10.992 1 94.25 282 GLU B C 1
ATOM 5915 O O . GLU B 1 282 ? 6.605 7.316 10.195 1 94.25 282 GLU B O 1
ATOM 5920 N N . TRP B 1 283 ? 4.957 8.516 11.031 1 96.12 283 TRP B N 1
ATOM 5921 C CA . TRP B 1 283 ? 5.203 9.625 10.117 1 96.12 283 TRP B CA 1
ATOM 5922 C C . TRP B 1 283 ? 6.629 10.156 10.273 1 96.12 283 TRP B C 1
ATOM 5924 O O . TRP B 1 283 ? 7.156 10.797 9.367 1 96.12 283 TRP B O 1
ATOM 5934 N N . ARG B 1 284 ? 7.238 9.891 11.383 1 93.88 284 ARG B N 1
ATOM 5935 C CA . ARG B 1 284 ? 8.57 10.406 11.664 1 93.88 284 ARG B CA 1
ATOM 5936 C C . ARG B 1 284 ? 9.641 9.586 10.953 1 93.88 284 ARG B C 1
ATOM 5938 O O . ARG B 1 284 ? 10.797 10 10.867 1 93.88 284 ARG B O 1
ATOM 5945 N N . PHE B 1 285 ? 9.273 8.43 10.422 1 94.94 285 PHE B N 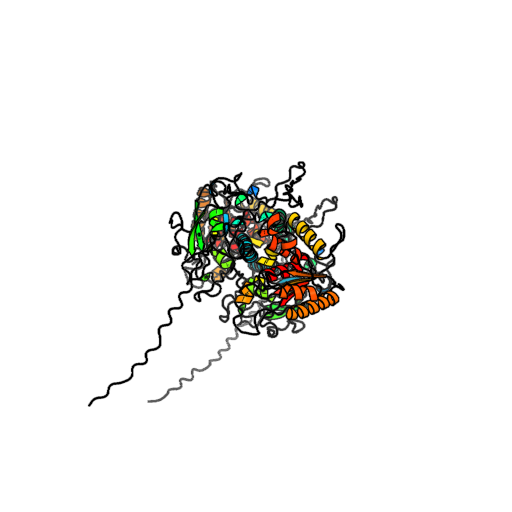1
ATOM 5946 C CA . PHE B 1 285 ? 10.25 7.539 9.812 1 94.94 285 PHE B CA 1
ATOM 5947 C C . PHE B 1 285 ? 10.172 7.613 8.289 1 94.94 285 PHE B C 1
ATOM 5949 O O . PHE B 1 285 ? 9.094 7.805 7.727 1 94.94 285 PHE B O 1
ATOM 5956 N N . GLY B 1 286 ? 11.312 7.391 7.703 1 93.56 286 GLY B N 1
ATOM 5957 C CA . GLY B 1 286 ? 11.375 7.414 6.25 1 93.56 286 GLY B CA 1
ATOM 5958 C C . GLY B 1 286 ? 10.492 6.367 5.598 1 93.56 286 GLY B C 1
ATOM 5959 O O . GLY B 1 286 ? 9.938 6.598 4.523 1 93.56 286 GLY B O 1
ATOM 5960 N N . PHE B 1 287 ? 10.219 5.289 6.227 1 95.94 287 PHE B N 1
ATOM 5961 C CA . PHE B 1 287 ? 9.539 4.145 5.629 1 95.94 287 PHE B CA 1
ATOM 5962 C C . PHE B 1 287 ? 8.031 4.293 5.742 1 95.94 287 PHE B C 1
ATOM 5964 O O . PHE B 1 287 ? 7.281 3.414 5.312 1 95.94 287 PHE B O 1
ATOM 5971 N N . SER B 1 288 ? 7.535 5.32 6.328 1 96.94 288 SER B N 1
ATOM 5972 C CA . SER B 1 288 ? 6.094 5.465 6.508 1 96.94 288 SER B CA 1
ATOM 5973 C C . SER B 1 288 ? 5.352 5.301 5.188 1 96.94 288 SER B C 1
ATOM 5975 O O . SER B 1 288 ? 5.48 6.133 4.289 1 96.94 288 SER B O 1
ATOM 5977 N N . PRO B 1 289 ? 4.555 4.277 5.109 1 97.06 289 PRO B N 1
ATOM 5978 C CA . PRO B 1 289 ? 3.852 4.098 3.84 1 97.06 289 PRO B CA 1
ATOM 5979 C C . PRO B 1 289 ? 2.824 5.195 3.572 1 97.06 289 PRO B C 1
ATOM 5981 O O . PRO B 1 289 ? 2.604 5.574 2.42 1 97.06 289 PRO B O 1
ATOM 5984 N N . VAL B 1 290 ? 2.26 5.734 4.613 1 98.38 290 VAL B N 1
ATOM 5985 C CA . VAL B 1 290 ? 1.22 6.746 4.441 1 98.38 290 VAL B CA 1
ATOM 5986 C C . VAL B 1 290 ? 1.821 8.008 3.834 1 98.38 290 VAL B C 1
ATOM 5988 O O . VAL B 1 290 ? 1.272 8.57 2.881 1 98.38 290 VAL B O 1
ATOM 5991 N N . TRP B 1 291 ? 2.973 8.406 4.398 1 98 291 TRP B N 1
ATOM 5992 C CA . TRP B 1 291 ? 3.637 9.57 3.812 1 98 291 TRP B CA 1
ATOM 5993 C C . TRP B 1 291 ? 4.07 9.281 2.379 1 98 291 TRP B C 1
ATOM 5995 O O . TRP B 1 291 ? 3.807 10.07 1.472 1 98 291 TRP B O 1
ATOM 6005 N N . ASN B 1 292 ? 4.656 8.164 2.176 1 96.75 292 ASN B N 1
ATOM 6006 C CA . ASN B 1 292 ? 5.297 7.859 0.901 1 96.75 292 ASN B CA 1
ATOM 6007 C C . ASN B 1 292 ? 4.266 7.617 -0.198 1 96.75 292 ASN B C 1
ATOM 6009 O O . ASN B 1 292 ? 4.5 7.957 -1.359 1 96.75 292 ASN B O 1
ATOM 6013 N N . MET B 1 293 ? 3.137 7.07 0.175 1 96.56 293 MET B N 1
ATOM 6014 C CA . MET B 1 293 ? 2.168 6.691 -0.85 1 96.56 293 MET B CA 1
ATOM 6015 C C . MET B 1 293 ? 1.118 7.781 -1.036 1 96.56 293 MET B C 1
ATOM 6017 O O . MET B 1 293 ? 0.51 7.887 -2.104 1 96.56 293 MET B O 1
ATOM 6021 N N . VAL B 1 294 ? 0.91 8.586 0.014 1 98.31 294 VAL B N 1
ATOM 6022 C CA . VAL B 1 294 ? -0.17 9.562 -0.086 1 98.31 294 VAL B CA 1
ATOM 6023 C C . VAL B 1 294 ? 0.356 10.953 0.261 1 98.31 294 VAL B C 1
ATOM 6025 O O . VAL B 1 294 ? 0.329 11.859 -0.575 1 98.31 294 VAL B O 1
ATOM 6028 N N . GLY B 1 295 ? 0.931 11.102 1.414 1 98.5 295 GLY B N 1
ATOM 6029 C CA . GLY B 1 295 ? 1.257 12.391 2.002 1 98.5 295 GLY B CA 1
ATOM 6030 C C . GLY B 1 295 ? 2.133 13.25 1.109 1 98.5 295 GLY B C 1
ATOM 6031 O O . GLY B 1 295 ? 1.872 14.438 0.934 1 98.5 295 GLY B O 1
ATOM 6032 N N . LYS B 1 296 ? 3.148 12.703 0.583 1 97.12 296 LYS B N 1
ATOM 6033 C CA . LYS B 1 296 ? 4.125 13.492 -0.158 1 97.12 296 LYS B CA 1
ATOM 6034 C C . LYS B 1 296 ? 3.553 13.969 -1.493 1 97.12 296 LYS B C 1
ATOM 6036 O O . LYS B 1 296 ? 4.137 14.828 -2.154 1 97.12 296 LYS B O 1
ATOM 6041 N N . HIS B 1 297 ? 2.369 13.43 -1.875 1 97.69 297 HIS B N 1
ATOM 6042 C CA . HIS B 1 297 ? 1.795 13.789 -3.168 1 97.69 297 HIS B CA 1
ATOM 6043 C C . HIS B 1 297 ? 0.722 14.859 -3.018 1 97.69 297 HIS B C 1
ATOM 6045 O O . HIS B 1 297 ? 0.122 15.289 -4.008 1 97.69 297 HIS B O 1
ATOM 6051 N N . LEU B 1 298 ? 0.475 15.258 -1.812 1 98.62 298 LEU B N 1
ATOM 6052 C CA . LEU B 1 298 ? -0.506 16.312 -1.556 1 98.62 298 LEU B CA 1
ATOM 6053 C C . LEU B 1 298 ? 0.117 17.688 -1.724 1 98.62 298 LEU B C 1
ATOM 6055 O O . LEU B 1 298 ? 0.448 18.344 -0.737 1 98.62 298 LEU B O 1
ATOM 6059 N N . LEU B 1 299 ? 0.088 18.141 -2.967 1 98.62 299 LEU B N 1
ATOM 6060 C CA . LEU B 1 299 ? 0.615 19.453 -3.293 1 98.62 299 LEU B CA 1
ATOM 6061 C C . LEU B 1 299 ? -0.412 20.547 -2.992 1 98.62 299 LEU B C 1
ATOM 6063 O O . LEU B 1 299 ? -1.611 20.344 -3.201 1 98.62 299 LEU B O 1
ATOM 6067 N N . PHE B 1 300 ? 0.114 21.625 -2.572 1 98.62 300 PHE B N 1
ATOM 6068 C CA . PHE B 1 300 ? -0.771 22.766 -2.318 1 98.62 300 PHE B CA 1
ATOM 6069 C C . PHE B 1 300 ? -1.319 23.328 -3.625 1 98.62 300 PHE B C 1
ATOM 6071 O O . PHE B 1 300 ? -0.661 23.25 -4.664 1 98.62 300 PHE B O 1
ATOM 6078 N N . ASN B 1 301 ? -2.453 23.906 -3.541 1 97.31 301 ASN B N 1
ATOM 6079 C CA . ASN B 1 301 ? -2.982 24.656 -4.672 1 97.31 301 ASN B CA 1
ATOM 6080 C C . ASN B 1 301 ? -2.113 25.875 -4.988 1 97.31 301 ASN B C 1
ATOM 6082 O O . ASN B 1 301 ? -1.593 26.516 -4.078 1 97.31 301 ASN B O 1
ATOM 6086 N N . GLN B 1 302 ? -2.121 26.172 -6.219 1 96.69 302 GLN B N 1
ATOM 6087 C CA . GLN B 1 302 ? -1.237 27.234 -6.695 1 96.69 302 GLN B CA 1
ATOM 6088 C C . GLN B 1 302 ? -1.592 28.578 -6.062 1 96.69 302 GLN B C 1
ATOM 6090 O O . GLN B 1 302 ? -0.708 29.391 -5.789 1 96.69 302 GLN B O 1
ATOM 6095 N N . ARG B 1 303 ? -2.791 28.75 -5.852 1 95.25 303 ARG B N 1
ATOM 6096 C CA . ARG B 1 303 ? -3.221 30.016 -5.25 1 95.25 303 ARG B CA 1
ATOM 6097 C C . ARG B 1 303 ? -2.605 30.203 -3.869 1 95.25 303 ARG B C 1
ATOM 6099 O O . ARG B 1 303 ? -2.17 31.297 -3.52 1 95.25 303 ARG B O 1
ATOM 6106 N N . LEU B 1 304 ? -2.633 29.172 -3.117 1 97.31 304 LEU B N 1
ATOM 6107 C CA . LEU B 1 304 ? -2.059 29.219 -1.777 1 97.31 304 LEU B CA 1
ATOM 6108 C C . LEU B 1 304 ? -0.545 29.406 -1.843 1 97.31 304 LEU B C 1
ATOM 6110 O O . LEU B 1 304 ? 0.033 30.141 -1.036 1 97.31 304 LEU B O 1
ATOM 6114 N N . VAL B 1 305 ? 0.092 28.812 -2.791 1 98.12 305 VAL B N 1
ATOM 6115 C CA . VAL B 1 305 ? 1.534 28.938 -2.98 1 98.12 305 VAL B CA 1
ATOM 6116 C C . VAL B 1 305 ? 1.894 30.391 -3.324 1 98.12 305 VAL B C 1
ATOM 6118 O O . VAL B 1 305 ? 2.824 30.953 -2.748 1 98.12 305 VAL B O 1
ATOM 6121 N N . GLU B 1 306 ? 1.128 30.922 -4.172 1 96.44 306 GLU B N 1
ATOM 6122 C CA . GLU B 1 306 ? 1.404 32.312 -4.586 1 96.44 306 GLU B CA 1
ATOM 6123 C C . GLU B 1 306 ? 1.187 33.281 -3.432 1 96.44 306 GLU B C 1
ATOM 6125 O O . GLU B 1 306 ? 1.925 34.25 -3.291 1 96.44 306 GLU B O 1
ATOM 6130 N N . ARG B 1 307 ? 0.187 33 -2.689 1 96.44 307 ARG B N 1
ATOM 6131 C CA . ARG B 1 307 ? -0.029 33.844 -1.509 1 96.44 307 ARG B CA 1
ATOM 6132 C C . ARG B 1 307 ? 1.175 33.781 -0.574 1 96.44 307 ARG B C 1
ATOM 6134 O O . ARG B 1 307 ? 1.668 34.812 -0.127 1 96.44 307 ARG B O 1
ATOM 6141 N N . SER B 1 308 ? 1.631 32.625 -0.326 1 97.94 308 SER B N 1
ATOM 6142 C CA . SER B 1 308 ? 2.783 32.438 0.555 1 97.94 308 SER B CA 1
ATOM 6143 C C . SER B 1 308 ? 4.031 33.094 -0.043 1 97.94 308 SER B C 1
ATOM 6145 O O . SER B 1 308 ? 4.836 33.688 0.677 1 97.94 308 SER B O 1
ATOM 6147 N N . ARG B 1 309 ? 4.188 33.031 -1.306 1 97.5 309 ARG B N 1
ATOM 6148 C CA . ARG B 1 309 ? 5.309 33.688 -1.972 1 97.5 309 ARG B CA 1
ATOM 6149 C C . ARG B 1 309 ? 5.254 35.188 -1.773 1 97.5 309 ARG B C 1
ATOM 6151 O O . ARG B 1 309 ? 6.293 35.844 -1.617 1 97.5 309 ARG B O 1
ATOM 6158 N N . GLY B 1 310 ? 4.062 35.688 -1.878 1 96.62 310 GLY B N 1
ATOM 6159 C CA . GLY B 1 310 ? 3.912 37.125 -1.583 1 96.62 310 GLY B CA 1
ATOM 6160 C C . GLY B 1 310 ? 4.402 37.5 -0.197 1 96.62 310 GLY B C 1
ATOM 6161 O O . GLY B 1 310 ? 5.117 38.469 -0.033 1 96.62 310 GLY B O 1
ATOM 6162 N N . TYR B 1 311 ? 4.055 36.719 0.789 1 97.56 311 TYR B N 1
ATOM 6163 C CA . TYR B 1 311 ? 4.523 36.938 2.152 1 97.56 311 TYR B CA 1
ATOM 6164 C C . TYR B 1 311 ? 6.043 36.812 2.229 1 97.56 311 TYR B C 1
ATOM 6166 O O . TYR B 1 311 ? 6.691 37.625 2.898 1 97.56 311 TYR B O 1
ATOM 6174 N N . LEU B 1 312 ? 6.578 35.875 1.549 1 98.12 312 LEU B N 1
ATOM 6175 C CA . LEU B 1 312 ? 8.023 35.656 1.553 1 98.12 312 LEU B CA 1
ATOM 6176 C C . LEU B 1 312 ? 8.742 36.844 0.958 1 98.12 312 LEU B C 1
ATOM 6178 O O . LEU B 1 312 ? 9.758 37.312 1.499 1 98.12 312 LEU B O 1
ATOM 6182 N N . ARG B 1 313 ? 8.227 37.375 -0.12 1 97.31 313 ARG B N 1
ATOM 6183 C CA . ARG B 1 313 ? 8.844 38.531 -0.768 1 97.31 313 ARG B CA 1
ATOM 6184 C C . ARG B 1 313 ? 8.883 39.719 0.169 1 97.31 313 ARG B C 1
ATOM 6186 O O . ARG B 1 313 ? 9.898 40.406 0.267 1 97.31 313 ARG B O 1
ATOM 6193 N N . ARG B 1 314 ? 7.801 39.906 0.851 1 96.5 314 ARG B N 1
ATOM 6194 C CA . ARG B 1 314 ? 7.742 41.031 1.781 1 96.5 314 ARG B CA 1
ATOM 6195 C C . ARG B 1 314 ? 8.633 40.812 2.992 1 96.5 314 ARG B C 1
ATOM 6197 O O . ARG B 1 314 ? 9.344 41.719 3.439 1 96.5 314 ARG B O 1
ATOM 6204 N N . ALA B 1 315 ? 8.656 39.562 3.443 1 97.19 315 ALA B N 1
ATOM 6205 C CA . ALA B 1 315 ? 9.484 39.25 4.602 1 97.19 315 ALA B CA 1
ATOM 6206 C C . ALA B 1 315 ? 10.969 39.375 4.273 1 97.19 315 ALA B C 1
ATOM 6208 O O . ALA B 1 315 ? 11.758 39.781 5.133 1 97.19 315 ALA B O 1
ATOM 6209 N N . PHE B 1 316 ? 11.312 39.062 3.039 1 97.38 316 PHE B N 1
ATOM 6210 C CA . PHE B 1 316 ? 12.711 39.125 2.615 1 97.38 316 PHE B CA 1
ATOM 6211 C C . PHE B 1 316 ? 13.031 40.438 1.924 1 97.38 316 PHE B C 1
ATOM 6213 O O . PHE B 1 316 ? 14.133 40.594 1.393 1 97.38 316 PHE B O 1
ATOM 6220 N N . SER B 1 317 ? 12.141 41.312 1.836 1 95.44 317 SER B N 1
ATOM 6221 C CA . SER B 1 317 ? 12.305 42.625 1.204 1 95.44 317 SER B CA 1
ATOM 6222 C C . SER B 1 317 ? 12.727 42.469 -0.254 1 95.44 317 SER B C 1
ATOM 6224 O O . SER B 1 317 ? 13.695 43.125 -0.689 1 95.44 317 SER B O 1
ATOM 6226 N N . LEU B 1 318 ? 11.93 41.656 -0.93 1 95.94 318 LEU B N 1
ATOM 6227 C CA . LEU B 1 318 ? 12.203 41.406 -2.342 1 95.94 318 LEU B CA 1
ATOM 6228 C C . LEU B 1 318 ? 11.211 42.156 -3.227 1 95.94 318 LEU B C 1
ATOM 6230 O O . LEU B 1 318 ? 10.078 42.406 -2.816 1 95.94 318 LEU B O 1
ATOM 6234 N N . GLY B 1 319 ? 11.695 42.438 -4.441 1 91.5 319 GLY B N 1
ATOM 6235 C CA . GLY B 1 319 ? 10.789 43 -5.434 1 91.5 319 GLY B CA 1
ATOM 6236 C C . GLY B 1 319 ? 9.766 42 -5.941 1 91.5 319 GLY B C 1
ATOM 6237 O O . GLY B 1 319 ? 9.898 40.781 -5.719 1 91.5 319 GLY B O 1
ATOM 6238 N N . GLU B 1 320 ? 8.789 42.531 -6.637 1 87.81 320 GLU B N 1
ATOM 6239 C CA . GLU B 1 320 ? 7.652 41.75 -7.094 1 87.81 320 GLU B CA 1
ATOM 6240 C C . GLU B 1 320 ? 8.102 40.656 -8.055 1 87.81 320 GLU B C 1
ATOM 6242 O O . GLU B 1 320 ? 7.516 39.562 -8.078 1 87.81 320 GLU B O 1
ATOM 6247 N N . HIS B 1 321 ? 9.125 40.812 -8.781 1 89.44 321 HIS B N 1
ATOM 6248 C CA . HIS B 1 321 ? 9.516 39.875 -9.812 1 89.44 321 HIS B CA 1
ATOM 6249 C C . HIS B 1 321 ? 10.844 39.188 -9.477 1 89.44 321 HIS B C 1
ATOM 6251 O O . HIS B 1 321 ? 11.336 38.375 -10.242 1 89.44 321 HIS B O 1
ATOM 6257 N N . GLU B 1 322 ? 11.273 39.531 -8.305 1 92.75 322 GLU B N 1
ATOM 6258 C CA . GLU B 1 322 ? 12.523 38.906 -7.883 1 92.75 322 GLU B CA 1
ATOM 6259 C C . GLU B 1 322 ? 12.305 37.469 -7.418 1 92.75 322 GLU B C 1
ATOM 6261 O O . GLU B 1 322 ? 11.32 37.188 -6.727 1 92.75 322 GLU B O 1
ATOM 6266 N N . SER B 1 323 ? 13.234 36.656 -7.82 1 94.44 323 SER B N 1
ATOM 6267 C CA . SER B 1 323 ? 13.156 35.25 -7.395 1 94.44 323 SER B CA 1
ATOM 6268 C C . SER B 1 323 ? 13.445 35.125 -5.902 1 94.44 323 SER B C 1
ATOM 6270 O O . SER B 1 323 ? 14.297 35.812 -5.363 1 94.44 323 SER B O 1
ATOM 6272 N N . ILE B 1 324 ? 12.695 34.312 -5.293 1 96.62 324 ILE B N 1
ATOM 6273 C CA . ILE B 1 324 ? 12.938 34 -3.883 1 96.62 324 ILE B CA 1
ATOM 6274 C C . ILE B 1 324 ? 14.188 33.156 -3.732 1 96.62 324 ILE B C 1
ATOM 6276 O O . ILE B 1 324 ? 14.266 32.062 -4.277 1 96.62 324 ILE B O 1
ATOM 6280 N N . PRO B 1 325 ? 15.172 33.594 -3.09 1 96.44 325 PRO B N 1
ATOM 6281 C CA . PRO B 1 325 ? 16.391 32.812 -2.908 1 96.44 325 PRO B CA 1
ATOM 6282 C C . PRO B 1 325 ? 16.188 31.594 -2.006 1 96.44 325 PRO B C 1
ATOM 6284 O O . PRO B 1 325 ? 15.188 31.516 -1.282 1 96.44 325 PRO B O 1
ATOM 6287 N N . PRO B 1 326 ? 17.172 30.641 -2.078 1 96.81 326 PRO B N 1
ATOM 6288 C CA . PRO B 1 326 ? 17.109 29.531 -1.114 1 96.81 326 PRO B CA 1
ATOM 6289 C C . PRO B 1 326 ? 17.156 30.016 0.334 1 96.81 326 PRO B C 1
ATOM 6291 O O . PRO B 1 326 ? 17.875 30.969 0.649 1 96.81 326 PRO B O 1
ATOM 6294 N N . PHE B 1 327 ? 16.359 29.438 1.141 1 98.31 327 PHE B N 1
ATOM 6295 C CA . PHE B 1 327 ? 16.312 29.828 2.547 1 98.31 327 PHE B CA 1
ATOM 6296 C C . PHE B 1 327 ? 16.078 28.609 3.434 1 98.31 327 PHE B C 1
ATOM 6298 O O . PHE B 1 327 ? 15.781 27.516 2.938 1 98.31 327 PHE B O 1
ATOM 6305 N N . ILE B 1 328 ? 16.359 28.797 4.734 1 98.69 328 ILE B N 1
ATOM 6306 C CA . ILE B 1 328 ? 16.047 27.797 5.746 1 98.69 328 ILE B CA 1
ATOM 6307 C C . ILE B 1 328 ? 14.82 28.219 6.543 1 98.69 328 ILE B C 1
ATOM 6309 O O . ILE B 1 328 ? 14.758 29.359 7.035 1 98.69 328 ILE B O 1
ATOM 6313 N N . ALA B 1 329 ? 13.82 27.391 6.523 1 98.81 329 ALA B N 1
ATOM 6314 C CA . ALA B 1 329 ? 12.648 27.625 7.371 1 98.81 329 ALA B CA 1
ATOM 6315 C C . ALA B 1 329 ? 12.883 27.094 8.781 1 98.81 329 ALA B C 1
ATOM 6317 O O . ALA B 1 329 ? 13.469 26.016 8.961 1 98.81 329 ALA B O 1
ATOM 6318 N N . ILE B 1 330 ? 12.445 27.859 9.781 1 98.06 330 ILE B N 1
ATOM 6319 C CA . ILE B 1 330 ? 12.609 27.516 11.195 1 98.06 330 ILE B CA 1
ATOM 6320 C C . ILE B 1 330 ? 11.258 27.578 11.898 1 98.06 330 ILE B C 1
ATOM 6322 O O . ILE B 1 330 ? 10.562 28.594 11.836 1 98.06 330 ILE B O 1
ATOM 6326 N N . HIS B 1 331 ? 10.828 26.516 12.438 1 97.06 331 HIS B N 1
ATOM 6327 C CA . HIS B 1 331 ? 9.609 26.516 13.234 1 97.06 331 HIS B CA 1
ATOM 6328 C C . HIS B 1 331 ? 9.906 26.281 14.703 1 97.06 331 HIS B C 1
ATOM 6330 O O . HIS B 1 331 ? 10.32 25.188 15.086 1 97.06 331 HIS B O 1
ATOM 6336 N N . ILE B 1 332 ? 9.68 27.266 15.484 1 94 332 ILE B N 1
ATOM 6337 C CA . ILE B 1 332 ? 9.906 27.203 16.922 1 94 332 ILE B CA 1
ATOM 6338 C C . ILE B 1 332 ? 8.562 27.219 17.656 1 94 332 ILE B C 1
ATOM 6340 O O . ILE B 1 332 ? 7.973 28.281 17.859 1 94 332 ILE B O 1
ATOM 6344 N N . ARG B 1 333 ? 8.195 26.078 18.047 1 89.12 333 ARG B N 1
ATOM 6345 C CA . ARG B 1 333 ? 6.918 25.938 18.734 1 89.12 333 ARG B CA 1
ATOM 6346 C C . ARG B 1 333 ? 7.039 26.359 20.203 1 89.12 333 ARG B C 1
ATOM 6348 O O . ARG B 1 333 ? 7.859 25.797 20.938 1 89.12 333 ARG B O 1
ATOM 6355 N N . GLN B 1 334 ? 6.27 27.297 20.75 1 79 334 GLN B N 1
ATOM 6356 C CA . GLN B 1 334 ? 6.367 27.766 22.125 1 79 334 GLN B CA 1
ATOM 6357 C C . GLN B 1 334 ? 5.051 27.578 22.875 1 79 334 GLN B C 1
ATOM 6359 O O . GLN B 1 334 ? 5.043 27.188 24.047 1 79 334 GLN B O 1
ATOM 6364 N N . GLY B 1 335 ? 3.965 27.797 22.188 1 66.81 335 GLY B N 1
ATOM 6365 C CA . GLY B 1 335 ? 2.654 27.844 22.812 1 66.81 335 GLY B CA 1
ATOM 6366 C C . GLY B 1 335 ? 2.451 26.75 23.844 1 66.81 335 GLY B C 1
ATOM 6367 O O . GLY B 1 335 ? 2.979 26.844 24.953 1 66.81 335 GLY B O 1
ATOM 6368 N N . ASP B 1 336 ? 1.799 25.703 23.547 1 57.12 336 ASP B N 1
ATOM 6369 C CA . ASP B 1 336 ? 1.409 24.641 24.453 1 57.12 336 ASP B CA 1
ATOM 6370 C C . ASP B 1 336 ? 2.631 23.859 24.953 1 57.12 336 ASP B C 1
ATOM 6372 O O . ASP B 1 336 ? 2.588 23.234 26 1 57.12 336 ASP B O 1
ATOM 6376 N N . PHE B 1 337 ? 3.641 23.938 24.219 1 57.03 337 PHE B N 1
ATOM 6377 C CA . PHE B 1 337 ? 4.859 23.25 24.625 1 57.03 337 PHE B CA 1
ATOM 6378 C C . PHE B 1 337 ? 5.543 23.969 25.781 1 57.03 337 PHE B C 1
ATOM 6380 O O . PHE B 1 337 ? 6.16 23.344 26.641 1 57.03 337 PHE B O 1
ATOM 6387 N N . GLY B 1 338 ? 5.371 25.281 25.703 1 50.28 338 GLY B N 1
ATOM 6388 C CA . GLY B 1 338 ? 5.867 26.078 26.812 1 50.28 338 GLY B CA 1
ATOM 6389 C C . GLY B 1 338 ? 5.117 25.828 28.109 1 50.28 338 GLY B C 1
ATOM 6390 O O . GLY B 1 338 ? 5.715 25.812 29.188 1 50.28 338 GLY B O 1
ATOM 6391 N N . LEU B 1 339 ? 3.834 25.578 27.922 1 49.81 339 LEU B N 1
ATOM 6392 C CA . LEU B 1 339 ? 3.023 25.359 29.109 1 49.81 339 LEU B CA 1
ATOM 6393 C C . LEU B 1 339 ? 3.375 24.016 29.766 1 49.81 339 LEU B C 1
ATOM 6395 O O . LEU B 1 339 ? 3.223 23.859 30.984 1 49.81 339 LEU B O 1
ATOM 6399 N N . GLN B 1 340 ? 3.719 23.078 28.984 1 50.66 340 GLN B N 1
ATOM 6400 C CA . GLN B 1 340 ? 4.062 21.781 29.562 1 50.66 340 GLN B CA 1
ATOM 6401 C C . GLN B 1 340 ? 5.449 21.812 30.203 1 50.66 340 GLN B C 1
ATOM 6403 O O . GLN B 1 340 ? 5.891 20.812 30.781 1 50.66 340 GLN B O 1
ATOM 6408 N N . CYS B 1 341 ? 6.02 22.891 30.047 1 51.47 341 CYS B N 1
ATOM 6409 C CA . CYS B 1 341 ? 7.352 23.031 30.625 1 51.47 341 CYS B CA 1
ATOM 6410 C C . CYS B 1 341 ? 7.277 23.156 32.156 1 51.47 341 CYS B C 1
ATOM 6412 O O . CYS B 1 341 ? 6.992 24.234 32.656 1 51.47 341 CYS B O 1
ATOM 6414 N N . ASN B 1 342 ? 6.652 22.359 32.781 1 42.81 342 ASN B N 1
ATOM 6415 C CA . ASN B 1 342 ? 6.66 22.453 34.25 1 42.81 342 ASN B CA 1
ATOM 6416 C C . ASN B 1 342 ? 8.078 22.531 34.781 1 42.81 342 ASN B C 1
ATOM 6418 O O . ASN B 1 342 ? 8.281 22.688 36 1 42.81 342 ASN B O 1
ATOM 6422 N N . LEU B 1 343 ? 9.133 21.609 34.312 1 41.72 343 LEU B N 1
ATOM 6423 C CA . LEU B 1 343 ? 10.391 21.656 35.031 1 41.72 343 LEU B CA 1
ATOM 6424 C C . LEU B 1 343 ? 11.188 22.906 34.688 1 41.72 343 LEU B C 1
ATOM 6426 O O . LEU B 1 343 ? 11.336 23.234 33.5 1 41.72 343 LEU B O 1
ATOM 6430 N N . PRO B 1 344 ? 11.594 23.688 35.562 1 38.88 344 PRO B N 1
ATOM 6431 C CA . PRO B 1 344 ? 12.508 24.828 35.5 1 38.88 344 PRO B CA 1
ATOM 6432 C C . PRO B 1 344 ? 13.812 24.516 34.781 1 38.88 344 PRO B C 1
ATOM 6434 O O . PRO B 1 344 ? 14.469 23.516 35.094 1 38.88 344 PRO B O 1
ATOM 6437 N N . GLY B 1 345 ? 14.234 25.141 33.562 1 42.16 345 GLY B N 1
ATOM 6438 C CA . GLY B 1 345 ? 15.492 25 32.844 1 42.16 345 GLY B CA 1
ATOM 6439 C C . GLY B 1 345 ? 15.367 24.219 31.547 1 42.16 345 GLY B C 1
ATOM 6440 O O . GLY B 1 345 ? 16.297 24.172 30.75 1 42.16 345 GLY B O 1
ATOM 6441 N N . HIS B 1 346 ? 14.477 23.172 31.453 1 45.12 346 HIS B N 1
ATOM 6442 C CA . HIS B 1 346 ? 14.531 22.203 30.375 1 45.12 346 HIS B CA 1
ATOM 6443 C C . HIS B 1 346 ? 13.594 22.594 29.234 1 45.12 346 HIS B C 1
ATOM 6445 O O . HIS B 1 346 ? 13.531 21.922 28.203 1 45.12 346 HIS B O 1
ATOM 6451 N N . CYS B 1 347 ? 12.516 23.328 29.359 1 48.75 347 CYS B N 1
ATOM 6452 C CA . CYS B 1 347 ? 11.367 23.125 28.484 1 48.75 347 CYS B CA 1
ATOM 6453 C C . CYS B 1 347 ? 11.578 23.812 27.141 1 48.75 347 CYS B C 1
ATOM 6455 O O . CYS B 1 347 ? 11.32 23.219 26.094 1 48.75 347 CYS B O 1
ATOM 6457 N N . LEU B 1 348 ? 11.234 25.344 27.141 1 54.09 348 LEU B N 1
ATOM 6458 C CA . LEU B 1 348 ? 11.148 26.016 25.859 1 54.09 348 LEU B CA 1
ATOM 6459 C C . LEU B 1 348 ? 12.516 26.094 25.188 1 54.09 348 LEU B C 1
ATOM 6461 O O . LEU B 1 348 ? 13.5 26.5 25.797 1 54.09 348 LEU B O 1
ATOM 6465 N N . GLY B 1 349 ? 12.805 25.328 24.219 1 56.5 349 GLY B N 1
ATOM 6466 C CA . GLY B 1 349 ? 14.047 25.438 23.469 1 56.5 349 GLY B CA 1
ATOM 6467 C C . GLY B 1 349 ? 14.445 26.875 23.188 1 56.5 349 GLY B C 1
ATOM 6468 O O . GLY B 1 349 ? 13.609 27.688 22.766 1 56.5 349 GLY B O 1
ATOM 6469 N N . SER B 1 350 ? 15.484 27.359 23.922 1 67.81 350 SER B N 1
ATOM 6470 C CA . SER B 1 350 ? 16.047 28.672 23.641 1 67.81 350 SER B CA 1
ATOM 6471 C C . SER B 1 350 ? 16.359 28.828 22.156 1 67.81 350 SER B C 1
ATOM 6473 O O . SER B 1 350 ? 16.562 27.844 21.453 1 67.81 350 SER B O 1
ATOM 6475 N N . VAL B 1 351 ? 16.031 30.062 21.656 1 84.62 351 VAL B N 1
ATOM 6476 C CA . VAL B 1 351 ? 16.375 30.438 20.297 1 84.62 351 VAL B CA 1
ATOM 6477 C C . VAL B 1 351 ? 17.797 29.953 19.984 1 84.62 351 VAL B C 1
ATOM 6479 O O . VAL B 1 351 ? 18.094 29.594 18.844 1 84.62 351 VAL B O 1
ATOM 6482 N N . ASP B 1 352 ? 18.578 29.688 21.078 1 84.88 352 ASP B N 1
ATOM 6483 C CA . ASP B 1 352 ? 19.984 29.328 20.906 1 84.88 352 ASP B CA 1
ATOM 6484 C C . ASP B 1 352 ? 20.109 27.922 20.328 1 84.88 352 ASP B C 1
ATOM 6486 O O . ASP B 1 352 ? 20.984 27.672 19.484 1 84.88 352 ASP B O 1
ATOM 6490 N N . LEU B 1 353 ? 19.281 27.078 20.797 1 88.31 353 LEU B N 1
ATOM 6491 C CA . LEU B 1 353 ? 19.328 25.703 20.281 1 88.31 353 LEU B CA 1
ATOM 6492 C C . LEU B 1 353 ? 19.016 25.672 18.781 1 88.31 353 LEU B C 1
ATOM 6494 O O . LEU B 1 353 ? 19.594 24.875 18.047 1 88.31 353 LEU B O 1
ATOM 6498 N N . PHE B 1 354 ? 18.25 26.547 18.391 1 94.69 354 PHE B N 1
ATOM 6499 C CA . PHE B 1 354 ? 17.875 26.594 16.984 1 94.69 354 PHE B CA 1
ATOM 6500 C C . PHE B 1 354 ? 18.984 27.234 16.156 1 94.69 354 PHE B C 1
ATOM 6502 O O . PHE B 1 354 ? 19.188 26.875 14.992 1 94.69 354 PHE B O 1
ATOM 6509 N N . VAL B 1 355 ? 19.672 28.125 16.812 1 95.56 355 VAL B N 1
ATOM 6510 C CA . VAL B 1 355 ? 20.781 28.766 16.109 1 95.56 355 VAL B CA 1
ATOM 6511 C C . VAL B 1 355 ? 21.828 27.703 15.719 1 95.56 355 VAL B C 1
ATOM 6513 O O . VAL B 1 355 ? 22.297 27.672 14.578 1 95.56 355 VAL B O 1
ATOM 6516 N N . ASP B 1 356 ? 22.094 26.828 16.625 1 95.06 356 ASP B N 1
ATOM 6517 C CA . ASP B 1 356 ? 23.078 25.781 16.359 1 95.06 356 ASP B CA 1
ATOM 6518 C C . ASP B 1 356 ? 22.578 24.828 15.273 1 95.06 356 ASP B C 1
ATOM 6520 O O . ASP B 1 356 ? 23.328 24.422 14.398 1 95.06 356 ASP B O 1
ATOM 6524 N N . ALA B 1 357 ? 21.344 24.5 15.352 1 96.5 357 ALA B N 1
ATOM 6525 C CA . ALA B 1 357 ? 20.75 23.609 14.367 1 96.5 357 ALA B CA 1
ATOM 6526 C C . ALA B 1 357 ? 20.766 24.234 12.977 1 96.5 357 ALA B C 1
ATOM 6528 O O . ALA B 1 357 ? 21.031 23.547 11.977 1 96.5 357 ALA B O 1
ATOM 6529 N N . VAL B 1 358 ? 20.5 25.484 12.906 1 97.5 358 VAL B N 1
ATOM 6530 C CA . VAL B 1 358 ? 20.5 26.203 11.641 1 97.5 358 VAL B CA 1
ATOM 6531 C C . VAL B 1 358 ? 21.906 26.188 11.039 1 97.5 358 VAL B C 1
ATOM 6533 O O . VAL B 1 358 ? 22.078 25.953 9.836 1 97.5 358 VAL B O 1
ATOM 6536 N N . LYS B 1 359 ? 22.891 26.375 11.891 1 96.62 359 LYS B N 1
ATOM 6537 C CA . LYS B 1 359 ? 24.266 26.328 11.422 1 96.62 359 LYS B CA 1
ATOM 6538 C C . LYS B 1 359 ? 24.609 24.953 10.852 1 96.62 359 LYS B C 1
ATOM 6540 O O . LYS B 1 359 ? 25.281 24.844 9.82 1 96.62 359 LYS B O 1
ATOM 6545 N N . ARG B 1 360 ? 24.156 23.953 11.5 1 96.56 360 ARG B N 1
ATOM 6546 C CA . ARG B 1 360 ? 24.406 22.609 11.008 1 96.56 360 ARG B CA 1
ATOM 6547 C C . ARG B 1 360 ? 23.703 22.375 9.672 1 96.56 360 ARG B C 1
ATOM 6549 O O . ARG B 1 360 ? 24.281 21.75 8.766 1 96.56 360 ARG B O 1
ATOM 6556 N N . GLN B 1 361 ? 22.547 22.953 9.555 1 96.12 361 GLN B N 1
ATOM 6557 C CA . GLN B 1 361 ? 21.797 22.812 8.305 1 96.12 361 GLN B CA 1
ATOM 6558 C C . GLN B 1 361 ? 22.5 23.562 7.168 1 96.12 361 GLN B C 1
ATOM 6560 O O . GLN B 1 361 ? 22.547 23.078 6.035 1 96.12 361 GLN B O 1
ATOM 6565 N N . GLU B 1 362 ? 23.016 24.672 7.461 1 97.12 362 GLU B N 1
ATOM 6566 C CA . GLU B 1 362 ? 23.766 25.453 6.477 1 97.12 362 GLU B CA 1
ATOM 6567 C C . GLU B 1 362 ? 24.984 24.672 5.984 1 97.12 362 GLU B C 1
ATOM 6569 O O . GLU B 1 362 ? 25.25 24.609 4.781 1 97.12 362 GLU B O 1
ATOM 6574 N N . LYS B 1 363 ? 25.656 24.125 6.922 1 96.44 363 LYS B N 1
ATOM 6575 C CA . LYS B 1 363 ? 26.844 23.344 6.582 1 96.44 363 LYS B CA 1
ATOM 6576 C C . LYS B 1 363 ? 26.484 22.141 5.711 1 96.44 363 LYS B C 1
ATOM 6578 O O . LYS B 1 363 ? 27.188 21.828 4.75 1 96.44 363 LYS B O 1
ATOM 6583 N N . GLN B 1 364 ? 25.438 21.562 6.043 1 95.12 364 GLN B N 1
ATOM 6584 C CA . GLN B 1 364 ? 25 20.406 5.293 1 95.12 364 GLN B CA 1
ATOM 6585 C C . GLN B 1 364 ? 24.609 20.766 3.863 1 95.12 364 GLN B C 1
ATOM 6587 O O . GLN B 1 364 ? 24.969 20.078 2.914 1 95.12 364 GLN B O 1
ATOM 6592 N N . LEU B 1 365 ? 23.844 21.797 3.695 1 96.12 365 LEU B N 1
ATOM 6593 C CA . LEU B 1 365 ? 23.422 22.266 2.377 1 96.12 365 LEU B CA 1
ATOM 6594 C C . LEU B 1 365 ? 24.625 22.672 1.532 1 96.12 365 LEU B C 1
ATOM 6596 O O . LEU B 1 365 ? 24.672 22.391 0.334 1 96.12 365 LEU B O 1
ATOM 6600 N N . LEU B 1 366 ? 25.562 23.281 2.199 1 96 366 LEU B N 1
ATOM 6601 C CA . LEU B 1 366 ? 26.797 23.656 1.502 1 96 366 LEU B CA 1
ATOM 6602 C C . LEU B 1 366 ? 27.578 22.422 1.062 1 96 366 LEU B C 1
ATOM 6604 O O . LEU B 1 366 ? 28 22.344 -0.09 1 96 366 LEU B O 1
ATOM 6608 N N . ALA B 1 367 ? 27.734 21.531 1.915 1 95.62 367 ALA B N 1
ATOM 6609 C CA . ALA B 1 367 ? 28.531 20.328 1.66 1 95.62 367 ALA B CA 1
ATOM 6610 C C . ALA B 1 367 ? 27.875 19.453 0.605 1 95.62 367 ALA B C 1
ATOM 6612 O O . ALA B 1 367 ? 28.562 18.922 -0.281 1 95.62 367 ALA B O 1
ATOM 6613 N N . SER B 1 368 ? 26.609 19.312 0.68 1 92.12 368 SER B N 1
ATOM 6614 C CA . SER B 1 368 ? 25.922 18.312 -0.145 1 92.12 368 SER B CA 1
ATOM 6615 C C . SER B 1 368 ? 25.484 18.922 -1.474 1 92.12 368 SER B C 1
ATOM 6617 O O . SER B 1 368 ? 25.422 18.219 -2.486 1 92.12 368 SER B O 1
ATOM 6619 N N . LYS B 1 369 ? 25.234 20.219 -1.495 1 94.12 369 LYS B N 1
ATOM 6620 C CA . LYS B 1 369 ? 24.625 20.797 -2.688 1 94.12 369 LYS B CA 1
ATOM 6621 C C . LYS B 1 369 ? 25.406 22 -3.182 1 94.12 369 LYS B C 1
ATOM 6623 O O . LYS B 1 369 ? 25.047 22.609 -4.199 1 94.12 369 LYS B O 1
ATOM 6628 N N . GLY B 1 370 ? 26.344 22.375 -2.42 1 94.62 370 GLY B N 1
ATOM 6629 C CA . GLY B 1 370 ? 27.062 23.594 -2.773 1 94.62 370 GLY B CA 1
ATOM 6630 C C . GLY B 1 370 ? 26.219 24.844 -2.641 1 94.62 370 GLY B C 1
ATOM 6631 O O . GLY B 1 370 ? 26.484 25.859 -3.293 1 94.62 370 GLY B O 1
ATOM 6632 N N . MET B 1 371 ? 25.188 24.781 -1.847 1 95.38 371 MET B N 1
ATOM 6633 C CA . MET B 1 371 ? 24.219 25.859 -1.723 1 95.38 371 MET B CA 1
ATOM 6634 C C . MET B 1 371 ? 24.531 26.734 -0.509 1 95.38 371 MET B C 1
ATOM 6636 O O . MET B 1 371 ? 24.578 26.234 0.618 1 95.38 371 MET B O 1
ATOM 6640 N N . VAL B 1 372 ? 24.75 27.969 -0.746 1 94.5 372 VAL B N 1
ATOM 6641 C CA . VAL B 1 372 ? 24.891 28.938 0.333 1 94.5 372 VAL B CA 1
ATOM 6642 C C . VAL B 1 372 ? 23.547 29.609 0.604 1 94.5 372 VAL B C 1
ATOM 6644 O O . VAL B 1 372 ? 22.938 30.172 -0.305 1 94.5 372 VAL B O 1
ATOM 6647 N N . VAL B 1 373 ? 23.172 29.5 1.812 1 93.62 373 VAL B N 1
ATOM 6648 C CA . VAL B 1 373 ? 21.875 30.062 2.195 1 93.62 373 VAL B CA 1
ATOM 6649 C C . VAL B 1 373 ? 22.094 31.359 2.965 1 93.62 373 VAL B C 1
ATOM 6651 O O . VAL B 1 373 ? 22.984 31.453 3.814 1 93.62 373 VAL B O 1
ATOM 6654 N N . GLY B 1 374 ? 21.312 32.375 2.596 1 89.94 374 GLY B N 1
ATOM 6655 C CA . GLY B 1 374 ? 21.469 33.656 3.248 1 89.94 374 GLY B CA 1
ATOM 6656 C C . GLY B 1 374 ? 20.156 34.219 3.809 1 89.94 374 GLY B C 1
ATOM 6657 O O . GLY B 1 374 ? 20.109 35.375 4.266 1 89.94 374 GLY B O 1
ATOM 6658 N N . ARG B 1 375 ? 19.141 33.469 3.725 1 97.06 375 ARG B N 1
ATOM 6659 C CA . ARG B 1 375 ? 17.859 33.906 4.262 1 97.06 375 ARG B CA 1
ATOM 6660 C C . ARG B 1 375 ? 17.281 32.844 5.199 1 97.06 375 ARG B C 1
ATOM 6662 O O . ARG B 1 375 ? 17.453 31.656 4.977 1 97.06 375 ARG B O 1
ATOM 6669 N N . TRP B 1 376 ? 16.641 33.344 6.301 1 98.38 376 TRP B N 1
ATOM 6670 C CA . TRP B 1 376 ? 16.016 32.5 7.312 1 98.38 376 TRP B CA 1
ATOM 6671 C C . TRP B 1 376 ? 14.602 32.969 7.629 1 98.38 376 TRP B C 1
ATOM 6673 O O . TRP B 1 376 ? 14.367 34.188 7.758 1 98.38 376 TRP B O 1
ATOM 6683 N N . LEU B 1 377 ? 13.672 32.062 7.656 1 98.69 377 LEU B N 1
ATOM 6684 C CA . LEU B 1 377 ? 12.289 32.375 7.977 1 98.69 377 LEU B CA 1
ATOM 6685 C C . LEU B 1 377 ? 11.828 31.656 9.227 1 98.69 377 LEU B C 1
ATOM 6687 O O . LEU B 1 377 ? 11.797 30.422 9.25 1 98.69 377 LEU B O 1
ATOM 6691 N N . VAL B 1 378 ? 11.406 32.406 10.227 1 97.69 378 VAL B N 1
ATOM 6692 C CA . VAL B 1 378 ? 10.938 31.812 11.484 1 97.69 378 VAL B CA 1
ATOM 6693 C C . VAL B 1 378 ? 9.406 31.859 11.539 1 97.69 378 VAL B C 1
ATOM 6695 O O . VAL B 1 378 ? 8.797 32.875 11.18 1 97.69 378 VAL B O 1
ATOM 6698 N N . SER B 1 379 ? 8.812 30.781 11.859 1 96.5 379 SER B N 1
ATOM 6699 C CA . SER B 1 379 ? 7.41 30.719 12.25 1 96.5 379 SER B CA 1
ATOM 6700 C C . SER B 1 379 ? 7.262 30.219 13.688 1 96.5 379 SER B C 1
ATOM 6702 O O . SER B 1 379 ? 8 29.344 14.133 1 96.5 379 SER B O 1
ATOM 6704 N N . SER B 1 380 ? 6.387 30.844 14.406 1 92.94 380 SER B N 1
ATOM 6705 C CA . SER B 1 380 ? 6.133 30.5 15.805 1 92.94 380 SER B CA 1
ATOM 6706 C C . SER B 1 380 ? 4.758 30.969 16.25 1 92.94 380 SER B C 1
ATOM 6708 O O . SER B 1 380 ? 4.195 31.906 15.664 1 92.94 380 SER B O 1
ATOM 6710 N N . ASP B 1 381 ? 4.258 30.328 17.234 1 87.62 381 ASP B N 1
ATOM 6711 C CA . ASP B 1 381 ? 3.012 30.781 17.844 1 87.62 381 ASP B CA 1
ATOM 6712 C C . ASP B 1 381 ? 3.281 31.594 19.109 1 87.62 381 ASP B C 1
ATOM 6714 O O . ASP B 1 381 ? 2.377 31.828 19.906 1 87.62 381 ASP B O 1
ATOM 6718 N N . SER B 1 382 ? 4.5 32.031 19.266 1 88.31 382 SER B N 1
ATOM 6719 C CA . SER B 1 382 ? 4.863 32.844 20.422 1 88.31 382 SER B CA 1
ATOM 6720 C C . SER B 1 382 ? 4.195 34.219 20.375 1 88.31 382 SER B C 1
ATOM 6722 O O . SER B 1 382 ? 4.16 34.844 19.328 1 88.31 382 SER B O 1
ATOM 6724 N N . THR B 1 383 ? 3.732 34.625 21.531 1 84.56 383 THR B N 1
ATOM 6725 C CA . THR B 1 383 ? 3.191 35.969 21.656 1 84.56 383 THR B CA 1
ATOM 6726 C C . THR B 1 383 ? 4.137 36.875 22.469 1 84.56 383 THR B C 1
ATOM 6728 O O . THR B 1 383 ? 3.807 38.031 22.766 1 84.56 383 THR B O 1
ATOM 6731 N N . ASP B 1 384 ? 5.316 36.344 22.75 1 86.25 384 ASP B N 1
ATOM 6732 C CA . ASP B 1 384 ? 6.297 37.062 23.562 1 86.25 384 ASP B CA 1
ATOM 6733 C C . ASP B 1 384 ? 7.133 38.031 22.703 1 86.25 384 ASP B C 1
ATOM 6735 O O . ASP B 1 384 ? 7.914 37.562 21.859 1 86.25 384 ASP B O 1
ATOM 6739 N N . PRO B 1 385 ? 7.035 39.281 23.062 1 89.06 385 PRO B N 1
ATOM 6740 C CA . PRO B 1 385 ? 7.832 40.219 22.266 1 89.06 385 PRO B CA 1
ATOM 6741 C C . PRO B 1 385 ? 9.336 39.969 22.391 1 89.06 385 PRO B C 1
ATOM 6743 O O . PRO B 1 385 ? 10.086 40.219 21.453 1 89.06 385 PRO B O 1
ATOM 6746 N N . LYS B 1 386 ? 9.727 39.5 23.516 1 88.69 386 LYS B N 1
ATOM 6747 C CA . LYS B 1 386 ? 11.148 39.219 23.719 1 88.69 386 LYS B CA 1
ATOM 6748 C C . LYS B 1 386 ? 11.641 38.156 22.766 1 88.69 386 LYS B C 1
ATOM 6750 O O . LYS B 1 386 ? 12.773 38.219 22.266 1 88.69 386 LYS B O 1
ATOM 6755 N N . PHE B 1 387 ? 10.805 37.188 22.531 1 90.25 387 PHE B N 1
ATOM 6756 C CA . PHE B 1 387 ? 11.117 36.156 21.578 1 90.25 387 PHE B CA 1
ATOM 6757 C C . PHE B 1 387 ? 11.359 36.719 20.188 1 90.25 387 PHE B C 1
ATOM 6759 O O . PHE B 1 387 ? 12.352 36.375 19.531 1 90.25 387 PHE B O 1
ATOM 6766 N N . TRP B 1 388 ? 10.586 37.562 19.75 1 92.25 388 TRP B N 1
ATOM 6767 C CA . TRP B 1 388 ? 10.672 38.125 18.406 1 92.25 388 TRP B CA 1
ATOM 6768 C C . TRP B 1 388 ? 11.844 39.125 18.312 1 92.25 388 TRP B C 1
ATOM 6770 O O . TRP B 1 388 ? 12.461 39.25 17.25 1 92.25 388 TRP B O 1
ATOM 6780 N N . ASP B 1 389 ? 12.141 39.75 19.469 1 93.12 389 ASP B N 1
ATOM 6781 C CA . ASP B 1 389 ? 13.336 40.594 19.5 1 93.12 389 ASP B CA 1
ATOM 6782 C C . ASP B 1 389 ? 14.594 39.75 19.25 1 93.12 389 ASP B C 1
ATOM 6784 O O . ASP B 1 389 ? 15.5 40.188 18.547 1 93.12 389 ASP B O 1
ATOM 6788 N N . GLU B 1 390 ? 14.578 38.656 19.875 1 92.94 390 GLU B N 1
ATOM 6789 C CA . GLU B 1 390 ? 15.711 37.75 19.688 1 92.94 390 GLU B CA 1
ATOM 6790 C C . GLU B 1 390 ? 15.82 37.281 18.234 1 92.94 390 GLU B C 1
ATOM 6792 O O . GLU B 1 390 ? 16.922 37.25 17.672 1 92.94 390 GLU B O 1
ATOM 6797 N N . VAL B 1 391 ? 14.711 36.969 17.625 1 94.81 391 VAL B N 1
ATOM 6798 C CA . VAL B 1 391 ? 14.656 36.562 16.234 1 94.81 391 VAL B CA 1
ATOM 6799 C C . VAL B 1 391 ? 15.195 37.656 15.32 1 94.81 391 VAL B C 1
ATOM 6801 O O . VAL B 1 391 ? 16.031 37.406 14.445 1 94.81 391 VAL B O 1
ATOM 6804 N N . ASN B 1 392 ? 14.812 38.812 15.656 1 94.62 392 ASN B N 1
ATOM 6805 C CA . ASN B 1 392 ? 15.25 39.969 14.883 1 94.62 392 ASN B CA 1
ATOM 6806 C C . ASN B 1 392 ? 16.75 40.219 15.039 1 94.62 392 ASN B C 1
ATOM 6808 O O . ASN B 1 392 ? 17.438 40.562 14.07 1 94.62 392 ASN B O 1
ATOM 6812 N N . ALA B 1 393 ? 17.156 40.062 16.219 1 95.81 393 ALA B N 1
ATOM 6813 C CA . ALA B 1 393 ? 18.578 40.281 16.5 1 95.81 393 ALA B CA 1
ATOM 6814 C C . ALA B 1 393 ? 19.453 39.312 15.727 1 95.81 393 ALA B C 1
ATOM 6816 O O . ALA B 1 393 ? 20.609 39.625 15.406 1 95.81 393 ALA B O 1
ATOM 6817 N N . LEU B 1 394 ? 18.953 38.188 15.367 1 96.06 394 LEU B N 1
ATOM 6818 C CA . LEU B 1 394 ? 19.703 37.188 14.633 1 96.06 394 LEU B CA 1
ATOM 6819 C C . LEU B 1 394 ? 19.641 37.438 13.133 1 96.06 394 LEU B C 1
ATOM 6821 O O . LEU B 1 394 ? 20.297 36.75 12.344 1 96.06 394 LEU B O 1
ATOM 6825 N N . GLY B 1 395 ? 18.812 38.406 12.75 1 95.81 395 GLY B N 1
ATOM 6826 C CA . GLY B 1 395 ? 18.656 38.719 11.336 1 95.81 395 GLY B CA 1
ATOM 6827 C C . GLY B 1 395 ? 17.672 37.781 10.648 1 95.81 395 GLY B C 1
ATOM 6828 O O . GLY B 1 395 ? 17.656 37.688 9.422 1 95.81 395 GLY B O 1
ATOM 6829 N N . TRP B 1 396 ? 16.953 37 11.398 1 97.75 396 TRP B N 1
ATOM 6830 C CA . TRP B 1 396 ? 15.969 36.062 10.836 1 97.75 396 TRP B CA 1
ATOM 6831 C C . TRP B 1 396 ? 14.664 36.812 10.539 1 97.75 396 TRP B C 1
ATOM 6833 O O . TRP B 1 396 ? 14.258 37.688 11.297 1 97.75 396 TRP B O 1
ATOM 6843 N N . SER B 1 397 ? 14.078 36.469 9.422 1 97.88 397 SER B N 1
ATOM 6844 C CA . SER B 1 397 ? 12.805 37.062 9.023 1 97.88 397 SER B CA 1
ATOM 6845 C C . SER B 1 397 ? 11.633 36.219 9.523 1 97.88 397 SER B C 1
ATOM 6847 O O . SER B 1 397 ? 11.812 35.062 9.945 1 97.88 397 SER B O 1
ATOM 6849 N N . TYR B 1 398 ? 10.492 36.781 9.539 1 97.31 398 TYR B N 1
ATOM 6850 C CA . TYR B 1 398 ? 9.25 36.094 9.875 1 97.31 398 TYR B CA 1
ATOM 6851 C C . TYR B 1 398 ? 8.055 36.781 9.234 1 97.31 398 TYR B C 1
ATOM 6853 O O . TYR B 1 398 ? 8.172 37.906 8.758 1 97.31 398 TYR B O 1
ATOM 6861 N N . PHE B 1 399 ? 6.941 36.094 9.109 1 97.19 399 PHE B N 1
ATOM 6862 C CA . PHE B 1 399 ? 5.707 36.75 8.664 1 97.19 399 PHE B CA 1
ATOM 6863 C C . PHE B 1 399 ? 5.07 37.531 9.797 1 97.19 399 PHE B C 1
ATOM 6865 O O . PHE B 1 399 ? 4.664 36.969 10.812 1 97.19 399 PHE B O 1
ATOM 6872 N N . ASP B 1 400 ? 5.055 38.812 9.648 1 94.44 400 ASP B N 1
ATOM 6873 C CA . ASP B 1 400 ? 4.328 39.625 10.602 1 94.44 400 ASP B CA 1
ATOM 6874 C C . ASP B 1 400 ? 2.83 39.625 10.312 1 94.44 400 ASP B C 1
ATOM 6876 O O . ASP B 1 400 ? 2.309 40.562 9.695 1 94.44 400 ASP B O 1
ATOM 6880 N N . HIS B 1 401 ? 2.172 38.688 10.852 1 94.5 401 HIS B N 1
ATOM 6881 C CA . HIS B 1 401 ? 0.769 38.438 10.531 1 94.5 401 HIS B CA 1
ATOM 6882 C C . HIS B 1 401 ? -0.107 39.594 11.016 1 94.5 401 HIS B C 1
ATOM 6884 O O . HIS B 1 401 ? -1.172 39.844 10.445 1 94.5 401 HIS B O 1
ATOM 6890 N N . GLU B 1 402 ? 0.333 40.219 12.062 1 92.56 402 GLU B N 1
ATOM 6891 C CA . GLU B 1 402 ? -0.41 41.406 12.523 1 92.56 402 GLU B CA 1
ATOM 6892 C C . GLU B 1 402 ? -0.3 42.531 11.523 1 92.56 402 GLU B C 1
ATOM 6894 O O . GLU B 1 402 ? -1.312 43.125 11.125 1 92.56 402 GLU B O 1
ATOM 6899 N N . ALA B 1 403 ? 0.911 42.812 11.195 1 93.19 403 ALA B N 1
ATOM 6900 C CA . ALA B 1 403 ? 1.137 43.875 10.234 1 93.19 403 ALA B CA 1
ATOM 6901 C C . ALA B 1 403 ? 0.464 43.562 8.898 1 93.19 403 ALA B C 1
ATOM 6903 O O . ALA B 1 403 ? -0.046 44.469 8.227 1 93.19 403 ALA B O 1
ATOM 6904 N N . GLU B 1 404 ? 0.465 42.375 8.539 1 94.88 404 GLU B N 1
ATOM 6905 C CA . GLU B 1 404 ? -0.111 41.938 7.27 1 94.88 404 GLU B CA 1
ATOM 6906 C C . GLU B 1 404 ? -1.631 41.812 7.363 1 94.88 404 GLU B C 1
ATOM 6908 O O . GLU B 1 404 ? -2.311 41.688 6.344 1 94.88 404 GLU B O 1
ATOM 6913 N N . GLN B 1 405 ? -2.145 41.844 8.547 1 95.75 405 GLN B N 1
ATOM 6914 C CA . GLN B 1 405 ? -3.574 41.688 8.789 1 95.75 405 GLN B CA 1
ATOM 6915 C C . GLN B 1 405 ? -4.082 40.375 8.156 1 95.75 405 GLN B C 1
ATOM 6917 O O . GLN B 1 405 ? -5.102 40.375 7.461 1 95.75 405 GLN B O 1
ATOM 6922 N N . THR B 1 406 ? -3.305 39.344 8.359 1 94.88 406 THR B N 1
ATOM 6923 C CA . THR B 1 406 ? -3.619 38.062 7.75 1 94.88 406 THR B CA 1
ATOM 6924 C C . THR B 1 406 ? -4.984 37.562 8.211 1 94.88 406 THR B C 1
ATOM 6926 O O . THR B 1 406 ? -5.805 37.156 7.398 1 94.88 406 THR B O 1
ATOM 6929 N N . LEU B 1 407 ? -5.266 37.625 9.484 1 92.62 407 LEU B N 1
ATOM 6930 C CA . LEU B 1 407 ? -6.535 37.188 10.047 1 92.62 407 LEU B CA 1
ATOM 6931 C C . LEU B 1 407 ? -7.699 37.969 9.445 1 92.62 407 LEU B C 1
ATOM 6933 O O . LEU B 1 407 ? -8.672 37.375 8.977 1 92.62 407 LEU B O 1
ATOM 6937 N N . GLU B 1 408 ? -7.539 39.219 9.414 1 92.12 408 GLU B N 1
ATOM 6938 C CA . GLU B 1 408 ? -8.609 40.125 8.969 1 92.12 408 GLU B CA 1
ATOM 6939 C C . GLU B 1 408 ? -8.852 39.969 7.465 1 92.12 408 GLU B C 1
ATOM 6941 O O . GLU B 1 408 ? -10 40 7.016 1 92.12 408 GLU B O 1
ATOM 6946 N N . LYS B 1 409 ? -7.793 39.812 6.777 1 91.94 409 LYS B N 1
ATOM 6947 C CA . LYS B 1 409 ? -7.895 39.812 5.32 1 91.94 409 LYS B CA 1
ATOM 6948 C C . LYS B 1 409 ? -8.203 38.438 4.777 1 91.94 409 LYS B C 1
ATOM 6950 O O . LYS B 1 409 ? -8.875 38.281 3.754 1 91.94 409 LYS B O 1
ATOM 6955 N N . CYS B 1 410 ? -7.676 37.438 5.434 1 91.31 410 CYS B N 1
ATOM 6956 C CA . CYS B 1 410 ? -7.691 36.125 4.777 1 91.31 410 CYS B CA 1
ATOM 6957 C C . CYS B 1 410 ? -8.367 35.094 5.652 1 91.31 410 CYS B C 1
ATOM 6959 O O . CYS B 1 410 ? -8.664 33.969 5.195 1 91.31 410 CYS B O 1
ATOM 6961 N N . GLY B 1 411 ? -8.672 35.438 6.895 1 91.12 411 GLY B N 1
ATOM 6962 C CA . GLY B 1 411 ? -9.297 34.469 7.789 1 91.12 411 GLY B CA 1
ATOM 6963 C C . GLY B 1 411 ? -8.297 33.719 8.656 1 91.12 411 GLY B C 1
ATOM 6964 O O . GLY B 1 411 ? -7.102 33.719 8.352 1 91.12 411 GLY B O 1
ATOM 6965 N N . GLU B 1 412 ? -8.781 33.062 9.586 1 93.38 412 GLU B N 1
ATOM 6966 C CA . GLU B 1 412 ? -7.965 32.469 10.641 1 93.38 412 GLU B CA 1
ATOM 6967 C C . GLU B 1 412 ? -7.164 31.281 10.117 1 93.38 412 GLU B C 1
ATOM 6969 O O . GLU B 1 412 ? -6.051 31.016 10.578 1 93.38 412 GLU B O 1
ATOM 6974 N N . TRP B 1 413 ? -7.691 30.531 9.156 1 94.88 413 TRP B N 1
ATOM 6975 C CA . TRP B 1 413 ? -7.023 29.344 8.617 1 94.88 413 TRP B CA 1
ATOM 6976 C C . TRP B 1 413 ? -5.746 29.734 7.875 1 94.88 413 TRP B C 1
ATOM 6978 O O . TRP B 1 413 ? -4.816 28.938 7.766 1 94.88 413 TRP B O 1
ATOM 6988 N N . GLN B 1 414 ? -5.672 30.906 7.457 1 94.75 414 GLN B N 1
ATOM 6989 C CA . GLN B 1 414 ? -4.625 31.297 6.516 1 94.75 414 GLN B CA 1
ATOM 6990 C C . GLN B 1 414 ? -3.297 31.516 7.23 1 94.75 414 GLN B C 1
ATOM 6992 O O . GLN B 1 414 ? -2.23 31.328 6.637 1 94.75 414 GLN B O 1
ATOM 6997 N N . THR B 1 415 ? -3.328 31.922 8.461 1 93.69 415 THR B N 1
ATOM 6998 C CA . THR B 1 415 ? -2.09 32.156 9.188 1 93.69 415 THR B CA 1
ATOM 6999 C C . THR B 1 415 ? -1.213 30.922 9.203 1 93.69 415 THR B C 1
ATOM 7001 O O . THR B 1 415 ? -0.09 30.938 8.695 1 93.69 415 THR B O 1
ATOM 7004 N N . PRO B 1 416 ? -1.739 29.781 9.703 1 94.56 416 PRO B N 1
ATOM 7005 C CA . PRO B 1 416 ? -0.886 28.594 9.68 1 94.56 416 PRO B CA 1
ATOM 7006 C C . PRO B 1 416 ? -0.648 28.062 8.266 1 94.56 416 PRO B C 1
ATOM 7008 O O . PRO B 1 416 ? 0.407 27.5 7.984 1 94.56 416 PRO B O 1
ATOM 7011 N N . LEU B 1 417 ? -1.538 28.281 7.355 1 97.44 417 LEU B N 1
ATOM 7012 C CA . LEU B 1 417 ? -1.427 27.719 6.012 1 97.44 417 LEU B CA 1
ATOM 7013 C C . LEU B 1 417 ? -0.302 28.391 5.23 1 97.44 417 LEU B C 1
ATOM 7015 O O . LEU B 1 417 ? 0.495 27.719 4.578 1 97.44 417 LEU B O 1
ATOM 7019 N N . VAL B 1 418 ? -0.237 29.719 5.309 1 97.81 418 VAL B N 1
ATOM 7020 C CA . VAL B 1 418 ? 0.812 30.406 4.566 1 97.81 418 VAL B CA 1
ATOM 7021 C C . VAL B 1 418 ? 2.178 30.047 5.145 1 97.81 418 VAL B C 1
ATOM 7023 O O . VAL B 1 418 ? 3.16 29.922 4.406 1 97.81 418 VAL B O 1
ATOM 7026 N N . ASP B 1 419 ? 2.236 29.859 6.445 1 98 419 ASP B N 1
ATOM 7027 C CA . ASP B 1 419 ? 3.48 29.406 7.062 1 98 419 ASP B CA 1
ATOM 7028 C C . ASP B 1 419 ? 3.877 28.016 6.551 1 98 419 ASP B C 1
ATOM 7030 O O . ASP B 1 419 ? 5.031 27.797 6.172 1 98 419 ASP B O 1
ATOM 7034 N N . MET B 1 420 ? 2.938 27.172 6.539 1 98.06 420 MET B N 1
ATOM 7035 C CA . MET B 1 420 ? 3.174 25.797 6.121 1 98.06 420 MET B CA 1
ATOM 7036 C C . MET B 1 420 ? 3.656 25.734 4.676 1 98.06 420 MET B C 1
ATOM 7038 O O . MET B 1 420 ? 4.559 24.969 4.348 1 98.06 420 MET B O 1
ATOM 7042 N N . VAL B 1 421 ? 3.01 26.469 3.883 1 98.69 421 VAL B N 1
ATOM 7043 C CA . VAL B 1 421 ? 3.398 26.5 2.477 1 98.69 421 VAL B CA 1
ATOM 7044 C C . VAL B 1 421 ? 4.816 27.062 2.348 1 98.69 421 VAL B C 1
ATOM 7046 O O . VAL B 1 421 ? 5.629 26.516 1.591 1 98.69 421 VAL B O 1
ATOM 7049 N N . ALA B 1 422 ? 5.109 28.109 3.074 1 98.75 422 ALA B N 1
ATOM 7050 C CA . ALA B 1 422 ? 6.457 28.656 3.045 1 98.75 422 ALA B CA 1
ATOM 7051 C C . ALA B 1 422 ? 7.492 27.609 3.453 1 98.75 422 ALA B C 1
ATOM 7053 O O . ALA B 1 422 ? 8.555 27.516 2.84 1 98.75 422 ALA B O 1
ATOM 7054 N N . HIS B 1 423 ? 7.168 26.875 4.527 1 98.62 423 HIS B N 1
ATOM 7055 C CA . HIS B 1 423 ? 8.055 25.797 4.938 1 98.62 423 HIS B CA 1
ATOM 7056 C C . HIS B 1 423 ? 8.367 24.875 3.771 1 98.62 423 HIS B C 1
ATOM 7058 O O . HIS B 1 423 ? 9.523 24.484 3.57 1 98.62 423 HIS B O 1
ATOM 7064 N N . SER B 1 424 ? 7.402 24.516 2.99 1 98.5 424 SER B N 1
ATOM 7065 C CA . SER B 1 424 ? 7.539 23.531 1.928 1 98.5 424 SER B CA 1
ATOM 7066 C C . SER B 1 424 ? 8.406 24.062 0.79 1 98.5 424 SER B C 1
ATOM 7068 O O . SER B 1 424 ? 8.875 23.281 -0.049 1 98.5 424 SER B O 1
ATOM 7070 N N . LEU B 1 425 ? 8.625 25.344 0.732 1 98.19 425 LEU B N 1
ATOM 7071 C CA . LEU B 1 425 ? 9.398 25.953 -0.337 1 98.19 425 LEU B CA 1
ATOM 7072 C C . LEU B 1 425 ? 10.859 26.109 0.065 1 98.19 425 LEU B C 1
ATOM 7074 O O . LEU B 1 425 ? 11.695 26.5 -0.751 1 98.19 425 LEU B O 1
ATOM 7078 N N . ALA B 1 426 ? 11.227 25.766 1.262 1 98.69 426 ALA B N 1
ATOM 7079 C CA . ALA B 1 426 ? 12.555 26.016 1.815 1 98.69 426 ALA B CA 1
ATOM 7080 C C . ALA B 1 426 ? 13.555 24.969 1.319 1 98.69 426 ALA B C 1
ATOM 7082 O O . ALA B 1 426 ? 13.172 23.875 0.928 1 98.69 426 ALA B O 1
ATOM 7083 N N . ALA B 1 427 ? 14.812 25.344 1.365 1 97.81 427 ALA B N 1
ATOM 7084 C CA . ALA B 1 427 ? 15.898 24.422 1.017 1 97.81 427 ALA B CA 1
ATOM 7085 C C . ALA B 1 427 ? 16.281 23.547 2.207 1 97.81 427 ALA B C 1
ATOM 7087 O O . ALA B 1 427 ? 16.797 22.453 2.031 1 97.81 427 ALA B O 1
ATOM 7088 N N . GLY B 1 428 ? 16.094 24.047 3.336 1 98.25 428 GLY B N 1
ATOM 7089 C CA . GLY B 1 428 ? 16.344 23.375 4.598 1 98.25 428 GLY B CA 1
ATOM 7090 C C . GLY B 1 428 ? 15.32 23.719 5.668 1 98.25 428 GLY B C 1
ATOM 7091 O O . GLY B 1 428 ? 14.602 24.703 5.547 1 98.25 428 GLY B O 1
ATOM 7092 N N . PHE B 1 429 ? 15.25 22.875 6.641 1 98.5 429 PHE B N 1
ATOM 7093 C CA . PHE B 1 429 ? 14.219 23.078 7.66 1 98.5 429 PHE B CA 1
ATOM 7094 C C . PHE B 1 429 ? 14.742 22.688 9.039 1 98.5 429 PHE B C 1
ATOM 7096 O O . PHE B 1 429 ? 15.438 21.672 9.188 1 98.5 429 PHE B O 1
ATOM 7103 N N . VAL B 1 430 ? 14.492 23.516 10.008 1 98.12 430 VAL B N 1
ATOM 7104 C CA . VAL B 1 430 ? 14.734 23.234 11.414 1 98.12 430 VAL B CA 1
ATOM 7105 C C . VAL B 1 430 ? 13.453 23.422 12.219 1 98.12 430 VAL B C 1
ATOM 7107 O O . VAL B 1 430 ? 12.82 24.484 12.148 1 98.12 430 VAL B O 1
ATOM 7110 N N . GLY B 1 431 ? 13.031 22.438 12.867 1 96.69 431 GLY B N 1
ATOM 7111 C CA . GLY B 1 431 ? 11.773 22.531 13.594 1 96.69 431 GLY B CA 1
ATOM 7112 C C . GLY B 1 431 ? 11.852 21.969 15 1 96.69 431 GLY B C 1
ATOM 7113 O O . GLY B 1 431 ? 12.93 21.562 15.453 1 96.69 431 GLY B O 1
ATOM 7114 N N . THR B 1 432 ? 10.781 22.016 15.695 1 93.94 432 THR B N 1
ATOM 7115 C CA . THR B 1 432 ? 10.648 21.531 17.062 1 93.94 432 THR B CA 1
ATOM 7116 C C . THR B 1 432 ? 10.281 20.047 17.078 1 93.94 432 THR B C 1
ATOM 7118 O O . THR B 1 432 ? 9.328 19.641 16.406 1 93.94 432 THR B O 1
ATOM 7121 N N . GLU B 1 433 ? 10.961 19.281 17.859 1 91.44 433 GLU B N 1
ATOM 7122 C CA . GLU B 1 433 ? 10.641 17.859 18.016 1 91.44 433 GLU B CA 1
ATOM 7123 C C . GLU B 1 433 ? 9.258 17.672 18.641 1 91.44 433 GLU B C 1
ATOM 7125 O O . GLU B 1 433 ? 8.836 18.469 19.484 1 91.44 433 GLU B O 1
ATOM 7130 N N . ASP B 1 434 ? 8.477 16.688 18.156 1 88.62 434 ASP B N 1
ATOM 7131 C CA . ASP B 1 434 ? 7.164 16.266 18.641 1 88.62 434 ASP B CA 1
ATOM 7132 C C . ASP B 1 434 ? 6.062 17.188 18.109 1 88.62 434 ASP B C 1
ATOM 7134 O O . ASP B 1 434 ? 4.891 17.016 18.453 1 88.62 434 ASP B O 1
ATOM 7138 N N . SER B 1 435 ? 6.477 18.219 17.359 1 92.81 435 SER B N 1
ATOM 7139 C CA . SER B 1 435 ? 5.496 19.031 16.641 1 92.81 435 SER B CA 1
ATOM 7140 C C . SER B 1 435 ? 5.168 18.422 15.281 1 92.81 435 SER B C 1
ATOM 7142 O O . SER B 1 435 ? 6.039 18.312 14.414 1 92.81 435 SER B O 1
ATOM 7144 N N . THR B 1 436 ? 3.934 18.109 15.117 1 95.94 436 THR B N 1
ATOM 7145 C CA . THR B 1 436 ? 3.537 17.547 13.836 1 95.94 436 THR B CA 1
ATOM 7146 C C . THR B 1 436 ? 3.643 18.594 12.727 1 95.94 436 THR B C 1
ATOM 7148 O O . THR B 1 436 ? 3.916 18.25 11.57 1 95.94 436 THR B O 1
ATOM 7151 N N . PHE B 1 437 ? 3.506 19.875 13.141 1 96.5 437 PHE B N 1
ATOM 7152 C CA . PHE B 1 437 ? 3.691 20.969 12.203 1 96.5 437 PHE B CA 1
ATOM 7153 C C . PHE B 1 437 ? 5.125 21 11.688 1 96.5 437 PHE B C 1
ATOM 7155 O O . PHE B 1 437 ? 5.355 21.094 10.477 1 96.5 437 PHE B O 1
ATOM 7162 N N . SER B 1 438 ? 6.078 20.828 12.57 1 97 438 SER B N 1
ATOM 7163 C CA . SER B 1 438 ? 7.492 20.766 12.211 1 97 438 SER B CA 1
ATOM 7164 C C . SER B 1 438 ? 7.809 19.516 11.414 1 97 438 SER B C 1
ATOM 7166 O O . SER B 1 438 ? 8.508 19.578 10.398 1 97 438 SER B O 1
ATOM 7168 N N . LEU B 1 439 ? 7.219 18.469 11.844 1 97.62 439 LEU B N 1
ATOM 7169 C CA . LEU B 1 439 ? 7.5 17.188 11.203 1 97.62 439 LEU B CA 1
ATOM 7170 C C . LEU B 1 439 ? 7.098 17.219 9.727 1 97.62 439 LEU B C 1
ATOM 7172 O O . LEU B 1 439 ? 7.91 16.906 8.852 1 97.62 439 LEU B O 1
ATOM 7176 N N . VAL B 1 440 ? 5.91 17.609 9.469 1 98.44 440 VAL B N 1
ATOM 7177 C CA . VAL B 1 440 ? 5.398 17.594 8.102 1 98.44 440 VAL B CA 1
ATOM 7178 C C . VAL B 1 440 ? 6.117 18.656 7.266 1 98.44 440 VAL B C 1
ATOM 7180 O O . VAL B 1 440 ? 6.387 18.438 6.082 1 98.44 440 VAL B O 1
ATOM 7183 N N . GLY B 1 441 ? 6.426 19.75 7.93 1 98.38 441 GLY B N 1
ATOM 7184 C CA . GLY B 1 441 ? 7.242 20.75 7.242 1 98.38 441 GLY B CA 1
ATOM 7185 C C . GLY B 1 441 ? 8.586 20.203 6.789 1 98.38 441 GLY B C 1
ATOM 7186 O O . GLY B 1 441 ? 8.969 20.359 5.633 1 98.38 441 GLY B O 1
ATOM 7187 N N . GLY B 1 442 ? 9.258 19.547 7.688 1 98.06 442 GLY B N 1
ATOM 7188 C CA . GLY B 1 442 ? 10.539 18.938 7.363 1 98.06 442 GLY B CA 1
ATOM 7189 C C . GLY B 1 442 ? 10.445 17.891 6.277 1 98.06 442 GLY B C 1
ATOM 7190 O O . GLY B 1 442 ? 11.289 17.844 5.379 1 98.06 442 GLY B O 1
ATOM 7191 N N . ARG B 1 443 ? 9.398 17.078 6.297 1 97.69 443 ARG B N 1
ATOM 7192 C CA . ARG B 1 443 ? 9.219 16.031 5.312 1 97.69 443 ARG B CA 1
ATOM 7193 C C . ARG B 1 443 ? 9 16.609 3.918 1 97.69 443 ARG B C 1
ATOM 7195 O O . ARG B 1 443 ? 9.516 16.078 2.932 1 97.69 443 ARG B O 1
ATOM 7202 N N . ARG B 1 444 ? 8.25 17.688 3.875 1 98.44 444 ARG B N 1
ATOM 7203 C CA . ARG B 1 444 ? 8.016 18.328 2.582 1 98.44 444 ARG B CA 1
ATOM 7204 C C . ARG B 1 444 ? 9.312 18.891 2.006 1 98.44 444 ARG B C 1
ATOM 7206 O O . ARG B 1 444 ? 9.586 18.734 0.814 1 98.44 444 ARG B O 1
ATOM 7213 N N . VAL B 1 445 ? 10.117 19.453 2.855 1 98.06 445 VAL B N 1
ATOM 7214 C CA . VAL B 1 445 ? 11.391 20 2.396 1 98.06 445 VAL B CA 1
ATOM 7215 C C . VAL B 1 445 ? 12.266 18.875 1.839 1 98.06 445 VAL B C 1
ATOM 7217 O O . VAL B 1 445 ? 12.867 19.031 0.774 1 98.06 445 VAL B O 1
ATOM 7220 N N . GLU B 1 446 ? 12.289 17.812 2.494 1 96 446 GLU B N 1
ATOM 7221 C CA . GLU B 1 446 ? 13.117 16.672 2.084 1 96 446 GLU B CA 1
ATOM 7222 C C . GLU B 1 446 ? 12.617 16.062 0.778 1 96 446 GLU B C 1
ATOM 7224 O O . GLU B 1 446 ? 13.383 15.891 -0.167 1 96 446 GLU B O 1
ATOM 7229 N N . ASP B 1 447 ? 11.375 15.836 0.642 1 95.81 447 ASP B N 1
ATOM 7230 C CA . ASP B 1 447 ? 10.852 15.047 -0.471 1 95.81 447 ASP B CA 1
ATOM 7231 C C . ASP B 1 447 ? 10.516 15.938 -1.666 1 95.81 447 ASP B C 1
ATOM 7233 O O . ASP B 1 447 ? 10.555 15.484 -2.812 1 95.81 447 ASP B O 1
ATOM 7237 N N . TRP B 1 448 ? 10.141 17.219 -1.354 1 97.44 448 TRP B N 1
ATOM 7238 C CA . TRP B 1 448 ? 9.734 18.078 -2.459 1 97.44 448 TRP B CA 1
ATOM 7239 C C . TRP B 1 448 ? 10.922 18.859 -3.012 1 97.44 448 TRP B C 1
ATOM 7241 O O . TRP B 1 448 ? 10.938 19.219 -4.191 1 97.44 448 TRP B O 1
ATOM 7251 N N . ASN B 1 449 ? 11.906 19.062 -2.152 1 95.94 449 ASN B N 1
ATOM 7252 C CA . ASN B 1 449 ? 12.992 19.953 -2.572 1 95.94 449 ASN B CA 1
ATOM 7253 C C . ASN B 1 449 ? 14.352 19.266 -2.469 1 95.94 449 ASN B C 1
ATOM 7255 O O . ASN B 1 449 ? 15.391 19.906 -2.629 1 95.94 449 ASN B O 1
ATOM 7259 N N . ASN B 1 450 ? 14.32 17.922 -2.223 1 93.06 450 ASN B N 1
ATOM 7260 C CA . ASN B 1 450 ? 15.578 17.219 -1.98 1 93.06 450 ASN B CA 1
ATOM 7261 C C . ASN B 1 450 ? 16.422 17.938 -0.931 1 93.06 450 ASN B C 1
ATOM 7263 O O . ASN B 1 450 ? 17.641 18.062 -1.092 1 93.06 450 ASN B O 1
ATOM 7267 N N . GLY B 1 451 ? 15.734 18.469 0.067 1 93.5 451 GLY B N 1
ATOM 7268 C CA . GLY B 1 451 ? 16.391 19.172 1.149 1 93.5 451 GLY B CA 1
ATOM 7269 C C . GLY B 1 451 ? 16.641 18.312 2.369 1 93.5 451 GLY B C 1
ATOM 7270 O O . GLY B 1 451 ? 16.641 17.078 2.273 1 93.5 451 GLY B O 1
ATOM 7271 N N . SER B 1 452 ? 17.094 19.016 3.418 1 92.12 452 SER B N 1
ATOM 7272 C CA . SER B 1 452 ? 17.328 18.328 4.688 1 92.12 452 SER B CA 1
ATOM 7273 C C . SER B 1 452 ? 16.609 19.047 5.836 1 92.12 452 SER B C 1
ATOM 7275 O O . SER B 1 452 ? 16.312 20.234 5.746 1 92.12 452 SER B O 1
ATOM 7277 N N . TYR B 1 453 ? 16.25 18.25 6.789 1 96 453 TYR B N 1
ATOM 7278 C CA . TYR B 1 453 ? 15.641 18.891 7.945 1 96 453 TYR B CA 1
ATOM 7279 C C . TYR B 1 453 ? 16.141 18.266 9.242 1 96 453 TYR B C 1
ATOM 7281 O O . TYR B 1 453 ? 16.656 17.141 9.242 1 96 453 TYR B O 1
ATOM 7289 N N . GLU B 1 454 ? 16.031 19.031 10.281 1 96 454 GLU B N 1
ATOM 7290 C CA . GLU B 1 454 ? 16.391 18.625 11.641 1 96 454 GLU B CA 1
ATOM 7291 C C . GLU B 1 454 ? 15.336 19.062 12.648 1 96 454 GLU B C 1
ATOM 7293 O O . GLU B 1 454 ? 14.805 20.172 12.555 1 96 454 GLU B O 1
ATOM 7298 N N . LEU B 1 455 ? 15.008 18.156 13.5 1 94.5 455 LEU B N 1
ATOM 7299 C CA . LEU B 1 455 ? 14.094 18.484 14.586 1 94.5 455 LEU B CA 1
ATOM 7300 C C . LEU B 1 455 ? 14.844 18.594 15.914 1 94.5 455 LEU B C 1
ATOM 7302 O O . LEU B 1 455 ? 15.57 17.672 16.297 1 94.5 455 LEU B O 1
ATOM 7306 N N . VAL B 1 456 ? 14.648 19.688 16.578 1 92.56 456 VAL B N 1
ATOM 7307 C CA . VAL B 1 456 ? 15.383 20.016 17.781 1 92.56 456 VAL B CA 1
ATOM 7308 C C . VAL B 1 456 ? 14.547 19.656 19.016 1 92.56 456 VAL B C 1
ATOM 7310 O O . VAL B 1 456 ? 13.367 19.984 19.078 1 92.56 456 VAL B O 1
ATOM 7313 N N . THR B 1 457 ? 15.188 18.891 19.938 1 85.44 457 THR B N 1
ATOM 7314 C CA . THR B 1 457 ? 14.555 18.578 21.219 1 85.44 457 THR B CA 1
ATOM 7315 C C . THR B 1 457 ? 14.672 19.75 22.172 1 85.44 457 THR B C 1
ATOM 7317 O O . THR B 1 457 ? 15.758 20.312 22.344 1 85.44 457 THR B O 1
ATOM 7320 N N . GLN B 1 458 ? 13.562 20.234 22.641 1 69.44 458 GLN B N 1
ATOM 7321 C CA . GLN B 1 458 ? 13.602 21.375 23.547 1 69.44 458 GLN B CA 1
ATOM 7322 C C . GLN B 1 458 ? 13.836 20.938 24.984 1 69.44 458 GLN B C 1
ATOM 7324 O O . GLN B 1 458 ? 14.094 21.766 25.875 1 69.44 458 GLN B O 1
ATOM 7329 N N . HIS B 1 459 ? 14.453 19.719 25.422 1 56.66 459 HIS B N 1
ATOM 7330 C CA . HIS B 1 459 ? 14.68 19.406 26.828 1 56.66 459 HIS B CA 1
ATOM 7331 C C . HIS B 1 459 ? 16.047 19.891 27.281 1 56.66 459 HIS B C 1
ATOM 7333 O O . HIS B 1 459 ? 17 19.938 26.484 1 56.66 459 HIS B O 1
#

Foldseek 3Di:
DDDDDDDDDPDDDPPPPPPPPPPPPPDPPCPDPPPPPDPPPPPPPPPPPPPDDPPPQALQHQCVQWQHAAALDLVNTGDPVAFAEEEAFADDDLLRVLFQLLRVVLCVLQRHAYAYEWAADHDQADNQLATGRLVQWFPVVQQCVQLVHHHHYLNRRHVFDDRPDRCQLARPAAEEFEAEELFFPVDLDGDDDNSRNSNSRYWYWYFYDDQVQALDRPPRGSAGASNSVSQCQRQPPHDPPPPVDGDTRGATDPPRDDDHHDNRYYYYHTNSQYANSPDTPCLLDPPGCSCVSRVLSGHTDPVLLVVLVVLQCVQVVHDPPDDRAAEEEEEQECPVQVVVPPDPPFTRADVVLVVVVVVVQQVVCCVPPVDHHDAYEYDYPDPDPVNVVVCVVVVYTYRPCVVVVCCVSPNDVSNLSSSLSNLLVHQEYEYAPPDSSRSSSQVSNCSVVVHGYYHTYRD/DDDPPPPPDPPPPPPPPDPPPPPPPPPPPCPDPPPPPDPPPPPPPPPPPPPDDPPPQAPQHQCVQWQHAAALDLVNTGDPVAFAEEEAFADDDLLRVLFQLLRVVLCVLQRHAYAYEWAADHDQADNQLATGRLVQWFPVVQQCVQLVHHHHYLNRRHVFDDRPDRCQLARPAAEEFEAEELFFPVDLDFDDDNSRNSNSRYWYWYFYDDQVQALDRPPRGSAGASNSVSQCQRQPPHDPPPPVDGDTRGATDPPRDDDHHDNRYYYYHTNSQYANSPDTPCLLDPPGCSCVSRVLSGHTDPVLLVVLVVLQCVQVVHDPPDDRAAEEEEEQECPVQVVVPPDPPQTRAPPVLVVVVVVVQQVVCCVPPVDHHDAYEYDYPDPDPVNVVVCVVVVYTYRPCVVVVCCVSPNDVSNLSSSLSNLLVHQEYEYAPPDSSRSSSQVSNCSVVVHGYYHTYRD

Sequence (918 aa):
MFLLLCMLIVIGSTLSLFSLSTTAAPRRDWIPSVNFGGACQKQEVLDDVAPTEVLQVEPWDSSRYVLGSPTAKYRDNLRNDTNYITSWANAGFTNQFISLVNMIYLGMLTDRVPIVPPFAPDHHITREAGIITFGEIFNLTHLRATLRIPILEWRDVKDLPSSSALQPYDAVEVEDIGCWSTRQESSNSATPAETHIRHLGIDPSYTRTPGYTRMTPGRDDSHVIFSKLAAVVYPKRPYRREMENLPLMVESRYHQHRLPPDPQLTCFDILYYGTSGAEVFEWRFGFSPVWNMVGKHLLFNQRLVERSRGYLRRAFSLGEHESIPPFIAIHIRQGDFGLQCNLPGHCLGSVDLFVDAVKRQEKQLLASKGMVVGRWLVSSDSTDPKFWDEVNALGWSYFDHEAEQTLEKCGEWQTPLVDMVAHSLAAGFVGTEDSTFSLVGGRRVEDWNNGSYELVTQHMFLLLCMLIVIGSTLSLFSLSTTAAPRRDWIPSVNFGGACQKQEVLDDVAPTEVLQVEPWDSSRYVLGSPTAKYRDNLRNDTNYITSWANAGFTNQFISLVNMIYLGMLTDRVPIVPPFAPDHHITREAGIITFGEIFNLTHLRATLRIPILEWRDVKDLPSSSALQPYDAVEVEDIGCWSTRQESSNSATPAETHIRHLGIDPSYTRTPGYTRMTPGRDDSHVIFSKLAAVVYPKRPYRREMENLPLMVESRYHQHRLPPDPQLTCFDILYYGTSGAEVFEWRFGFSPVWNMVGKHLLFNQRLVERSRGYLRRAFSLGEHESIPPFIAIHIRQGDFGLQCNLPGHCLGSVDLFVDAVKRQEKQLLASKGMVVGRWLVSSDSTDPKFWDEVNALGWSYFDHEAEQTLEKCGEWQTPLVDMVAHSLAAGFVGTEDSTFSLVGGRRVEDWNNGSYELVTQH

Nearest PDB structures (foldseek):
  3zy6-assembly1_A-2  TM=5.872E-01  e=3.578E-12  Caenorhabditis elegans
  4ap5-assembly1_B  TM=5.892E-01  e=2.655E-11  Homo sapiens
  4ap6-assembly1_A  TM=5.724E-01  e=5.179E-11  Homo sapiens
  4ap6-assembly3_C  TM=5.699E-01  e=5.179E-11  Homo sapiens
  3six-assembly1_A  TM=6.020E-01  e=1.092E-07  Bradyrhizobium sp. WM9